Protein AF-A0A2E4W8W0-F1 (afdb_monomer)

pLDDT: mean 71.05, std 16.74, range [24.05, 95.69]

Structure (mmCIF, N/CA/C/O backbone):
data_AF-A0A2E4W8W0-F1
#
_entry.id   AF-A0A2E4W8W0-F1
#
loop_
_atom_site.group_PDB
_atom_site.id
_atom_site.type_symbol
_atom_site.label_atom_id
_atom_site.label_alt_id
_atom_site.label_comp_id
_atom_site.label_asym_id
_atom_site.label_entity_id
_atom_site.label_seq_id
_atom_site.pdbx_PDB_ins_code
_atom_site.Cartn_x
_atom_site.Cartn_y
_atom_site.Cartn_z
_atom_site.occupancy
_atom_site.B_iso_or_equiv
_atom_site.auth_seq_id
_atom_site.auth_comp_id
_atom_site.auth_asym_id
_atom_site.auth_atom_id
_atom_site.pdbx_PDB_model_num
ATOM 1 N N . MET A 1 1 ? -0.096 -7.786 -18.614 1.00 46.97 1 MET A N 1
ATOM 2 C CA . MET A 1 1 ? 1.242 -7.915 -17.996 1.00 46.97 1 MET A CA 1
ATOM 3 C C . MET A 1 1 ? 1.931 -6.590 -18.145 1.00 46.97 1 MET A C 1
ATOM 5 O O . MET A 1 1 ? 2.751 -6.427 -19.021 1.00 46.97 1 MET A O 1
ATOM 9 N N . PHE A 1 2 ? 1.468 -5.578 -17.432 1.00 49.06 2 PHE A N 1
ATOM 10 C CA . PHE A 1 2 ? 1.676 -4.182 -17.789 1.00 49.06 2 PHE A CA 1
ATOM 11 C C . PHE A 1 2 ? 2.916 -3.628 -17.080 1.00 49.06 2 PHE A C 1
ATOM 13 O O . PHE A 1 2 ? 2.870 -2.870 -16.113 1.00 49.06 2 PHE A O 1
ATOM 20 N N . VAL A 1 3 ? 4.060 -4.072 -17.601 1.00 46.56 3 VAL A N 1
ATOM 21 C CA . VAL A 1 3 ? 5.422 -3.667 -17.241 1.00 46.56 3 VAL A CA 1
ATOM 22 C C . VAL A 1 3 ? 5.653 -2.237 -17.746 1.00 46.56 3 VAL A C 1
ATOM 24 O O . VAL A 1 3 ? 6.316 -2.018 -18.762 1.00 46.56 3 VAL A O 1
ATOM 27 N N . SER A 1 4 ? 5.061 -1.237 -17.088 1.00 45.69 4 SER A N 1
ATOM 28 C CA . SER A 1 4 ? 5.251 0.173 -17.447 1.00 45.69 4 SER A CA 1
ATOM 29 C C . SER A 1 4 ? 6.626 0.685 -17.039 1.00 45.69 4 SER A C 1
ATOM 31 O O . SER A 1 4 ? 6.796 1.314 -16.004 1.00 45.69 4 SER A O 1
ATOM 33 N N . SER A 1 5 ? 7.583 0.416 -17.933 1.00 43.44 5 SER A N 1
ATOM 34 C CA . SER A 1 5 ? 8.508 1.392 -18.543 1.00 43.44 5 SER A CA 1
ATOM 35 C C . SER A 1 5 ? 7.770 2.614 -19.111 1.00 43.44 5 SER A C 1
ATOM 37 O O . SER A 1 5 ? 6.557 2.664 -19.046 1.00 43.44 5 SER A O 1
ATOM 39 N N . HIS A 1 6 ? 8.318 3.696 -19.677 1.00 42.53 6 HIS A N 1
ATOM 40 C CA . HIS A 1 6 ? 9.520 4.096 -20.430 1.00 42.53 6 HIS A CA 1
ATOM 41 C C . HIS A 1 6 ? 9.611 4.302 -21.962 1.00 42.53 6 HIS A C 1
ATOM 43 O O . HIS A 1 6 ? 10.684 4.536 -22.514 1.00 42.53 6 HIS A O 1
ATOM 49 N N . GLY A 1 7 ? 8.467 4.452 -22.626 1.00 45.16 7 GLY A N 1
ATOM 50 C CA . GLY A 1 7 ? 8.227 5.573 -23.546 1.00 45.16 7 GLY A CA 1
ATOM 51 C C . GLY A 1 7 ? 8.330 5.403 -25.052 1.00 45.16 7 GLY A C 1
ATOM 52 O O . GLY A 1 7 ? 9.437 5.512 -25.553 1.00 45.16 7 GLY A O 1
ATOM 53 N N . SER A 1 8 ? 7.268 5.229 -25.848 1.00 58.78 8 SER A N 1
ATOM 54 C CA . SER A 1 8 ? 5.848 5.087 -25.452 1.00 58.78 8 SER A CA 1
ATOM 55 C C . SER A 1 8 ? 5.108 3.959 -26.203 1.00 58.78 8 SER A C 1
ATOM 57 O O . SER A 1 8 ? 3.986 3.619 -25.847 1.00 58.78 8 SER A O 1
ATOM 59 N N . ARG A 1 9 ? 5.737 3.323 -27.206 1.00 58.31 9 ARG A N 1
ATOM 60 C CA . ARG A 1 9 ? 5.248 2.094 -27.881 1.00 58.31 9 ARG A CA 1
ATOM 61 C C . ARG A 1 9 ? 5.373 0.851 -26.986 1.00 58.31 9 ARG A C 1
ATOM 63 O O . ARG A 1 9 ? 6.233 0.840 -26.110 1.00 58.31 9 ARG A O 1
ATOM 70 N N . VAL A 1 10 ? 4.548 -0.173 -27.208 1.00 56.25 10 VAL A N 1
ATOM 71 C CA . VAL A 1 10 ? 4.419 -1.384 -26.360 1.00 56.25 10 VAL A CA 1
ATOM 72 C C . VAL A 1 10 ? 4.770 -2.673 -27.135 1.00 56.25 10 VAL A C 1
ATOM 74 O O . VAL A 1 10 ? 5.286 -2.596 -28.246 1.00 56.25 10 VAL A O 1
ATOM 77 N N . THR A 1 11 ? 4.597 -3.853 -26.533 1.00 60.66 11 THR A N 1
ATOM 78 C CA . THR A 1 11 ? 5.057 -5.159 -27.038 1.00 60.66 11 THR A CA 1
ATOM 79 C C . THR A 1 11 ? 4.209 -6.293 -26.432 1.00 60.66 11 THR A C 1
ATOM 81 O O . THR A 1 11 ? 4.309 -6.522 -25.230 1.00 60.66 11 THR A O 1
ATOM 84 N N . ILE A 1 12 ? 3.319 -6.908 -27.231 1.00 57.84 12 ILE A N 1
ATOM 85 C CA . ILE A 1 12 ? 2.175 -7.784 -26.864 1.00 57.84 12 ILE A CA 1
ATOM 86 C C . ILE A 1 12 ? 2.023 -8.976 -27.846 1.00 57.84 12 ILE A C 1
ATOM 88 O O . ILE A 1 12 ? 2.400 -8.884 -29.018 1.00 57.84 12 ILE A O 1
ATOM 92 N N . TYR A 1 13 ? 1.449 -10.089 -27.366 1.00 52.56 13 TYR A N 1
ATOM 93 C CA . TYR A 1 13 ? 1.499 -11.434 -27.966 1.00 52.56 13 TYR A CA 1
ATOM 94 C C . TYR A 1 13 ? 0.132 -12.146 -27.987 1.00 52.56 13 TYR A C 1
ATOM 96 O O . TYR A 1 13 ? -0.854 -11.644 -27.451 1.00 52.56 13 TYR A O 1
ATOM 104 N N . GLN A 1 14 ? 0.121 -13.361 -28.544 1.00 46.28 14 GLN A N 1
ATOM 105 C CA . GLN A 1 14 ? -0.784 -14.458 -28.172 1.00 46.28 14 GLN A CA 1
ATOM 106 C C . GLN A 1 14 ? 0.089 -15.660 -27.742 1.00 46.28 14 GLN A C 1
ATOM 108 O O . GLN A 1 14 ? 1.263 -15.695 -28.103 1.00 46.28 14 GLN A O 1
ATOM 113 N N . LEU A 1 15 ? -0.443 -16.577 -26.927 1.00 41.12 15 LEU A N 1
ATOM 114 C CA . LEU A 1 15 ? 0.358 -17.398 -25.997 1.00 41.12 15 LEU A CA 1
ATOM 115 C C . LEU A 1 15 ? 0.625 -18.851 -26.457 1.00 41.12 15 LEU A C 1
ATOM 117 O O . LEU A 1 15 ? -0.208 -19.432 -27.153 1.00 41.12 15 LEU A O 1
ATOM 121 N N . ASP A 1 16 ? 1.732 -19.449 -25.983 1.00 39.41 16 ASP A N 1
ATOM 122 C CA . ASP A 1 16 ? 2.131 -20.851 -26.237 1.00 39.41 16 ASP A CA 1
ATOM 123 C C . ASP A 1 16 ? 2.096 -21.761 -24.969 1.00 39.41 16 ASP A C 1
ATOM 125 O O . ASP A 1 16 ? 1.157 -22.538 -24.808 1.00 39.41 16 ASP A O 1
ATOM 129 N N . GLU A 1 17 ? 3.116 -21.721 -24.087 1.00 38.59 17 GLU A N 1
ATOM 130 C CA . GLU A 1 17 ? 3.307 -22.655 -22.946 1.00 38.59 17 GLU A CA 1
ATOM 131 C C . GLU A 1 17 ? 4.088 -22.116 -21.693 1.00 38.59 17 GLU A C 1
ATOM 133 O O . GLU A 1 17 ? 3.635 -21.151 -21.076 1.00 38.59 17 GLU A O 1
ATOM 138 N N . ASN A 1 18 ? 5.186 -22.737 -21.218 1.00 35.16 18 ASN A N 1
ATOM 139 C CA . ASN A 1 18 ? 5.526 -22.804 -19.774 1.00 35.16 18 ASN A CA 1
ATOM 140 C C . ASN A 1 18 ? 6.493 -21.733 -19.180 1.00 35.16 18 ASN A C 1
ATOM 142 O O . ASN A 1 18 ? 7.642 -22.023 -18.843 1.00 35.16 18 ASN A O 1
ATOM 146 N N . GLY A 1 19 ? 6.008 -20.521 -18.907 1.00 34.16 19 GLY A N 1
ATOM 147 C CA . GLY A 1 19 ? 6.559 -19.620 -17.871 1.00 34.16 19 GLY A CA 1
ATOM 148 C C . GLY A 1 19 ? 7.700 -18.622 -18.198 1.00 34.16 19 GLY A C 1
ATOM 149 O O . GLY A 1 19 ? 7.826 -17.642 -17.459 1.00 34.16 19 GLY A O 1
ATOM 150 N N . ARG A 1 20 ? 8.546 -18.789 -19.234 1.00 37.75 20 ARG A N 1
ATOM 151 C CA . ARG A 1 20 ? 9.815 -18.013 -19.411 1.00 37.75 20 ARG A CA 1
ATOM 152 C C . ARG A 1 20 ? 10.038 -17.385 -20.811 1.00 37.75 20 ARG A C 1
ATOM 154 O O . ARG A 1 20 ? 9.401 -17.770 -21.773 1.00 37.75 20 ARG A O 1
ATOM 161 N N . VAL A 1 21 ? 10.909 -16.367 -20.879 1.00 34.84 21 VAL A N 1
ATOM 162 C CA . VAL A 1 21 ? 10.878 -15.177 -21.785 1.00 34.84 21 VAL A CA 1
ATOM 163 C C . VAL A 1 21 ? 11.213 -15.440 -23.289 1.00 34.84 21 VAL A C 1
ATOM 165 O O . VAL A 1 21 ? 11.460 -16.577 -23.678 1.00 34.84 21 VAL A O 1
ATOM 168 N N . ALA A 1 22 ? 11.159 -14.428 -24.178 1.00 41.62 22 ALA A N 1
ATOM 169 C CA . ALA A 1 22 ? 10.761 -14.557 -25.591 1.00 41.62 22 ALA A CA 1
ATOM 170 C C . ALA A 1 22 ? 11.830 -14.300 -26.691 1.00 41.62 22 ALA A C 1
ATOM 172 O O . ALA A 1 22 ? 12.470 -15.243 -27.156 1.00 41.62 22 ALA A O 1
ATOM 173 N N . SER A 1 23 ? 11.970 -13.075 -27.225 1.00 39.03 23 SER A N 1
ATOM 174 C CA . SER A 1 23 ? 12.820 -12.760 -28.400 1.00 39.03 23 SER A CA 1
ATOM 175 C C . SER A 1 23 ? 13.405 -11.323 -28.388 1.00 39.03 23 SER A C 1
ATOM 177 O O . SER A 1 23 ? 13.501 -10.731 -27.325 1.00 39.03 23 SER A O 1
ATOM 179 N N . ARG A 1 24 ? 13.953 -10.774 -29.487 1.00 39.44 24 ARG A N 1
ATOM 180 C CA . ARG A 1 24 ? 15.021 -9.737 -29.450 1.00 39.44 24 ARG A CA 1
ATOM 181 C C . ARG A 1 24 ? 14.611 -8.258 -29.277 1.00 39.44 24 ARG A C 1
ATOM 183 O O . ARG A 1 24 ? 15.108 -7.622 -28.358 1.00 39.44 24 ARG A O 1
ATOM 190 N N . THR A 1 25 ? 13.821 -7.665 -30.183 1.00 44.66 25 THR A N 1
ATOM 191 C CA . THR A 1 25 ? 13.497 -6.222 -30.210 1.00 44.66 25 THR A CA 1
ATOM 192 C C . THR A 1 25 ? 12.122 -5.840 -30.838 1.00 44.66 25 THR A C 1
ATOM 194 O O . THR A 1 25 ? 12.035 -5.589 -32.039 1.00 44.66 25 THR A O 1
ATOM 197 N N . ALA A 1 26 ? 11.052 -5.608 -30.056 1.00 46.84 26 ALA A N 1
ATOM 198 C CA . ALA A 1 26 ? 9.689 -5.256 -30.563 1.00 46.84 26 ALA A CA 1
ATOM 199 C C . ALA A 1 26 ? 9.503 -3.830 -31.146 1.00 46.84 26 ALA A C 1
ATOM 201 O O . ALA A 1 26 ? 10.058 -2.893 -30.577 1.00 46.84 26 ALA A O 1
ATOM 202 N N . ASP A 1 27 ? 8.676 -3.634 -32.199 1.00 58.34 27 ASP A N 1
ATOM 203 C CA . ASP A 1 27 ? 8.344 -2.281 -32.736 1.00 58.34 27 ASP A CA 1
ATOM 204 C C . ASP A 1 27 ? 7.053 -2.088 -33.607 1.00 58.34 27 ASP A C 1
ATOM 206 O O . ASP A 1 27 ? 6.846 -0.970 -34.080 1.00 58.34 27 ASP A O 1
ATOM 210 N N . TYR A 1 28 ? 6.164 -3.073 -33.858 1.00 66.56 28 TYR A N 1
ATOM 211 C CA . TYR A 1 28 ? 4.897 -2.822 -34.611 1.00 66.56 28 TYR A CA 1
ATOM 212 C C . TYR A 1 28 ? 3.767 -2.331 -33.690 1.00 66.56 28 TYR A C 1
ATOM 214 O O . TYR A 1 28 ? 3.421 -3.036 -32.745 1.00 66.56 28 TYR A O 1
ATOM 222 N N . VAL A 1 29 ? 3.209 -1.129 -33.937 1.00 61.28 29 VAL A N 1
ATOM 223 C CA . VAL A 1 29 ? 2.542 -0.357 -32.866 1.00 61.28 29 VAL A CA 1
ATOM 224 C C . VAL A 1 29 ? 1.621 0.819 -33.325 1.00 61.28 29 VAL A C 1
ATOM 226 O O . VAL A 1 29 ? 1.416 1.033 -34.523 1.00 61.28 29 VAL A O 1
ATOM 229 N N . ILE A 1 30 ? 0.934 1.498 -32.379 1.00 61.44 30 ILE A N 1
ATOM 230 C CA . ILE A 1 30 ? -0.332 2.245 -32.576 1.00 61.44 30 ILE A CA 1
ATOM 231 C C . ILE A 1 30 ? -0.438 3.633 -31.845 1.00 61.44 30 ILE A C 1
ATOM 233 O O . ILE A 1 30 ? -0.811 3.658 -30.678 1.00 61.44 30 ILE A O 1
ATOM 237 N N . GLY A 1 31 ? -0.175 4.774 -32.519 1.00 65.81 31 GLY A N 1
ATOM 238 C CA . GLY A 1 31 ? -0.330 6.189 -32.065 1.00 65.81 31 GLY A CA 1
ATOM 239 C C . GLY A 1 31 ? 0.333 7.245 -33.007 1.00 65.81 31 GLY A C 1
ATOM 240 O O . GLY A 1 31 ? 0.542 6.936 -34.165 1.00 65.81 31 GLY A O 1
ATOM 241 N N . GLU A 1 32 ? 0.730 8.456 -32.588 1.00 66.62 32 GLU A N 1
ATOM 242 C CA . GLU A 1 32 ? 1.565 9.449 -33.358 1.00 66.62 32 GLU A CA 1
ATOM 243 C C . GLU A 1 32 ? 1.131 9.906 -34.787 1.00 66.62 32 GLU A C 1
ATOM 245 O O . GLU A 1 32 ? 0.021 9.653 -35.253 1.00 66.62 32 GLU A O 1
ATOM 250 N N . THR A 1 33 ? 2.027 10.619 -35.503 1.00 61.56 33 THR A N 1
ATOM 251 C CA . THR A 1 33 ? 1.889 11.052 -36.912 1.00 61.56 33 THR A CA 1
ATOM 252 C C . THR A 1 33 ? 3.223 11.214 -37.684 1.00 61.56 33 THR A C 1
ATOM 254 O O . THR A 1 33 ? 3.227 10.999 -38.896 1.00 61.56 33 THR A O 1
ATOM 257 N N . SER A 1 34 ? 4.346 11.584 -37.051 1.00 55.53 34 SER A N 1
ATOM 258 C CA . SER A 1 34 ? 5.595 11.992 -37.740 1.00 55.53 34 SER A CA 1
ATOM 259 C C . SER A 1 34 ? 6.809 11.098 -37.436 1.00 55.53 34 SER A C 1
ATOM 261 O O . SER A 1 34 ? 7.151 10.863 -36.287 1.00 55.53 34 SER A O 1
ATOM 263 N N . LEU A 1 35 ? 7.538 10.633 -38.454 1.00 49.81 35 LEU A N 1
ATOM 264 C CA . LEU A 1 35 ? 8.519 9.553 -38.272 1.00 49.81 35 LEU A CA 1
ATOM 265 C C . LEU A 1 35 ? 9.831 9.965 -37.538 1.00 49.81 35 LEU A C 1
ATOM 267 O O . LEU A 1 35 ? 10.713 10.583 -38.133 1.00 49.81 35 LEU A O 1
ATOM 271 N N . TYR A 1 36 ? 9.970 9.475 -36.295 1.00 41.25 36 TYR A N 1
ATOM 272 C CA . TYR A 1 36 ? 11.149 9.402 -35.395 1.00 41.25 36 TYR A CA 1
ATOM 273 C C . TYR A 1 36 ? 11.545 10.637 -34.548 1.00 41.25 36 TYR A C 1
ATOM 275 O O . TYR A 1 36 ? 11.975 11.668 -35.066 1.00 41.25 36 TYR A O 1
ATOM 283 N N . GLY A 1 37 ? 11.508 10.466 -33.216 1.00 40.81 37 GLY A N 1
ATOM 284 C CA . GLY A 1 37 ? 12.068 11.351 -32.189 1.00 40.81 37 GLY A CA 1
ATOM 285 C C . GLY A 1 37 ? 11.488 11.121 -30.777 1.00 40.81 37 GLY A C 1
ATOM 286 O O . GLY A 1 37 ? 11.029 10.033 -30.439 1.00 40.81 37 GLY A O 1
ATOM 287 N N . ARG A 1 38 ? 11.516 12.179 -29.954 1.00 46.62 38 ARG A N 1
ATOM 288 C CA . ARG A 1 38 ? 10.657 12.415 -28.772 1.00 46.62 38 ARG A CA 1
ATOM 289 C C . ARG A 1 38 ? 10.456 13.926 -28.585 1.00 46.62 38 ARG A C 1
ATOM 291 O O . ARG A 1 38 ? 11.214 14.723 -29.148 1.00 46.62 38 ARG A O 1
ATOM 298 N N . ARG A 1 39 ? 9.424 14.332 -27.835 1.00 46.06 39 ARG A N 1
ATOM 299 C CA . ARG A 1 39 ? 8.827 15.685 -27.916 1.00 46.06 39 ARG A CA 1
ATOM 300 C C . ARG A 1 39 ? 8.251 16.246 -26.591 1.00 46.06 39 ARG A C 1
ATOM 302 O O . ARG A 1 39 ? 7.351 17.087 -26.632 1.00 46.06 39 ARG A O 1
ATOM 309 N N . ASN A 1 40 ? 8.776 15.790 -25.444 1.00 48.94 40 ASN A N 1
ATOM 310 C CA . ASN A 1 40 ? 8.223 15.948 -24.086 1.00 48.94 40 ASN A CA 1
ATOM 311 C C . ASN A 1 40 ? 7.510 17.281 -23.808 1.00 48.94 40 ASN A C 1
ATOM 313 O O . ASN A 1 40 ? 8.135 18.342 -23.736 1.00 48.94 40 ASN A O 1
ATOM 317 N N . SER A 1 41 ? 6.193 17.205 -23.613 1.00 53.25 41 SER A N 1
ATOM 318 C CA . SER A 1 41 ? 5.313 18.368 -23.436 1.00 53.25 41 SER A CA 1
ATOM 319 C C . SER A 1 41 ? 4.531 18.276 -22.105 1.00 53.25 41 SER A C 1
ATOM 321 O O . SER A 1 41 ? 3.393 17.815 -22.096 1.00 53.25 41 SER A O 1
ATOM 323 N N . PRO A 1 42 ? 5.136 18.652 -20.954 1.00 56.69 42 PRO A N 1
ATOM 324 C CA . PRO A 1 42 ? 4.716 18.242 -19.599 1.00 56.69 42 PRO A CA 1
ATOM 325 C C . PRO A 1 42 ? 3.381 18.820 -19.075 1.00 56.69 42 PRO A C 1
ATOM 327 O O . PRO A 1 42 ? 3.371 19.684 -18.198 1.00 56.69 42 PRO A O 1
ATOM 330 N N . GLY A 1 43 ? 2.257 18.263 -19.544 1.00 54.22 43 GLY A N 1
ATOM 331 C CA . GLY A 1 43 ? 0.934 18.330 -18.901 1.00 54.22 43 GLY A CA 1
ATOM 332 C C . GLY A 1 43 ? -0.227 18.394 -19.900 1.00 54.22 43 GLY A C 1
ATOM 333 O O . GLY A 1 43 ? -0.582 19.479 -20.356 1.00 54.22 43 GLY A O 1
ATOM 334 N N . ILE A 1 44 ? -0.813 17.243 -20.254 1.00 64.75 44 ILE A N 1
ATOM 335 C CA . ILE A 1 44 ? -1.698 17.071 -21.428 1.00 64.75 44 ILE A CA 1
ATOM 336 C C . ILE A 1 44 ? -3.051 16.448 -21.062 1.00 64.75 44 ILE A C 1
ATOM 338 O O . ILE A 1 44 ? -3.221 15.914 -19.962 1.00 64.75 44 ILE A O 1
ATOM 342 N N . ALA A 1 45 ? -4.021 16.574 -21.982 1.00 71.44 45 ALA A N 1
ATOM 343 C CA . ALA A 1 45 ? -5.366 16.010 -21.906 1.00 71.44 45 ALA A CA 1
ATOM 344 C C . ALA A 1 45 ? -5.926 15.561 -23.287 1.00 71.44 45 ALA A C 1
ATOM 346 O O . ALA A 1 45 ? -6.300 16.413 -24.092 1.00 71.44 45 ALA A O 1
ATOM 347 N N . THR A 1 46 ? -5.980 14.249 -23.569 1.00 76.75 46 THR A N 1
ATOM 348 C CA . THR A 1 46 ? -6.467 13.605 -24.817 1.00 76.75 46 THR A CA 1
ATOM 349 C C . THR A 1 46 ? -6.862 12.131 -24.617 1.00 76.75 46 THR A C 1
ATOM 351 O O . THR A 1 46 ? -6.168 11.454 -23.875 1.00 76.75 46 THR A O 1
ATOM 354 N N . ARG A 1 47 ? -7.865 11.592 -25.340 1.00 77.50 47 ARG A N 1
ATOM 355 C CA . ARG A 1 47 ? -8.453 10.239 -25.161 1.00 77.50 47 ARG A CA 1
ATOM 356 C C . ARG A 1 47 ? -7.581 8.982 -25.463 1.00 77.50 47 ARG A C 1
ATOM 358 O O . ARG A 1 47 ? -7.931 7.916 -24.958 1.00 77.50 47 ARG A O 1
ATOM 365 N N . SER A 1 48 ? -6.502 8.952 -26.256 1.00 68.88 48 SER A N 1
ATOM 366 C CA . SER A 1 48 ? -5.770 9.966 -27.042 1.00 68.88 48 SER A CA 1
ATOM 367 C C . SER A 1 48 ? -4.345 9.469 -27.333 1.00 68.88 48 SER A C 1
ATOM 369 O O . SER A 1 48 ? -4.183 8.274 -27.560 1.00 68.88 48 SER A O 1
ATOM 371 N N . GLU A 1 49 ? -3.334 10.347 -27.432 1.00 72.50 49 GLU A N 1
ATOM 372 C CA . GLU A 1 49 ? -2.081 10.046 -28.169 1.00 72.50 49 GLU A CA 1
ATOM 373 C C . GLU A 1 49 ? -0.769 10.106 -27.342 1.00 72.50 49 GLU A C 1
ATOM 375 O O . GLU A 1 49 ? -0.752 10.623 -26.228 1.00 72.50 49 GLU A O 1
ATOM 380 N N . GLY A 1 50 ? 0.283 9.409 -27.806 1.00 66.00 50 GLY A N 1
ATOM 381 C CA . GLY A 1 50 ? 1.258 8.709 -26.946 1.00 66.00 50 GLY A CA 1
ATOM 382 C C . GLY A 1 50 ? 2.184 9.539 -26.062 1.00 66.00 50 GLY A C 1
ATOM 383 O O . GLY A 1 50 ? 2.668 10.595 -26.443 1.00 66.00 50 GLY A O 1
ATOM 384 N N . SER A 1 51 ? 2.435 9.019 -24.858 1.00 61.41 51 SER A N 1
ATOM 385 C CA . SER A 1 51 ? 2.374 9.801 -23.614 1.00 61.41 51 SER A CA 1
ATOM 386 C C . SER A 1 51 ? 3.392 9.322 -22.554 1.00 61.41 51 SER A C 1
ATOM 388 O O . SER A 1 51 ? 4.398 8.713 -22.910 1.00 61.41 51 SER A O 1
ATOM 390 N N . LEU A 1 52 ? 3.138 9.569 -21.259 1.00 64.50 52 LEU A N 1
ATOM 391 C CA . LEU A 1 52 ? 3.960 9.175 -20.105 1.00 64.50 52 LEU A CA 1
ATOM 392 C C . LEU A 1 52 ? 3.488 7.888 -19.392 1.00 64.50 52 LEU A C 1
ATOM 394 O O . LEU A 1 52 ? 3.402 7.831 -18.165 1.00 64.50 52 LEU A O 1
ATOM 398 N N . ILE A 1 53 ? 3.233 6.837 -20.164 1.00 61.38 53 ILE A N 1
ATOM 399 C CA . ILE A 1 53 ? 2.380 5.681 -19.840 1.00 61.38 53 ILE A CA 1
ATOM 400 C C . ILE A 1 53 ? 2.719 4.837 -18.563 1.00 61.38 53 ILE A C 1
ATOM 402 O O . ILE A 1 53 ? 3.850 4.413 -18.362 1.00 61.38 53 ILE A O 1
ATOM 406 N N . SER A 1 54 ? 1.699 4.534 -17.744 1.00 55.59 54 SER A N 1
ATOM 407 C CA . SER A 1 54 ? 1.658 3.714 -16.506 1.00 55.59 54 SER A CA 1
ATOM 408 C C . SER A 1 54 ? 0.293 2.994 -16.343 1.00 55.59 54 SER A C 1
ATOM 410 O O . SER A 1 54 ? -0.572 3.199 -17.183 1.00 55.59 54 SER A O 1
ATOM 412 N N . GLY A 1 55 ? 0.025 2.230 -15.265 1.00 52.00 55 GLY A N 1
ATOM 413 C CA . GLY A 1 55 ? -1.357 1.995 -14.761 1.00 52.00 55 GLY A CA 1
ATOM 414 C C . GLY A 1 55 ? -1.982 0.588 -14.840 1.00 52.00 55 GLY A C 1
ATOM 415 O O . GLY A 1 55 ? -1.996 0.011 -15.918 1.00 52.00 55 GLY A O 1
ATOM 416 N N . ILE A 1 56 ? -2.569 0.120 -13.718 1.00 57.25 56 ILE A N 1
ATOM 417 C CA . ILE A 1 56 ? -3.451 -1.065 -13.522 1.00 57.25 56 ILE A CA 1
ATOM 418 C C . ILE A 1 56 ? -4.302 -0.990 -12.211 1.00 57.25 56 ILE A C 1
ATOM 420 O O . ILE A 1 56 ? -4.070 -0.120 -11.374 1.00 57.25 56 ILE A O 1
ATOM 424 N N . ALA A 1 57 ? -5.266 -1.914 -12.097 1.00 50.69 57 ALA A N 1
ATOM 425 C CA . ALA A 1 57 ? -5.985 -2.661 -11.010 1.00 50.69 57 ALA A CA 1
ATOM 426 C C . ALA A 1 57 ? -6.514 -3.934 -11.743 1.00 50.69 57 ALA A C 1
ATOM 428 O O . ALA A 1 57 ? -5.988 -4.133 -12.828 1.00 50.69 57 ALA A O 1
ATOM 429 N N . TYR A 1 58 ? -7.449 -4.812 -11.344 1.00 57.91 58 TYR A N 1
ATOM 430 C CA . TYR A 1 58 ? -7.902 -5.903 -12.274 1.00 57.91 58 TYR A CA 1
ATOM 431 C C . TYR A 1 58 ? -9.281 -6.535 -11.911 1.00 57.91 58 TYR A C 1
ATOM 433 O O . TYR A 1 58 ? -9.907 -6.000 -11.017 1.00 57.91 58 TYR A O 1
ATOM 441 N N . ASP A 1 59 ? -9.780 -7.599 -12.586 1.00 65.44 59 ASP A N 1
ATOM 442 C CA . ASP A 1 59 ? -11.198 -8.072 -12.542 1.00 65.44 59 ASP A CA 1
ATOM 443 C C . ASP A 1 59 ? -11.487 -9.513 -13.040 1.00 65.44 59 ASP A C 1
ATOM 445 O O . ASP A 1 59 ? -10.801 -9.992 -13.949 1.00 65.44 59 ASP A O 1
ATOM 449 N N . ASN A 1 60 ? -12.603 -10.104 -12.556 1.00 50.84 60 ASN A N 1
ATOM 450 C CA . ASN A 1 60 ? -13.159 -11.423 -12.937 1.00 50.84 60 ASN A CA 1
ATOM 451 C C . ASN A 1 60 ? -14.625 -11.505 -13.359 1.00 50.84 60 ASN A C 1
ATOM 453 O O . ASN A 1 60 ? -15.034 -12.531 -13.918 1.00 50.84 60 ASN A O 1
ATOM 457 N N . VAL A 1 61 ? -15.406 -10.442 -13.202 1.00 62.84 61 VAL A N 1
ATOM 458 C CA . VAL A 1 61 ? -16.831 -10.459 -13.564 1.00 62.84 61 VAL A CA 1
ATOM 459 C C . VAL A 1 61 ? -17.025 -9.837 -14.947 1.00 62.84 61 VAL A C 1
ATOM 461 O O . VAL A 1 61 ? -17.692 -10.387 -15.822 1.00 62.84 61 VAL A O 1
ATOM 464 N N . ASN A 1 62 ? -16.314 -8.744 -15.213 1.00 68.94 62 ASN A N 1
ATOM 465 C CA . ASN A 1 62 ? -16.786 -7.663 -16.075 1.00 68.94 62 ASN A CA 1
ATOM 466 C C . ASN A 1 62 ? -15.972 -7.476 -17.393 1.00 68.94 62 ASN A C 1
ATOM 468 O O . ASN A 1 62 ? -16.483 -7.008 -18.410 1.00 68.94 62 ASN A O 1
ATOM 472 N N . HIS A 1 63 ? -14.748 -7.991 -17.454 1.00 69.06 63 HIS A N 1
ATOM 473 C CA . HIS A 1 63 ? -14.071 -8.511 -18.650 1.00 69.06 63 HIS A CA 1
ATOM 474 C C . HIS A 1 63 ? -13.589 -7.507 -19.726 1.00 69.06 63 HIS A C 1
ATOM 476 O O . HIS A 1 63 ? -13.716 -7.789 -20.922 1.00 69.06 63 HIS A O 1
ATOM 482 N N . ARG A 1 64 ? -13.072 -6.312 -19.360 1.00 77.25 64 ARG A N 1
ATOM 483 C CA . ARG A 1 64 ? -12.584 -5.318 -20.365 1.00 77.25 64 ARG A CA 1
ATOM 484 C C . ARG A 1 64 ? -11.294 -4.520 -20.083 1.00 77.25 64 ARG A C 1
ATOM 486 O O . ARG A 1 64 ? -10.710 -4.079 -21.066 1.00 77.25 64 ARG A O 1
ATOM 493 N N . LEU A 1 65 ? -10.825 -4.381 -18.833 1.00 65.81 65 LEU A N 1
ATOM 494 C CA . LEU A 1 65 ? -9.736 -3.521 -18.291 1.00 65.81 65 LEU A CA 1
ATOM 495 C C . LEU A 1 65 ? -10.131 -2.020 -17.991 1.00 65.81 65 LEU A C 1
ATOM 497 O O . LEU A 1 65 ? -11.112 -1.636 -18.565 1.00 65.81 65 LEU A O 1
ATOM 501 N N . PHE A 1 66 ? -9.505 -1.141 -17.168 1.00 71.75 66 PHE A N 1
ATOM 502 C CA . PHE A 1 66 ? -9.879 0.285 -16.777 1.00 71.75 66 PHE A CA 1
ATOM 503 C C . PHE A 1 66 ? -8.556 1.050 -16.279 1.00 71.75 66 PHE A C 1
ATOM 505 O O . PHE A 1 66 ? -7.668 0.344 -15.823 1.00 71.75 66 PHE A O 1
ATOM 512 N N . ALA A 1 67 ? -8.293 2.402 -16.333 1.00 66.00 67 ALA A N 1
ATOM 513 C CA . ALA A 1 67 ? -6.875 2.961 -16.442 1.00 66.00 67 ALA A CA 1
ATOM 514 C C . ALA A 1 67 ? -6.390 4.369 -15.824 1.00 66.00 67 ALA A C 1
ATOM 516 O O . ALA A 1 67 ? -7.086 4.970 -15.012 1.00 66.00 67 ALA A O 1
ATOM 517 N N . ARG A 1 68 ? -5.150 4.908 -16.119 1.00 76.56 68 ARG A N 1
ATOM 518 C CA . ARG A 1 68 ? -4.399 6.033 -15.392 1.00 76.56 68 ARG A CA 1
ATOM 519 C C . ARG A 1 68 ? -3.635 7.228 -16.071 1.00 76.56 68 ARG A C 1
ATOM 521 O O . ARG A 1 68 ? -3.142 7.137 -17.183 1.00 76.56 68 ARG A O 1
ATOM 528 N N . ASP A 1 69 ? -3.395 8.314 -15.301 1.00 71.12 69 ASP A N 1
ATOM 529 C CA . ASP A 1 69 ? -2.476 9.480 -15.533 1.00 71.12 69 ASP A CA 1
ATOM 530 C C . ASP A 1 69 ? -1.923 10.084 -14.205 1.00 71.12 69 ASP A C 1
ATOM 532 O O . ASP A 1 69 ? -2.459 9.750 -13.146 1.00 71.12 69 ASP A O 1
ATOM 536 N N . SER A 1 70 ? -0.974 11.043 -14.280 1.00 61.34 70 SER A N 1
ATOM 537 C CA . SER A 1 70 ? -0.712 12.113 -13.290 1.00 61.34 70 SER A CA 1
ATOM 538 C C . SER A 1 70 ? -0.215 13.432 -13.900 1.00 61.34 70 SER A C 1
ATOM 540 O O . SER A 1 70 ? 0.846 13.457 -14.522 1.00 61.34 70 SER A O 1
ATOM 542 N N . SER A 1 71 ? -0.869 14.571 -13.617 1.00 53.34 71 SER A N 1
ATOM 543 C CA . SER A 1 71 ? -0.344 15.911 -13.968 1.00 53.34 71 SER A CA 1
ATOM 544 C C . SER A 1 71 ? -0.627 16.987 -12.910 1.00 53.34 71 SER A C 1
ATOM 546 O O . SER A 1 71 ? -1.454 16.778 -12.041 1.00 53.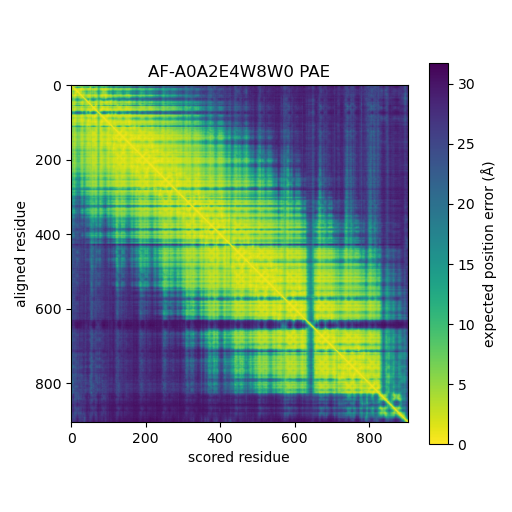34 71 SER A O 1
ATOM 548 N N . VAL A 1 72 ? -0.000 18.164 -13.025 1.00 50.25 72 VAL A N 1
ATOM 549 C CA . VAL A 1 72 ? -0.339 19.447 -12.366 1.00 50.25 72 VAL A CA 1
ATOM 550 C C . VAL A 1 72 ? -1.080 20.350 -13.367 1.00 50.25 72 VAL A C 1
ATOM 552 O O . VAL A 1 72 ? -0.856 20.217 -14.571 1.00 50.25 72 VAL A O 1
ATOM 555 N N . ILE A 1 73 ? -1.882 21.312 -12.887 1.00 42.22 73 ILE A N 1
ATOM 556 C CA . ILE A 1 73 ? -2.199 22.573 -13.590 1.00 42.22 73 ILE A CA 1
ATOM 557 C C . ILE A 1 73 ? -2.117 23.739 -12.586 1.00 42.22 73 ILE A C 1
ATOM 559 O O . ILE A 1 73 ? -2.563 23.615 -11.449 1.00 42.22 73 ILE A O 1
ATOM 563 N N . ALA A 1 74 ? -1.565 24.883 -13.018 1.00 31.83 74 ALA A N 1
ATOM 564 C CA . ALA A 1 74 ? -1.606 26.180 -12.320 1.00 31.83 74 ALA A CA 1
ATOM 565 C C . ALA A 1 74 ? -1.361 26.115 -10.794 1.00 31.83 74 ALA A C 1
ATOM 567 O O . ALA A 1 74 ? -2.237 26.451 -10.003 1.00 31.83 74 ALA A O 1
ATOM 568 N N . TRP A 1 75 ? -0.154 25.681 -10.409 1.00 38.94 75 TRP A N 1
ATOM 569 C CA . TRP A 1 75 ? 0.348 25.597 -9.025 1.00 38.94 75 TRP A CA 1
ATOM 570 C C . TRP A 1 75 ? -0.435 24.675 -8.056 1.00 38.94 75 TRP A C 1
ATOM 572 O O . TRP A 1 75 ? -0.147 24.720 -6.861 1.00 38.94 75 TRP A O 1
ATOM 582 N N . HIS A 1 76 ? -1.401 23.853 -8.492 1.00 37.00 76 HIS A N 1
ATOM 583 C CA . HIS A 1 76 ? -2.338 23.157 -7.582 1.00 37.00 76 HIS A CA 1
ATOM 584 C C . HIS A 1 76 ? -2.477 21.631 -7.833 1.00 37.00 76 HIS A C 1
ATOM 586 O O . HIS A 1 76 ? -2.117 21.157 -8.918 1.00 37.00 76 HIS A O 1
ATOM 592 N N . PRO A 1 77 ? -2.989 20.860 -6.841 1.00 43.22 77 PRO A N 1
ATOM 593 C CA . PRO A 1 77 ? -3.498 19.488 -7.022 1.00 43.22 77 PRO A CA 1
ATOM 594 C C . PRO A 1 77 ? -4.644 19.414 -8.048 1.00 43.22 77 PRO A C 1
ATOM 596 O O . PRO A 1 77 ? -5.247 20.434 -8.380 1.00 43.22 77 PRO A O 1
ATOM 599 N N . ASN A 1 78 ? -4.864 18.234 -8.648 1.00 54.69 78 ASN A N 1
ATOM 600 C CA . ASN A 1 78 ? -5.271 18.183 -10.064 1.00 54.69 78 ASN A CA 1
ATOM 601 C C . ASN A 1 78 ? -5.970 16.865 -10.515 1.00 54.69 78 ASN A C 1
ATOM 603 O O . ASN A 1 78 ? -5.890 16.475 -11.689 1.00 54.69 78 ASN A O 1
ATOM 607 N N . GLY A 1 79 ? -6.650 16.170 -9.602 1.00 64.19 79 GLY A N 1
ATOM 608 C CA . GLY A 1 79 ? -7.109 14.784 -9.748 1.00 64.19 79 GLY A CA 1
ATOM 609 C C . GLY A 1 79 ? -8.395 14.474 -10.522 1.00 64.19 79 GLY A C 1
ATOM 610 O O . GLY A 1 79 ? -9.490 14.606 -9.996 1.00 64.19 79 GLY A O 1
ATOM 611 N N . ARG A 1 80 ? -8.253 13.899 -11.718 1.00 76.56 80 ARG A N 1
ATOM 612 C CA . ARG A 1 80 ? -9.271 13.140 -12.492 1.00 76.56 80 ARG A CA 1
ATOM 613 C C . ARG A 1 80 ? -8.844 11.673 -12.690 1.00 76.56 80 ARG A C 1
ATOM 615 O O . ARG A 1 80 ? -7.662 11.420 -12.466 1.00 76.56 80 ARG A O 1
ATOM 622 N N . LEU A 1 81 ? -9.724 10.740 -13.111 1.00 81.88 81 LEU A N 1
ATOM 623 C CA . LEU A 1 81 ? -9.380 9.313 -13.374 1.00 81.88 81 LEU A CA 1
ATOM 624 C C . LEU A 1 81 ? -9.268 8.952 -14.879 1.00 81.88 81 LEU A C 1
ATOM 626 O O . LEU A 1 81 ? -9.254 9.889 -15.665 1.00 81.88 81 LEU A O 1
ATOM 630 N N . LEU A 1 82 ? -8.987 7.692 -15.281 1.00 84.19 82 LEU A N 1
ATOM 631 C CA . LEU A 1 82 ? -8.718 7.252 -16.675 1.00 84.19 82 LEU A CA 1
ATOM 632 C C . LEU A 1 82 ? -9.247 5.792 -16.992 1.00 84.19 82 LEU A C 1
ATOM 634 O O . LEU A 1 82 ? -9.642 5.084 -16.077 1.00 84.19 82 LEU A O 1
ATOM 638 N N . VAL A 1 83 ? -9.267 5.340 -18.268 1.00 88.81 83 VAL A N 1
ATOM 639 C CA . VAL A 1 83 ? -9.789 4.077 -18.895 1.00 88.81 83 VAL A CA 1
ATOM 640 C C . VAL A 1 83 ? -9.514 3.995 -20.438 1.00 88.81 83 VAL A C 1
ATOM 642 O O . VAL A 1 83 ? -9.731 4.972 -21.103 1.00 88.81 83 VAL A O 1
ATOM 645 N N . PHE A 1 84 ? -9.203 2.870 -21.095 1.00 80.31 84 PHE A N 1
ATOM 646 C CA . PHE A 1 84 ? -9.113 2.643 -22.597 1.00 80.31 84 PHE A CA 1
ATOM 647 C C . PHE A 1 84 ? -10.140 1.633 -23.280 1.00 80.31 84 PHE A C 1
ATOM 649 O O . PHE A 1 84 ? -11.272 1.656 -22.821 1.00 80.31 84 PHE A O 1
ATOM 656 N N . ASP A 1 85 ? -9.810 0.764 -24.291 1.00 81.50 85 ASP A N 1
ATOM 657 C CA . ASP A 1 85 ? -10.720 -0.099 -25.157 1.00 81.50 85 ASP A CA 1
ATOM 658 C C . ASP A 1 85 ? -10.464 -1.651 -25.124 1.00 81.50 85 ASP A C 1
ATOM 660 O O . ASP A 1 85 ? -9.376 -2.073 -24.781 1.00 81.50 85 ASP A O 1
ATOM 664 N N . VAL A 1 86 ? -11.402 -2.535 -25.534 1.00 64.81 86 VAL A N 1
ATOM 665 C CA . VAL A 1 86 ? -11.572 -3.979 -25.127 1.00 64.81 86 VAL A CA 1
ATOM 666 C C . VAL A 1 86 ? -10.796 -5.052 -25.935 1.00 64.81 86 VAL A C 1
ATOM 668 O O . VAL A 1 86 ? -10.606 -4.838 -27.129 1.00 64.81 86 VAL A O 1
ATOM 671 N N . HIS A 1 87 ? -10.458 -6.222 -25.342 1.00 78.81 87 HIS A N 1
ATOM 672 C CA . HIS A 1 87 ? -9.969 -7.509 -25.946 1.00 78.81 87 HIS A CA 1
ATOM 673 C C . HIS A 1 87 ? -8.561 -7.506 -26.614 1.00 78.81 87 HIS A C 1
ATOM 675 O O . HIS A 1 87 ? -8.241 -6.522 -27.260 1.00 78.81 87 HIS A O 1
ATOM 681 N N . PRO A 1 88 ? -7.668 -8.521 -26.486 1.00 58.34 88 PRO A N 1
ATOM 682 C CA . PRO A 1 88 ? -6.220 -8.354 -26.652 1.00 58.34 88 PRO A CA 1
ATOM 683 C C . PRO A 1 88 ? -5.710 -8.676 -28.049 1.00 58.34 88 PRO A C 1
ATOM 685 O O . PRO A 1 88 ? -5.252 -7.778 -28.766 1.00 58.34 88 PRO A O 1
ATOM 688 N N . ASP A 1 89 ? -5.825 -9.947 -28.425 1.00 70.44 89 ASP A N 1
ATOM 689 C CA . ASP A 1 89 ? -6.585 -10.420 -29.584 1.00 70.44 89 ASP A CA 1
ATOM 690 C C . ASP A 1 89 ? -7.424 -9.299 -30.270 1.00 70.44 89 ASP A C 1
ATOM 692 O O . ASP A 1 89 ? -8.636 -9.214 -30.070 1.00 70.44 89 ASP A O 1
ATOM 696 N N . ARG A 1 90 ? -6.829 -8.353 -31.034 1.00 71.25 90 ARG A N 1
ATOM 697 C CA . ARG A 1 90 ? -7.614 -7.192 -31.548 1.00 71.25 90 ARG A CA 1
ATOM 698 C C . ARG A 1 90 ? -7.007 -6.330 -32.657 1.00 71.25 90 ARG A C 1
ATOM 700 O O . ARG A 1 90 ? -7.605 -6.225 -33.725 1.00 71.25 90 ARG A O 1
ATOM 707 N N . MET A 1 91 ? -5.978 -5.535 -32.342 1.00 77.19 91 MET A N 1
ATOM 708 C CA . MET A 1 91 ? -6.111 -4.101 -32.660 1.00 77.19 91 MET A CA 1
ATOM 709 C C . MET A 1 91 ? -5.404 -3.605 -33.929 1.00 77.19 91 MET A C 1
ATOM 711 O O . MET A 1 91 ? -4.263 -3.953 -34.216 1.00 77.19 91 MET A O 1
ATOM 715 N N . VAL A 1 92 ? -6.094 -2.705 -34.635 1.00 73.38 92 VAL A N 1
ATOM 716 C CA . VAL A 1 92 ? -5.570 -1.826 -35.696 1.00 73.38 92 VAL A CA 1
ATOM 717 C C . VAL A 1 92 ? -5.477 -0.387 -35.173 1.00 73.38 92 VAL A C 1
ATOM 719 O O . VAL A 1 92 ? -5.991 -0.088 -34.101 1.00 73.38 92 VAL A O 1
ATOM 722 N N . ASN A 1 93 ? -4.786 0.507 -35.881 1.00 70.44 93 ASN A N 1
ATOM 723 C CA . ASN A 1 93 ? -3.985 1.565 -35.249 1.00 70.44 93 ASN A CA 1
ATOM 724 C C . ASN A 1 93 ? -4.711 2.777 -34.577 1.00 70.44 93 ASN A C 1
ATOM 726 O O . ASN A 1 93 ? -4.302 3.917 -34.807 1.00 70.44 93 ASN A O 1
ATOM 730 N N . GLY A 1 94 ? -5.657 2.564 -33.648 1.00 69.56 94 GLY A N 1
ATOM 731 C CA . GLY A 1 94 ? -6.046 3.550 -32.618 1.00 69.56 94 GLY A CA 1
ATOM 732 C C . GLY A 1 94 ? -7.126 3.097 -31.607 1.00 69.56 94 GLY A C 1
ATOM 733 O O . GLY A 1 94 ? -8.305 3.265 -31.908 1.00 69.56 94 GLY A O 1
ATOM 734 N N . PRO A 1 95 ? -6.762 2.550 -30.425 1.00 75.00 95 PRO A N 1
ATOM 735 C CA . PRO A 1 95 ? -7.624 2.420 -29.245 1.00 75.00 95 PRO A CA 1
ATOM 736 C C . PRO A 1 95 ? -7.568 3.667 -28.341 1.00 75.00 95 PRO A C 1
ATOM 738 O O . PRO A 1 95 ? -6.674 4.506 -28.480 1.00 75.00 95 PRO A O 1
ATOM 741 N N . GLU A 1 96 ? -8.542 3.775 -27.436 1.00 86.69 96 GLU A N 1
ATOM 742 C CA . GLU A 1 96 ? -8.941 4.962 -26.662 1.00 86.69 96 GLU A CA 1
ATOM 743 C C . GLU A 1 96 ? -9.855 4.540 -25.496 1.00 86.69 96 GLU A C 1
ATOM 745 O O . GLU A 1 96 ? -10.256 3.389 -25.426 1.00 86.69 96 GLU A O 1
ATOM 750 N N . ALA A 1 97 ? -10.272 5.460 -24.631 1.00 84.56 97 ALA A N 1
ATOM 751 C CA . ALA A 1 97 ? -11.264 5.244 -23.566 1.00 84.56 97 ALA A CA 1
ATOM 752 C C . ALA A 1 97 ? -12.699 4.878 -23.911 1.00 84.56 97 ALA A C 1
ATOM 754 O O . ALA A 1 97 ? -13.302 5.550 -24.748 1.00 84.56 97 ALA A O 1
ATOM 755 N N . LEU A 1 98 ? -13.299 3.973 -23.111 1.00 88.75 98 LEU A N 1
ATOM 756 C CA . LEU A 1 98 ? -14.767 3.840 -23.016 1.00 88.75 98 LEU A CA 1
ATOM 757 C C . LEU A 1 98 ? -15.426 4.650 -21.880 1.00 88.75 98 LEU A C 1
ATOM 759 O O . LEU A 1 98 ? -16.628 4.871 -21.930 1.00 88.75 98 LEU A O 1
ATOM 763 N N . ALA A 1 99 ? -14.685 5.066 -20.858 1.00 88.88 99 ALA A N 1
ATOM 764 C CA . ALA A 1 99 ? -15.174 5.818 -19.705 1.00 88.88 99 ALA A CA 1
ATOM 765 C C . ALA A 1 99 ? -14.196 6.976 -19.493 1.00 88.88 99 ALA A C 1
ATOM 767 O O . ALA A 1 99 ? -12.985 6.788 -19.523 1.00 88.88 99 ALA A O 1
ATOM 768 N N . VAL A 1 100 ? -14.734 8.187 -19.552 1.00 89.00 100 VAL A N 1
ATOM 769 C CA . VAL A 1 100 ? -14.120 9.381 -20.143 1.00 89.00 100 VAL A CA 1
ATOM 770 C C . VAL A 1 100 ? -15.013 10.599 -19.859 1.00 89.00 100 VAL A C 1
ATOM 772 O O . VAL A 1 100 ? -15.698 11.148 -20.721 1.00 89.00 100 VAL A O 1
ATOM 775 N N . PHE A 1 101 ? -15.088 10.926 -18.572 1.00 89.00 101 PHE A N 1
ATOM 776 C CA . PHE A 1 101 ? -16.279 11.489 -17.945 1.00 89.00 101 PHE A CA 1
ATOM 777 C C . PHE A 1 101 ? -16.377 13.034 -18.033 1.00 89.00 101 PHE A C 1
ATOM 779 O O . PHE A 1 101 ? -16.065 13.636 -19.047 1.00 89.00 101 PHE A O 1
ATOM 786 N N . GLY A 1 102 ? -16.780 13.729 -16.967 1.00 81.94 102 GLY A N 1
ATOM 787 C CA . GLY A 1 102 ? -16.175 14.990 -16.534 1.00 81.94 102 GLY A CA 1
ATOM 788 C C . GLY A 1 102 ? -17.049 16.230 -16.532 1.00 81.94 102 GLY A C 1
ATOM 789 O O . GLY A 1 102 ? -16.882 17.108 -15.686 1.00 81.94 102 GLY A O 1
ATOM 790 N N . GLN A 1 103 ? -17.926 16.367 -17.516 1.00 84.31 103 GLN A N 1
ATOM 791 C CA . GLN A 1 103 ? -18.653 17.609 -17.780 1.00 84.31 103 GLN A CA 1
ATOM 792 C C . GLN A 1 103 ? -19.981 17.441 -18.540 1.00 84.31 103 GLN A C 1
ATOM 794 O O . GLN A 1 103 ? -20.916 18.140 -18.143 1.00 84.31 103 GLN A O 1
ATOM 799 N N . PRO A 1 104 ? -20.152 16.558 -19.550 1.00 83.19 104 PRO A N 1
ATOM 800 C CA . PRO A 1 104 ? -19.237 15.534 -20.091 1.00 83.19 104 PRO A CA 1
ATOM 801 C C . PRO A 1 104 ? -18.076 16.093 -20.938 1.00 83.19 104 PRO A C 1
ATOM 803 O O . PRO A 1 104 ? -18.360 16.781 -21.914 1.00 83.19 104 PRO A O 1
ATOM 806 N N . ASP A 1 105 ? -16.809 15.753 -20.624 1.00 84.19 105 ASP A N 1
ATOM 807 C CA . ASP A 1 105 ? -15.743 15.573 -21.632 1.00 84.19 105 ASP A CA 1
ATOM 808 C C . ASP A 1 105 ? -14.387 15.018 -21.140 1.00 84.19 105 ASP A C 1
ATOM 810 O O . ASP A 1 105 ? -13.806 15.450 -20.144 1.00 84.19 105 ASP A O 1
ATOM 814 N N . PHE A 1 106 ? -13.808 14.247 -22.063 1.00 85.06 106 PHE A N 1
ATOM 815 C CA . PHE A 1 106 ? -12.477 13.636 -22.158 1.00 85.06 106 PHE A CA 1
ATOM 816 C C . PHE A 1 106 ? -11.258 14.502 -21.777 1.00 85.06 106 PHE A C 1
ATOM 818 O O . PHE A 1 106 ? -10.136 13.991 -21.717 1.00 85.06 106 PHE A O 1
ATOM 825 N N . THR A 1 107 ? -11.399 15.813 -21.598 1.00 79.62 107 THR A N 1
ATOM 826 C CA . THR A 1 107 ? -10.290 16.783 -21.673 1.00 79.62 107 THR A CA 1
ATOM 827 C C . THR A 1 107 ? -10.237 17.791 -20.522 1.00 79.62 107 THR A C 1
ATOM 829 O O . THR A 1 107 ? -9.192 18.401 -20.302 1.00 79.62 107 THR A O 1
ATOM 832 N N . THR A 1 108 ? -11.299 17.910 -19.730 1.00 73.88 108 THR A N 1
ATOM 833 C CA . THR A 1 108 ? -11.419 18.893 -18.643 1.00 73.88 108 THR A CA 1
ATOM 834 C C . THR A 1 108 ? -10.442 18.647 -17.474 1.00 73.88 108 THR A C 1
ATOM 836 O O . THR A 1 108 ? -9.910 17.546 -17.319 1.00 73.88 108 THR A O 1
ATOM 839 N N . ARG A 1 109 ? -10.117 19.718 -16.720 1.00 69.81 109 ARG A N 1
ATOM 840 C CA . ARG A 1 109 ? -9.288 19.772 -15.489 1.00 69.81 109 ARG A CA 1
ATOM 841 C C . ARG A 1 109 ? -9.442 21.154 -14.773 1.00 69.81 109 ARG A C 1
ATOM 843 O O . ARG A 1 109 ? -8.569 22.013 -14.902 1.00 69.81 109 ARG A O 1
ATOM 850 N N . SER A 1 110 ? -10.542 21.433 -14.067 1.00 66.88 110 SER A N 1
ATOM 851 C CA . SER A 1 110 ? -11.040 22.788 -13.722 1.00 66.88 110 SER A CA 1
ATOM 852 C C . SER A 1 110 ? -11.115 23.214 -12.227 1.00 66.88 110 SER A C 1
ATOM 854 O O . SER A 1 110 ? -11.552 24.343 -11.983 1.00 66.88 110 SER A O 1
ATOM 856 N N . LEU A 1 111 ? -10.697 22.404 -11.238 1.00 64.31 111 LEU A N 1
ATOM 857 C CA . LEU A 1 111 ? -10.758 22.679 -9.769 1.00 64.31 111 LEU A CA 1
ATOM 858 C C . LEU A 1 111 ? -12.114 23.202 -9.180 1.00 64.31 111 LEU A C 1
ATOM 860 O O . LEU A 1 111 ? -12.306 24.407 -9.056 1.00 64.31 111 LEU A O 1
ATOM 864 N N . GLY A 1 112 ? -13.077 22.352 -8.799 1.00 64.44 112 GLY A N 1
ATOM 865 C CA . GLY A 1 112 ? -14.219 22.621 -7.902 1.00 64.44 112 GLY A CA 1
ATOM 866 C C . GLY A 1 112 ? -15.644 22.324 -8.422 1.00 64.44 112 GLY A C 1
ATOM 867 O O . GLY A 1 112 ? -15.936 22.555 -9.594 1.00 64.44 112 GLY A O 1
ATOM 868 N N . GLY A 1 113 ? -16.583 21.904 -7.555 1.00 72.75 113 GLY A N 1
ATOM 869 C CA . GLY A 1 113 ? -18.030 21.865 -7.874 1.00 72.75 113 GLY A CA 1
ATOM 870 C C . GLY A 1 113 ? -18.977 21.290 -6.793 1.00 72.75 113 GLY A C 1
ATOM 871 O O . GLY A 1 113 ? -18.565 21.060 -5.655 1.00 72.75 113 GLY A O 1
ATOM 872 N N . VAL A 1 114 ? -20.255 21.059 -7.153 1.00 78.00 114 VAL A N 1
ATOM 873 C CA . VAL A 1 114 ? -21.307 20.422 -6.311 1.00 78.00 114 VAL A CA 1
ATOM 874 C C . VAL A 1 114 ? -22.187 19.408 -7.068 1.00 78.00 114 VAL A C 1
ATOM 876 O O . VAL A 1 114 ? -22.465 19.614 -8.248 1.00 78.00 114 VAL A O 1
ATOM 879 N N . GLY A 1 115 ? -22.656 18.349 -6.387 1.00 83.12 115 GLY A N 1
ATOM 880 C CA . GLY A 1 115 ? -23.670 17.395 -6.876 1.00 83.12 115 GLY A CA 1
ATOM 881 C C . GLY A 1 115 ? -23.182 15.971 -7.173 1.00 83.12 115 GLY A C 1
ATOM 882 O O . GLY A 1 115 ? -21.992 15.700 -7.013 1.00 83.12 115 GLY A O 1
ATOM 883 N N . PRO A 1 116 ? -24.063 15.075 -7.687 1.00 83.06 116 PRO A N 1
ATOM 884 C CA . PRO A 1 116 ? -23.756 13.680 -8.070 1.00 83.06 116 PRO A CA 1
ATOM 885 C C . PRO A 1 116 ? -22.838 13.582 -9.299 1.00 83.06 116 PRO A C 1
ATOM 887 O O . PRO A 1 116 ? -22.727 12.536 -9.926 1.00 83.06 116 PRO A O 1
ATOM 890 N N . GLN A 1 117 ? -22.228 14.716 -9.643 1.00 82.12 117 GLN A N 1
ATOM 891 C CA . GLN A 1 117 ? -21.322 14.935 -10.744 1.00 82.12 117 GLN A CA 1
ATOM 892 C C . GLN A 1 117 ? -20.060 15.715 -10.291 1.00 82.12 117 GLN A C 1
ATOM 894 O O . GLN A 1 117 ? -19.236 16.067 -11.130 1.00 82.12 1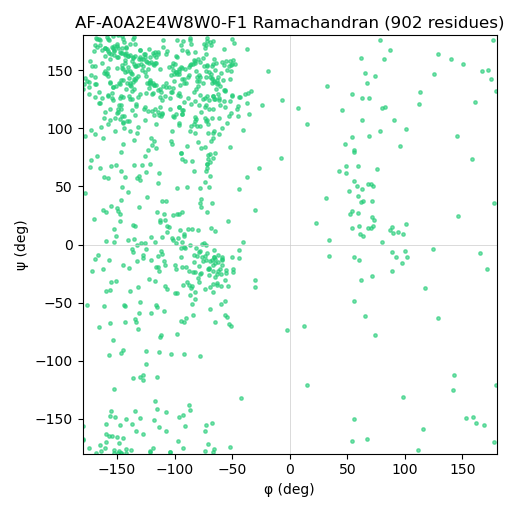17 GLN A O 1
ATOM 899 N N . LYS A 1 118 ? -19.894 16.121 -9.007 1.00 79.81 118 LYS A N 1
ATOM 900 C CA . LYS A 1 118 ? -18.749 16.971 -8.572 1.00 79.81 118 LYS A CA 1
ATOM 901 C C . LYS A 1 118 ? -18.231 16.707 -7.126 1.00 79.81 118 LYS A C 1
ATOM 903 O O . LYS A 1 118 ? -18.916 17.011 -6.152 1.00 79.81 118 LYS A O 1
ATOM 908 N N . LEU A 1 119 ? -16.972 16.249 -7.017 1.00 78.94 119 LEU A N 1
ATOM 909 C CA . LEU A 1 119 ? -16.133 16.003 -5.816 1.00 78.94 119 LEU A CA 1
ATOM 910 C C . LEU A 1 119 ? -14.988 17.047 -5.649 1.00 78.94 119 LEU A C 1
ATOM 912 O O . LEU A 1 119 ? -15.163 18.211 -6.021 1.00 78.94 119 LEU A O 1
ATOM 916 N N . ALA A 1 120 ? -13.801 16.628 -5.161 1.00 70.19 120 ALA A N 1
ATOM 917 C CA . ALA A 1 120 ? -12.496 17.258 -5.355 1.00 70.19 120 ALA A CA 1
ATOM 918 C C . ALA A 1 120 ? -11.460 16.378 -6.139 1.00 70.19 120 ALA A C 1
ATOM 920 O O . ALA A 1 120 ? -11.018 16.866 -7.168 1.00 70.19 120 ALA A O 1
ATOM 921 N N . SER A 1 121 ? -11.138 15.114 -5.825 1.00 68.94 121 SER A N 1
ATOM 922 C CA . SER A 1 121 ? -10.091 14.290 -6.500 1.00 68.94 121 SER A CA 1
ATOM 923 C C . SER A 1 121 ? -10.359 12.756 -6.453 1.00 68.94 121 SER A C 1
ATOM 925 O O . SER A 1 121 ? -11.523 12.393 -6.495 1.00 68.94 121 SER A O 1
ATOM 927 N N . ILE A 1 122 ? -9.334 11.867 -6.403 1.00 67.38 122 ILE A N 1
ATOM 928 C CA . ILE A 1 122 ? -9.405 10.379 -6.242 1.00 67.38 122 ILE A CA 1
ATOM 929 C C . ILE A 1 122 ? -8.278 9.844 -5.357 1.00 67.38 122 ILE A C 1
ATOM 931 O O . ILE A 1 122 ? -7.117 10.098 -5.684 1.00 67.38 122 ILE A O 1
ATOM 935 N N . ASN A 1 123 ? -8.577 8.966 -4.398 1.00 60.72 123 ASN A N 1
ATOM 936 C CA . ASN A 1 123 ? -7.570 8.183 -3.690 1.00 60.72 123 ASN A CA 1
ATOM 937 C C . ASN A 1 123 ? -7.294 6.855 -4.395 1.00 60.72 123 ASN A C 1
ATOM 939 O O . ASN A 1 123 ? -6.140 6.645 -4.751 1.00 60.72 123 ASN A O 1
ATOM 943 N N . GLY A 1 124 ? -8.307 5.966 -4.485 1.00 60.34 124 GLY A N 1
ATOM 944 C CA . GLY A 1 124 ? -8.144 4.521 -4.221 1.00 60.34 124 GLY A CA 1
ATOM 945 C C . GLY A 1 124 ? -8.616 3.494 -5.275 1.00 60.34 124 GLY A C 1
ATOM 946 O O . GLY A 1 124 ? -8.804 3.852 -6.430 1.00 60.34 124 GLY A O 1
ATOM 947 N N . THR A 1 125 ? -8.772 2.216 -4.879 1.00 69.06 125 THR A N 1
ATOM 948 C CA . THR A 1 125 ? -9.200 1.083 -5.747 1.00 69.06 125 THR A CA 1
ATOM 949 C C . THR A 1 125 ? -9.812 -0.100 -4.985 1.00 69.06 125 THR A C 1
ATOM 951 O O . THR A 1 125 ? -9.739 -0.110 -3.764 1.00 69.06 125 THR A O 1
ATOM 954 N N . VAL A 1 126 ? -10.295 -1.112 -5.726 1.00 64.81 126 VAL A N 1
ATOM 955 C CA . VAL A 1 126 ? -10.483 -2.557 -5.402 1.00 64.81 126 VAL A CA 1
ATOM 956 C C . VAL A 1 126 ? -10.950 -3.271 -6.718 1.00 64.81 126 VAL A C 1
ATOM 958 O O . VAL A 1 126 ? -10.959 -2.554 -7.721 1.00 64.81 126 VAL A O 1
ATOM 961 N N . LEU A 1 127 ? -11.307 -4.578 -6.766 1.00 74.44 127 LEU A N 1
ATOM 962 C CA . LEU A 1 127 ? -12.420 -5.183 -7.572 1.00 74.44 127 LEU A CA 1
ATOM 963 C C . LEU A 1 127 ? -12.710 -6.661 -7.160 1.00 74.44 127 LEU A C 1
ATOM 965 O O . LEU A 1 127 ? -12.140 -7.130 -6.173 1.00 74.44 127 LEU A O 1
ATOM 969 N N . ASP A 1 128 ? -13.675 -7.330 -7.818 1.00 76.62 128 ASP A N 1
ATOM 970 C CA . ASP A 1 128 ? -14.799 -8.033 -7.155 1.00 76.62 128 ASP A CA 1
ATOM 971 C C . ASP A 1 128 ? -15.073 -9.525 -7.450 1.00 76.62 128 ASP A C 1
ATOM 973 O O . ASP A 1 128 ? -14.735 -10.015 -8.528 1.00 76.62 128 ASP A O 1
ATOM 977 N N . GLU A 1 129 ? -15.833 -10.173 -6.531 1.00 71.50 129 GLU A N 1
ATOM 978 C CA . GLU A 1 129 ? -16.788 -11.384 -6.698 1.00 71.50 129 GLU A CA 1
ATOM 979 C C . GLU A 1 129 ? -19.781 -11.401 -6.040 1.00 71.50 129 GLU A C 1
ATOM 981 O O . GLU A 1 129 ? -20.609 -12.349 -6.120 1.00 71.50 129 GLU A O 1
ATOM 986 N N . LYS A 1 130 ? -20.631 -10.345 -5.645 1.00 79.25 130 LYS A N 1
ATOM 987 C CA . LYS A 1 130 ? -22.110 -10.287 -5.379 1.00 79.25 130 LYS A CA 1
ATOM 988 C C . LYS A 1 130 ? -22.875 -9.211 -6.196 1.00 79.25 130 LYS A C 1
ATOM 990 O O . LYS A 1 130 ? -23.204 -9.479 -7.346 1.00 79.25 130 LYS A O 1
ATOM 995 N N . HIS A 1 131 ? -23.262 -8.052 -5.630 1.00 81.25 131 HIS A N 1
ATOM 996 C CA . HIS A 1 131 ? -23.892 -6.932 -6.374 1.00 81.25 131 HIS A CA 1
ATOM 997 C C . HIS A 1 131 ? -23.745 -5.529 -5.714 1.00 81.25 131 HIS A C 1
ATOM 999 O O . HIS A 1 131 ? -23.434 -5.406 -4.545 1.00 81.25 131 HIS A O 1
ATOM 1005 N N . GLN A 1 132 ? -23.917 -4.469 -6.510 1.00 88.94 132 GLN A N 1
ATOM 1006 C CA . GLN A 1 132 ? -23.565 -3.023 -6.417 1.00 88.94 132 GLN A CA 1
ATOM 1007 C C . GLN A 1 132 ? -23.333 -2.259 -5.061 1.00 88.94 132 GLN A C 1
ATOM 1009 O O . GLN A 1 132 ? -24.299 -2.082 -4.325 1.00 88.94 132 GLN A O 1
ATOM 1014 N N . ARG A 1 133 ? -22.123 -1.662 -4.785 1.00 90.81 133 ARG A N 1
ATOM 1015 C CA . ARG A 1 133 ? -21.750 -0.931 -3.518 1.00 90.81 133 ARG A CA 1
ATOM 1016 C C . ARG A 1 133 ? -20.804 0.349 -3.453 1.00 90.81 133 ARG A C 1
ATOM 1018 O O . ARG A 1 133 ? -21.364 1.425 -3.424 1.00 90.81 133 ARG A O 1
ATOM 1025 N N . LEU A 1 134 ? -19.460 0.283 -3.289 1.00 84.00 134 LEU A N 1
ATOM 1026 C CA . LEU A 1 134 ? -18.310 1.240 -3.561 1.00 84.00 134 LEU A CA 1
ATOM 1027 C C . LEU A 1 134 ? -18.140 2.751 -3.049 1.00 84.00 134 LEU A C 1
ATOM 1029 O O . LEU A 1 134 ? -18.992 3.593 -3.318 1.00 84.00 134 LEU A O 1
ATOM 1033 N N . PHE A 1 135 ? -16.974 3.177 -2.432 1.00 85.56 135 PHE A N 1
ATOM 1034 C CA . PHE A 1 135 ? -16.758 4.506 -1.689 1.00 85.56 135 PHE A CA 1
ATOM 1035 C C . PHE A 1 135 ? -15.301 5.190 -1.588 1.00 85.56 135 PHE A C 1
ATOM 1037 O O . PHE A 1 135 ? -14.330 4.486 -1.797 1.00 85.56 135 PHE A O 1
ATOM 1044 N N . VAL A 1 136 ? -15.065 6.513 -1.242 1.00 85.38 136 VAL A N 1
ATOM 1045 C CA . VAL A 1 136 ? -13.709 7.286 -1.239 1.00 85.38 136 VAL A CA 1
ATOM 1046 C C . VAL A 1 136 ? -13.431 8.347 -0.073 1.00 85.38 136 VAL A C 1
ATOM 1048 O O . VAL A 1 136 ? -13.933 8.082 1.012 1.00 85.38 136 VAL A O 1
ATOM 1051 N N . SER A 1 137 ? -12.638 9.484 -0.213 1.00 85.12 137 SER A N 1
ATOM 1052 C CA . SER A 1 137 ? -12.421 10.730 0.668 1.00 85.12 137 SER A CA 1
ATOM 1053 C C . SER A 1 137 ? -11.285 11.774 0.285 1.00 85.12 137 SER A C 1
ATOM 1055 O O . SER A 1 137 ? -10.296 11.335 -0.247 1.00 85.12 137 SER A O 1
ATOM 1057 N N . ASP A 1 138 ? -11.313 13.123 0.556 1.00 86.06 138 ASP A N 1
ATOM 1058 C CA . ASP A 1 138 ? -10.490 14.198 -0.163 1.00 86.06 138 ASP A CA 1
ATOM 1059 C C . ASP A 1 138 ? -9.715 15.344 0.537 1.00 86.06 138 ASP A C 1
ATOM 1061 O O . ASP A 1 138 ? -10.019 15.754 1.643 1.00 86.06 138 ASP A O 1
ATOM 1065 N N . GLY A 1 139 ? -8.943 16.072 -0.291 1.00 77.50 139 GLY A N 1
ATOM 1066 C CA . GLY A 1 139 ? -9.062 17.514 -0.654 1.00 77.50 139 GLY A CA 1
ATOM 1067 C C . GLY A 1 139 ? -9.930 18.538 0.118 1.00 77.50 139 GLY A C 1
ATOM 1068 O O . GLY A 1 139 ? -9.663 18.741 1.290 1.00 77.50 139 GLY A O 1
ATOM 1069 N N . ASP A 1 140 ? -10.926 19.222 -0.513 1.00 81.19 140 ASP A N 1
ATOM 1070 C CA . ASP A 1 140 ? -11.660 20.424 0.022 1.00 81.19 140 ASP A CA 1
ATOM 1071 C C . ASP A 1 140 ? -13.199 20.565 -0.324 1.00 81.19 140 ASP A C 1
ATOM 1073 O O . ASP A 1 140 ? -13.501 20.800 -1.500 1.00 81.19 140 ASP A O 1
ATOM 1077 N N . ASN A 1 141 ? -14.152 20.422 0.653 1.00 87.00 141 ASN A N 1
ATOM 1078 C CA . ASN A 1 141 ? -15.678 20.459 0.635 1.00 87.00 141 ASN A CA 1
ATOM 1079 C C . ASN A 1 141 ? -16.324 19.595 1.805 1.00 87.00 141 ASN A C 1
ATOM 1081 O O . ASN A 1 141 ? -15.679 19.472 2.829 1.00 87.00 141 ASN A O 1
ATOM 1085 N N . ASN A 1 142 ? -17.533 18.958 1.709 1.00 89.81 142 ASN A N 1
ATOM 1086 C CA . ASN A 1 142 ? -17.956 17.740 2.491 1.00 89.81 142 ASN A CA 1
ATOM 1087 C C . ASN A 1 142 ? -19.186 16.938 1.912 1.00 89.81 142 ASN A C 1
ATOM 1089 O O . ASN A 1 142 ? -20.319 17.267 2.250 1.00 89.81 142 ASN A O 1
ATOM 1093 N N . ARG A 1 143 ? -19.003 15.897 1.054 1.00 93.31 143 ARG A N 1
ATOM 1094 C CA . ARG A 1 143 ? -19.979 14.781 0.799 1.00 93.31 143 ARG A CA 1
ATOM 1095 C C . ARG A 1 143 ? -19.431 13.502 0.099 1.00 93.31 143 ARG A C 1
ATOM 1097 O O . ARG A 1 143 ? -18.364 13.519 -0.495 1.00 93.31 143 ARG A O 1
ATOM 1104 N N . ILE A 1 144 ? -20.192 12.400 0.093 1.00 95.06 144 ILE A N 1
ATOM 1105 C CA . ILE A 1 144 ? -19.661 11.017 0.197 1.00 95.06 144 ILE A CA 1
ATOM 1106 C C . ILE A 1 144 ? -20.243 10.005 -0.840 1.00 95.06 144 ILE A C 1
ATOM 1108 O O . ILE A 1 144 ? -20.905 9.047 -0.488 1.00 95.06 144 ILE A O 1
ATOM 1112 N N . LEU A 1 145 ? -20.120 10.280 -2.136 1.00 94.31 145 LEU A N 1
ATOM 1113 C CA . LEU A 1 145 ? -20.877 9.680 -3.261 1.00 94.31 145 LEU A CA 1
ATOM 1114 C C . LEU A 1 145 ? -20.636 8.172 -3.569 1.00 94.31 145 LEU A C 1
ATOM 1116 O O . LEU A 1 145 ? -19.880 7.551 -2.834 1.00 94.31 145 LEU A O 1
ATOM 1120 N N . VAL A 1 146 ? -21.293 7.615 -4.617 1.00 94.81 146 VAL A N 1
ATOM 1121 C CA . VAL A 1 146 ? -21.387 6.182 -5.060 1.00 94.81 146 VAL A CA 1
ATOM 1122 C C . VAL A 1 146 ? -22.160 6.059 -6.417 1.00 94.81 146 VAL A C 1
ATOM 1124 O O . VAL A 1 146 ? -23.164 6.755 -6.507 1.00 94.81 146 VAL A O 1
ATOM 1127 N N . TRP A 1 147 ? -21.810 5.223 -7.427 1.00 92.44 147 TRP A N 1
ATOM 1128 C CA . TRP A 1 147 ? -22.418 5.084 -8.805 1.00 92.44 147 TRP A CA 1
ATOM 1129 C C . TRP A 1 147 ? -22.867 3.639 -9.289 1.00 92.44 147 TRP A C 1
ATOM 1131 O O . TRP A 1 147 ? -23.889 3.170 -8.824 1.00 92.44 147 TRP A O 1
ATOM 1141 N N . ASP A 1 148 ? -22.202 3.014 -10.310 1.00 89.75 148 ASP A N 1
ATOM 1142 C CA . ASP A 1 148 ? -22.268 1.661 -10.948 1.00 89.75 148 ASP A CA 1
ATOM 1143 C C . ASP A 1 148 ? -21.194 1.557 -12.070 1.00 89.75 148 ASP A C 1
ATOM 1145 O O . ASP A 1 148 ? -21.039 2.510 -12.840 1.00 89.75 148 ASP A O 1
ATOM 1149 N N . VAL A 1 149 ? -20.466 0.437 -12.203 1.00 87.62 149 VAL A N 1
ATOM 1150 C CA . VAL A 1 149 ? -19.466 0.201 -13.269 1.00 87.62 149 VAL A CA 1
ATOM 1151 C C . VAL A 1 149 ? -19.650 -1.066 -14.090 1.00 87.62 149 VAL A C 1
ATOM 1153 O O . VAL A 1 149 ? -18.832 -1.313 -14.984 1.00 87.62 149 VAL A O 1
ATOM 1156 N N . ALA A 1 150 ? -20.687 -1.867 -13.844 1.00 87.62 150 ALA A N 1
ATOM 1157 C CA . ALA A 1 150 ? -20.878 -3.100 -14.602 1.00 87.62 150 ALA A CA 1
ATOM 1158 C C . ALA A 1 150 ? -20.827 -2.813 -16.125 1.00 87.62 150 ALA A C 1
ATOM 1160 O O . ALA A 1 150 ? -21.285 -1.754 -16.569 1.00 87.62 150 ALA A O 1
ATOM 1161 N N . PRO A 1 151 ? -20.245 -3.688 -16.963 1.00 82.75 151 PRO A N 1
ATOM 1162 C CA . PRO A 1 151 ? -19.873 -3.394 -18.347 1.00 82.75 151 PRO A CA 1
ATOM 1163 C C . PRO A 1 151 ? -21.011 -2.840 -19.199 1.00 82.75 151 PRO A C 1
ATOM 1165 O O . PRO A 1 151 ? -20.785 -2.014 -20.088 1.00 82.75 151 PRO A O 1
ATOM 1168 N N . GLU A 1 152 ? -22.220 -3.327 -18.954 1.00 83.19 152 GLU A N 1
ATOM 1169 C CA . GLU A 1 152 ? -23.458 -2.964 -19.631 1.00 83.19 152 GLU A CA 1
ATOM 1170 C C . GLU A 1 152 ? -24.126 -1.694 -19.076 1.00 83.19 152 GLU A C 1
ATOM 1172 O O . GLU A 1 152 ? -25.064 -1.186 -19.693 1.00 83.19 152 GLU A O 1
ATOM 1177 N N . ARG A 1 153 ? -23.634 -1.168 -17.947 1.00 81.69 153 ARG A N 1
ATOM 1178 C CA . ARG A 1 153 ? -24.128 0.030 -17.242 1.00 81.69 153 ARG A CA 1
ATOM 1179 C C . ARG A 1 153 ? -23.112 1.183 -17.261 1.00 81.69 153 ARG A C 1
ATOM 1181 O O . ARG A 1 153 ? -23.508 2.349 -17.227 1.00 81.69 153 ARG A O 1
ATOM 1188 N N . LEU A 1 154 ? -21.825 0.880 -17.447 1.00 84.56 154 LEU A N 1
ATOM 1189 C CA . LEU A 1 154 ? -20.760 1.857 -17.661 1.00 84.56 154 LEU A CA 1
ATOM 1190 C C . LEU A 1 154 ? -20.999 2.695 -18.928 1.00 84.56 154 LEU A C 1
ATOM 1192 O O . LEU A 1 154 ? -21.017 2.188 -20.050 1.00 84.56 154 LEU A O 1
ATOM 1196 N N . THR A 1 155 ? -21.113 4.006 -18.743 1.00 87.31 155 THR A N 1
ATOM 1197 C CA . THR A 1 155 ? -21.172 5.000 -19.824 1.00 87.31 155 THR A CA 1
ATOM 1198 C C . THR A 1 155 ? -19.841 5.747 -19.962 1.00 87.31 155 THR A C 1
ATOM 1200 O O . THR A 1 155 ? -18.892 5.496 -19.221 1.00 87.31 155 THR A O 1
ATOM 1203 N N . GLU A 1 156 ? -19.765 6.708 -20.888 1.00 87.44 156 GLU A N 1
ATOM 1204 C CA . GLU A 1 156 ? -18.599 7.589 -20.972 1.00 87.44 156 GLU A CA 1
ATOM 1205 C C . GLU A 1 156 ? -18.477 8.503 -19.751 1.00 87.44 156 GLU A C 1
ATOM 1207 O O . GLU A 1 156 ? -17.378 8.714 -19.259 1.00 87.44 156 GLU A O 1
ATOM 1212 N N . THR A 1 157 ? -19.585 9.053 -19.244 1.00 88.00 157 THR A N 1
ATOM 1213 C CA . THR A 1 157 ? -19.560 9.997 -18.115 1.00 88.00 157 THR A CA 1
ATOM 1214 C C . THR A 1 157 ? -20.539 9.642 -16.976 1.00 88.00 157 THR A C 1
ATOM 1216 O O . THR A 1 157 ? -21.396 10.466 -16.649 1.00 88.00 157 THR A O 1
ATOM 1219 N N . PRO A 1 158 ? -20.481 8.423 -16.397 1.00 87.69 158 PRO A N 1
ATOM 1220 C CA . PRO A 1 158 ? -21.395 7.994 -15.345 1.00 87.69 158 PRO A CA 1
ATOM 1221 C C . PRO A 1 158 ? -21.540 8.989 -14.186 1.00 87.69 158 PRO A C 1
ATOM 1223 O O . PRO A 1 158 ? -20.621 9.757 -13.894 1.00 87.69 158 PRO A O 1
ATOM 1226 N N . ASN A 1 159 ? -22.684 8.899 -13.506 1.00 89.75 159 ASN A N 1
ATOM 1227 C CA . ASN A 1 159 ? -23.047 9.645 -12.301 1.00 89.75 159 ASN A CA 1
ATOM 1228 C C . ASN A 1 159 ? -23.246 8.708 -11.116 1.00 89.75 159 ASN A C 1
ATOM 1230 O O . ASN A 1 159 ? -23.602 7.542 -11.279 1.00 89.75 159 ASN A O 1
ATOM 1234 N N . ALA A 1 160 ? -23.186 9.315 -9.940 1.00 88.56 160 ALA A N 1
ATOM 1235 C CA . ALA A 1 160 ? -23.553 8.717 -8.678 1.00 88.56 160 ALA A CA 1
ATOM 1236 C C . ALA A 1 160 ? -25.053 8.366 -8.576 1.00 88.56 160 ALA A C 1
ATOM 1238 O O . ALA A 1 160 ? -25.879 9.125 -9.090 1.00 88.56 160 ALA A O 1
ATOM 1239 N N . MET A 1 161 ? -25.426 7.334 -7.808 1.00 92.94 161 MET A N 1
ATOM 1240 C CA . MET A 1 161 ? -26.784 7.101 -7.292 1.00 92.94 161 MET A CA 1
ATOM 1241 C C . MET A 1 161 ? -26.903 6.876 -5.765 1.00 92.94 161 MET A C 1
ATOM 1243 O O . MET A 1 161 ? -28.013 7.025 -5.250 1.00 92.94 161 MET A O 1
ATOM 1247 N N . VAL A 1 162 ? -25.810 6.665 -5.009 1.00 95.69 162 VAL A N 1
ATOM 1248 C CA . VAL A 1 162 ? -25.813 6.625 -3.518 1.00 95.69 162 VAL A CA 1
ATOM 1249 C C . VAL A 1 162 ? -24.753 7.574 -2.884 1.00 95.69 162 VAL A C 1
ATOM 1251 O O . VAL A 1 162 ? -23.835 8.020 -3.555 1.00 95.69 162 VAL A O 1
ATOM 1254 N N . VAL A 1 163 ? -24.870 7.983 -1.613 1.00 93.38 163 VAL A N 1
ATOM 1255 C CA . VAL A 1 163 ? -23.858 8.800 -0.902 1.00 93.38 163 VAL A CA 1
ATOM 1256 C C . VAL A 1 163 ? -23.889 8.537 0.607 1.00 93.38 163 VAL A C 1
ATOM 1258 O O . VAL A 1 163 ? -24.837 8.948 1.260 1.00 93.38 163 VAL A O 1
ATOM 1261 N N . ILE A 1 164 ? -22.903 7.865 1.200 1.00 95.62 164 ILE A N 1
ATOM 1262 C CA . ILE A 1 164 ? -22.996 7.373 2.594 1.00 95.62 164 ILE A CA 1
ATOM 1263 C C . ILE A 1 164 ? -22.725 8.465 3.639 1.00 95.62 164 ILE A C 1
ATOM 1265 O O . ILE A 1 164 ? -21.792 9.239 3.519 1.00 95.62 164 ILE A O 1
ATOM 1269 N N . GLY A 1 165 ? -23.509 8.555 4.718 1.00 89.31 165 GLY A N 1
ATOM 1270 C CA . GLY A 1 165 ? -23.209 9.499 5.811 1.00 89.31 165 GLY A CA 1
ATOM 1271 C C . GLY A 1 165 ? -23.172 10.996 5.429 1.00 89.31 165 GLY A C 1
ATOM 1272 O O . GLY A 1 165 ? -22.668 11.830 6.181 1.00 89.31 165 GLY A O 1
ATOM 1273 N N . GLN A 1 166 ? -23.720 11.367 4.270 1.00 92.06 166 GLN A N 1
ATOM 1274 C CA . GLN A 1 166 ? -24.304 12.688 4.051 1.00 92.06 166 GLN A CA 1
ATOM 1275 C C . GLN A 1 166 ? -25.700 12.520 3.510 1.00 92.06 166 GLN A C 1
ATOM 1277 O O . GLN A 1 166 ? -26.014 11.567 2.806 1.00 92.06 166 GLN A O 1
ATOM 1282 N N . ARG A 1 167 ? -26.521 13.527 3.775 1.00 87.62 167 ARG A N 1
ATOM 1283 C CA . ARG A 1 167 ? -27.906 13.539 3.315 1.00 87.62 167 ARG A CA 1
ATOM 1284 C C . ARG A 1 167 ? -28.060 13.554 1.792 1.00 87.62 167 ARG A C 1
ATOM 1286 O O . ARG A 1 167 ? -29.109 13.147 1.311 1.00 87.62 167 ARG A O 1
ATOM 1293 N N . ASP A 1 168 ? -27.067 14.053 1.048 1.00 88.88 168 ASP A N 1
ATOM 1294 C CA . ASP A 1 168 ? -27.074 14.078 -0.418 1.00 88.88 168 ASP A CA 1
ATOM 1295 C C . ASP A 1 168 ? -25.694 14.421 -1.027 1.00 88.88 168 ASP A C 1
ATOM 1297 O O . ASP A 1 168 ? -24.725 14.766 -0.345 1.00 88.88 168 ASP A O 1
ATOM 1301 N N . PHE A 1 169 ? -25.644 14.385 -2.361 1.00 91.50 169 PHE A N 1
ATOM 1302 C CA . PHE A 1 169 ? -24.461 14.615 -3.190 1.00 91.50 169 PHE A CA 1
ATOM 1303 C C . PHE A 1 169 ? -23.973 16.067 -3.271 1.00 91.50 169 PHE A C 1
ATOM 1305 O O . PHE A 1 169 ? -23.007 16.359 -3.979 1.00 91.50 169 PHE A O 1
ATOM 1312 N N . PHE A 1 170 ? -24.649 17.003 -2.613 1.00 91.12 170 PHE A N 1
ATOM 1313 C CA . PHE A 1 170 ? -24.406 18.443 -2.727 1.00 91.12 170 PHE A CA 1
ATOM 1314 C C . PHE A 1 170 ? -23.889 19.064 -1.426 1.00 91.12 170 PHE A C 1
ATOM 1316 O O . PHE A 1 170 ? -23.433 20.204 -1.447 1.00 91.12 170 PHE A O 1
ATOM 1323 N N . ASN A 1 171 ? -23.915 18.317 -0.320 1.00 82.69 171 ASN A N 1
ATOM 1324 C CA . ASN A 1 171 ? -23.643 18.835 1.010 1.00 82.69 171 ASN A CA 1
ATOM 1325 C C . ASN A 1 171 ? -22.216 19.272 1.367 1.00 82.69 171 ASN A C 1
ATOM 1327 O O . ASN A 1 171 ? -21.284 19.235 0.553 1.00 82.69 171 ASN A O 1
ATOM 1331 N N . ASN A 1 172 ? -22.138 19.847 2.575 1.00 85.50 172 ASN A N 1
ATOM 1332 C CA . ASN A 1 172 ? -20.997 20.570 3.131 1.00 85.50 172 ASN A CA 1
ATOM 1333 C C . ASN A 1 172 ? -20.982 20.562 4.689 1.00 85.50 172 ASN A C 1
ATOM 1335 O O . ASN A 1 172 ? -20.611 21.566 5.299 1.00 85.50 172 ASN A O 1
ATOM 1339 N N . GLU A 1 173 ? -21.450 19.495 5.353 1.00 85.19 173 GLU A N 1
ATOM 1340 C CA . GLU A 1 173 ? -21.640 19.456 6.822 1.00 85.19 173 GLU A CA 1
ATOM 1341 C C . GLU A 1 173 ? -20.773 18.376 7.527 1.00 85.19 173 GLU A C 1
ATOM 1343 O O . GLU A 1 173 ? -21.283 17.276 7.743 1.00 85.19 173 GLU A O 1
ATOM 1348 N N . PRO A 1 174 ? -19.521 18.653 7.959 1.00 86.38 174 PRO A N 1
ATOM 1349 C CA . PRO A 1 174 ? -18.819 17.809 8.931 1.00 86.38 174 PRO A CA 1
ATOM 1350 C C . PRO A 1 174 ? -19.652 17.518 10.172 1.00 86.38 174 PRO A C 1
ATOM 1352 O O . PRO A 1 174 ? -20.169 18.449 10.799 1.00 86.38 174 PRO A O 1
ATOM 1355 N N . ARG A 1 175 ? -19.794 16.242 10.547 1.00 83.69 175 ARG A N 1
ATOM 1356 C CA . ARG A 1 175 ? -20.798 15.851 11.545 1.00 83.69 175 ARG A CA 1
ATOM 1357 C C . ARG A 1 175 ? -20.397 14.628 12.369 1.00 83.69 175 ARG A C 1
ATOM 1359 O O . ARG A 1 175 ? -19.681 13.771 11.873 1.00 83.69 175 ARG A O 1
ATOM 1366 N N . ALA A 1 176 ? -20.901 14.551 13.599 1.00 83.25 176 ALA A N 1
ATOM 1367 C CA . ALA A 1 176 ? -21.001 13.311 14.372 1.00 83.25 176 ALA A CA 1
ATOM 1368 C C . ALA A 1 176 ? -22.391 12.667 14.152 1.00 83.25 176 ALA A C 1
ATOM 1370 O O . ALA A 1 176 ? -23.199 13.186 13.374 1.00 83.25 176 ALA A O 1
ATOM 1371 N N . GLY A 1 177 ? -22.700 11.576 14.851 1.00 86.31 177 GLY A N 1
ATOM 1372 C CA . GLY A 1 177 ? -23.964 10.846 14.733 1.00 86.31 177 GLY A CA 1
ATOM 1373 C C . GLY A 1 177 ? -23.955 9.786 13.627 1.00 86.31 177 GLY A C 1
ATOM 1374 O O . GLY A 1 177 ? -23.048 9.738 12.789 1.00 86.31 177 GLY A O 1
ATOM 1375 N N . ALA A 1 178 ? -24.969 8.914 13.637 1.00 90.31 178 ALA A N 1
ATOM 1376 C CA . ALA A 1 178 ? -24.948 7.611 12.960 1.00 90.31 178 ALA A CA 1
ATOM 1377 C C . ALA A 1 178 ? -24.708 7.634 11.426 1.00 90.31 178 ALA A C 1
ATOM 1379 O O . ALA A 1 178 ? -24.412 6.609 10.820 1.00 90.31 178 ALA A O 1
ATOM 1380 N N . SER A 1 179 ? -24.807 8.810 10.807 1.00 90.31 179 SER A N 1
ATOM 1381 C CA . SER A 1 179 ? -24.681 9.064 9.371 1.00 90.31 179 SER A CA 1
ATOM 1382 C C . SER A 1 179 ? -23.904 10.372 9.106 1.00 90.31 179 SER A C 1
ATOM 1384 O O . SER A 1 179 ? -24.393 11.232 8.371 1.00 90.31 179 SER A O 1
ATOM 1386 N N . GLY A 1 180 ? -22.775 10.609 9.789 1.00 86.12 180 GLY A N 1
ATOM 1387 C CA . GLY A 1 180 ? -22.095 11.918 9.801 1.00 86.12 180 GLY A CA 1
ATOM 1388 C C . GLY A 1 180 ? -20.568 11.860 9.920 1.00 86.12 180 GLY A C 1
ATOM 1389 O O . GLY A 1 180 ? -20.055 11.054 10.698 1.00 86.12 180 GLY A O 1
ATOM 1390 N N . LEU A 1 181 ? -19.864 12.709 9.141 1.00 93.50 181 LEU A N 1
ATOM 1391 C CA . LEU A 1 181 ? -18.482 12.471 8.679 1.00 93.50 181 LEU A CA 1
ATOM 1392 C C . LEU A 1 181 ? -17.613 13.773 8.488 1.00 93.50 181 LEU A C 1
ATOM 1394 O O . LEU A 1 181 ? -18.170 14.723 7.952 1.00 93.50 181 LEU A O 1
ATOM 1398 N N . ALA A 1 182 ? -16.300 13.870 8.855 1.00 86.69 182 ALA A N 1
ATOM 1399 C CA . ALA A 1 182 ? -15.446 15.118 8.772 1.00 86.69 182 ALA A CA 1
ATOM 1400 C C . ALA A 1 182 ? -13.850 15.052 8.676 1.00 86.69 182 ALA A C 1
ATOM 1402 O O . ALA A 1 182 ? -13.228 14.710 9.680 1.00 86.69 182 ALA A O 1
ATOM 1403 N N . ASP A 1 183 ? -13.190 15.525 7.576 1.00 75.69 183 ASP A N 1
ATOM 1404 C CA . ASP A 1 183 ? -11.718 15.830 7.290 1.00 75.69 183 ASP A CA 1
ATOM 1405 C C . ASP A 1 183 ? -10.600 14.734 6.937 1.00 75.69 183 ASP A C 1
ATOM 1407 O O . ASP A 1 183 ? -9.898 14.253 7.825 1.00 75.69 183 ASP A O 1
ATOM 1411 N N . PRO A 1 184 ? -10.224 14.464 5.653 1.00 73.88 184 PRO A N 1
ATOM 1412 C CA . PRO A 1 184 ? -10.439 13.148 4.972 1.00 73.88 184 PRO A CA 1
ATOM 1413 C C . PRO A 1 184 ? -9.405 12.560 3.949 1.00 73.88 184 PRO A C 1
ATOM 1415 O O . PRO A 1 184 ? -9.003 13.249 3.018 1.00 73.88 184 PRO A O 1
ATOM 1418 N N . GLY A 1 185 ? -9.093 11.257 3.865 1.00 66.00 185 GLY A N 1
ATOM 1419 C CA . GLY A 1 185 ? -8.841 10.265 4.915 1.00 66.00 185 GLY A CA 1
ATOM 1420 C C . GLY A 1 185 ? -9.396 8.839 4.709 1.00 66.00 185 GLY A C 1
ATOM 1421 O O . GLY A 1 185 ? -10.254 8.610 3.872 1.00 66.00 185 GLY A O 1
ATOM 1422 N N . SER A 1 186 ? -8.839 7.847 5.427 1.00 70.56 186 SER A N 1
ATOM 1423 C CA . SER A 1 186 ? -9.107 6.403 5.187 1.00 70.56 186 SER A CA 1
ATOM 1424 C C . SER A 1 186 ? -10.359 5.840 5.806 1.00 70.56 186 SER A C 1
ATOM 1426 O O . SER A 1 186 ? -10.873 6.335 6.802 1.00 70.56 186 SER A O 1
ATOM 1428 N N . ILE A 1 187 ? -10.784 4.765 5.156 1.00 67.00 187 ILE A N 1
ATOM 1429 C CA . ILE A 1 187 ? -12.084 4.123 5.183 1.00 67.00 187 ILE A CA 1
ATOM 1430 C C . ILE A 1 187 ? -11.864 2.596 5.075 1.00 67.00 187 ILE A C 1
ATOM 1432 O O . ILE A 1 187 ? -10.696 2.236 4.895 1.00 67.00 187 ILE A O 1
ATOM 1436 N N . TYR A 1 188 ? -12.897 1.740 5.196 1.00 75.56 188 TYR A N 1
ATOM 1437 C CA . TYR A 1 188 ? -12.848 0.301 4.884 1.00 75.56 188 TYR A CA 1
ATOM 1438 C C . TYR A 1 188 ? -14.189 -0.497 4.734 1.00 75.56 188 TYR A C 1
ATOM 1440 O O . TYR A 1 188 ? -15.233 0.127 4.682 1.00 75.56 188 TYR A O 1
ATOM 1448 N N . TYR A 1 189 ? -14.163 -1.846 4.595 1.00 76.94 189 TYR A N 1
ATOM 1449 C CA . TYR A 1 189 ? -15.185 -2.825 4.173 1.00 76.94 189 TYR A CA 1
ATOM 1450 C C . TYR A 1 189 ? -14.923 -4.286 4.641 1.00 76.94 189 TYR A C 1
ATOM 1452 O O . TYR A 1 189 ? -13.898 -4.517 5.261 1.00 76.94 189 TYR A O 1
ATOM 1460 N N . ASP A 1 190 ? -15.805 -5.260 4.338 1.00 70.62 190 ASP A N 1
ATOM 1461 C CA . ASP A 1 190 ? -15.715 -6.719 4.569 1.00 70.62 190 ASP A CA 1
ATOM 1462 C C . ASP A 1 190 ? -16.742 -7.522 3.730 1.00 70.62 190 ASP A C 1
ATOM 1464 O O . ASP A 1 190 ? -17.881 -7.527 4.149 1.00 70.62 190 ASP A O 1
ATOM 1468 N N . PRO A 1 191 ? -16.455 -8.197 2.588 1.00 69.62 191 PRO A N 1
ATOM 1469 C CA . PRO A 1 191 ? -17.477 -8.929 1.812 1.00 69.62 191 PRO A CA 1
ATOM 1470 C C . PRO A 1 191 ? -17.785 -10.336 2.300 1.00 69.62 191 PRO A C 1
ATOM 1472 O O . PRO A 1 191 ? -18.832 -10.864 1.931 1.00 69.62 191 PRO A O 1
ATOM 1475 N N . GLU A 1 192 ? -16.954 -10.931 3.160 1.00 73.44 192 GLU A N 1
ATOM 1476 C CA . GLU A 1 192 ? -17.409 -12.108 3.911 1.00 73.44 192 GLU A CA 1
ATOM 1477 C C . GLU A 1 192 ? -18.630 -11.753 4.785 1.00 73.44 192 GLU A C 1
ATOM 1479 O O . GLU A 1 192 ? -19.421 -12.632 5.131 1.00 73.44 192 GLU A O 1
ATOM 1484 N N . THR A 1 193 ? -18.832 -10.462 5.085 1.00 72.94 193 THR A N 1
ATOM 1485 C CA . THR A 1 193 ? -19.956 -9.931 5.876 1.00 72.94 193 THR A CA 1
ATOM 1486 C C . THR A 1 193 ? -20.638 -8.680 5.288 1.00 72.94 193 THR A C 1
ATOM 1488 O O . THR A 1 193 ? -21.350 -7.978 6.000 1.00 72.94 193 THR A O 1
ATOM 1491 N N . GLU A 1 194 ? -20.398 -8.395 4.007 1.00 85.69 194 GLU A N 1
ATOM 1492 C CA . GLU A 1 194 ? -20.686 -7.154 3.254 1.00 85.69 194 GLU A CA 1
ATOM 1493 C C . GLU A 1 194 ? -20.650 -5.800 4.000 1.00 85.69 194 GLU A C 1
ATOM 1495 O O . GLU A 1 194 ? -21.404 -4.875 3.689 1.00 85.69 194 GLU A O 1
ATOM 1500 N N . ARG A 1 195 ? -19.694 -5.600 4.910 1.00 83.88 195 ARG A N 1
ATOM 1501 C CA . ARG A 1 195 ? -19.737 -4.489 5.860 1.00 83.88 195 ARG A CA 1
ATOM 1502 C C . ARG A 1 195 ? -18.640 -3.443 5.713 1.00 83.88 195 ARG A C 1
ATOM 1504 O O . ARG A 1 195 ? -17.480 -3.682 6.012 1.00 83.88 195 ARG A O 1
ATOM 1511 N N . LEU A 1 196 ? -19.039 -2.228 5.345 1.00 84.56 196 LEU A N 1
ATOM 1512 C CA . LEU A 1 196 ? -18.236 -1.012 5.293 1.00 84.56 196 LEU A CA 1
ATOM 1513 C C . LEU A 1 196 ? -17.693 -0.635 6.669 1.00 84.56 196 LEU A C 1
ATOM 1515 O O . LEU A 1 196 ? -18.326 0.058 7.469 1.00 84.56 196 LEU A O 1
ATOM 1519 N N . PHE A 1 197 ? -16.472 -1.074 6.914 1.00 87.62 197 PHE A N 1
ATOM 1520 C CA . PHE A 1 197 ? -15.674 -0.731 8.064 1.00 87.62 197 PHE A CA 1
ATOM 1521 C C . PHE A 1 197 ? -15.186 0.717 8.028 1.00 87.62 197 PHE A C 1
ATOM 1523 O O . PHE A 1 197 ? -14.048 1.033 7.690 1.00 87.62 197 PHE A O 1
ATOM 1530 N N . VAL A 1 198 ? -16.113 1.610 8.359 1.00 85.12 198 VAL A N 1
ATOM 1531 C CA . VAL A 1 198 ? -16.015 3.075 8.444 1.00 85.12 198 VAL A CA 1
ATOM 1532 C C . VAL A 1 198 ? -14.741 3.538 9.255 1.00 85.12 198 VAL A C 1
ATOM 1534 O O . VAL A 1 198 ? -14.209 2.660 9.896 1.00 85.12 198 VAL A O 1
ATOM 1537 N N . VAL A 1 199 ? -14.242 4.798 9.451 1.00 87.19 199 VAL A N 1
ATOM 1538 C CA . VAL A 1 199 ? -13.131 5.129 10.469 1.00 87.19 199 VAL A CA 1
ATOM 1539 C C . VAL A 1 199 ? -12.936 6.641 10.974 1.00 87.19 199 VAL A C 1
ATOM 1541 O O . VAL A 1 199 ? -12.513 7.269 10.024 1.00 87.19 199 VAL A O 1
ATOM 1544 N N . ASP A 1 200 ? -13.136 7.190 12.282 1.00 89.62 200 ASP A N 1
ATOM 1545 C CA . ASP A 1 200 ? -13.824 8.454 12.995 1.00 89.62 200 ASP A CA 1
ATOM 1546 C C . ASP A 1 200 ? -13.277 9.851 13.552 1.00 89.62 200 ASP A C 1
ATOM 1548 O O . ASP A 1 200 ? -12.706 9.937 14.647 1.00 89.62 200 ASP A O 1
ATOM 1552 N N . GLY A 1 201 ? -13.634 11.007 12.939 1.00 78.12 201 GLY A N 1
ATOM 1553 C CA . GLY A 1 201 ? -12.695 12.119 12.643 1.00 78.12 201 GLY A CA 1
ATOM 1554 C C . GLY A 1 201 ? -13.062 13.551 13.009 1.00 78.12 201 GLY A C 1
ATOM 1555 O O . GLY A 1 201 ? -12.244 14.224 13.625 1.00 78.12 201 GLY A O 1
ATOM 1556 N N . GLY A 1 202 ? -14.311 13.990 12.898 1.00 79.81 202 GLY A N 1
ATOM 1557 C CA . GLY A 1 202 ? -14.749 15.067 13.807 1.00 79.81 202 GLY A CA 1
ATOM 1558 C C . GLY A 1 202 ? -14.761 14.567 15.268 1.00 79.81 202 GLY A C 1
ATOM 1559 O O . GLY A 1 202 ? -14.868 15.330 16.225 1.00 79.81 202 GLY A O 1
ATOM 1560 N N . ASN A 1 203 ? -14.609 13.249 15.461 1.00 86.00 203 ASN A N 1
ATOM 1561 C CA . ASN A 1 203 ? -15.739 12.522 16.012 1.00 86.00 203 ASN A CA 1
ATOM 1562 C C . ASN A 1 203 ? -15.400 11.363 16.964 1.00 86.00 203 ASN A C 1
ATOM 1564 O O . ASN A 1 203 ? -16.206 11.074 17.823 1.00 86.00 203 ASN A O 1
ATOM 1568 N N . HIS A 1 204 ? -14.185 10.829 16.999 1.00 87.44 204 HIS A N 1
ATOM 1569 C CA . HIS A 1 204 ? -13.680 10.113 18.183 1.00 87.44 204 HIS A CA 1
ATOM 1570 C C . HIS A 1 204 ? -14.271 8.705 18.465 1.00 87.44 204 HIS A C 1
ATOM 1572 O O . HIS A 1 204 ? -14.192 8.258 19.613 1.00 87.44 204 HIS A O 1
ATOM 1578 N N . ARG A 1 205 ? -14.849 8.012 17.472 1.00 92.56 205 ARG A N 1
ATOM 1579 C CA . ARG A 1 205 ? -15.715 6.809 17.619 1.00 92.56 205 ARG A CA 1
ATOM 1580 C C . ARG A 1 205 ? -15.494 5.730 16.499 1.00 92.56 205 ARG A C 1
ATOM 1582 O O . ARG A 1 205 ? -14.514 5.878 15.762 1.00 92.56 205 ARG A O 1
ATOM 1589 N N . ILE A 1 206 ? -16.266 4.621 16.452 1.00 94.44 206 ILE A N 1
ATOM 1590 C CA . ILE A 1 206 ? -16.126 3.391 15.599 1.00 94.44 206 ILE A CA 1
ATOM 1591 C C . ILE A 1 206 ? -17.519 2.733 15.122 1.00 94.44 206 ILE A C 1
ATOM 1593 O O . ILE A 1 206 ? -17.91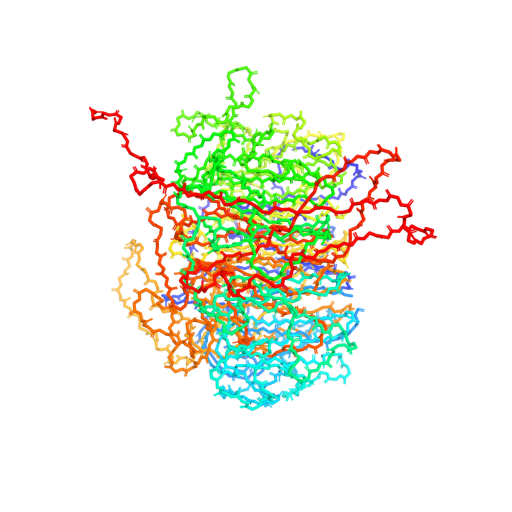1 1.810 15.814 1.00 94.44 206 ILE A O 1
ATOM 1597 N N . LEU A 1 207 ? -18.201 3.125 13.987 1.00 94.19 207 LEU A N 1
ATOM 1598 C CA . LEU A 1 207 ? -19.534 2.750 13.312 1.00 94.19 207 LEU A CA 1
ATOM 1599 C C . LEU A 1 207 ? -19.529 2.086 11.904 1.00 94.19 207 LEU A C 1
ATOM 1601 O O . LEU A 1 207 ? -19.458 2.763 10.886 1.00 94.19 207 LEU A O 1
ATOM 1605 N N . THR A 1 208 ? -19.753 0.775 11.800 1.00 93.75 208 THR A N 1
ATOM 1606 C CA . THR A 1 208 ? -19.743 0.015 10.530 1.00 93.75 208 THR A CA 1
ATOM 1607 C C . THR A 1 208 ? -21.036 0.068 9.742 1.00 93.75 208 THR A C 1
ATOM 1609 O O . THR A 1 208 ? -22.081 -0.253 10.296 1.00 93.75 208 THR A O 1
ATOM 1612 N N . PHE A 1 209 ? -20.990 0.361 8.446 1.00 93.31 209 PHE A N 1
ATOM 1613 C CA . PHE A 1 209 ? -22.184 0.321 7.601 1.00 93.31 209 PHE A CA 1
ATOM 1614 C C . PHE A 1 209 ? -22.319 -1.062 6.963 1.00 93.31 209 PHE A C 1
ATOM 1616 O O . PHE A 1 209 ? -21.420 -1.483 6.250 1.00 93.31 209 PHE A O 1
ATOM 1623 N N . ASP A 1 210 ? -23.430 -1.762 7.169 1.00 93.12 210 ASP A N 1
ATOM 1624 C CA . ASP A 1 210 ? -23.788 -2.883 6.296 1.00 93.12 210 ASP A CA 1
ATOM 1625 C C . ASP A 1 210 ? -24.127 -2.323 4.914 1.00 93.12 210 ASP A C 1
ATOM 1627 O O . ASP A 1 210 ? -25.135 -1.640 4.743 1.00 93.12 210 ASP A O 1
ATOM 1631 N N . VAL A 1 211 ? -23.246 -2.563 3.949 1.00 92.44 211 VAL A N 1
ATOM 1632 C CA . VAL A 1 211 ? -23.388 -2.042 2.592 1.00 92.44 211 VAL A CA 1
ATOM 1633 C C . VAL A 1 211 ? -23.834 -3.114 1.620 1.00 92.44 211 VAL A C 1
ATOM 1635 O O . VAL A 1 211 ? -23.741 -2.833 0.431 1.00 92.44 211 VAL A O 1
ATOM 1638 N N . ASP A 1 212 ? -24.331 -4.278 2.070 1.00 92.31 212 ASP A N 1
ATOM 1639 C CA . ASP A 1 212 ? -25.035 -5.242 1.207 1.00 92.31 212 ASP A CA 1
ATOM 1640 C C . ASP A 1 212 ? -25.868 -4.465 0.162 1.00 92.31 212 ASP A C 1
ATOM 1642 O O . ASP A 1 212 ? -26.569 -3.515 0.530 1.00 92.31 212 ASP A O 1
ATOM 1646 N N . PRO A 1 213 ? -25.789 -4.789 -1.140 1.00 86.69 213 PRO A N 1
ATOM 1647 C CA . PRO A 1 213 ? -26.578 -4.126 -2.182 1.00 86.69 213 PRO A CA 1
ATOM 1648 C C . PRO A 1 213 ? -28.084 -3.993 -1.903 1.00 86.69 213 PRO A C 1
ATOM 1650 O O . PRO A 1 213 ? -28.729 -3.157 -2.536 1.00 86.69 213 PRO A O 1
ATOM 1653 N N . GLU A 1 214 ? -28.673 -4.799 -1.012 1.00 89.19 214 GLU A N 1
ATOM 1654 C CA . GLU A 1 214 ? -30.064 -4.625 -0.566 1.00 89.19 214 GLU A CA 1
ATOM 1655 C C . GLU A 1 214 ? -30.253 -3.488 0.466 1.00 89.19 214 GLU A C 1
ATOM 1657 O O . GLU A 1 214 ? -31.346 -2.924 0.550 1.00 89.19 214 GLU A O 1
ATOM 1662 N N . ASN A 1 215 ? -29.202 -3.125 1.209 1.00 86.81 215 ASN A N 1
ATOM 1663 C CA . ASN A 1 215 ? -29.205 -2.175 2.333 1.00 86.81 215 ASN A CA 1
ATOM 1664 C C . ASN A 1 215 ? -28.504 -0.838 2.031 1.00 86.81 215 ASN A C 1
ATOM 1666 O O . ASN A 1 215 ? -28.667 0.136 2.770 1.00 86.81 215 ASN A O 1
ATOM 1670 N N . LEU A 1 216 ? -27.737 -0.763 0.945 1.00 91.62 216 LEU A N 1
ATOM 1671 C CA . LEU A 1 216 ? -26.988 0.432 0.586 1.00 91.62 216 LEU A CA 1
ATOM 1672 C C . LEU A 1 216 ? -27.877 1.600 0.115 1.00 91.62 216 LEU A C 1
ATOM 1674 O O . LEU A 1 216 ? -28.472 1.565 -0.964 1.00 91.62 216 LEU A O 1
ATOM 1678 N N . GLU A 1 217 ? -27.870 2.704 0.869 1.00 90.62 217 GLU A N 1
ATOM 1679 C CA . GLU A 1 217 ? -28.612 3.918 0.517 1.00 90.62 217 GLU A CA 1
ATOM 1680 C C . GLU A 1 217 ? -27.908 5.247 0.855 1.00 90.62 217 GLU A C 1
ATOM 1682 O O . GLU A 1 217 ? -26.960 5.342 1.637 1.00 90.62 217 GLU A O 1
ATOM 1687 N N . THR A 1 218 ? -28.394 6.325 0.228 1.00 93.50 218 THR A N 1
ATOM 1688 C CA . THR A 1 218 ? -27.911 7.694 0.463 1.00 93.50 218 THR A CA 1
ATOM 1689 C C . THR A 1 218 ? -28.209 8.127 1.893 1.00 93.50 218 THR A C 1
ATOM 1691 O O . THR A 1 218 ? -29.361 8.137 2.314 1.00 93.50 218 THR A O 1
ATOM 1694 N N . GLY A 1 219 ? -27.181 8.558 2.618 1.00 82.19 219 GLY A N 1
ATOM 1695 C CA . GLY A 1 219 ? -27.288 9.011 3.997 1.00 82.19 219 GLY A CA 1
ATOM 1696 C C . GLY A 1 219 ? -27.535 7.885 4.992 1.00 82.19 219 GLY A C 1
ATOM 1697 O O . GLY A 1 219 ? -27.917 8.186 6.123 1.00 82.19 219 GLY A O 1
ATOM 1698 N N . MET A 1 220 ? -27.308 6.625 4.596 1.00 93.44 220 MET A N 1
ATOM 1699 C CA . MET A 1 220 ? -27.450 5.475 5.484 1.00 93.44 220 MET A CA 1
ATOM 1700 C C . MET A 1 220 ? -26.673 5.666 6.790 1.00 93.44 220 MET A C 1
ATOM 1702 O O . MET A 1 220 ? -25.633 6.336 6.846 1.00 93.44 220 MET A O 1
ATOM 1706 N N . SER A 1 221 ? -27.214 5.068 7.845 1.00 92.75 221 SER A N 1
ATOM 1707 C CA . SER A 1 221 ? -26.562 4.999 9.145 1.00 92.75 221 SER A CA 1
ATOM 1708 C C . SER A 1 221 ? -25.771 3.708 9.270 1.00 92.75 221 SER A C 1
ATOM 1710 O O . SER A 1 221 ? -26.137 2.696 8.683 1.00 92.75 221 SER A O 1
ATOM 1712 N N . ALA A 1 222 ? -24.720 3.734 10.073 1.00 92.31 222 ALA A N 1
ATOM 1713 C CA . ALA A 1 222 ? -24.002 2.528 10.445 1.00 92.31 222 ALA A CA 1
ATOM 1714 C C . ALA A 1 222 ? -24.479 1.925 11.769 1.00 92.31 222 ALA A C 1
ATOM 1716 O O . ALA A 1 222 ? -25.246 2.510 12.535 1.00 92.31 222 ALA A O 1
ATOM 1717 N N . GLU A 1 223 ? -23.953 0.740 12.038 1.00 89.31 223 GLU A N 1
ATOM 1718 C CA . GLU A 1 223 ? -24.477 -0.241 12.968 1.00 89.31 223 GLU A CA 1
ATOM 1719 C C . GLU A 1 223 ? -23.786 -0.256 14.337 1.00 89.31 223 GLU A C 1
ATOM 1721 O O . GLU A 1 223 ? -24.319 -0.850 15.272 1.00 89.31 223 GLU A O 1
ATOM 1726 N N . THR A 1 224 ? -22.589 0.320 14.497 1.00 90.50 224 THR A N 1
ATOM 1727 C CA . THR A 1 224 ? -21.755 0.086 15.703 1.00 90.50 224 THR A CA 1
ATOM 1728 C C . THR A 1 224 ? -21.075 1.355 16.235 1.00 90.50 224 THR A C 1
ATOM 1730 O O . THR A 1 224 ? -21.225 2.408 15.666 1.00 90.50 224 THR A O 1
ATOM 1733 N N . VAL A 1 225 ? -20.421 1.345 17.392 1.00 89.31 225 VAL A N 1
ATOM 1734 C CA . VAL A 1 225 ? -19.585 2.462 17.886 1.00 89.31 225 VAL A CA 1
ATOM 1735 C C . VAL A 1 225 ? -18.442 1.826 18.683 1.00 89.31 225 VAL A C 1
ATOM 1737 O O . VAL A 1 225 ? -18.613 0.713 19.176 1.00 89.31 225 VAL A O 1
ATOM 1740 N N . ILE A 1 226 ? -17.363 2.539 19.001 1.00 91.69 226 ILE A N 1
ATOM 1741 C CA . ILE A 1 226 ? -16.512 2.249 20.163 1.00 91.69 226 ILE A CA 1
ATOM 1742 C C . ILE A 1 226 ? -15.860 3.538 20.660 1.00 91.69 226 ILE A C 1
ATOM 1744 O O . ILE A 1 226 ? -15.266 4.299 19.902 1.00 91.69 226 ILE A O 1
ATOM 1748 N N . GLY A 1 227 ? -15.859 3.696 21.981 1.00 87.12 227 GLY A N 1
ATOM 1749 C CA . GLY A 1 227 ? -14.910 4.500 22.732 1.00 87.12 227 GLY A CA 1
ATOM 1750 C C . GLY A 1 227 ? -14.678 5.955 22.331 1.00 87.12 227 GLY A C 1
ATOM 1751 O O . GLY A 1 227 ? -13.667 6.517 22.747 1.00 87.12 227 GLY A O 1
ATOM 1752 N N . GLN A 1 228 ? -15.629 6.640 21.709 1.00 87.62 228 GLN A N 1
ATOM 1753 C CA . GLN A 1 228 ? -16.742 7.099 22.537 1.00 87.62 228 GLN A CA 1
ATOM 1754 C C . GLN A 1 228 ? -17.871 6.090 22.735 1.00 87.62 228 GLN A C 1
ATOM 1756 O O . GLN A 1 228 ? -18.108 5.205 21.931 1.00 87.62 228 GLN A O 1
ATOM 1761 N N . ALA A 1 229 ? -18.599 6.258 23.832 1.00 85.81 229 ALA A N 1
ATOM 1762 C CA . ALA A 1 229 ? -19.667 5.348 24.226 1.00 85.81 229 ALA A CA 1
ATOM 1763 C C . ALA A 1 229 ? -20.847 5.266 23.233 1.00 85.81 229 ALA A C 1
ATOM 1765 O O . ALA A 1 229 ? -21.657 4.351 23.348 1.00 85.81 229 ALA A O 1
ATOM 1766 N N . ASP A 1 230 ? -20.954 6.213 22.299 1.00 88.88 230 ASP A N 1
ATOM 1767 C CA . ASP A 1 230 ? -22.072 6.386 21.377 1.00 88.88 230 ASP A CA 1
ATOM 1768 C C . ASP A 1 230 ? -21.652 7.182 20.130 1.00 88.88 230 ASP A C 1
ATOM 1770 O O . ASP A 1 230 ? -20.592 7.817 20.093 1.00 88.88 230 ASP A O 1
ATOM 1774 N N . PHE A 1 231 ? -22.518 7.135 19.120 1.00 91.69 231 PHE A N 1
ATOM 1775 C CA . PHE A 1 231 ? -22.347 7.793 17.831 1.00 91.69 231 PHE A CA 1
ATOM 1776 C C . PHE A 1 231 ? -22.264 9.332 17.912 1.00 91.69 231 PHE A C 1
ATOM 1778 O O . PHE A 1 231 ? -21.763 9.985 17.009 1.00 91.69 231 PHE A O 1
ATOM 1785 N N . ASP A 1 232 ? -22.784 9.972 18.954 1.00 89.75 232 ASP A N 1
ATOM 1786 C CA . ASP A 1 232 ? -22.819 11.441 19.012 1.00 89.75 232 ASP A CA 1
ATOM 1787 C C . ASP A 1 232 ? -21.562 12.030 19.669 1.00 89.75 232 ASP A C 1
ATOM 1789 O O . ASP A 1 232 ? -21.262 13.223 19.539 1.00 89.75 232 ASP A O 1
ATOM 1793 N N . SER A 1 233 ? -20.840 11.210 20.427 1.00 88.06 233 SER A N 1
ATOM 1794 C CA . SER A 1 233 ? -19.893 11.694 21.419 1.00 88.06 233 SER A CA 1
ATOM 1795 C C . SER A 1 233 ? -18.593 12.255 20.851 1.00 88.06 233 SER A C 1
ATOM 1797 O O . SER A 1 233 ? -18.119 11.903 19.777 1.00 88.06 233 SER A O 1
ATOM 1799 N N . ASN A 1 234 ? -17.995 13.160 21.633 1.00 81.94 234 ASN A N 1
ATOM 1800 C CA . ASN A 1 234 ? -16.880 14.000 21.206 1.00 81.94 234 ASN A CA 1
ATOM 1801 C C . ASN A 1 234 ? -16.014 14.471 22.399 1.00 81.94 234 ASN A C 1
ATOM 1803 O O . ASN A 1 234 ? -16.032 15.646 22.761 1.00 81.94 234 ASN A O 1
ATOM 1807 N N . GLN A 1 235 ? -15.290 13.560 23.071 1.00 88.12 235 GLN A N 1
ATOM 1808 C CA . GLN A 1 235 ? -14.434 13.882 24.231 1.00 88.12 235 GLN A CA 1
ATOM 1809 C C . GLN A 1 235 ? -13.052 13.179 24.235 1.00 88.12 235 GLN A C 1
ATOM 1811 O O . GLN A 1 235 ? -12.908 12.101 23.654 1.00 88.12 235 GLN A O 1
ATOM 1816 N N . PRO A 1 236 ? -12.042 13.714 24.962 1.00 87.81 236 PRO A N 1
ATOM 1817 C CA . PRO A 1 236 ? -10.698 13.122 25.067 1.00 87.81 236 PRO A CA 1
ATOM 1818 C C . PRO A 1 236 ? -10.695 11.687 25.621 1.00 87.81 236 PRO A C 1
ATOM 1820 O O . PRO A 1 236 ? -11.507 11.368 26.501 1.00 87.81 236 PRO A O 1
ATOM 1823 N N . GLY A 1 237 ? -9.836 10.800 25.094 1.00 78.00 237 GLY A N 1
ATOM 1824 C CA . GLY A 1 237 ? -10.007 9.348 25.248 1.00 78.00 237 GLY A CA 1
ATOM 1825 C C . GLY A 1 237 ? -8.752 8.490 25.401 1.00 78.00 237 GLY A C 1
ATOM 1826 O O . GLY A 1 237 ? -8.177 8.053 24.410 1.00 78.00 237 GLY A O 1
ATOM 1827 N N . VAL A 1 238 ? -8.433 8.117 26.646 1.00 84.44 238 VAL A N 1
ATOM 1828 C CA . VAL A 1 238 ? -7.645 6.917 27.009 1.00 84.44 238 VAL A CA 1
ATOM 1829 C C . VAL A 1 238 ? -8.471 5.918 27.831 1.00 84.44 238 VAL A C 1
ATOM 1831 O O . VAL A 1 238 ? -9.449 6.304 28.468 1.00 84.44 238 VAL A O 1
ATOM 1834 N N . GLY A 1 239 ? -8.087 4.636 27.816 1.00 84.50 239 GLY A N 1
ATOM 1835 C CA . GLY A 1 239 ? -8.808 3.472 28.364 1.00 84.50 239 GLY A CA 1
ATOM 1836 C C . GLY A 1 239 ? -8.945 2.327 27.339 1.00 84.50 239 GLY A C 1
ATOM 1837 O O . GLY A 1 239 ? -8.752 2.543 26.147 1.00 84.50 239 GLY A O 1
ATOM 1838 N N . ALA A 1 240 ? -9.273 1.101 27.772 1.00 84.81 240 ALA A N 1
ATOM 1839 C CA . ALA A 1 240 ? -9.265 -0.094 26.897 1.00 84.81 240 ALA A CA 1
ATOM 1840 C C . ALA A 1 240 ? -10.299 -0.060 25.751 1.00 84.81 240 ALA A C 1
ATOM 1842 O O . ALA A 1 240 ? -10.084 -0.644 24.699 1.00 84.81 240 ALA A O 1
ATOM 1843 N N . GLY A 1 241 ? -11.406 0.654 25.945 1.00 86.88 241 GLY A N 1
ATOM 1844 C CA . GLY A 1 241 ? -12.340 1.073 24.899 1.00 86.88 241 GLY A CA 1
ATOM 1845 C C . GLY A 1 241 ? -12.498 2.587 24.945 1.00 86.88 241 GLY A C 1
ATOM 1846 O O . GLY A 1 241 ? -13.614 3.088 24.904 1.00 86.88 241 GLY A O 1
ATOM 1847 N N . ARG A 1 242 ? -11.404 3.336 25.160 1.00 90.00 242 ARG A N 1
ATOM 1848 C CA . ARG A 1 242 ? -11.420 4.799 25.067 1.00 90.00 242 ARG A CA 1
ATOM 1849 C C . ARG A 1 242 ? -10.245 5.348 24.311 1.00 90.00 242 ARG A C 1
ATOM 1851 O O . ARG A 1 242 ? -9.076 4.987 24.460 1.00 90.00 242 ARG A O 1
ATOM 1858 N N . LEU A 1 243 ? -10.660 6.246 23.466 1.00 86.81 243 LEU A N 1
ATOM 1859 C CA . LEU A 1 243 ? -10.166 6.221 22.139 1.00 86.81 243 LEU A CA 1
ATOM 1860 C C . LEU A 1 243 ? -10.364 7.627 21.611 1.00 86.81 243 LEU A C 1
ATOM 1862 O O . LEU A 1 243 ? -11.336 8.286 21.991 1.00 86.81 243 LEU A O 1
ATOM 1866 N N . ASN A 1 244 ? -9.452 8.120 20.777 1.00 80.81 244 ASN A N 1
ATOM 1867 C CA . ASN A 1 244 ? -9.691 9.438 20.211 1.00 80.81 244 ASN A CA 1
ATOM 1868 C C . ASN A 1 244 ? -9.429 9.552 18.714 1.00 80.81 244 ASN A C 1
ATOM 1870 O O . ASN A 1 244 ? -10.351 9.917 17.985 1.00 80.81 244 ASN A O 1
ATOM 1874 N N . ARG A 1 245 ? -8.189 9.378 18.258 1.00 69.31 245 ARG A N 1
ATOM 1875 C CA . ARG A 1 245 ? -7.720 10.152 17.103 1.00 69.31 245 ARG A CA 1
ATOM 1876 C C . ARG A 1 245 ? -6.566 9.388 16.364 1.00 69.31 245 ARG A C 1
ATOM 1878 O O . ARG A 1 245 ? -5.654 8.977 17.061 1.00 69.31 245 ARG A O 1
ATOM 1885 N N . PRO A 1 246 ? -6.529 9.155 15.020 1.00 70.31 246 PRO A N 1
ATOM 1886 C CA . PRO A 1 246 ? -5.744 8.053 14.440 1.00 70.31 246 PRO A CA 1
ATOM 1887 C C . PRO A 1 246 ? -4.792 8.357 13.253 1.00 70.31 246 PRO A C 1
ATOM 1889 O O . PRO A 1 246 ? -4.292 9.459 13.066 1.00 70.31 246 PRO A O 1
ATOM 1892 N N . SER A 1 247 ? -4.625 7.346 12.382 1.00 55.03 247 SER A N 1
ATOM 1893 C CA . SER A 1 247 ? -3.915 7.405 11.115 1.00 55.03 247 SER A CA 1
ATOM 1894 C C . SER A 1 247 ? -4.329 6.345 10.057 1.00 55.03 247 SER A C 1
ATOM 1896 O O . SER A 1 247 ? -4.907 6.825 9.093 1.00 55.03 247 SER A O 1
ATOM 1898 N N . ARG A 1 248 ? -4.109 5.003 10.162 1.00 61.25 248 ARG A N 1
ATOM 1899 C CA . ARG A 1 248 ? -4.706 3.900 9.322 1.00 61.25 248 ARG A CA 1
ATOM 1900 C C . ARG A 1 248 ? -4.331 2.445 9.805 1.00 61.25 248 ARG A C 1
ATOM 1902 O O . ARG A 1 248 ? -3.182 2.149 10.063 1.00 61.25 248 ARG A O 1
ATOM 1909 N N . LEU A 1 249 ? -5.341 1.575 9.963 1.00 62.69 249 LEU A N 1
ATOM 1910 C CA . LEU A 1 249 ? -5.569 0.316 10.771 1.00 62.69 249 LEU A CA 1
ATOM 1911 C C . LEU A 1 249 ? -4.466 -0.897 10.970 1.00 62.69 249 LEU A C 1
ATOM 1913 O O . LEU A 1 249 ? -3.357 -0.577 11.349 1.00 62.69 249 LEU A O 1
ATOM 1917 N N . SER A 1 250 ? -4.677 -2.252 10.826 1.00 64.25 250 SER A N 1
ATOM 1918 C CA . SER A 1 250 ? -3.784 -3.463 10.378 1.00 64.25 250 SER A CA 1
ATOM 1919 C C . SER A 1 250 ? -3.990 -4.527 9.115 1.00 64.25 250 SER A C 1
ATOM 1921 O O . SER A 1 250 ? -3.117 -4.385 8.274 1.00 64.25 250 SER A O 1
ATOM 1923 N N . PHE A 1 251 ? -4.893 -5.474 8.614 1.00 67.12 251 PHE A N 1
ATOM 1924 C CA . PHE A 1 251 ? -6.045 -6.493 8.805 1.00 67.12 251 PHE A CA 1
ATOM 1925 C C . PHE A 1 251 ? -5.662 -7.656 7.874 1.00 67.12 251 PHE A C 1
ATOM 1927 O O . PHE A 1 251 ? -4.752 -7.549 7.093 1.00 67.12 251 PHE A O 1
ATOM 1934 N N . ASP A 1 252 ? -6.245 -8.822 8.063 1.00 67.19 252 ASP A N 1
ATOM 1935 C CA . ASP A 1 252 ? -5.750 -9.914 8.861 1.00 67.19 252 ASP A CA 1
ATOM 1936 C C . ASP A 1 252 ? -7.065 -10.725 9.066 1.00 67.19 252 ASP A C 1
ATOM 1938 O O . ASP A 1 252 ? -7.999 -10.099 9.511 1.00 67.19 252 ASP A O 1
ATOM 1942 N N . ASP A 1 253 ? -7.273 -12.001 8.729 1.00 66.19 253 ASP A N 1
ATOM 1943 C CA . ASP A 1 253 ? -8.624 -12.630 8.800 1.00 66.19 253 ASP A CA 1
ATOM 1944 C C . ASP A 1 253 ? -8.761 -13.768 9.822 1.00 66.19 253 ASP A C 1
ATOM 1946 O O . ASP A 1 253 ? -9.614 -13.734 10.702 1.00 66.19 253 ASP A O 1
ATOM 1950 N N . ALA A 1 254 ? -7.891 -14.771 9.744 1.00 69.31 254 ALA A N 1
ATOM 1951 C CA . ALA A 1 254 ? -8.033 -16.052 10.429 1.00 69.31 254 ALA A CA 1
ATOM 1952 C C . ALA A 1 254 ? -7.994 -16.073 11.989 1.00 69.31 254 ALA A C 1
ATOM 1954 O O . ALA A 1 254 ? -7.908 -17.173 12.543 1.00 69.31 254 ALA A O 1
ATOM 1955 N N . HIS A 1 255 ? -8.060 -14.954 12.746 1.00 74.00 255 HIS A N 1
ATOM 1956 C CA . HIS A 1 255 ? -8.012 -14.995 14.233 1.00 74.00 255 HIS A CA 1
ATOM 1957 C C . HIS A 1 255 ? -8.835 -13.943 15.025 1.00 74.00 255 HIS A C 1
ATOM 1959 O O . HIS A 1 255 ? -9.930 -14.264 15.489 1.00 74.00 255 HIS A O 1
ATOM 1965 N N . GLY A 1 256 ? -8.241 -12.793 15.407 1.00 78.88 256 GLY A N 1
ATOM 1966 C CA . GLY A 1 256 ? -8.920 -11.769 16.218 1.00 78.88 256 GLY A CA 1
ATOM 1967 C C . GLY A 1 256 ? -8.020 -10.796 16.995 1.00 78.88 256 GLY A C 1
ATOM 1968 O O . GLY A 1 256 ? -7.934 -10.902 18.218 1.00 78.88 256 GLY A O 1
ATOM 1969 N N . ARG A 1 257 ? -7.363 -9.830 16.330 1.00 82.81 257 ARG A N 1
ATOM 1970 C CA . ARG A 1 257 ? -6.296 -8.989 16.913 1.00 82.81 257 ARG A CA 1
ATOM 1971 C C . ARG A 1 257 ? -6.223 -7.510 16.408 1.00 82.81 257 ARG A C 1
ATOM 1973 O O . ARG A 1 257 ? -5.129 -7.030 16.154 1.00 82.81 257 ARG A O 1
ATOM 1980 N N . LEU A 1 258 ? -7.299 -6.713 16.365 1.00 76.38 258 LEU A N 1
ATOM 1981 C CA . LEU A 1 258 ? -7.369 -5.325 15.810 1.00 76.38 258 LEU A CA 1
ATOM 1982 C C . LEU A 1 258 ? -6.288 -4.324 16.342 1.00 76.38 258 LEU A C 1
ATOM 1984 O O . LEU A 1 258 ? -6.586 -3.582 17.264 1.00 76.38 258 LEU A O 1
ATOM 1988 N N . PHE A 1 259 ? -5.063 -4.270 15.792 1.00 79.38 259 PHE A N 1
ATOM 1989 C CA . PHE A 1 259 ? -3.741 -3.846 16.352 1.00 79.38 259 PHE A CA 1
ATOM 1990 C C . PHE A 1 259 ? -3.510 -2.439 17.040 1.00 79.38 259 PHE A C 1
ATOM 1992 O O . PHE A 1 259 ? -2.370 -2.019 17.189 1.00 79.38 259 PHE A O 1
ATOM 1999 N N . VAL A 1 260 ? -4.501 -1.683 17.527 1.00 74.88 260 VAL A N 1
ATOM 2000 C CA . VAL A 1 260 ? -4.637 -0.194 17.389 1.00 74.88 260 VAL A CA 1
ATOM 2001 C C . VAL A 1 260 ? -3.792 0.878 18.143 1.00 74.88 260 VAL A C 1
ATOM 2003 O O . VAL A 1 260 ? -3.984 1.102 19.331 1.00 74.88 260 VAL A O 1
ATOM 2006 N N . ALA A 1 261 ? -3.035 1.712 17.412 1.00 77.19 261 ALA A N 1
ATOM 2007 C CA . ALA A 1 261 ? -2.466 3.057 17.692 1.00 77.19 261 ALA A CA 1
ATOM 2008 C C . ALA A 1 261 ? -3.481 4.238 17.755 1.00 77.19 261 ALA A C 1
ATOM 2010 O O . ALA A 1 261 ? -4.655 3.938 17.790 1.00 77.19 261 ALA A O 1
ATOM 2011 N N . ASP A 1 262 ? -3.051 5.530 17.842 1.00 73.50 262 ASP A N 1
ATOM 2012 C CA . ASP A 1 262 ? -3.776 6.825 18.114 1.00 73.50 262 ASP A CA 1
ATOM 2013 C C . ASP A 1 262 ? -2.892 8.089 18.064 1.00 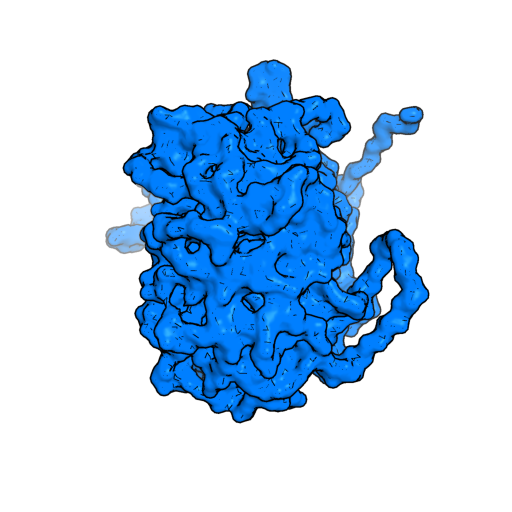73.50 262 ASP A C 1
ATOM 2015 O O . ASP A 1 262 ? -2.949 8.868 19.013 1.00 73.50 262 ASP A O 1
ATOM 2019 N N . GLY A 1 263 ? -2.010 8.237 17.060 1.00 68.62 263 GLY A N 1
ATOM 2020 C CA . GLY A 1 263 ? -1.129 9.384 16.680 1.00 68.62 263 GLY A CA 1
ATOM 2021 C C . GLY A 1 263 ? -0.500 10.331 17.725 1.00 68.62 263 GLY A C 1
ATOM 2022 O O . GLY A 1 263 ? 0.154 11.308 17.360 1.00 68.62 263 GLY A O 1
ATOM 2023 N N . GLY A 1 264 ? -0.698 10.071 19.009 1.00 63.72 264 GLY A N 1
ATOM 2024 C CA . GLY A 1 264 ? -0.189 10.798 20.144 1.00 63.72 264 GLY A CA 1
ATOM 2025 C C . GLY A 1 264 ? -0.219 10.052 21.485 1.00 63.72 264 GLY A C 1
ATOM 2026 O O . GLY A 1 264 ? 0.584 10.357 22.368 1.00 63.72 264 GLY A O 1
ATOM 2027 N N . ASN A 1 265 ? -1.057 9.018 21.638 1.00 70.75 265 ASN A N 1
ATOM 2028 C CA . ASN A 1 265 ? -1.287 8.376 22.937 1.00 70.75 265 ASN A CA 1
ATOM 2029 C C . ASN A 1 265 ? -0.581 7.030 23.250 1.00 70.75 265 ASN A C 1
ATOM 2031 O O . ASN A 1 265 ? -1.017 6.314 24.141 1.00 70.75 265 ASN A O 1
ATOM 2035 N N . GLN A 1 266 ? 0.558 6.736 22.615 1.00 68.00 266 GLN A N 1
ATOM 2036 C CA . GLN A 1 266 ? 1.584 5.730 22.978 1.00 68.00 266 GLN A CA 1
ATOM 2037 C C . GLN A 1 266 ? 1.194 4.226 22.940 1.00 68.00 266 GLN A C 1
ATOM 2039 O O . GLN A 1 266 ? 1.760 3.491 22.133 1.00 68.00 266 GLN A O 1
ATOM 2044 N N . ARG A 1 267 ? 0.216 3.782 23.747 1.00 76.56 267 ARG A N 1
ATOM 2045 C CA . ARG A 1 267 ? -0.362 2.410 23.889 1.00 76.56 267 ARG A CA 1
ATOM 2046 C C . ARG A 1 267 ? -0.847 1.705 22.597 1.00 76.56 267 ARG A C 1
ATOM 2048 O O . ARG A 1 267 ? -0.698 2.223 21.507 1.00 76.56 267 ARG A O 1
ATOM 2055 N N . VAL A 1 268 ? -1.480 0.534 22.688 1.00 83.00 268 VAL A N 1
ATOM 2056 C CA . VAL A 1 268 ? -2.239 -0.078 21.577 1.00 83.00 268 VAL A CA 1
ATOM 2057 C C . VAL A 1 268 ? -3.580 -0.629 22.108 1.00 83.00 268 VAL A C 1
ATOM 2059 O O . VAL A 1 268 ? -3.755 -0.739 23.318 1.00 83.00 268 VAL A O 1
ATOM 2062 N N . VAL A 1 269 ? -4.567 -0.880 21.247 1.00 86.12 269 VAL A N 1
ATOM 2063 C CA . VAL A 1 269 ? -5.831 -1.550 21.584 1.00 86.12 269 VAL A CA 1
ATOM 2064 C C . VAL A 1 269 ? -6.151 -2.579 20.509 1.00 86.12 269 VAL A C 1
ATOM 2066 O O . VAL A 1 269 ? -7.110 -2.410 19.776 1.00 86.12 269 VAL A O 1
ATOM 2069 N N . ILE A 1 270 ? -5.347 -3.649 20.428 1.00 91.62 270 ILE A N 1
ATOM 2070 C CA . ILE A 1 270 ? -5.713 -4.915 19.770 1.00 91.62 270 ILE A CA 1
ATOM 2071 C C . ILE A 1 270 ? -7.180 -5.233 20.133 1.00 91.62 270 ILE A C 1
ATOM 2073 O O . ILE A 1 270 ? -7.390 -5.717 21.238 1.00 91.62 270 ILE A O 1
ATOM 2077 N N . PHE A 1 271 ? -8.211 -4.969 19.327 1.00 86.94 271 PHE A N 1
ATOM 2078 C CA . PHE A 1 271 ? -9.581 -5.416 19.668 1.00 86.94 271 PHE A CA 1
ATOM 2079 C C . PHE A 1 271 ? -9.834 -6.840 19.151 1.00 86.94 271 PHE A C 1
ATOM 2081 O O . PHE A 1 271 ? -9.379 -7.205 18.072 1.00 86.94 271 PHE A O 1
ATOM 2088 N N . ASP A 1 272 ? -10.614 -7.624 19.886 1.00 86.62 272 ASP A N 1
ATOM 2089 C CA . ASP A 1 272 ? -11.463 -8.647 19.274 1.00 86.62 272 ASP A CA 1
ATOM 2090 C C . ASP A 1 272 ? -12.826 -8.014 18.984 1.00 86.62 272 ASP A C 1
ATOM 2092 O O . ASP A 1 272 ? -13.181 -7.083 19.704 1.00 86.62 272 ASP A O 1
ATOM 2096 N N . VAL A 1 273 ? -13.552 -8.479 17.967 1.00 84.25 273 VAL A N 1
ATOM 2097 C CA . VAL A 1 273 ? -14.975 -8.131 17.748 1.00 84.25 273 VAL A CA 1
ATOM 2098 C C . VAL A 1 273 ? -15.695 -9.015 16.713 1.00 84.25 273 VAL A C 1
ATOM 2100 O O . VAL A 1 273 ? -16.914 -8.934 16.721 1.00 84.25 273 VAL A O 1
ATOM 2103 N N . ARG A 1 274 ? -15.001 -9.902 15.951 1.00 84.31 274 ARG A N 1
ATOM 2104 C CA . ARG A 1 274 ? -15.522 -11.028 15.105 1.00 84.31 274 ARG A CA 1
ATOM 2105 C C . ARG A 1 274 ? -17.030 -11.233 15.278 1.00 84.31 274 ARG A C 1
ATOM 2107 O O . ARG A 1 274 ? -17.368 -11.561 16.408 1.00 84.31 274 ARG A O 1
ATOM 2114 N N . PRO A 1 275 ? -17.903 -11.218 14.254 1.00 72.69 275 PRO A N 1
ATOM 2115 C CA . PRO A 1 275 ? -19.331 -10.860 14.330 1.00 72.69 275 PRO A CA 1
ATOM 2116 C C . PRO A 1 275 ? -20.144 -11.114 15.624 1.00 72.69 275 PRO A C 1
ATOM 2118 O O . PRO A 1 275 ? -20.974 -10.283 15.974 1.00 72.69 275 PRO A O 1
ATOM 2121 N N . ASP A 1 276 ? -19.921 -12.204 16.364 1.00 73.31 276 ASP A N 1
ATOM 2122 C CA . ASP A 1 276 ? -20.490 -12.475 17.700 1.00 73.31 276 ASP A CA 1
ATOM 2123 C C . ASP A 1 276 ? -19.953 -11.585 18.849 1.00 73.31 276 ASP A C 1
ATOM 2125 O O . ASP A 1 276 ? -20.575 -11.486 19.909 1.00 73.31 276 ASP A O 1
ATOM 2129 N N . TYR A 1 277 ? -18.786 -10.965 18.676 1.00 65.25 277 TYR A N 1
ATOM 2130 C CA . TYR A 1 277 ? -18.118 -10.087 19.642 1.00 65.25 277 TYR A CA 1
ATOM 2131 C C . TYR A 1 277 ? -18.395 -8.596 19.351 1.00 65.25 277 TYR A C 1
ATOM 2133 O O . TYR A 1 277 ? -17.887 -7.722 20.058 1.00 65.25 277 TYR A O 1
ATOM 2141 N N . LEU A 1 278 ? -19.273 -8.337 18.370 1.00 74.94 278 LEU A N 1
ATOM 2142 C CA . LEU A 1 278 ? -19.932 -7.076 18.045 1.00 74.94 278 LEU A CA 1
ATOM 2143 C C . LEU A 1 278 ? -20.473 -6.398 19.304 1.00 74.94 278 LEU A C 1
ATOM 2145 O O . LEU A 1 278 ? -21.400 -6.888 19.954 1.00 74.94 278 LEU A O 1
ATOM 2149 N N . ALA A 1 279 ? -19.947 -5.212 19.609 1.00 69.25 279 ALA A N 1
ATOM 2150 C CA . ALA A 1 279 ? -20.604 -4.314 20.542 1.00 69.25 279 ALA A CA 1
ATOM 2151 C C . ALA A 1 279 ? -20.262 -2.843 20.303 1.00 69.25 279 ALA A C 1
ATOM 2153 O O . ALA A 1 279 ? -19.097 -2.448 20.242 1.00 69.25 279 ALA A O 1
ATOM 2154 N N . LEU A 1 280 ? -21.317 -2.028 20.348 1.00 70.81 280 LEU A N 1
ATOM 2155 C CA . LEU A 1 280 ? -21.272 -0.615 20.706 1.00 70.81 280 LEU A CA 1
ATOM 2156 C C . LEU A 1 280 ? -20.389 -0.434 21.965 1.00 70.81 280 LEU A C 1
ATOM 2158 O O . LEU A 1 280 ? -20.767 -0.865 23.055 1.00 70.81 280 LEU A O 1
ATOM 2162 N N . GLY A 1 281 ? -19.208 0.172 21.837 1.00 58.81 281 GLY A N 1
ATOM 2163 C CA . GLY A 1 281 ? -18.292 0.391 22.961 1.00 58.81 281 GLY A CA 1
ATOM 2164 C C . GLY A 1 281 ? -17.293 -0.738 23.248 1.00 58.81 281 GLY A C 1
ATOM 2165 O O . GLY A 1 281 ? -16.704 -0.719 24.329 1.00 58.81 281 GLY A O 1
ATOM 2166 N N . ALA A 1 282 ? -17.075 -1.688 22.329 1.00 77.62 282 ALA A N 1
ATOM 2167 C CA . ALA A 1 282 ? -16.187 -2.845 22.520 1.00 77.62 282 ALA A CA 1
ATOM 2168 C C . ALA A 1 282 ? -14.817 -2.516 23.167 1.00 77.62 282 ALA A C 1
ATOM 2170 O O . ALA A 1 282 ? -13.999 -1.750 22.655 1.00 77.62 282 ALA A O 1
ATOM 2171 N N . THR A 1 283 ? -14.548 -3.117 24.331 1.00 85.06 283 THR A N 1
ATOM 2172 C CA . THR A 1 283 ? -13.300 -2.914 25.085 1.00 85.06 283 THR A CA 1
ATOM 2173 C C . THR A 1 283 ? -12.222 -3.893 24.640 1.00 85.06 283 THR A C 1
ATOM 2175 O O . THR A 1 283 ? -12.437 -5.103 24.671 1.00 85.06 283 THR A O 1
ATOM 2178 N N . ALA A 1 284 ? -11.057 -3.371 24.271 1.00 89.44 284 ALA A N 1
ATOM 2179 C CA . ALA A 1 284 ? -10.013 -4.121 23.590 1.00 89.44 284 ALA A CA 1
ATOM 2180 C C . ALA A 1 284 ? -9.215 -5.104 24.457 1.00 89.44 284 ALA A C 1
ATOM 2182 O O . ALA A 1 284 ? -9.300 -5.131 25.686 1.00 89.44 284 ALA A O 1
ATOM 2183 N N . THR A 1 285 ? -8.385 -5.883 23.764 1.00 89.62 285 THR A N 1
ATOM 2184 C CA . THR A 1 285 ? -7.681 -7.057 24.284 1.00 89.62 285 THR A CA 1
ATOM 2185 C C . THR A 1 285 ? -6.221 -6.792 24.659 1.00 89.62 285 THR A C 1
ATOM 2187 O O . THR A 1 285 ? -5.816 -7.237 25.730 1.00 89.62 285 THR A O 1
ATOM 2190 N N . HIS A 1 286 ? -5.435 -6.038 23.871 1.00 91.81 286 HIS A N 1
ATOM 2191 C CA . HIS A 1 286 ? -4.007 -5.811 24.180 1.00 91.81 286 HIS A CA 1
ATOM 2192 C C . HIS A 1 286 ? -3.467 -4.432 23.790 1.00 91.81 286 HIS A C 1
ATOM 2194 O O . HIS A 1 286 ? -3.947 -3.801 22.851 1.00 91.81 286 HIS A O 1
ATOM 2200 N N . VAL A 1 287 ? -2.416 -4.018 24.497 1.00 86.50 287 VAL A N 1
ATOM 2201 C CA . VAL A 1 287 ? -1.656 -2.774 24.355 1.00 86.50 287 VAL A CA 1
ATOM 2202 C C . VAL A 1 287 ? -0.178 -3.074 24.140 1.00 86.50 287 VAL A C 1
ATOM 2204 O O . VAL A 1 287 ? 0.416 -3.916 24.795 1.00 86.50 287 VAL A O 1
ATOM 2207 N N . LEU A 1 288 ? 0.417 -2.312 23.237 1.00 84.69 288 LEU A N 1
ATOM 2208 C CA . LEU A 1 288 ? 1.829 -2.247 22.929 1.00 84.69 288 LEU A CA 1
ATOM 2209 C C . LEU A 1 288 ? 2.194 -0.780 22.764 1.00 84.69 288 LEU A C 1
ATOM 2211 O O . LEU A 1 288 ? 1.574 -0.070 21.972 1.00 84.69 288 LEU A O 1
ATOM 2215 N N . GLY A 1 289 ? 3.184 -0.308 23.508 1.00 80.38 289 GLY A N 1
ATOM 2216 C CA . GLY A 1 289 ? 3.543 1.107 23.479 1.00 80.38 289 GLY A CA 1
ATOM 2217 C C . GLY A 1 289 ? 2.965 1.912 24.625 1.00 80.38 289 GLY A C 1
ATOM 2218 O O . GLY A 1 289 ? 3.137 3.122 24.657 1.00 80.38 289 GLY A O 1
ATOM 2219 N N . GLN A 1 290 ? 2.360 1.276 25.622 1.00 78.81 290 GLN A N 1
ATOM 2220 C CA . GLN A 1 290 ? 2.444 1.782 26.985 1.00 78.81 290 GLN A CA 1
ATOM 2221 C C . GLN A 1 290 ? 2.105 0.677 27.966 1.00 78.81 290 GLN A C 1
ATOM 2223 O O . GLN A 1 290 ? 1.506 -0.332 27.628 1.00 78.81 290 GLN A O 1
ATOM 2228 N N . ASP A 1 291 ? 2.483 0.869 29.214 1.00 80.44 291 ASP A N 1
ATOM 2229 C CA . ASP A 1 291 ? 2.331 -0.135 30.253 1.00 80.44 291 ASP A CA 1
ATOM 2230 C C . ASP A 1 291 ? 0.851 -0.437 30.551 1.00 80.44 291 ASP A C 1
ATOM 2232 O O . ASP A 1 291 ? 0.531 -1.463 31.147 1.00 80.44 291 ASP A O 1
ATOM 2236 N N . THR A 1 292 ? -0.068 0.433 30.107 1.00 83.75 292 THR A N 1
ATOM 2237 C CA . THR A 1 292 ? -1.516 0.244 30.216 1.00 83.75 292 THR A CA 1
ATOM 2238 C C . THR A 1 292 ? -2.282 0.865 29.042 1.00 83.75 292 THR A C 1
ATOM 2240 O O . THR A 1 292 ? -1.807 1.764 28.351 1.00 83.75 292 THR A O 1
ATOM 2243 N N . PHE A 1 293 ? -3.558 0.496 28.903 1.00 84.56 293 PHE A N 1
ATOM 2244 C CA . PHE A 1 293 ? -4.506 1.204 28.037 1.00 84.56 293 PHE A CA 1
ATOM 2245 C C . PHE A 1 293 ? -4.831 2.642 28.480 1.00 84.56 293 PHE A C 1
ATOM 2247 O O . PHE A 1 293 ? -5.521 3.354 27.753 1.00 84.56 293 PHE A O 1
ATOM 2254 N N . GLY A 1 294 ? -4.431 3.058 29.682 1.00 83.81 294 GLY A N 1
ATOM 2255 C CA . GLY A 1 294 ? -4.702 4.386 30.234 1.00 83.81 294 GLY A CA 1
ATOM 2256 C C . GLY A 1 294 ? -3.577 5.396 30.012 1.00 83.81 294 GLY A C 1
ATOM 2257 O O . GLY A 1 294 ? -3.721 6.541 30.427 1.00 83.81 294 GLY A O 1
ATOM 2258 N N . THR A 1 295 ? -2.459 4.991 29.405 1.00 79.12 295 THR A N 1
ATOM 2259 C CA . THR A 1 295 ? -1.222 5.777 29.401 1.00 79.12 295 THR A CA 1
ATOM 2260 C C . THR A 1 295 ? -0.709 6.098 28.002 1.00 79.12 295 THR A C 1
ATOM 2262 O O . THR A 1 295 ? -0.910 5.354 27.047 1.00 79.12 295 THR A O 1
ATOM 2265 N N . SER A 1 296 ? -0.013 7.232 27.916 1.00 75.19 296 SER A N 1
ATOM 2266 C CA . SER A 1 296 ? 0.562 7.802 26.698 1.00 75.19 296 SER A CA 1
ATOM 2267 C C . SER A 1 296 ? 2.044 8.204 26.864 1.00 75.19 296 SER A C 1
ATOM 2269 O O . SER A 1 296 ? 2.494 9.177 26.265 1.00 75.19 296 SER A O 1
ATOM 2271 N N . ASP A 1 297 ? 2.789 7.466 27.706 1.00 73.38 297 ASP A N 1
ATOM 2272 C CA . ASP A 1 297 ? 4.023 7.902 28.392 1.00 73.38 297 ASP A CA 1
ATOM 2273 C C . ASP A 1 297 ? 5.319 7.061 28.121 1.00 73.38 297 ASP A C 1
ATOM 2275 O O . ASP A 1 297 ? 5.321 6.138 27.307 1.00 73.38 297 ASP A O 1
ATOM 2279 N N . ARG A 1 298 ? 6.454 7.398 28.767 1.00 66.69 298 ARG A N 1
ATOM 2280 C CA . ARG A 1 298 ? 7.594 8.056 28.081 1.00 66.69 298 ARG A CA 1
ATOM 2281 C C . ARG A 1 298 ? 8.892 7.276 27.769 1.00 66.69 298 ARG A C 1
ATOM 2283 O O . ARG A 1 298 ? 9.878 7.946 27.466 1.00 66.69 298 ARG A O 1
ATOM 2290 N N . ARG A 1 299 ? 8.967 5.937 27.801 1.00 72.94 299 ARG A N 1
ATOM 2291 C CA . ARG A 1 299 ? 10.066 5.123 27.185 1.00 72.94 299 ARG A CA 1
ATOM 2292 C C . ARG A 1 299 ? 11.538 5.445 27.569 1.00 72.94 299 ARG A C 1
ATOM 2294 O O . ARG A 1 299 ? 12.172 6.244 26.886 1.00 72.94 299 ARG A O 1
ATOM 2301 N N . VAL A 1 300 ? 12.147 4.795 28.580 1.00 63.59 300 VAL A N 1
ATOM 2302 C CA . VAL A 1 300 ? 13.604 4.965 28.878 1.00 63.59 300 VAL A CA 1
ATOM 2303 C C . VAL A 1 300 ? 14.527 4.113 28.013 1.00 63.59 300 VAL A C 1
ATOM 2305 O O . VAL A 1 300 ? 15.574 4.595 27.587 1.00 63.59 300 VAL A O 1
ATOM 2308 N N . ASP A 1 301 ? 14.202 2.830 27.872 1.00 76.31 301 ASP A N 1
ATOM 2309 C CA . ASP A 1 301 ? 15.140 1.824 27.372 1.00 76.31 301 ASP A CA 1
ATOM 2310 C C . ASP A 1 301 ? 15.156 1.736 25.831 1.00 76.31 301 ASP A C 1
ATOM 2312 O O . ASP A 1 301 ? 14.403 2.409 25.129 1.00 76.31 301 ASP A O 1
ATOM 2316 N N . LEU A 1 302 ? 16.091 0.956 25.298 1.00 77.44 302 LEU A N 1
ATOM 2317 C CA . LEU A 1 302 ? 16.579 1.043 23.930 1.00 77.44 302 LEU A CA 1
ATOM 2318 C C . LEU A 1 302 ? 15.941 0.014 22.972 1.00 77.44 302 LEU A C 1
ATOM 2320 O O . LEU A 1 302 ? 15.840 0.276 21.779 1.00 77.44 302 LEU A O 1
ATOM 2324 N N . ARG A 1 303 ? 15.370 -1.087 23.489 1.00 79.56 303 ARG A N 1
ATOM 2325 C CA . ARG A 1 303 ? 14.458 -1.996 22.747 1.00 79.56 303 ARG A CA 1
ATOM 2326 C C . ARG A 1 303 ? 13.037 -1.464 22.666 1.00 79.56 303 ARG A C 1
ATOM 2328 O O . ARG A 1 303 ? 12.081 -2.208 22.454 1.00 79.56 303 ARG A O 1
ATOM 2335 N N . LYS A 1 304 ? 12.887 -0.195 23.023 1.00 79.50 304 LYS A N 1
ATOM 2336 C CA . LYS A 1 304 ? 11.625 0.350 23.463 1.00 79.50 304 LYS A CA 1
ATOM 2337 C C . LYS A 1 304 ? 11.160 1.441 22.519 1.00 79.50 304 LYS A C 1
ATOM 2339 O O . LYS A 1 304 ? 11.908 1.969 21.701 1.00 79.50 304 LYS A O 1
ATOM 2344 N N . LEU A 1 305 ? 9.851 1.620 22.512 1.00 68.88 305 LEU A N 1
ATOM 2345 C CA . LEU A 1 305 ? 9.159 1.409 21.251 1.00 68.88 305 LEU A CA 1
ATOM 2346 C C . LEU A 1 305 ? 9.317 2.524 20.198 1.00 68.88 305 LEU A C 1
ATOM 2348 O O . LEU A 1 305 ? 9.301 3.712 20.535 1.00 68.88 305 LEU A O 1
ATOM 2352 N N . ALA A 1 306 ? 9.484 2.157 18.912 1.00 62.00 306 ALA A N 1
ATOM 2353 C CA . ALA A 1 306 ? 9.802 3.112 17.835 1.00 62.00 306 ALA A CA 1
ATOM 2354 C C . ALA A 1 306 ? 9.614 2.560 16.372 1.00 62.00 306 ALA A C 1
ATOM 2356 O O . ALA A 1 306 ? 10.211 1.537 16.077 1.00 62.00 306 ALA A O 1
ATOM 2357 N N . PRO A 1 307 ? 8.787 3.123 15.451 1.00 55.19 307 PRO A N 1
ATOM 2358 C CA . PRO A 1 307 ? 8.210 2.272 14.377 1.00 55.19 307 PRO A CA 1
ATOM 2359 C C . PRO A 1 307 ? 7.986 2.856 12.936 1.00 55.19 307 PRO A C 1
ATOM 2361 O O . PRO A 1 307 ? 8.171 4.045 12.711 1.00 55.19 307 PRO A O 1
ATOM 2364 N N . GLY A 1 308 ? 7.527 2.053 11.947 1.00 53.97 308 GLY A N 1
ATOM 2365 C CA . GLY A 1 308 ? 7.074 2.503 10.594 1.00 53.97 308 GLY A CA 1
ATOM 2366 C C . GLY A 1 308 ? 6.577 1.410 9.593 1.00 53.97 308 GLY A C 1
ATOM 2367 O O . GLY A 1 308 ? 6.164 0.363 10.073 1.00 53.97 308 GLY A O 1
ATOM 2368 N N . GLN A 1 309 ? 6.624 1.646 8.249 1.00 59.78 309 GLN A N 1
ATOM 2369 C CA . GLN A 1 309 ? 5.982 0.818 7.177 1.00 59.78 309 GLN A CA 1
ATOM 2370 C C . GLN A 1 309 ? 6.238 -0.718 7.260 1.00 59.78 309 GLN A C 1
ATOM 2372 O O . GLN A 1 309 ? 7.164 -1.206 7.903 1.00 59.78 309 GLN A O 1
ATOM 2377 N N . MET A 1 310 ? 5.301 -1.396 6.587 1.00 64.94 310 MET A N 1
ATOM 2378 C CA . MET A 1 310 ? 4.905 -2.757 6.342 1.00 64.94 310 MET A CA 1
ATOM 2379 C C . MET A 1 310 ? 4.911 -3.292 4.899 1.00 64.94 310 MET A C 1
ATOM 2381 O O . MET A 1 310 ? 4.576 -2.547 3.986 1.00 64.94 310 MET A O 1
ATOM 2385 N N . ILE A 1 311 ? 5.047 -4.620 4.795 1.00 70.75 311 ILE A N 1
ATOM 2386 C CA . ILE A 1 311 ? 4.381 -5.592 3.900 1.00 70.75 311 ILE A CA 1
ATOM 2387 C C . ILE A 1 311 ? 3.137 -6.194 4.559 1.00 70.75 311 ILE A C 1
ATOM 2389 O O . ILE A 1 311 ? 2.149 -6.423 3.881 1.00 70.75 311 ILE A O 1
ATOM 2393 N N . LEU A 1 312 ? 3.160 -6.397 5.885 1.00 66.56 312 LEU A N 1
ATOM 2394 C CA . LEU A 1 312 ? 2.278 -7.318 6.621 1.00 66.56 312 LEU A CA 1
ATOM 2395 C C . LEU A 1 312 ? 2.290 -8.773 6.083 1.00 66.56 312 LEU A C 1
ATOM 2397 O O . LEU A 1 312 ? 1.470 -9.577 6.517 1.00 66.56 312 LEU A O 1
ATOM 2401 N N . ASN A 1 313 ? 3.278 -9.099 5.236 1.00 72.31 313 ASN A N 1
ATOM 2402 C CA . ASN A 1 313 ? 3.768 -10.412 4.829 1.00 72.31 313 ASN A CA 1
ATOM 2403 C C . ASN A 1 313 ? 3.400 -11.539 5.749 1.00 72.31 313 ASN A C 1
ATOM 2405 O O . ASN A 1 313 ? 3.359 -11.419 6.966 1.00 72.31 313 ASN A O 1
ATOM 2409 N N . ARG A 1 314 ? 3.254 -12.696 5.137 1.00 75.81 314 ARG A N 1
ATOM 2410 C CA . ARG A 1 314 ? 2.223 -13.575 5.500 1.00 75.81 314 ARG A CA 1
ATOM 2411 C C . ARG A 1 314 ? 2.763 -15.049 5.394 1.00 75.81 314 ARG A C 1
ATOM 2413 O O . ARG A 1 314 ? 3.944 -15.217 5.115 1.00 75.81 314 ARG A O 1
ATOM 2420 N N . ARG A 1 315 ? 2.083 -16.046 5.993 1.00 76.00 315 ARG A N 1
ATOM 2421 C CA . ARG A 1 315 ? 2.505 -17.298 6.711 1.00 76.00 315 ARG A CA 1
ATOM 2422 C C . ARG A 1 315 ? 2.577 -17.353 8.275 1.00 76.00 315 ARG A C 1
ATOM 2424 O O . ARG A 1 315 ? 1.632 -16.936 8.922 1.00 76.00 315 ARG A O 1
ATOM 2431 N N . GLN A 1 316 ? 3.645 -17.827 8.949 1.00 75.69 316 GLN A N 1
ATOM 2432 C CA . GLN A 1 316 ? 3.718 -18.265 10.390 1.00 75.69 316 GLN A CA 1
ATOM 2433 C C . GLN A 1 316 ? 3.075 -17.454 11.574 1.00 75.69 316 GLN A C 1
ATOM 2435 O O . GLN A 1 316 ? 3.171 -17.924 12.715 1.00 75.69 316 GLN A O 1
ATOM 2440 N N . GLN A 1 317 ? 2.492 -16.262 11.403 1.00 85.81 317 GLN A N 1
ATOM 2441 C CA . GLN A 1 317 ? 2.110 -15.258 12.430 1.00 85.81 317 GLN A CA 1
ATOM 2442 C C . GLN A 1 317 ? 3.260 -14.504 13.189 1.00 85.81 317 GLN A C 1
ATOM 2444 O O . GLN A 1 317 ? 3.689 -14.981 14.233 1.00 85.81 317 GLN A O 1
ATOM 2449 N N . GLN A 1 318 ? 3.726 -13.304 12.752 1.00 83.00 318 GLN A N 1
ATOM 2450 C CA . GLN A 1 318 ? 4.710 -12.382 13.426 1.00 83.00 318 GLN A CA 1
ATOM 2451 C C . GLN A 1 318 ? 4.619 -10.882 12.950 1.00 83.00 318 GLN A C 1
ATOM 2453 O O . GLN A 1 318 ? 4.699 -10.668 11.759 1.00 83.00 318 GLN A O 1
ATOM 2458 N N . LEU A 1 319 ? 4.501 -9.823 13.779 1.00 73.62 319 LEU A N 1
ATOM 2459 C CA . LEU A 1 319 ? 4.367 -8.383 13.368 1.00 73.62 319 LEU A CA 1
ATOM 2460 C C . LEU A 1 319 ? 5.688 -7.609 13.364 1.00 73.62 319 LEU A C 1
ATOM 2462 O O . LEU A 1 319 ? 6.219 -7.368 14.428 1.00 73.62 319 LEU A O 1
ATOM 2466 N N . MET A 1 320 ? 6.185 -7.072 12.246 1.00 79.94 320 MET A N 1
ATOM 2467 C CA . MET A 1 320 ? 7.629 -6.747 12.179 1.00 79.94 320 MET A CA 1
ATOM 2468 C C . MET A 1 320 ? 7.992 -5.258 11.815 1.00 79.94 320 MET A C 1
ATOM 2470 O O . MET A 1 320 ? 8.573 -4.968 10.772 1.00 79.94 320 MET A O 1
ATOM 2474 N N . VAL A 1 321 ? 7.584 -4.297 12.676 1.00 63.78 321 VAL A N 1
ATOM 2475 C CA . VAL A 1 321 ? 7.422 -2.795 12.567 1.00 63.78 321 VAL A CA 1
ATOM 2476 C C . VAL A 1 321 ? 8.630 -1.825 12.390 1.00 63.78 321 VAL A C 1
ATOM 2478 O O . VAL A 1 321 ? 9.494 -1.779 13.259 1.00 63.78 321 VAL A O 1
ATOM 2481 N N . ASN A 1 322 ? 8.649 -0.910 11.382 1.00 71.62 322 ASN A N 1
ATOM 2482 C CA . ASN A 1 322 ? 9.943 -0.388 10.852 1.00 71.62 322 ASN A CA 1
ATOM 2483 C C . ASN A 1 322 ? 10.058 1.002 10.117 1.00 71.62 322 ASN A C 1
ATOM 2485 O O . ASN A 1 322 ? 9.304 1.324 9.216 1.00 71.62 322 ASN A O 1
ATOM 2489 N N . GLU A 1 323 ? 11.092 1.824 10.354 1.00 59.31 323 GLU A N 1
ATOM 2490 C CA . GLU A 1 323 ? 10.955 3.291 10.494 1.00 59.31 323 GLU A CA 1
ATOM 2491 C C . GLU A 1 323 ? 11.162 4.344 9.316 1.00 59.31 323 GLU A C 1
ATOM 2493 O O . GLU A 1 323 ? 10.877 5.474 9.657 1.00 59.31 323 GLU A O 1
ATOM 2498 N N . GLY A 1 324 ? 11.675 4.196 8.045 1.00 53.66 324 GLY A N 1
ATOM 2499 C CA . GLY A 1 324 ? 12.243 5.354 7.218 1.00 53.66 324 GLY A CA 1
ATOM 2500 C C . GLY A 1 324 ? 13.501 5.305 6.236 1.00 53.66 324 GLY A C 1
ATOM 2501 O O . GLY A 1 324 ? 13.324 4.786 5.152 1.00 53.66 324 GLY A O 1
ATOM 2502 N N . THR A 1 325 ? 14.671 5.979 6.499 1.00 47.81 325 THR A N 1
ATOM 2503 C CA . THR A 1 325 ? 16.113 6.048 5.982 1.00 47.81 325 THR A CA 1
ATOM 2504 C C . THR A 1 325 ? 17.221 6.956 6.797 1.00 47.81 325 THR A C 1
ATOM 2506 O O . THR A 1 325 ? 17.505 8.011 6.261 1.00 47.81 325 THR A O 1
ATOM 2509 N N . VAL A 1 326 ? 17.872 6.762 8.011 1.00 49.34 326 VAL A N 1
ATOM 2510 C CA . VAL A 1 326 ? 18.894 7.622 8.784 1.00 49.34 326 VAL A CA 1
ATOM 2511 C C . VAL A 1 326 ? 20.158 6.885 9.304 1.00 49.34 326 VAL A C 1
ATOM 2513 O O . VAL A 1 326 ? 21.232 7.183 8.794 1.00 49.34 326 VAL A O 1
ATOM 2516 N N . ALA A 1 327 ? 20.097 6.037 10.342 1.00 56.09 327 ALA A N 1
ATOM 2517 C CA . ALA A 1 327 ? 21.213 5.204 10.837 1.00 56.09 327 ALA A CA 1
ATOM 2518 C C . ALA A 1 327 ? 20.803 3.810 11.431 1.00 56.09 327 ALA A C 1
ATOM 2520 O O . ALA A 1 327 ? 20.705 3.608 12.628 1.00 56.09 327 ALA A O 1
ATOM 2521 N N . ASN A 1 328 ? 20.542 2.843 10.567 1.00 70.44 328 ASN A N 1
ATOM 2522 C CA . ASN A 1 328 ? 20.375 1.367 10.650 1.00 70.44 328 ASN A CA 1
ATOM 2523 C C . ASN A 1 328 ? 19.762 0.533 11.828 1.00 70.44 328 ASN A C 1
ATOM 2525 O O . ASN A 1 328 ? 19.566 -0.644 11.579 1.00 70.44 328 ASN A O 1
ATOM 2529 N N . ARG A 1 329 ? 19.442 0.999 13.047 1.00 71.81 329 ARG A N 1
ATOM 2530 C CA . ARG A 1 329 ? 18.833 0.167 14.145 1.00 71.81 329 ARG A CA 1
ATOM 2531 C C . ARG A 1 329 ? 17.543 -0.623 13.780 1.00 71.81 329 ARG A C 1
ATOM 2533 O O . ARG A 1 329 ? 16.820 -0.140 12.920 1.00 71.81 329 ARG A O 1
ATOM 2540 N N . THR A 1 330 ? 17.210 -1.758 14.449 1.00 82.31 330 THR A N 1
ATOM 2541 C CA . THR A 1 330 ? 16.301 -2.777 13.831 1.00 82.31 330 THR A CA 1
ATOM 2542 C C . THR A 1 330 ? 15.321 -3.711 14.645 1.00 82.31 330 THR A C 1
ATOM 2544 O O . THR A 1 330 ? 15.093 -4.829 14.205 1.00 82.31 330 THR A O 1
ATOM 2547 N N . LEU A 1 331 ? 14.745 -3.426 15.822 1.00 77.31 331 LEU A N 1
ATOM 2548 C CA . LEU A 1 331 ? 14.285 -4.524 16.741 1.00 77.31 331 LEU A CA 1
ATOM 2549 C C . LEU A 1 331 ? 12.826 -5.062 16.669 1.00 77.31 331 LEU A C 1
ATOM 2551 O O . LEU A 1 331 ? 11.898 -4.279 16.523 1.00 77.31 331 LEU A O 1
ATOM 2555 N N . VAL A 1 332 ? 12.697 -6.394 16.852 1.00 83.19 332 VAL A N 1
ATOM 2556 C CA . VAL A 1 332 ? 11.651 -7.433 16.585 1.00 83.19 332 VAL A CA 1
ATOM 2557 C C . VAL A 1 332 ? 11.126 -8.084 17.879 1.00 83.19 332 VAL A C 1
ATOM 2559 O O . VAL A 1 332 ? 11.886 -8.097 18.832 1.00 83.19 332 VAL A O 1
ATOM 2562 N N . PHE A 1 333 ? 9.915 -8.674 17.958 1.00 82.75 333 PHE A N 1
ATOM 2563 C CA . PHE A 1 333 ? 9.308 -9.332 19.153 1.00 82.75 333 PHE A CA 1
ATOM 2564 C C . PHE A 1 333 ? 8.562 -10.692 18.937 1.00 82.75 333 PHE A C 1
ATOM 2566 O O . PHE A 1 333 ? 8.159 -11.292 19.937 1.00 82.75 333 PHE A O 1
ATOM 2573 N N . ASP A 1 334 ? 8.402 -11.216 17.709 1.00 87.19 334 ASP A N 1
ATOM 2574 C CA . ASP A 1 334 ? 7.648 -12.451 17.344 1.00 87.19 334 ASP A CA 1
ATOM 2575 C C . ASP A 1 334 ? 6.110 -12.449 17.666 1.00 87.19 334 ASP A C 1
ATOM 2577 O O . ASP A 1 334 ? 5.637 -11.699 18.524 1.00 87.19 334 ASP A O 1
ATOM 2581 N N . VAL A 1 335 ? 5.291 -13.314 17.031 1.00 86.62 335 VAL A N 1
ATOM 2582 C CA . VAL A 1 335 ? 3.861 -13.573 17.382 1.00 86.62 335 VAL A CA 1
ATOM 2583 C C . VAL A 1 335 ? 3.581 -15.073 17.505 1.00 86.62 335 VAL A C 1
ATOM 2585 O O . VAL A 1 335 ? 4.106 -15.640 18.441 1.00 86.62 335 VAL A O 1
ATOM 2588 N N . HIS A 1 336 ? 2.777 -15.765 16.690 1.00 88.62 336 HIS A N 1
ATOM 2589 C CA . HIS A 1 336 ? 2.331 -17.154 16.950 1.00 88.62 336 HIS A CA 1
ATOM 2590 C C . HIS A 1 336 ? 1.626 -17.280 18.335 1.00 88.62 336 HIS A C 1
ATOM 2592 O O . HIS A 1 336 ? 0.954 -16.326 18.737 1.00 88.62 336 HIS A O 1
ATOM 2598 N N . PRO A 1 337 ? 1.665 -18.432 19.047 1.00 81.44 337 PRO A N 1
ATOM 2599 C CA . PRO A 1 337 ? 1.714 -18.481 20.539 1.00 81.44 337 PRO A CA 1
ATOM 2600 C C . PRO A 1 337 ? 3.070 -18.971 21.121 1.00 81.44 337 PRO A C 1
ATOM 2602 O O . PRO A 1 337 ? 3.900 -19.454 20.353 1.00 81.44 337 PRO A O 1
ATOM 2605 N N . ASP A 1 338 ? 3.415 -18.921 22.427 1.00 84.25 338 ASP A N 1
ATOM 2606 C CA . ASP A 1 338 ? 2.784 -18.431 23.674 1.00 84.25 338 ASP A CA 1
ATOM 2607 C C . ASP A 1 338 ? 3.627 -17.355 24.404 1.00 84.25 338 ASP A C 1
ATOM 2609 O O . ASP A 1 338 ? 4.858 -17.411 24.400 1.00 84.25 338 ASP A O 1
ATOM 2613 N N . ARG A 1 339 ? 3.001 -16.307 24.955 1.00 83.62 339 ARG A N 1
ATOM 2614 C CA . ARG A 1 339 ? 3.636 -15.242 25.766 1.00 83.62 339 ARG A CA 1
ATOM 2615 C C . ARG A 1 339 ? 2.563 -14.245 26.204 1.00 83.62 339 ARG A C 1
ATOM 2617 O O . ARG A 1 339 ? 1.802 -13.792 25.356 1.00 83.62 339 ARG A O 1
ATOM 2624 N N . ILE A 1 340 ? 2.536 -13.839 27.472 1.00 87.06 340 ILE A N 1
ATOM 2625 C CA . ILE A 1 340 ? 1.625 -12.775 27.917 1.00 87.06 340 ILE A CA 1
ATOM 2626 C C . ILE A 1 340 ? 2.181 -11.969 29.101 1.00 87.06 340 ILE A C 1
ATOM 2628 O O . ILE A 1 340 ? 2.258 -12.446 30.237 1.00 87.06 340 ILE A O 1
ATOM 2632 N N . GLU A 1 341 ? 2.483 -10.701 28.833 1.00 83.12 341 GLU A N 1
ATOM 2633 C CA . GLU A 1 341 ? 1.827 -9.601 29.543 1.00 83.12 341 GLU A CA 1
ATOM 2634 C C . GLU A 1 341 ? 1.047 -8.769 28.490 1.00 83.12 341 GLU A C 1
ATOM 2636 O O . GLU A 1 341 ? 0.586 -9.321 27.495 1.00 83.12 341 GLU A O 1
ATOM 2641 N N . ASN A 1 342 ? 0.875 -7.469 28.721 1.00 84.12 342 ASN A N 1
ATOM 2642 C CA . ASN A 1 342 ? 1.202 -6.462 27.712 1.00 84.12 342 ASN A CA 1
ATOM 2643 C C . ASN A 1 342 ? 2.572 -5.888 28.139 1.00 84.12 342 ASN A C 1
ATOM 2645 O O . ASN A 1 342 ? 2.801 -5.771 29.346 1.00 84.12 342 ASN A O 1
ATOM 2649 N N . ASN A 1 343 ? 3.438 -5.416 27.244 1.00 86.12 343 ASN A N 1
ATOM 2650 C CA . ASN A 1 343 ? 4.562 -4.526 27.599 1.00 86.12 343 ASN A CA 1
ATOM 2651 C C . ASN A 1 343 ? 5.803 -5.093 28.416 1.00 86.12 343 ASN A C 1
ATOM 2653 O O . ASN A 1 343 ? 6.139 -4.478 29.430 1.00 86.12 343 ASN A O 1
ATOM 2657 N N . PRO A 1 344 ? 6.513 -6.207 28.047 1.00 85.69 344 PRO A N 1
ATOM 2658 C CA . PRO A 1 344 ? 7.903 -6.580 28.504 1.00 85.69 344 PRO A CA 1
ATOM 2659 C C . PRO A 1 344 ? 9.161 -6.384 27.570 1.00 85.69 344 PRO A C 1
ATOM 2661 O O . PRO A 1 344 ? 9.755 -5.311 27.645 1.00 85.69 344 PRO A O 1
ATOM 2664 N N . ASP A 1 345 ? 9.693 -7.336 26.767 1.00 87.12 345 ASP A N 1
ATOM 2665 C CA . ASP A 1 345 ? 10.859 -7.048 25.856 1.00 87.12 345 ASP A CA 1
ATOM 2666 C C . ASP A 1 345 ? 10.955 -7.692 24.425 1.00 87.12 345 ASP A C 1
ATOM 2668 O O . ASP A 1 345 ? 10.423 -8.767 24.179 1.00 87.12 345 ASP A O 1
ATOM 2672 N N . ALA A 1 346 ? 11.708 -7.064 23.494 1.00 83.25 346 ALA A N 1
ATOM 2673 C CA . ALA A 1 346 ? 11.959 -7.444 22.076 1.00 83.25 346 ALA A CA 1
ATOM 2674 C C . ALA A 1 346 ? 12.794 -8.732 21.869 1.00 83.25 346 ALA A C 1
ATOM 2676 O O . ALA A 1 346 ? 13.810 -8.913 22.537 1.00 83.25 346 ALA A O 1
ATOM 2677 N N . VAL A 1 347 ? 12.433 -9.596 20.905 1.00 85.62 347 VAL A N 1
ATOM 2678 C CA . VAL A 1 347 ? 13.100 -10.879 20.569 1.00 85.62 347 VAL A CA 1
ATOM 2679 C C . VAL A 1 347 ? 14.294 -10.795 19.620 1.00 85.62 347 VAL A C 1
ATOM 2681 O O . VAL A 1 347 ? 15.220 -11.593 19.757 1.00 85.62 347 VAL A O 1
ATOM 2684 N N . ALA A 1 348 ? 14.293 -9.903 18.634 1.00 84.31 348 ALA A N 1
ATOM 2685 C CA . ALA A 1 348 ? 15.322 -9.890 17.592 1.00 84.31 348 ALA A CA 1
ATOM 2686 C C . ALA A 1 348 ? 15.586 -8.474 17.084 1.00 84.31 348 ALA A C 1
ATOM 2688 O O . ALA A 1 348 ? 15.047 -7.511 17.616 1.00 84.31 348 ALA A O 1
ATOM 2689 N N . LEU A 1 349 ? 16.489 -8.331 16.121 1.00 86.94 349 LEU A N 1
ATOM 2690 C CA . LEU A 1 349 ? 16.871 -7.053 15.535 1.00 86.94 349 LEU A CA 1
ATOM 2691 C C . LEU A 1 349 ? 17.540 -7.376 14.202 1.00 86.94 349 LEU A C 1
ATOM 2693 O O . LEU A 1 349 ? 18.622 -7.957 14.214 1.00 86.94 349 LEU A O 1
ATOM 2697 N N . LEU A 1 350 ? 16.881 -7.069 13.075 1.00 87.25 350 LEU A N 1
ATOM 2698 C CA . LEU A 1 350 ? 17.478 -7.258 11.735 1.00 87.25 350 LEU A CA 1
ATOM 2699 C C . LEU A 1 350 ? 18.565 -6.199 11.501 1.00 87.25 350 LEU A C 1
ATOM 2701 O O . LEU A 1 350 ? 19.087 -5.717 12.487 1.00 87.25 350 LEU A O 1
ATOM 2705 N N . PHE A 1 351 ? 18.924 -5.800 10.278 1.00 88.62 351 PHE A N 1
ATOM 2706 C CA . PHE A 1 351 ? 20.179 -5.097 9.911 1.00 88.62 351 PHE A CA 1
ATOM 2707 C C . PHE A 1 351 ? 20.866 -4.010 10.814 1.00 88.62 351 PHE A C 1
ATOM 2709 O O . PHE A 1 351 ? 21.225 -2.904 10.387 1.00 88.62 351 PHE A O 1
ATOM 2716 N N . GLN A 1 352 ? 21.207 -4.403 12.036 1.00 86.56 352 GLN A N 1
ATOM 2717 C CA . GLN A 1 352 ? 21.980 -3.769 13.085 1.00 86.56 352 GLN A CA 1
ATOM 2718 C C . GLN A 1 352 ? 22.423 -4.853 14.057 1.00 86.56 352 GLN A C 1
ATOM 2720 O O . GLN A 1 352 ? 21.694 -5.812 14.253 1.00 86.56 352 GLN A O 1
ATOM 2725 N N . GLU A 1 353 ? 23.594 -4.715 14.674 1.00 89.19 353 GLU A N 1
ATOM 2726 C CA . GLU A 1 353 ? 24.142 -5.775 15.532 1.00 89.19 353 GLU A CA 1
ATOM 2727 C C . GLU A 1 353 ? 23.515 -5.838 16.932 1.00 89.19 353 GLU A C 1
ATOM 2729 O O . GLU A 1 353 ? 23.443 -6.923 17.507 1.00 89.19 353 GLU A O 1
ATOM 2734 N N . ASP A 1 354 ? 23.091 -4.707 17.508 1.00 84.56 354 ASP A N 1
ATOM 2735 C CA . ASP A 1 354 ? 22.690 -4.650 18.916 1.00 84.56 354 ASP A CA 1
ATOM 2736 C C . ASP A 1 354 ? 21.607 -3.614 19.255 1.00 84.56 354 ASP A C 1
ATOM 2738 O O . ASP A 1 354 ? 21.101 -2.874 18.413 1.00 84.56 354 ASP A O 1
ATOM 2742 N N . PHE A 1 355 ? 21.266 -3.593 20.544 1.00 81.38 355 PHE A N 1
ATOM 2743 C CA . PHE A 1 355 ? 20.202 -2.804 21.155 1.00 81.38 355 PHE A CA 1
ATOM 2744 C C . PHE A 1 355 ? 20.640 -1.400 21.615 1.00 81.38 355 PHE A C 1
ATOM 2746 O O . PHE A 1 355 ?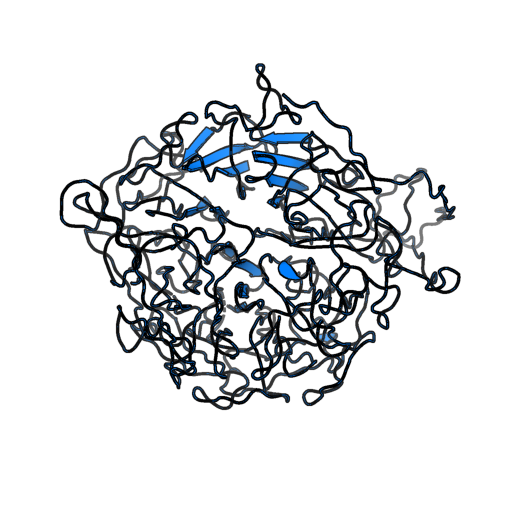 19.958 -0.799 22.439 1.00 81.38 355 PHE A O 1
ATOM 2753 N N . GLU A 1 356 ? 21.809 -0.895 21.217 1.00 79.38 356 GLU A N 1
ATOM 2754 C CA . GLU A 1 356 ? 22.435 0.257 21.887 1.00 79.38 356 GLU A CA 1
ATOM 2755 C C . GLU A 1 356 ? 22.374 1.554 21.081 1.00 79.38 356 GLU A C 1
ATOM 2757 O O . GLU A 1 356 ? 22.168 2.641 21.639 1.00 79.38 356 GLU A O 1
ATOM 2762 N N . LYS A 1 357 ? 22.547 1.473 19.760 1.00 73.50 357 LYS A N 1
ATOM 2763 C CA . LYS A 1 357 ? 22.690 2.657 18.901 1.00 73.50 357 LYS A CA 1
ATOM 2764 C C . LYS A 1 357 ? 22.352 2.395 17.435 1.00 73.50 357 LYS A C 1
ATOM 2766 O O . LYS A 1 357 ? 22.030 1.285 17.033 1.00 73.50 357 LYS A O 1
ATOM 2771 N N . SER A 1 358 ? 22.415 3.480 16.679 1.00 73.88 358 SER A N 1
ATOM 2772 C CA . SER A 1 358 ? 22.035 3.611 15.278 1.00 73.88 358 SER A CA 1
ATOM 2773 C C . SER A 1 358 ? 23.263 3.968 14.423 1.00 73.88 358 SER A C 1
ATOM 2775 O O . SER A 1 358 ? 23.820 5.054 14.610 1.00 73.88 358 SER A O 1
ATOM 2777 N N . GLU A 1 359 ? 23.698 3.118 13.482 1.00 76.69 359 GLU A N 1
ATOM 2778 C CA . GLU A 1 359 ? 24.903 3.339 12.651 1.00 76.69 359 GLU A CA 1
ATOM 2779 C C . GLU A 1 359 ? 24.674 3.267 11.133 1.00 76.69 359 GLU A C 1
ATOM 2781 O O . GLU A 1 359 ? 24.400 2.203 10.600 1.00 76.69 359 GLU A O 1
ATOM 2786 N N . ARG A 1 360 ? 24.919 4.367 10.408 1.00 77.12 360 ARG A N 1
ATOM 2787 C CA . ARG A 1 360 ? 24.675 4.531 8.955 1.00 77.12 360 ARG A CA 1
ATOM 2788 C C . ARG A 1 360 ? 25.662 3.768 8.044 1.00 77.12 360 ARG A C 1
ATOM 2790 O O . ARG A 1 360 ? 26.445 4.383 7.312 1.00 77.12 360 ARG A O 1
ATOM 2797 N N . ARG A 1 361 ? 25.682 2.434 8.099 1.00 77.88 361 ARG A N 1
ATOM 2798 C CA . ARG A 1 361 ? 26.685 1.558 7.449 1.00 77.88 361 ARG A CA 1
ATOM 2799 C C . ARG A 1 361 ? 26.064 0.599 6.412 1.00 77.88 361 ARG A C 1
ATOM 2801 O O . ARG A 1 361 ? 24.864 0.394 6.361 1.00 77.88 361 ARG A O 1
ATOM 2808 N N . THR A 1 362 ? 26.885 -0.000 5.554 1.00 80.75 362 THR A N 1
ATOM 2809 C CA . THR A 1 362 ? 26.541 -1.260 4.867 1.00 80.75 362 THR A CA 1
ATOM 2810 C C . THR A 1 362 ? 27.479 -2.370 5.343 1.00 80.75 362 THR A C 1
ATOM 2812 O O . THR A 1 362 ? 28.685 -2.142 5.444 1.00 80.75 362 THR A O 1
ATOM 2815 N N . SER A 1 363 ? 26.953 -3.540 5.684 1.00 87.44 363 SER A N 1
ATOM 2816 C CA . SER A 1 363 ? 27.685 -4.806 5.849 1.00 87.44 363 SER A CA 1
ATOM 2817 C C . SER A 1 363 ? 26.705 -5.967 5.611 1.00 87.44 363 SER A C 1
ATOM 2819 O O . SER A 1 363 ? 25.620 -5.741 5.070 1.00 87.44 363 SER A O 1
ATOM 2821 N N . GLN A 1 364 ? 27.063 -7.196 5.998 1.00 88.50 364 GLN A N 1
ATOM 2822 C CA . GLN A 1 364 ? 26.144 -8.342 6.022 1.00 88.50 364 GLN A CA 1
ATOM 2823 C C . GLN A 1 364 ? 25.082 -8.217 7.127 1.00 88.50 364 GLN A C 1
ATOM 2825 O O . GLN A 1 364 ? 24.033 -8.842 7.045 1.00 88.50 364 GLN A O 1
ATOM 2830 N N . VAL A 1 365 ? 25.357 -7.392 8.142 1.00 88.38 365 VAL A N 1
ATOM 2831 C CA . VAL A 1 365 ? 24.463 -7.091 9.267 1.00 88.38 365 VAL A CA 1
ATOM 2832 C C . VAL A 1 365 ? 24.048 -5.621 9.278 1.00 88.38 365 VAL A C 1
ATOM 2834 O O . VAL A 1 365 ? 23.050 -5.317 9.882 1.00 88.38 365 VAL A O 1
ATOM 2837 N N . TYR A 1 366 ? 24.726 -4.682 8.617 1.00 87.19 366 TYR A N 1
ATOM 2838 C CA . TYR A 1 366 ? 24.289 -3.274 8.581 1.00 87.19 366 TYR A CA 1
ATOM 2839 C C . TYR A 1 366 ? 23.609 -2.946 7.255 1.00 87.19 366 TYR A C 1
ATOM 2841 O O . TYR A 1 366 ? 24.208 -3.200 6.210 1.00 87.19 366 TYR A O 1
ATOM 2849 N N . GLU A 1 367 ? 22.434 -2.307 7.265 1.00 84.38 367 GLU A N 1
ATOM 2850 C CA . GLU A 1 367 ? 21.806 -1.866 6.018 1.00 84.38 367 GLU A CA 1
ATOM 2851 C C . GLU A 1 367 ? 21.128 -0.491 6.047 1.00 84.38 367 GLU A C 1
ATOM 2853 O O . GLU A 1 367 ? 20.550 -0.053 7.034 1.00 84.38 367 GLU A O 1
ATOM 2858 N N . ASN A 1 368 ? 21.259 0.190 4.910 1.00 75.75 368 ASN A N 1
ATOM 2859 C CA . ASN A 1 368 ? 20.993 1.594 4.697 1.00 75.75 368 ASN A CA 1
ATOM 2860 C C . ASN A 1 368 ? 19.750 1.817 3.796 1.00 75.75 368 ASN A C 1
ATOM 2862 O O . ASN A 1 368 ? 19.844 1.620 2.583 1.00 75.75 368 ASN A O 1
ATOM 2866 N N . SER A 1 369 ? 18.651 2.368 4.333 1.00 70.81 369 SER A N 1
ATOM 2867 C CA . SER A 1 369 ? 17.463 2.824 3.565 1.00 70.81 369 SER A CA 1
ATOM 2868 C C . SER A 1 369 ? 16.568 1.777 2.860 1.00 70.81 369 SER A C 1
ATOM 2870 O O . SER A 1 369 ? 15.790 2.204 1.998 1.00 70.81 369 SER A O 1
ATOM 2872 N N . PRO A 1 370 ? 16.637 0.454 3.115 1.00 73.38 370 PRO A N 1
ATOM 2873 C CA . PRO A 1 370 ? 15.873 -0.499 2.333 1.00 73.38 370 PRO A CA 1
ATOM 2874 C C . PRO A 1 370 ? 14.362 -0.435 2.469 1.00 73.38 370 PRO A C 1
ATOM 2876 O O . PRO A 1 370 ? 13.761 0.285 3.258 1.00 73.38 370 PRO A O 1
ATOM 2879 N N . ARG A 1 371 ? 13.749 -1.263 1.645 1.00 73.81 371 ARG A N 1
ATOM 2880 C CA . ARG A 1 371 ? 12.326 -1.505 1.532 1.00 73.81 371 ARG A CA 1
ATOM 2881 C C . ARG A 1 371 ? 12.132 -3.024 1.615 1.00 73.81 371 ARG A C 1
ATOM 2883 O O . ARG A 1 371 ? 11.951 -3.665 0.587 1.00 73.81 371 ARG A O 1
ATOM 2890 N N . PRO A 1 372 ? 12.384 -3.603 2.804 1.00 70.69 372 PRO A N 1
ATOM 2891 C CA . PRO A 1 372 ? 12.205 -5.023 3.112 1.00 70.69 372 PRO A CA 1
ATOM 2892 C C . PRO A 1 372 ? 10.795 -5.548 2.806 1.00 70.69 372 PRO A C 1
ATOM 2894 O O . PRO A 1 372 ? 9.874 -5.286 3.562 1.00 70.69 372 PRO A O 1
ATOM 2897 N N . PHE A 1 373 ? 10.684 -6.304 1.712 1.00 74.75 373 PHE A N 1
ATOM 2898 C CA . PHE A 1 373 ? 9.563 -7.141 1.277 1.00 74.75 373 PHE A CA 1
ATOM 2899 C C . PHE A 1 373 ? 9.826 -8.613 1.646 1.00 74.75 373 PHE A C 1
ATOM 2901 O O . PHE A 1 373 ? 10.982 -9.006 1.659 1.00 74.75 373 PHE A O 1
ATOM 2908 N N . LEU A 1 374 ? 8.833 -9.445 1.950 1.00 76.00 374 LEU A N 1
ATOM 2909 C CA . LEU A 1 374 ? 9.019 -10.821 2.444 1.00 76.00 374 LEU A CA 1
ATOM 2910 C C . LEU A 1 374 ? 8.085 -11.753 1.687 1.00 76.00 374 LEU A C 1
ATOM 2912 O O . LEU A 1 374 ? 7.066 -11.323 1.167 1.00 76.00 374 LEU A O 1
ATOM 2916 N N . ASP A 1 375 ? 8.493 -13.007 1.599 1.00 74.00 375 ASP A N 1
ATOM 2917 C CA . ASP A 1 375 ? 7.757 -14.085 0.956 1.00 74.00 375 ASP A CA 1
ATOM 2918 C C . ASP A 1 375 ? 6.820 -14.812 1.923 1.00 74.00 375 ASP A C 1
ATOM 2920 O O . ASP A 1 375 ? 7.203 -15.110 3.061 1.00 74.00 375 ASP A O 1
ATOM 2924 N N . GLU A 1 376 ? 5.628 -15.123 1.423 1.00 70.94 376 GLU A N 1
ATOM 2925 C CA . GLU A 1 376 ? 4.638 -16.007 2.023 1.00 70.94 376 GLU A CA 1
ATOM 2926 C C . GLU A 1 376 ? 5.248 -17.356 2.429 1.00 70.94 376 GLU A C 1
ATOM 2928 O O . GLU A 1 376 ? 5.435 -17.703 3.599 1.00 70.94 376 GLU A O 1
ATOM 2933 N N . GLU A 1 377 ? 5.603 -18.160 1.442 1.00 74.69 377 GLU A N 1
ATOM 2934 C CA . GLU A 1 377 ? 5.762 -19.592 1.641 1.00 74.69 377 GLU A CA 1
ATOM 2935 C C . GLU A 1 377 ? 7.121 -19.971 2.217 1.00 74.69 377 GLU A C 1
ATOM 2937 O O . GLU A 1 377 ? 7.262 -21.040 2.823 1.00 74.69 377 GLU A O 1
ATOM 2942 N N . THR A 1 378 ? 8.137 -19.133 2.032 1.00 75.94 378 THR A N 1
ATOM 2943 C CA . THR A 1 378 ? 9.534 -19.526 2.284 1.00 75.94 378 THR A CA 1
ATOM 2944 C C . THR A 1 378 ? 10.173 -18.830 3.472 1.00 75.94 378 THR A C 1
ATOM 2946 O O . THR A 1 378 ? 11.287 -19.185 3.843 1.00 75.94 378 THR A O 1
ATOM 2949 N N . ASP A 1 379 ? 9.482 -17.866 4.091 1.00 80.88 379 ASP A N 1
ATOM 2950 C CA . ASP A 1 379 ? 10.055 -17.007 5.129 1.00 80.88 379 ASP A CA 1
ATOM 2951 C C . ASP A 1 379 ? 11.290 -16.191 4.652 1.00 80.88 379 ASP A C 1
ATOM 2953 O O . ASP A 1 379 ? 12.134 -15.809 5.463 1.00 80.88 379 ASP A O 1
ATOM 2957 N N . THR A 1 380 ? 11.409 -15.872 3.353 1.00 79.81 380 THR A N 1
ATOM 2958 C CA . THR A 1 380 ? 12.560 -15.129 2.783 1.00 79.81 380 THR A CA 1
ATOM 2959 C C . THR A 1 380 ? 12.350 -13.612 2.686 1.00 79.81 380 THR A C 1
ATOM 2961 O O . THR A 1 380 ? 11.506 -13.132 1.930 1.00 79.81 380 THR A O 1
ATOM 2964 N N . LEU A 1 381 ? 13.149 -12.826 3.418 1.00 80.00 381 LEU A N 1
ATOM 2965 C CA . LEU A 1 381 ? 13.049 -11.358 3.473 1.00 80.00 381 LEU A CA 1
ATOM 2966 C C . LEU A 1 381 ? 13.983 -10.680 2.460 1.00 80.00 381 LEU A C 1
ATOM 2968 O O . LEU A 1 381 ? 15.195 -10.676 2.662 1.00 80.00 381 LEU A O 1
ATOM 2972 N N . TYR A 1 382 ? 13.426 -10.027 1.443 1.00 79.75 382 TYR A N 1
ATOM 2973 C CA . TYR A 1 382 ? 14.092 -9.254 0.388 1.00 79.75 382 TYR A CA 1
ATOM 2974 C C . TYR A 1 382 ? 14.155 -7.754 0.678 1.00 79.75 382 TYR A C 1
ATOM 2976 O O . TYR A 1 382 ? 13.153 -7.052 0.727 1.00 79.75 382 TYR A O 1
ATOM 2984 N N . VAL A 1 383 ? 15.352 -7.198 0.790 1.00 82.50 383 VAL A N 1
ATOM 2985 C CA . VAL A 1 383 ? 15.575 -5.906 1.448 1.00 82.50 383 VAL A CA 1
ATOM 2986 C C . VAL A 1 383 ? 16.175 -4.884 0.488 1.00 82.50 383 VAL A C 1
ATOM 2988 O O . VAL A 1 383 ? 17.391 -4.735 0.406 1.00 82.50 383 VAL A O 1
ATOM 2991 N N . ALA A 1 384 ? 15.308 -4.194 -0.267 1.00 81.75 384 ALA A N 1
ATOM 2992 C CA . ALA A 1 384 ? 15.681 -3.337 -1.400 1.00 81.75 384 ALA A CA 1
ATOM 2993 C C . ALA A 1 384 ? 16.130 -1.914 -1.009 1.00 81.75 384 ALA A C 1
ATOM 2995 O O . ALA A 1 384 ? 15.308 -1.049 -0.713 1.00 81.75 384 ALA A O 1
ATOM 2996 N N . SER A 1 385 ? 17.436 -1.655 -1.050 1.00 78.56 385 SER A N 1
ATOM 2997 C CA . SER A 1 385 ? 18.108 -0.410 -0.653 1.00 78.56 385 SER A CA 1
ATOM 2998 C C . SER A 1 385 ? 18.400 0.551 -1.801 1.00 78.56 385 SER A C 1
ATOM 3000 O O . SER A 1 385 ? 19.409 0.407 -2.490 1.00 78.56 385 SER A O 1
ATOM 3002 N N . GLY A 1 386 ? 17.593 1.606 -1.935 1.00 70.38 386 GLY A N 1
ATOM 3003 C CA . GLY A 1 386 ? 17.741 2.621 -2.989 1.00 70.38 386 GLY A CA 1
ATOM 3004 C C . GLY A 1 386 ? 18.520 3.858 -2.551 1.00 70.38 386 GLY A C 1
ATOM 3005 O O . GLY A 1 386 ? 18.420 4.275 -1.395 1.00 70.38 386 GLY A O 1
ATOM 3006 N N . TYR A 1 387 ? 19.282 4.471 -3.468 1.00 60.84 387 TYR A N 1
ATOM 3007 C CA . TYR A 1 387 ? 20.098 5.666 -3.198 1.00 60.84 387 TYR A CA 1
ATOM 3008 C C . TYR A 1 387 ? 19.276 6.768 -2.495 1.00 60.84 387 TYR A C 1
ATOM 3010 O O . TYR A 1 387 ? 18.208 7.135 -2.993 1.00 60.84 387 TYR A O 1
ATOM 3018 N N . PRO A 1 388 ? 19.747 7.325 -1.358 1.00 55.00 388 PRO A N 1
ATOM 3019 C CA . PRO A 1 388 ? 21.129 7.302 -0.853 1.00 55.00 388 PRO A CA 1
ATOM 3020 C C . PRO A 1 388 ? 21.529 6.057 -0.027 1.00 55.00 388 PRO A C 1
ATOM 3022 O O . PRO A 1 388 ? 22.545 6.093 0.669 1.00 55.00 388 PRO A O 1
ATOM 3025 N N . GLY A 1 389 ? 20.735 4.988 -0.050 1.00 68.50 389 GLY A N 1
ATOM 3026 C CA . GLY A 1 389 ? 20.916 3.736 0.686 1.00 68.50 389 GLY A CA 1
ATOM 3027 C C . GLY A 1 389 ? 22.100 2.842 0.289 1.00 68.50 389 GLY A C 1
ATOM 3028 O O . GLY A 1 389 ? 23.136 3.303 -0.187 1.00 68.50 389 GLY A O 1
ATOM 3029 N N . GLY A 1 390 ? 21.949 1.541 0.544 1.00 69.88 390 GLY A N 1
ATOM 3030 C CA . GLY A 1 390 ? 22.940 0.490 0.272 1.00 69.88 390 GLY A CA 1
ATOM 3031 C C . GLY A 1 390 ? 23.140 0.097 -1.201 1.00 69.88 390 GLY A C 1
ATOM 3032 O O . GLY A 1 390 ? 24.149 -0.539 -1.508 1.00 69.88 390 GLY A O 1
ATOM 3033 N N . ASN A 1 391 ? 22.242 0.506 -2.107 1.00 79.44 391 ASN A N 1
ATOM 3034 C CA . ASN A 1 391 ? 22.284 0.218 -3.550 1.00 79.44 391 ASN A CA 1
ATOM 3035 C C . ASN A 1 391 ? 22.362 -1.295 -3.842 1.00 79.44 391 ASN A C 1
ATOM 3037 O O . ASN A 1 391 ? 23.326 -1.765 -4.446 1.00 79.44 391 ASN A O 1
ATOM 3041 N N . ARG A 1 392 ? 21.408 -2.061 -3.286 1.00 83.06 392 ARG A N 1
ATOM 3042 C CA . ARG A 1 392 ? 21.387 -3.541 -3.267 1.00 83.06 392 ARG A CA 1
ATOM 3043 C C . ARG A 1 392 ? 20.062 -4.115 -2.770 1.00 83.06 392 ARG A C 1
ATOM 3045 O O . ARG A 1 392 ? 19.289 -3.380 -2.166 1.00 83.06 392 ARG A O 1
ATOM 3052 N N . VAL A 1 393 ? 19.833 -5.412 -2.960 1.00 84.56 393 VAL A N 1
ATOM 3053 C CA . VAL A 1 393 ? 18.788 -6.170 -2.246 1.00 84.56 393 VAL A CA 1
ATOM 3054 C C . VAL A 1 393 ? 19.478 -7.173 -1.328 1.00 84.56 393 VAL A C 1
ATOM 3056 O O . VAL A 1 393 ? 20.330 -7.915 -1.802 1.00 84.56 393 VAL A O 1
ATOM 3059 N N . LEU A 1 394 ? 19.164 -7.205 -0.034 1.00 86.94 394 LEU A N 1
ATOM 3060 C CA . LEU A 1 394 ? 19.652 -8.260 0.871 1.00 86.94 394 LEU A CA 1
ATOM 3061 C C . LEU A 1 394 ? 18.587 -9.337 1.071 1.00 86.94 394 LEU A C 1
ATOM 3063 O O . LEU A 1 394 ? 17.407 -9.009 1.057 1.00 86.94 394 LEU A O 1
ATOM 3067 N N . LEU A 1 395 ? 18.994 -10.588 1.277 1.00 85.19 395 LEU A N 1
ATOM 3068 C CA . LEU A 1 395 ? 18.098 -11.693 1.622 1.00 85.19 395 LEU A CA 1
ATOM 3069 C C . LEU A 1 395 ? 18.365 -12.155 3.057 1.00 85.19 395 LEU A C 1
ATOM 3071 O O . LEU A 1 395 ? 19.520 -12.394 3.429 1.00 85.19 395 LEU A O 1
ATOM 3075 N N . MET A 1 396 ? 17.309 -12.290 3.859 1.00 85.81 396 MET A N 1
ATOM 3076 C CA . MET A 1 396 ? 17.372 -12.831 5.221 1.00 85.81 396 MET A CA 1
ATOM 3077 C C . MET A 1 396 ? 16.402 -13.991 5.413 1.00 85.81 396 MET A C 1
ATOM 3079 O O . MET A 1 396 ? 15.331 -14.012 4.817 1.00 85.81 396 MET A O 1
ATOM 3083 N N . ASP A 1 397 ? 16.786 -14.931 6.270 1.00 84.50 397 ASP A N 1
ATOM 3084 C CA . ASP A 1 397 ? 15.996 -16.112 6.608 1.00 84.50 397 ASP A CA 1
ATOM 3085 C C . ASP A 1 397 ? 15.154 -15.816 7.855 1.00 84.50 397 ASP A C 1
ATOM 3087 O O . ASP A 1 397 ? 15.692 -15.612 8.948 1.00 84.50 397 ASP A O 1
ATOM 3091 N N . MET A 1 398 ? 13.834 -15.760 7.683 1.00 84.31 398 MET A N 1
ATOM 3092 C CA . MET A 1 398 ? 12.870 -15.539 8.757 1.00 84.31 398 MET A CA 1
ATOM 3093 C C . MET A 1 398 ? 12.294 -16.857 9.314 1.00 84.31 398 MET A C 1
ATOM 3095 O O . MET A 1 398 ? 11.315 -16.843 10.066 1.00 84.31 398 MET A O 1
ATOM 3099 N N . SER A 1 399 ? 12.875 -18.012 8.980 1.00 82.81 399 SER A N 1
ATOM 3100 C CA . SER A 1 399 ? 12.430 -19.319 9.475 1.00 82.81 399 SER A CA 1
ATOM 3101 C C . SER A 1 399 ? 12.434 -19.393 11.011 1.00 82.81 399 SER A C 1
ATOM 3103 O O . SER A 1 399 ? 13.220 -18.702 11.681 1.00 82.81 399 SER A O 1
ATOM 3105 N N . PRO A 1 400 ? 11.601 -20.262 11.622 1.00 78.06 400 PRO A N 1
ATOM 3106 C CA . PRO A 1 400 ? 11.513 -20.366 13.074 1.00 78.06 400 PRO A CA 1
ATOM 3107 C C . PRO A 1 400 ? 12.880 -20.681 13.700 1.00 78.06 400 PRO A C 1
ATOM 3109 O O . PRO A 1 400 ? 13.522 -21.677 13.372 1.00 78.06 400 PRO A O 1
ATOM 3112 N N . GLY A 1 401 ? 13.323 -19.830 14.628 1.00 78.69 401 GLY A N 1
ATOM 3113 C CA . GLY A 1 401 ? 14.603 -19.981 15.328 1.00 78.69 401 GLY A CA 1
ATOM 3114 C C . GLY A 1 401 ? 15.821 -19.332 14.654 1.00 78.69 401 GLY A C 1
ATOM 3115 O O . GLY A 1 401 ? 16.869 -19.285 15.294 1.00 78.69 401 GLY A O 1
ATOM 3116 N N . GLN A 1 402 ? 15.697 -18.792 13.434 1.00 80.69 402 GLN A N 1
ATOM 3117 C CA . GLN A 1 402 ? 16.753 -17.983 12.794 1.00 80.69 402 GLN A CA 1
ATOM 3118 C C . GLN A 1 402 ? 16.624 -16.489 13.127 1.00 80.69 402 GLN A C 1
ATOM 3120 O O . GLN A 1 402 ? 17.630 -15.795 13.292 1.00 80.69 402 GLN A O 1
ATOM 3125 N N . VAL A 1 403 ? 15.385 -16.016 13.311 1.00 85.12 403 VAL A N 1
ATOM 3126 C CA . VAL A 1 403 ? 15.039 -14.627 13.657 1.00 85.12 403 VAL A CA 1
ATOM 3127 C C . VAL A 1 403 ? 15.690 -14.213 14.980 1.00 85.12 403 VAL A C 1
ATOM 3129 O O . VAL A 1 403 ? 15.227 -14.575 16.062 1.00 85.12 403 VAL A O 1
ATOM 3132 N N . THR A 1 404 ? 16.796 -13.473 14.898 1.00 88.69 404 THR A N 1
ATOM 3133 C CA . THR A 1 404 ? 17.685 -13.187 16.036 1.00 88.69 404 THR A CA 1
ATOM 3134 C C . THR A 1 404 ? 18.239 -11.756 16.007 1.00 88.69 404 THR A C 1
ATOM 3136 O O . THR A 1 404 ? 18.031 -10.993 15.066 1.00 88.69 404 THR A O 1
ATOM 3139 N N . THR A 1 405 ? 18.893 -11.336 17.094 1.00 91.06 405 THR A N 1
ATOM 3140 C CA . THR A 1 405 ? 19.529 -10.008 17.189 1.00 91.06 405 THR A CA 1
ATOM 3141 C C . THR A 1 405 ? 20.826 -9.987 16.385 1.00 91.06 405 THR A C 1
ATOM 3143 O O . THR A 1 405 ? 21.699 -10.815 16.642 1.00 91.06 405 THR A O 1
ATOM 3146 N N . GLY A 1 406 ? 20.971 -9.043 15.450 1.00 84.12 406 GLY A N 1
ATOM 3147 C CA . GLY A 1 406 ? 22.175 -8.936 14.625 1.00 84.12 406 GLY A CA 1
ATOM 3148 C C . GLY A 1 406 ? 22.310 -10.041 13.591 1.00 84.12 406 GLY A C 1
ATOM 3149 O O . GLY A 1 406 ? 23.427 -10.345 13.169 1.00 84.12 406 GLY A O 1
ATOM 3150 N N . MET A 1 407 ? 21.195 -10.662 13.198 1.00 90.38 407 MET A N 1
ATOM 3151 C CA . MET A 1 407 ? 21.239 -11.776 12.262 1.00 90.38 407 MET A CA 1
ATOM 3152 C C . MET A 1 407 ? 21.762 -11.309 10.888 1.00 90.38 407 MET A C 1
ATOM 3154 O O . MET A 1 407 ? 21.339 -10.261 10.389 1.00 90.38 407 MET A O 1
ATOM 3158 N N . PRO A 1 408 ? 22.704 -12.042 10.273 1.00 89.81 408 PRO A N 1
ATOM 3159 C CA . PRO A 1 408 ? 23.254 -11.679 8.975 1.00 89.81 408 PRO A CA 1
ATOM 3160 C C . PRO A 1 408 ? 22.249 -11.937 7.848 1.00 89.81 408 PRO A C 1
ATOM 3162 O O . PRO A 1 408 ? 21.495 -12.907 7.886 1.00 89.81 408 PRO A O 1
ATOM 3165 N N . ALA A 1 409 ? 22.312 -11.129 6.787 1.00 85.25 409 ALA A N 1
ATOM 3166 C CA . ALA A 1 409 ? 21.827 -11.560 5.479 1.00 85.25 409 ALA A CA 1
ATOM 3167 C C . ALA A 1 409 ? 22.545 -12.850 5.078 1.00 85.25 409 ALA A C 1
ATOM 3169 O O . ALA A 1 409 ? 23.778 -12.908 5.141 1.00 85.25 409 ALA A O 1
ATOM 3170 N N . PHE A 1 410 ? 21.810 -13.858 4.612 1.00 85.75 410 PHE A N 1
ATOM 3171 C CA . PHE A 1 410 ? 22.450 -15.025 4.011 1.00 85.75 410 PHE A CA 1
ATOM 3172 C C . PHE A 1 410 ? 22.913 -14.725 2.578 1.00 85.75 410 PHE A C 1
ATOM 3174 O O . PHE A 1 410 ? 23.900 -15.312 2.136 1.00 85.75 410 PHE A O 1
ATOM 3181 N N . ASP A 1 411 ? 22.281 -13.764 1.885 1.00 84.38 411 ASP A N 1
ATOM 3182 C CA . ASP A 1 411 ? 22.687 -13.365 0.534 1.00 84.38 411 ASP A CA 1
ATOM 3183 C C . ASP A 1 411 ? 22.417 -11.889 0.162 1.00 84.38 411 ASP A C 1
ATOM 3185 O O . ASP A 1 411 ? 21.779 -11.137 0.900 1.00 84.38 411 ASP A O 1
ATOM 3189 N N . VAL A 1 412 ? 22.948 -11.451 -0.985 1.00 84.62 412 VAL A N 1
ATOM 3190 C CA . VAL A 1 412 ? 22.830 -10.097 -1.544 1.00 84.62 412 VAL A CA 1
ATOM 3191 C C . VAL A 1 412 ? 22.787 -10.105 -3.075 1.00 84.62 412 VAL A C 1
ATOM 3193 O O . VAL A 1 412 ? 23.550 -10.805 -3.739 1.00 84.62 412 VAL A O 1
ATOM 3196 N N . ILE A 1 413 ? 21.951 -9.228 -3.629 1.00 83.62 413 ILE A N 1
ATOM 3197 C CA . ILE A 1 413 ? 21.939 -8.789 -5.026 1.00 83.62 413 ILE A CA 1
ATOM 3198 C C . ILE A 1 413 ? 22.563 -7.401 -5.110 1.00 83.62 413 ILE A C 1
ATOM 3200 O O . ILE A 1 413 ? 22.174 -6.501 -4.366 1.00 83.62 413 ILE A O 1
ATOM 3204 N N . GLY A 1 414 ? 23.504 -7.199 -6.033 1.00 76.56 414 GLY A N 1
ATOM 3205 C CA . GLY A 1 414 ? 24.080 -5.874 -6.288 1.00 76.56 414 GLY A CA 1
ATOM 3206 C C . GLY A 1 414 ? 25.375 -5.543 -5.548 1.00 76.56 414 GLY A C 1
ATOM 3207 O O . GLY A 1 414 ? 25.785 -4.388 -5.575 1.00 76.56 414 GLY A O 1
ATOM 3208 N N . HIS A 1 415 ? 26.028 -6.521 -4.904 1.00 79.69 415 HIS A N 1
ATOM 3209 C CA . HIS A 1 415 ? 27.444 -6.423 -4.515 1.00 79.69 415 HIS A CA 1
ATOM 3210 C C . HIS A 1 415 ? 28.118 -7.792 -4.525 1.00 79.69 415 HIS A C 1
ATOM 3212 O O . HIS A 1 415 ? 27.816 -8.642 -3.686 1.00 79.69 415 HIS A O 1
ATOM 3218 N N . TYR A 1 416 ? 29.115 -7.962 -5.393 1.00 77.00 416 TYR A N 1
ATOM 3219 C CA . TYR A 1 416 ? 29.947 -9.165 -5.424 1.00 77.00 416 TYR A CA 1
ATOM 3220 C C . TYR A 1 416 ? 31.437 -8.817 -5.525 1.00 77.00 416 TYR A C 1
ATOM 3222 O O . TYR A 1 416 ? 31.797 -7.754 -6.039 1.00 77.00 416 TYR A O 1
ATOM 3230 N N . ASP A 1 417 ? 32.309 -9.701 -5.039 1.00 75.62 417 ASP A N 1
ATOM 3231 C CA . ASP A 1 417 ? 33.760 -9.608 -5.246 1.00 75.62 417 ASP A CA 1
ATOM 3232 C C . ASP A 1 417 ? 34.167 -9.980 -6.690 1.00 75.62 417 ASP A C 1
ATOM 3234 O O . ASP A 1 417 ? 33.321 -10.213 -7.565 1.00 75.62 417 ASP A O 1
ATOM 3238 N N . VAL A 1 418 ? 35.472 -9.975 -6.986 1.00 72.25 418 VAL A N 1
ATOM 3239 C CA . VAL A 1 418 ? 35.963 -10.270 -8.346 1.00 72.25 418 VAL A CA 1
ATOM 3240 C C . VAL A 1 418 ? 35.799 -11.751 -8.708 1.00 72.25 418 VAL A C 1
ATOM 3242 O O . VAL A 1 418 ? 35.694 -12.081 -9.887 1.00 72.25 418 VAL A O 1
ATOM 3245 N N . GLU A 1 419 ? 35.684 -12.619 -7.705 1.00 75.75 419 GLU A N 1
ATOM 3246 C CA . GLU A 1 419 ? 35.345 -14.037 -7.801 1.00 75.75 419 GLU A CA 1
ATOM 3247 C C . GLU A 1 419 ? 33.829 -14.296 -7.945 1.00 75.75 419 GLU A C 1
ATOM 3249 O O . GLU A 1 419 ? 33.437 -15.423 -8.241 1.00 75.75 419 GLU A O 1
ATOM 3254 N N . GLY A 1 420 ? 32.976 -13.277 -7.778 1.00 70.88 420 GLY A N 1
ATOM 3255 C CA . GLY A 1 420 ? 31.515 -13.375 -7.909 1.00 70.88 420 GLY A CA 1
ATOM 3256 C C . GLY A 1 420 ? 30.767 -13.788 -6.636 1.00 70.88 420 GLY A C 1
ATOM 3257 O O . GLY A 1 420 ? 29.582 -14.100 -6.706 1.00 70.88 420 GLY A O 1
ATOM 3258 N N . LYS A 1 421 ? 31.422 -13.783 -5.473 1.00 80.19 421 LYS A N 1
ATOM 3259 C CA . LYS A 1 421 ? 30.818 -14.092 -4.166 1.00 80.19 421 LYS A CA 1
ATOM 3260 C C . LYS A 1 421 ? 30.188 -12.846 -3.538 1.00 80.19 421 LYS A C 1
ATOM 3262 O O . LYS A 1 421 ? 30.632 -11.739 -3.843 1.00 80.19 421 LYS A O 1
ATOM 3267 N N . PRO A 1 422 ? 29.187 -12.987 -2.649 1.00 82.44 422 PRO A N 1
ATOM 3268 C CA . PRO A 1 422 ? 28.508 -11.845 -2.038 1.00 82.44 422 PRO A CA 1
ATOM 3269 C C . PRO A 1 422 ? 29.476 -10.985 -1.217 1.00 82.44 422 PRO A C 1
ATOM 3271 O O . PRO A 1 422 ? 30.154 -11.477 -0.316 1.00 82.44 422 PRO A O 1
ATOM 3274 N N . ASN A 1 423 ? 29.540 -9.688 -1.529 1.00 84.25 423 ASN A N 1
ATOM 3275 C CA . ASN A 1 423 ? 30.423 -8.730 -0.861 1.00 84.25 423 ASN A CA 1
ATOM 3276 C C . ASN A 1 423 ? 29.607 -7.671 -0.123 1.00 84.25 423 ASN A C 1
ATOM 3278 O O . ASN A 1 423 ? 29.384 -6.559 -0.600 1.00 84.25 423 ASN A O 1
ATOM 3282 N N . PHE A 1 424 ? 29.178 -8.007 1.085 1.00 86.00 424 PHE A N 1
ATOM 3283 C CA . PHE A 1 424 ? 28.289 -7.143 1.846 1.00 86.00 424 PHE A CA 1
ATOM 3284 C C . PHE A 1 424 ? 28.932 -5.832 2.346 1.00 86.00 424 PHE A C 1
ATOM 3286 O O . PHE A 1 424 ? 28.206 -4.925 2.752 1.00 86.00 424 PHE A O 1
ATOM 3293 N N . ASP A 1 425 ? 30.263 -5.698 2.322 1.00 84.31 425 ASP A N 1
ATOM 3294 C CA . ASP A 1 425 ? 30.976 -4.460 2.677 1.00 84.31 425 ASP A CA 1
ATOM 3295 C C . ASP A 1 425 ? 31.242 -3.538 1.468 1.00 84.31 425 ASP A C 1
ATOM 3297 O O . ASP A 1 425 ? 31.780 -2.441 1.646 1.00 84.31 425 ASP A O 1
ATOM 3301 N N . ALA A 1 426 ? 30.868 -3.930 0.245 1.00 74.31 426 ALA A N 1
ATOM 3302 C CA . ALA A 1 426 ? 30.956 -3.056 -0.924 1.00 74.31 426 ALA A CA 1
ATOM 3303 C C . ALA A 1 426 ? 29.849 -1.978 -0.945 1.00 74.31 426 ALA A C 1
ATOM 3305 O O . ALA A 1 426 ? 28.880 -2.004 -0.178 1.00 74.31 426 ALA A O 1
ATOM 3306 N N . ARG A 1 427 ? 30.102 -0.915 -1.728 1.00 64.81 427 ARG A N 1
ATOM 3307 C CA . ARG A 1 427 ? 29.387 0.378 -1.684 1.00 64.81 427 ARG A CA 1
ATOM 3308 C C . ARG A 1 427 ? 29.375 0.991 -3.090 1.00 64.81 427 ARG A C 1
ATOM 3310 O O . ARG A 1 427 ? 30.433 1.326 -3.623 1.00 64.81 427 ARG A O 1
ATOM 3317 N N . ALA A 1 428 ? 28.200 1.112 -3.714 1.00 58.25 428 ALA A N 1
ATOM 3318 C CA . ALA A 1 428 ? 28.070 1.353 -5.158 1.00 58.25 428 ALA A CA 1
ATOM 3319 C C . ALA A 1 428 ? 28.207 2.841 -5.543 1.00 58.25 428 ALA A C 1
ATOM 3321 O O . ALA A 1 428 ? 27.269 3.455 -6.040 1.00 58.25 428 ALA A O 1
ATOM 3322 N N . ALA A 1 429 ? 29.382 3.422 -5.287 1.00 46.31 429 ALA A N 1
ATOM 3323 C CA . ALA A 1 429 ? 29.728 4.806 -5.638 1.00 46.31 429 ALA A CA 1
ATOM 3324 C C . ALA A 1 429 ? 30.795 4.918 -6.751 1.00 46.31 429 ALA A C 1
ATOM 3326 O O . ALA A 1 429 ? 31.077 6.016 -7.223 1.00 46.31 429 ALA A O 1
ATOM 3327 N N . TYR A 1 430 ? 31.401 3.794 -7.159 1.00 47.66 430 TYR A N 1
ATOM 3328 C CA . TYR A 1 430 ? 32.590 3.762 -8.032 1.00 47.66 430 TYR A CA 1
ATOM 3329 C C . TYR A 1 430 ? 32.511 2.719 -9.167 1.00 47.66 430 TYR A C 1
ATOM 3331 O O . TYR A 1 430 ? 33.493 2.494 -9.875 1.00 47.66 430 TYR A O 1
ATOM 3339 N N . GLY A 1 431 ? 31.373 2.034 -9.315 1.00 58.56 431 GLY A N 1
ATOM 3340 C CA . GLY A 1 431 ? 31.208 0.916 -10.244 1.00 58.56 431 GLY A CA 1
ATOM 3341 C C . GLY A 1 431 ? 30.965 1.351 -11.691 1.00 58.56 431 GLY A C 1
ATOM 3342 O O . GLY A 1 431 ? 30.250 2.318 -11.948 1.00 58.56 431 GLY A O 1
ATOM 3343 N N . ARG A 1 432 ? 31.511 0.597 -12.654 1.00 64.50 432 ARG A N 1
ATOM 3344 C CA . ARG A 1 432 ? 30.977 0.598 -14.025 1.00 64.50 432 ARG A CA 1
ATOM 3345 C C . ARG A 1 432 ? 29.723 -0.258 -14.030 1.00 64.50 432 ARG A C 1
ATOM 3347 O O . ARG A 1 432 ? 29.802 -1.396 -13.588 1.00 64.50 432 ARG A O 1
ATOM 3354 N N . ILE A 1 433 ? 28.628 0.273 -14.558 1.00 74.25 433 ILE A N 1
ATOM 3355 C CA . ILE A 1 433 ? 27.340 -0.415 -14.657 1.00 74.25 433 ILE A CA 1
ATOM 3356 C C . ILE A 1 433 ? 27.471 -1.876 -15.146 1.00 74.25 433 ILE A C 1
ATOM 3358 O O . ILE A 1 433 ? 28.103 -2.186 -16.160 1.00 74.25 433 ILE A O 1
ATOM 3362 N N . ASN A 1 434 ? 26.889 -2.771 -14.360 1.00 76.75 434 ASN A N 1
ATOM 3363 C CA . ASN A 1 434 ? 26.664 -4.190 -14.614 1.00 76.75 434 ASN A CA 1
ATOM 3364 C C . ASN A 1 434 ? 25.430 -4.615 -13.780 1.00 76.75 434 ASN A C 1
ATOM 3366 O O . ASN A 1 434 ? 24.851 -3.800 -13.058 1.00 76.75 434 ASN A O 1
ATOM 3370 N N . ASP A 1 435 ? 25.034 -5.875 -13.860 1.00 71.00 435 ASP A N 1
ATOM 3371 C CA . ASP A 1 435 ? 24.063 -6.562 -12.988 1.00 71.00 435 ASP A CA 1
ATOM 3372 C C . ASP A 1 435 ? 24.421 -6.492 -11.489 1.00 71.00 435 ASP A C 1
ATOM 3374 O O . ASP A 1 435 ? 23.550 -6.527 -10.623 1.00 71.00 435 ASP A O 1
ATOM 3378 N N . ARG A 1 436 ? 25.708 -6.313 -11.179 1.00 75.12 436 ARG A N 1
ATOM 3379 C CA . ARG A 1 436 ? 26.263 -6.163 -9.825 1.00 75.12 436 ARG A CA 1
ATOM 3380 C C . ARG A 1 436 ? 26.263 -4.732 -9.276 1.00 75.12 436 ARG A C 1
ATOM 3382 O O . ARG A 1 436 ? 26.759 -4.546 -8.173 1.00 75.12 436 ARG A O 1
ATOM 3389 N N . PHE A 1 437 ? 25.788 -3.723 -10.007 1.00 76.62 437 PHE A N 1
ATOM 3390 C CA . PHE A 1 437 ? 25.734 -2.331 -9.538 1.00 76.62 437 PHE A CA 1
ATOM 3391 C C . PHE A 1 437 ? 24.359 -1.738 -9.837 1.00 76.62 437 PHE A C 1
ATOM 3393 O O . PHE A 1 437 ? 24.111 -1.263 -10.946 1.00 76.62 437 PHE A O 1
ATOM 3400 N N . ILE A 1 438 ? 23.481 -1.771 -8.834 1.00 79.50 438 ILE A N 1
ATOM 3401 C CA . ILE A 1 438 ? 22.045 -1.511 -8.978 1.00 79.50 438 ILE A CA 1
ATOM 3402 C C . ILE A 1 438 ? 21.545 -0.468 -7.973 1.00 79.50 438 ILE A C 1
ATOM 3404 O O . ILE A 1 438 ? 22.114 -0.304 -6.898 1.00 79.50 438 ILE A O 1
ATOM 3408 N N . TYR A 1 439 ? 20.451 0.217 -8.292 1.00 80.75 439 TYR A N 1
ATOM 3409 C CA . TYR A 1 439 ? 19.790 1.207 -7.439 1.00 80.75 439 TYR A CA 1
ATOM 3410 C C . TYR A 1 439 ? 18.333 0.804 -7.154 1.00 80.75 439 TYR A C 1
ATOM 3412 O O . TYR A 1 439 ? 17.410 1.443 -7.670 1.00 80.75 439 TYR A O 1
ATOM 3420 N N . PRO A 1 440 ? 18.104 -0.263 -6.368 1.00 79.31 440 PRO A N 1
ATOM 3421 C CA . PRO A 1 440 ? 16.784 -0.846 -6.208 1.00 79.31 440 PRO A CA 1
ATOM 3422 C C . PRO A 1 440 ? 15.906 -0.073 -5.245 1.00 79.31 440 PRO A C 1
ATOM 3424 O O . PRO A 1 440 ? 16.351 0.403 -4.208 1.00 79.31 440 PRO A O 1
ATOM 3427 N N . ARG A 1 441 ? 14.630 0.033 -5.592 1.00 74.31 441 ARG A N 1
ATOM 3428 C CA . ARG A 1 441 ? 13.603 0.742 -4.827 1.00 74.31 441 ARG A CA 1
ATOM 3429 C C . ARG A 1 441 ? 12.452 -0.171 -4.401 1.00 74.31 441 ARG A C 1
ATOM 3431 O O . ARG A 1 441 ? 11.682 0.206 -3.532 1.00 74.31 441 ARG A O 1
ATOM 3438 N N . GLY A 1 442 ? 12.349 -1.362 -4.964 1.00 75.94 442 GLY A N 1
ATOM 3439 C CA . GLY A 1 442 ? 11.418 -2.398 -4.549 1.00 75.94 442 GLY A CA 1
ATOM 3440 C C . GLY A 1 442 ? 11.758 -3.707 -5.244 1.00 75.94 442 GLY A C 1
ATOM 3441 O O . GLY A 1 442 ? 12.599 -3.745 -6.149 1.00 75.94 442 GLY A O 1
ATOM 3442 N N . VAL A 1 443 ? 11.090 -4.769 -4.819 1.00 82.62 443 VAL A N 1
ATOM 3443 C CA . VAL A 1 443 ? 11.096 -6.056 -5.509 1.00 82.62 443 VAL A CA 1
ATOM 3444 C C . VAL A 1 443 ? 9.666 -6.493 -5.791 1.00 82.62 443 VAL A C 1
ATOM 3446 O O . VAL A 1 443 ? 8.732 -5.963 -5.192 1.00 82.62 443 VAL A O 1
ATOM 3449 N N . ALA A 1 444 ? 9.508 -7.453 -6.691 1.00 82.62 444 ALA A N 1
ATOM 3450 C CA . ALA A 1 444 ? 8.314 -8.281 -6.772 1.00 82.62 444 ALA A CA 1
ATOM 3451 C C . ALA A 1 444 ? 8.746 -9.740 -6.944 1.00 82.62 444 ALA A C 1
ATOM 3453 O O . ALA A 1 444 ? 9.739 -10.015 -7.625 1.00 82.62 444 ALA A O 1
ATOM 3454 N N . LEU A 1 445 ? 8.026 -10.654 -6.304 1.00 81.50 445 LEU A N 1
ATOM 3455 C CA . LEU A 1 445 ? 8.342 -12.077 -6.262 1.00 81.50 445 LEU A CA 1
ATOM 3456 C C . LEU A 1 445 ? 7.355 -12.868 -7.124 1.00 81.50 445 LEU A C 1
ATOM 3458 O O . LEU A 1 445 ? 6.156 -12.615 -7.083 1.00 81.50 445 LEU A O 1
ATOM 3462 N N . ASP A 1 446 ? 7.866 -13.852 -7.858 1.00 83.31 446 ASP A N 1
ATOM 3463 C CA . ASP A 1 446 ? 7.088 -14.978 -8.364 1.00 83.31 446 ASP A CA 1
ATOM 3464 C C . ASP A 1 446 ? 7.369 -16.206 -7.487 1.00 83.31 446 ASP A C 1
ATOM 3466 O O . ASP A 1 446 ? 8.391 -16.869 -7.708 1.00 83.31 446 ASP A O 1
ATOM 3470 N N . PRO A 1 447 ? 6.506 -16.513 -6.502 1.00 74.75 447 PRO A N 1
ATOM 3471 C CA . PRO A 1 447 ? 6.757 -17.602 -5.564 1.00 74.75 447 PRO A CA 1
ATOM 3472 C C . PRO A 1 447 ? 6.637 -18.979 -6.231 1.00 74.75 447 PRO A C 1
ATOM 3474 O O . PRO A 1 447 ? 7.302 -19.919 -5.809 1.00 74.75 447 PRO A O 1
ATOM 3477 N N . VAL A 1 448 ? 5.854 -19.089 -7.314 1.00 81.06 448 VAL A N 1
ATOM 3478 C CA . VAL A 1 448 ? 5.509 -20.369 -7.959 1.00 81.06 448 VAL A CA 1
ATOM 3479 C C . VAL A 1 448 ? 6.523 -20.811 -9.020 1.00 81.06 448 VAL A C 1
ATOM 3481 O O . VAL A 1 448 ? 6.736 -22.009 -9.178 1.00 81.06 448 VAL A O 1
ATOM 3484 N N . ASP A 1 449 ? 7.137 -19.887 -9.773 1.00 83.12 449 ASP A N 1
ATOM 3485 C CA . ASP A 1 449 ? 8.262 -20.247 -10.668 1.00 83.12 449 ASP A CA 1
ATOM 3486 C C . ASP A 1 449 ? 9.633 -19.951 -10.054 1.00 83.12 449 ASP A C 1
ATOM 3488 O O . ASP A 1 449 ? 10.635 -20.169 -10.734 1.00 83.12 449 ASP A O 1
ATOM 3492 N N . HIS A 1 450 ? 9.689 -19.446 -8.820 1.00 84.06 450 HIS A N 1
ATOM 3493 C CA . HIS A 1 450 ? 10.918 -19.079 -8.123 1.00 84.06 450 HIS A CA 1
ATOM 3494 C C . HIS A 1 450 ? 11.732 -18.006 -8.872 1.00 84.06 450 HIS A C 1
ATOM 3496 O O . HIS A 1 450 ? 12.815 -18.265 -9.394 1.00 84.06 450 HIS A O 1
ATOM 3502 N N . ARG A 1 451 ? 11.210 -16.771 -8.961 1.00 88.62 451 ARG A N 1
ATOM 3503 C CA . ARG A 1 451 ? 11.902 -15.638 -9.622 1.00 88.62 451 ARG A CA 1
ATOM 3504 C C . ARG A 1 451 ? 11.755 -14.333 -8.853 1.00 88.62 451 ARG A C 1
ATOM 3506 O O . ARG A 1 451 ? 10.650 -13.984 -8.445 1.00 88.62 451 ARG A O 1
ATOM 3513 N N . LEU A 1 452 ? 12.835 -13.559 -8.739 1.00 83.56 452 LEU A N 1
ATOM 3514 C CA . LEU A 1 452 ? 12.804 -12.227 -8.127 1.00 83.56 452 LEU A CA 1
ATOM 3515 C C . LEU A 1 452 ? 13.023 -11.127 -9.164 1.00 83.56 452 LEU A C 1
ATOM 3517 O O . LEU A 1 452 ? 14.062 -11.075 -9.822 1.00 83.56 452 LEU A O 1
ATOM 3521 N N . PHE A 1 453 ? 12.086 -10.187 -9.235 1.00 89.38 453 PHE A N 1
ATOM 3522 C CA . PHE A 1 453 ? 12.214 -8.967 -10.021 1.00 89.38 453 PHE A CA 1
ATOM 3523 C C . PHE A 1 453 ? 12.681 -7.817 -9.134 1.00 89.38 453 PHE A C 1
ATOM 3525 O O . PHE A 1 453 ? 12.095 -7.535 -8.092 1.00 89.38 453 PHE A O 1
ATOM 3532 N N . VAL A 1 454 ? 13.730 -7.126 -9.567 1.00 85.06 454 VAL A N 1
ATOM 3533 C CA . VAL A 1 454 ? 14.393 -6.039 -8.845 1.00 85.06 454 VAL A CA 1
ATOM 3534 C C . VAL A 1 454 ? 14.441 -4.828 -9.765 1.00 85.06 454 VAL A C 1
ATOM 3536 O O . VAL A 1 454 ? 15.084 -4.873 -10.816 1.00 85.06 454 VAL A O 1
ATOM 3539 N N . ASN A 1 455 ? 13.774 -3.728 -9.411 1.00 86.69 455 ASN A N 1
ATOM 3540 C CA . ASN A 1 455 ? 13.928 -2.511 -10.205 1.00 86.69 455 ASN A CA 1
ATOM 3541 C C . ASN A 1 455 ? 15.315 -1.909 -9.973 1.00 86.69 455 ASN A C 1
ATOM 3543 O O . ASN A 1 455 ? 15.940 -2.116 -8.940 1.00 86.69 455 ASN A O 1
ATOM 3547 N N . ASP A 1 456 ? 15.820 -1.164 -10.943 1.00 85.00 456 ASP A N 1
ATOM 3548 C CA . ASP A 1 456 ? 17.092 -0.469 -10.829 1.00 85.00 456 ASP A CA 1
ATOM 3549 C C . ASP A 1 456 ? 16.894 0.943 -11.376 1.00 85.00 456 ASP A C 1
ATOM 3551 O O . ASP A 1 456 ? 17.004 1.211 -12.577 1.00 85.00 456 ASP A O 1
ATOM 3555 N N . GLN A 1 457 ? 16.508 1.827 -10.453 1.00 78.25 457 GLN A N 1
ATOM 3556 C CA . GLN A 1 457 ? 15.899 3.118 -10.741 1.00 78.25 457 GLN A CA 1
ATOM 3557 C C . GLN A 1 457 ? 16.769 3.952 -11.688 1.00 78.25 457 GLN A C 1
ATOM 3559 O O . GLN A 1 457 ? 16.353 4.280 -12.796 1.00 78.25 457 GLN A O 1
ATOM 3564 N N . TYR A 1 458 ? 17.986 4.297 -11.258 1.00 80.94 458 TYR A N 1
ATOM 3565 C CA . TYR A 1 458 ? 18.850 5.234 -11.985 1.00 80.94 458 TYR A CA 1
ATOM 3566 C C . TYR A 1 458 ? 19.566 4.610 -13.185 1.00 80.94 458 TYR A C 1
ATOM 3568 O O . TYR A 1 458 ? 19.988 5.345 -14.078 1.00 80.94 458 TYR A O 1
ATOM 3576 N N . ASN A 1 459 ? 19.663 3.278 -13.238 1.00 85.31 459 ASN A N 1
ATOM 3577 C CA . ASN A 1 459 ? 20.137 2.558 -14.418 1.00 85.31 459 ASN A CA 1
ATOM 3578 C C . ASN A 1 459 ? 18.996 2.146 -15.352 1.00 85.31 459 ASN A C 1
ATOM 3580 O O . ASN A 1 459 ? 19.242 1.442 -16.330 1.00 85.31 459 ASN A O 1
ATOM 3584 N N . ASN A 1 460 ? 17.776 2.630 -15.109 1.00 88.00 460 ASN A N 1
ATOM 3585 C CA . ASN A 1 460 ? 16.738 2.671 -16.124 1.00 88.00 460 ASN A CA 1
ATOM 3586 C C . ASN A 1 460 ? 16.341 1.272 -16.623 1.00 88.00 460 ASN A C 1
ATOM 3588 O O . ASN A 1 460 ? 16.320 1.047 -17.833 1.00 88.00 460 ASN A O 1
ATOM 3592 N N . ARG A 1 461 ? 16.104 0.327 -15.695 1.00 92.69 461 ARG A N 1
ATOM 3593 C CA . ARG A 1 461 ? 15.838 -1.100 -15.975 1.00 92.69 461 ARG A CA 1
ATOM 3594 C C . ARG A 1 461 ? 15.155 -1.841 -14.819 1.00 92.69 461 ARG A C 1
ATOM 3596 O O . ARG A 1 461 ? 15.110 -1.345 -13.695 1.00 92.69 461 ARG A O 1
ATOM 3603 N N . VAL A 1 462 ? 14.692 -3.057 -15.093 1.00 93.31 462 VAL A N 1
ATOM 3604 C CA . VAL A 1 462 ? 14.354 -4.086 -14.095 1.00 93.31 462 VAL A CA 1
ATOM 3605 C C . VAL A 1 462 ? 15.212 -5.315 -14.391 1.00 93.31 462 VAL A C 1
ATOM 3607 O O . VAL A 1 462 ? 15.418 -5.656 -15.554 1.00 93.31 462 VAL A O 1
ATOM 3610 N N . LEU A 1 463 ? 15.741 -5.946 -13.351 1.00 91.25 463 LEU A N 1
ATOM 3611 C CA . LEU A 1 463 ? 16.536 -7.169 -13.422 1.00 91.25 463 LEU A CA 1
ATOM 3612 C C . LEU A 1 463 ? 15.720 -8.319 -12.832 1.00 91.25 463 LEU A C 1
ATOM 3614 O O . LEU A 1 463 ? 15.096 -8.143 -11.788 1.00 91.25 463 LEU A O 1
ATOM 3618 N N . MET A 1 464 ? 15.728 -9.472 -13.489 1.00 92.38 464 MET A N 1
ATOM 3619 C CA . MET A 1 464 ? 15.174 -10.718 -12.964 1.00 92.38 464 MET A CA 1
ATOM 3620 C C . MET A 1 464 ? 16.324 -11.650 -12.592 1.00 92.38 464 MET A C 1
ATOM 3622 O O . MET A 1 464 ? 17.280 -11.771 -13.361 1.00 92.38 464 MET A O 1
ATOM 3626 N N . PHE A 1 465 ? 16.213 -12.280 -11.428 1.00 85.44 465 PHE A N 1
ATOM 3627 C CA . PHE A 1 465 ? 17.126 -13.308 -10.942 1.00 85.44 465 PHE A CA 1
ATOM 3628 C C . PHE A 1 465 ? 16.341 -14.596 -10.718 1.00 85.44 465 PHE A C 1
ATOM 3630 O O . PHE A 1 465 ? 15.307 -14.576 -10.037 1.00 85.44 465 PHE A O 1
ATOM 3637 N N . GLU A 1 466 ? 16.836 -15.700 -11.270 1.00 84.88 466 GLU A N 1
ATOM 3638 C CA . GLU A 1 466 ? 16.311 -17.029 -10.970 1.00 84.88 466 GLU A CA 1
ATOM 3639 C C . GLU A 1 466 ? 16.572 -17.392 -9.496 1.00 84.88 466 GLU A C 1
ATOM 3641 O O . GLU A 1 466 ? 17.640 -17.114 -8.930 1.00 84.88 466 GLU A O 1
ATOM 3646 N N . LEU A 1 467 ? 15.580 -18.018 -8.866 1.00 81.88 467 LEU A N 1
ATOM 3647 C CA . LEU A 1 467 ? 15.634 -18.510 -7.494 1.00 81.88 467 LEU A CA 1
ATOM 3648 C C . LEU A 1 467 ? 15.542 -20.046 -7.471 1.00 81.88 467 LEU A C 1
ATOM 3650 O O . LEU A 1 467 ? 15.174 -20.692 -8.452 1.00 81.88 467 LEU A O 1
ATOM 3654 N N . ASP A 1 468 ? 15.908 -20.647 -6.344 1.00 80.81 468 ASP A N 1
ATOM 3655 C CA . ASP A 1 468 ? 15.694 -22.067 -6.074 1.00 80.81 468 ASP A CA 1
ATOM 3656 C C . ASP A 1 468 ? 14.306 -22.341 -5.472 1.00 80.81 468 ASP A C 1
ATOM 3658 O O . ASP A 1 468 ? 13.532 -21.424 -5.215 1.00 80.81 468 ASP A O 1
ATOM 3662 N N . ALA A 1 469 ? 13.992 -23.618 -5.228 1.00 76.19 469 ALA A N 1
ATOM 3663 C CA . ALA A 1 469 ? 12.687 -24.055 -4.722 1.00 76.19 469 ALA A CA 1
ATOM 3664 C C . ALA A 1 469 ? 12.311 -23.502 -3.330 1.00 76.19 469 ALA A C 1
ATOM 3666 O O . ALA A 1 469 ? 11.173 -23.658 -2.894 1.00 76.19 469 ALA A O 1
ATOM 3667 N N . GLU A 1 470 ? 13.249 -22.854 -2.634 1.00 71.00 470 GLU A N 1
ATOM 3668 C CA . GLU A 1 470 ? 13.022 -22.149 -1.372 1.00 71.00 470 GLU A CA 1
ATOM 3669 C C . GLU A 1 470 ? 13.099 -20.614 -1.550 1.00 71.00 470 GLU A C 1
ATOM 3671 O O . GLU A 1 470 ? 13.348 -19.887 -0.591 1.00 71.00 470 GLU A O 1
ATOM 3676 N N . ASN A 1 471 ? 12.911 -20.119 -2.780 1.00 71.25 471 ASN A N 1
ATOM 3677 C CA . ASN A 1 471 ? 12.976 -18.712 -3.194 1.00 71.25 471 ASN A CA 1
ATOM 3678 C C . ASN A 1 471 ? 14.292 -17.985 -2.819 1.00 71.25 471 ASN A C 1
ATOM 3680 O O . ASN A 1 471 ? 14.347 -16.757 -2.680 1.00 71.25 471 ASN A O 1
ATOM 3684 N N . ARG A 1 472 ? 15.409 -18.719 -2.731 1.00 77.69 472 ARG A N 1
ATOM 3685 C CA . ARG A 1 472 ? 16.758 -18.151 -2.539 1.00 77.69 472 ARG A CA 1
ATOM 3686 C C . ARG A 1 472 ? 17.454 -17.958 -3.885 1.00 77.69 472 ARG A C 1
ATOM 3688 O O . ARG A 1 472 ? 17.196 -18.702 -4.817 1.00 77.69 472 ARG A O 1
ATOM 3695 N N . ILE A 1 473 ? 18.380 -17.004 -3.990 1.00 74.88 473 ILE A N 1
ATOM 3696 C CA . ILE A 1 473 ? 19.104 -16.705 -5.244 1.00 74.88 473 ILE A CA 1
ATOM 3697 C C . ILE A 1 473 ? 19.819 -17.953 -5.795 1.00 74.88 473 ILE A C 1
ATOM 3699 O O . ILE A 1 473 ? 20.746 -18.460 -5.159 1.00 74.88 473 ILE A O 1
ATOM 3703 N N . ALA A 1 474 ? 19.439 -18.395 -6.999 1.00 75.38 474 ALA A N 1
ATOM 3704 C CA . ALA A 1 474 ? 20.081 -19.513 -7.692 1.00 75.38 474 ALA A CA 1
ATOM 3705 C C . ALA A 1 474 ? 21.296 -19.059 -8.523 1.00 75.38 474 ALA A C 1
ATOM 3707 O O . ALA A 1 474 ? 22.352 -19.693 -8.445 1.00 75.38 474 ALA A O 1
ATOM 3708 N N . ASP A 1 475 ? 21.186 -17.940 -9.253 1.00 70.31 475 ASP A N 1
ATOM 3709 C CA . ASP A 1 475 ? 22.311 -17.279 -9.936 1.00 70.31 475 ASP A CA 1
ATOM 3710 C C . ASP A 1 475 ? 22.441 -15.799 -9.521 1.00 70.31 475 ASP A C 1
ATOM 3712 O O . ASP A 1 475 ? 21.479 -15.091 -9.238 1.00 70.31 475 ASP A O 1
ATOM 3716 N N . ARG A 1 476 ? 23.687 -15.334 -9.447 1.00 73.00 476 ARG A N 1
ATOM 3717 C CA . ARG A 1 476 ? 24.117 -13.974 -9.081 1.00 73.00 476 ARG A CA 1
ATOM 3718 C C . ARG A 1 476 ? 24.248 -13.058 -10.299 1.00 73.00 476 ARG A C 1
ATOM 3720 O O . ARG A 1 476 ? 24.605 -11.887 -10.151 1.00 73.00 476 ARG A O 1
ATOM 3727 N N . VAL A 1 477 ? 24.022 -13.608 -11.487 1.00 77.12 477 VAL A N 1
ATOM 3728 C CA . VAL A 1 477 ? 23.855 -12.900 -12.755 1.00 77.12 477 VAL A CA 1
ATOM 3729 C C . VAL A 1 477 ? 22.362 -12.674 -12.981 1.00 77.12 477 VAL A C 1
ATOM 3731 O O . VAL A 1 477 ? 21.554 -13.529 -12.644 1.00 77.12 477 VAL A O 1
ATOM 3734 N N . ALA A 1 478 ? 21.984 -11.521 -13.533 1.00 83.81 478 ALA A N 1
ATOM 3735 C CA . ALA A 1 478 ? 20.592 -11.286 -13.913 1.00 83.81 478 ALA A CA 1
ATOM 3736 C C . ALA A 1 478 ? 20.274 -12.014 -15.229 1.00 83.81 478 ALA A C 1
ATOM 3738 O O . ALA A 1 478 ? 20.802 -11.638 -16.280 1.00 83.81 478 ALA A O 1
ATOM 3739 N N . ASP A 1 479 ? 19.401 -13.019 -15.178 1.00 86.62 479 ASP A N 1
ATOM 3740 C CA . ASP A 1 479 ? 18.988 -13.826 -16.331 1.00 86.62 479 ASP A CA 1
ATOM 3741 C C . ASP A 1 479 ? 18.187 -13.020 -17.361 1.00 86.62 479 ASP A C 1
ATOM 3743 O O . ASP A 1 479 ? 18.311 -13.237 -18.569 1.00 86.62 479 ASP A O 1
ATOM 3747 N N . VAL A 1 480 ? 17.382 -12.056 -16.893 1.00 91.81 480 VAL A N 1
ATOM 3748 C CA . VAL A 1 480 ? 16.621 -11.153 -17.767 1.00 91.81 480 VAL A CA 1
ATOM 3749 C C . VAL A 1 480 ? 16.815 -9.693 -17.366 1.00 91.81 480 VAL A C 1
ATOM 3751 O O . VAL A 1 480 ? 16.619 -9.308 -16.212 1.00 91.81 480 VAL A O 1
ATOM 3754 N N . ILE A 1 481 ? 17.149 -8.857 -18.353 1.00 93.50 481 ILE A N 1
ATOM 3755 C CA . ILE A 1 481 ? 17.232 -7.402 -18.223 1.00 93.50 481 ILE A CA 1
ATOM 3756 C C . ILE A 1 481 ? 16.092 -6.777 -19.027 1.00 93.50 481 ILE A C 1
ATOM 3758 O O . ILE A 1 481 ? 16.053 -6.828 -20.257 1.00 93.50 481 ILE A O 1
ATOM 3762 N N . LEU A 1 482 ? 15.152 -6.148 -18.330 1.00 93.75 482 LEU A N 1
ATOM 3763 C CA . LEU A 1 482 ? 14.069 -5.394 -18.947 1.00 93.75 482 LEU A CA 1
ATOM 3764 C C . LEU A 1 482 ? 14.452 -3.921 -18.988 1.00 93.75 482 LEU A C 1
ATOM 3766 O O . LEU A 1 482 ? 14.837 -3.341 -17.974 1.00 93.75 482 LEU A O 1
ATOM 3770 N N . GLY A 1 483 ? 14.312 -3.287 -20.150 1.00 91.69 483 GLY A N 1
ATOM 3771 C CA . GLY A 1 483 ? 14.491 -1.843 -20.282 1.00 91.69 483 GLY A CA 1
ATOM 3772 C C . GLY A 1 483 ? 15.850 -1.372 -20.778 1.00 91.69 483 GLY A C 1
ATOM 3773 O O . GLY A 1 483 ? 15.980 -0.229 -21.219 1.00 91.69 483 GLY A O 1
ATOM 3774 N N . GLN A 1 484 ? 16.851 -2.244 -20.750 1.00 92.25 484 GLN A N 1
ATOM 3775 C CA . GLN A 1 484 ? 18.176 -2.017 -21.322 1.00 92.25 484 GLN A CA 1
ATOM 3776 C C . GLN A 1 484 ? 18.612 -3.286 -22.062 1.00 92.25 484 GLN A C 1
ATOM 3778 O O . GLN A 1 484 ? 18.234 -4.375 -21.638 1.00 92.25 484 GLN A O 1
ATOM 3783 N N . PRO A 1 485 ? 19.375 -3.167 -23.164 1.00 88.38 485 PRO A N 1
ATOM 3784 C CA . PRO A 1 485 ? 19.733 -4.308 -24.013 1.00 88.38 485 PRO A CA 1
ATOM 3785 C C . PRO A 1 485 ? 20.659 -5.319 -23.330 1.00 88.38 485 PRO A C 1
ATOM 3787 O O . PRO A 1 485 ? 20.807 -6.439 -23.805 1.00 88.38 485 PRO A O 1
ATOM 3790 N N . ASP A 1 486 ? 21.313 -4.905 -22.249 1.00 88.94 486 ASP A N 1
ATOM 3791 C CA . ASP A 1 486 ? 22.259 -5.700 -21.490 1.00 88.94 486 ASP A CA 1
ATOM 3792 C C . ASP A 1 486 ? 22.409 -5.137 -20.071 1.00 88.94 486 ASP A C 1
ATOM 3794 O O . ASP A 1 486 ? 22.008 -4.011 -19.753 1.00 88.94 486 ASP A O 1
ATOM 3798 N N . ALA A 1 487 ? 23.060 -5.921 -19.217 1.00 83.69 487 ALA A N 1
ATOM 3799 C CA . ALA A 1 487 ? 23.406 -5.530 -17.862 1.00 83.69 487 ALA A CA 1
ATOM 3800 C C . ALA A 1 487 ? 24.409 -4.354 -17.786 1.00 83.69 487 ALA A C 1
ATOM 3802 O O . ALA A 1 487 ? 24.582 -3.781 -16.715 1.00 83.69 487 ALA A O 1
ATOM 3803 N N . HIS A 1 488 ? 25.063 -3.947 -18.876 1.00 84.62 488 HIS A N 1
ATOM 3804 C CA . HIS A 1 488 ? 26.094 -2.897 -18.896 1.00 84.62 488 HIS A CA 1
ATOM 3805 C C . HIS A 1 488 ? 25.598 -1.547 -19.424 1.00 84.62 488 HIS A C 1
ATOM 3807 O O . HIS A 1 488 ? 26.376 -0.599 -19.563 1.00 84.62 488 HIS A O 1
ATOM 3813 N N . THR A 1 489 ? 24.300 -1.435 -19.686 1.00 80.69 489 THR A N 1
ATOM 3814 C CA . THR A 1 489 ? 23.667 -0.235 -20.214 1.00 80.69 489 THR A CA 1
ATOM 3815 C C . THR A 1 489 ? 22.633 0.281 -19.220 1.00 80.69 489 THR A C 1
ATOM 3817 O O . THR A 1 489 ? 21.895 -0.485 -18.612 1.00 80.69 489 THR A O 1
ATOM 3820 N N . GLY A 1 490 ? 22.589 1.604 -19.056 1.00 82.75 490 GLY A N 1
ATOM 3821 C CA . GLY A 1 490 ? 21.623 2.311 -18.210 1.00 82.75 490 GLY A CA 1
ATOM 3822 C C . GLY A 1 490 ? 21.268 3.666 -18.803 1.00 82.75 490 GLY A C 1
ATOM 3823 O O . GLY A 1 490 ? 21.206 4.675 -18.107 1.00 82.75 490 GLY A O 1
ATOM 3824 N N . GLN A 1 491 ? 21.148 3.714 -20.130 1.00 82.50 491 GLN A N 1
ATOM 3825 C CA . GLN A 1 491 ? 20.967 4.955 -20.874 1.00 82.50 491 GLN A CA 1
ATOM 3826 C C . GLN A 1 491 ? 19.520 5.440 -20.768 1.00 82.50 491 GLN A C 1
ATOM 3828 O O . GLN A 1 491 ? 18.587 4.640 -20.825 1.00 82.50 491 GLN A O 1
ATOM 3833 N N . LEU A 1 492 ? 19.334 6.760 -20.702 1.00 79.06 492 LEU A N 1
ATOM 3834 C CA . LEU A 1 492 ? 18.036 7.385 -20.944 1.00 79.06 492 LEU A CA 1
ATOM 3835 C C . LEU A 1 492 ? 17.689 7.148 -22.422 1.00 79.06 492 LEU A C 1
ATOM 3837 O O . LEU A 1 492 ? 18.241 7.805 -23.306 1.00 79.06 492 LEU A O 1
ATOM 3841 N N . ARG A 1 493 ? 16.869 6.131 -22.702 1.00 80.56 493 ARG A N 1
ATOM 3842 C CA . ARG A 1 493 ? 16.573 5.688 -24.069 1.00 80.56 493 ARG A CA 1
ATOM 3843 C C . ARG A 1 493 ? 15.252 6.234 -24.596 1.00 80.56 493 ARG A C 1
ATOM 3845 O O . ARG A 1 493 ? 14.380 6.709 -23.866 1.00 80.56 493 ARG A O 1
ATOM 3852 N N . GLU A 1 494 ? 15.167 6.157 -25.915 1.00 82.38 494 GLU A N 1
ATOM 3853 C CA . GLU A 1 494 ? 14.118 6.698 -26.764 1.00 82.38 494 GLU A CA 1
ATOM 3854 C C . GLU A 1 494 ? 13.060 5.623 -27.100 1.00 82.38 494 GLU A C 1
ATOM 3856 O O . GLU A 1 494 ? 12.758 4.774 -26.251 1.00 82.38 494 GLU A O 1
ATOM 3861 N N . ILE A 1 495 ? 12.426 5.688 -28.277 1.00 84.38 495 ILE A N 1
ATOM 3862 C CA . ILE A 1 495 ? 10.972 5.528 -28.289 1.00 84.38 495 ILE A CA 1
ATOM 3863 C C . ILE A 1 495 ? 10.456 4.078 -28.306 1.00 84.38 495 ILE A C 1
ATOM 3865 O O . ILE A 1 495 ? 9.344 3.825 -27.847 1.00 84.38 495 ILE A O 1
ATOM 3869 N N . SER A 1 496 ? 11.246 3.111 -28.780 1.00 90.31 496 SER A N 1
ATOM 3870 C CA . SER A 1 496 ? 10.848 1.700 -28.983 1.00 90.31 496 SER A CA 1
ATOM 3871 C C . SER A 1 496 ? 10.591 0.888 -27.705 1.00 90.31 496 SER A C 1
ATOM 3873 O O . SER A 1 496 ? 11.357 1.029 -26.757 1.00 90.31 496 SER A O 1
ATOM 3875 N N . ALA A 1 497 ? 9.605 -0.026 -27.719 1.00 87.12 497 ALA A N 1
ATOM 3876 C CA . ALA A 1 497 ? 9.001 -0.760 -26.583 1.00 87.12 497 ALA A CA 1
ATOM 3877 C C . ALA A 1 497 ? 9.926 -1.475 -25.585 1.00 87.12 497 ALA A C 1
ATOM 3879 O O . ALA A 1 497 ? 9.484 -1.892 -24.521 1.00 87.12 497 ALA A O 1
ATOM 3880 N N . ARG A 1 498 ? 11.212 -1.580 -25.907 1.00 90.38 498 ARG A N 1
ATOM 3881 C CA . ARG A 1 498 ? 12.231 -2.296 -25.146 1.00 90.38 498 ARG A CA 1
ATOM 3882 C C . ARG A 1 498 ? 12.774 -1.547 -23.912 1.00 90.38 498 ARG A C 1
ATOM 3884 O O . ARG A 1 498 ? 13.573 -2.130 -23.190 1.00 90.38 498 ARG A O 1
ATOM 3891 N N . THR A 1 499 ? 12.414 -0.275 -23.660 1.00 89.25 499 THR A N 1
ATOM 3892 C CA . THR A 1 499 ? 13.200 0.616 -22.759 1.00 89.25 499 THR A CA 1
ATOM 3893 C C . THR A 1 499 ? 12.493 1.094 -21.477 1.00 89.25 499 THR A C 1
ATOM 3895 O O . THR A 1 499 ? 11.333 1.478 -21.574 1.00 89.25 499 THR A O 1
ATOM 3898 N N . LEU A 1 500 ? 13.201 1.096 -20.325 1.00 90.69 500 LEU A N 1
ATOM 3899 C CA . LEU A 1 500 ? 12.835 1.602 -18.966 1.00 90.69 500 LEU A CA 1
ATOM 3900 C C . LEU A 1 500 ? 13.633 2.922 -18.674 1.00 90.69 500 LEU A C 1
ATOM 3902 O O . LEU A 1 500 ? 14.602 3.182 -19.394 1.00 90.69 500 LEU A O 1
ATOM 3906 N N . GLN A 1 501 ? 13.264 3.764 -17.678 1.00 87.94 501 GLN A N 1
ATOM 3907 C CA . GLN A 1 501 ? 14.035 4.938 -17.169 1.00 87.94 501 GLN A CA 1
ATOM 3908 C C . GLN A 1 501 ? 13.466 5.644 -15.901 1.00 87.94 501 GLN A C 1
ATOM 3910 O O . GLN A 1 501 ? 12.650 6.552 -15.972 1.00 87.94 501 GLN A O 1
ATOM 3915 N N . ILE A 1 502 ? 13.991 5.340 -14.708 1.00 82.56 502 ILE A N 1
ATOM 3916 C CA . ILE A 1 502 ? 13.368 5.649 -13.398 1.00 82.56 502 ILE A CA 1
ATOM 3917 C C . ILE A 1 502 ? 12.133 4.762 -13.072 1.00 82.56 502 ILE A C 1
ATOM 3919 O O . ILE A 1 502 ? 11.103 5.283 -12.637 1.00 82.56 502 ILE A O 1
ATOM 3923 N N . PRO A 1 503 ? 12.216 3.414 -13.180 1.00 87.38 503 PRO A N 1
ATOM 3924 C CA . PRO A 1 503 ? 11.227 2.534 -12.561 1.00 87.38 503 PRO A CA 1
ATOM 3925 C C . PRO A 1 503 ? 11.307 2.646 -11.041 1.00 87.38 503 PRO A C 1
ATOM 3927 O O . PRO A 1 503 ? 12.369 2.457 -10.448 1.00 87.38 503 PRO A O 1
ATOM 3930 N N . LEU A 1 504 ? 10.181 2.953 -10.403 1.00 76.75 504 LEU A N 1
ATOM 3931 C CA . LEU A 1 504 ? 10.088 3.183 -8.966 1.00 76.75 504 LEU A CA 1
ATOM 3932 C C . LEU A 1 504 ? 9.362 2.061 -8.209 1.00 76.75 504 LEU A C 1
ATOM 3934 O O . LEU A 1 504 ? 9.781 1.762 -7.090 1.00 76.75 504 LEU A O 1
ATOM 3938 N N . ALA A 1 505 ? 8.331 1.439 -8.796 1.00 80.19 505 ALA A N 1
ATOM 3939 C CA . ALA A 1 505 ? 7.568 0.339 -8.185 1.00 80.19 505 ALA A CA 1
ATOM 3940 C C . ALA A 1 505 ? 7.431 -0.872 -9.112 1.00 80.19 505 ALA A C 1
ATOM 3942 O O . ALA A 1 505 ? 7.565 -0.749 -10.331 1.00 80.19 505 ALA A O 1
ATOM 3943 N N . LEU A 1 506 ? 7.145 -2.014 -8.492 1.00 85.94 506 LEU A N 1
ATOM 3944 C CA . LEU A 1 506 ? 6.875 -3.312 -9.095 1.00 85.94 506 LEU A CA 1
ATOM 3945 C C . LEU A 1 506 ? 5.659 -3.929 -8.399 1.00 85.94 506 LEU A C 1
ATOM 3947 O O . LEU A 1 506 ? 5.410 -3.610 -7.239 1.00 85.94 506 LEU A O 1
ATOM 3951 N N . ALA A 1 507 ? 4.958 -4.827 -9.083 1.00 83.94 507 ALA A N 1
ATOM 3952 C CA . ALA A 1 507 ? 4.078 -5.819 -8.466 1.00 83.94 507 ALA A CA 1
ATOM 3953 C C . ALA A 1 507 ? 3.938 -7.029 -9.403 1.00 83.94 507 ALA A C 1
ATOM 3955 O O . ALA A 1 507 ? 4.315 -6.944 -10.582 1.00 83.94 507 ALA A O 1
ATOM 3956 N N . TYR A 1 508 ? 3.452 -8.156 -8.875 1.00 85.38 508 TYR A N 1
ATOM 3957 C CA . TYR A 1 508 ? 3.403 -9.422 -9.600 1.00 85.38 508 TYR A CA 1
ATOM 3958 C C . TYR A 1 508 ? 2.099 -10.195 -9.362 1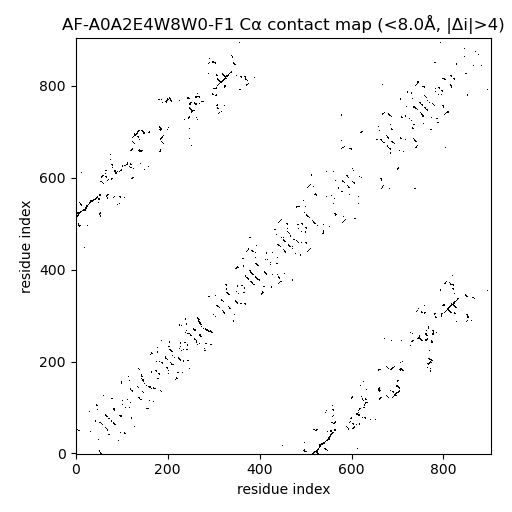.00 85.38 508 TYR A C 1
ATOM 3960 O O . TYR A 1 508 ? 1.771 -10.485 -8.220 1.00 85.38 508 TYR A O 1
ATOM 3968 N N . ASP A 1 509 ? 1.374 -10.565 -10.424 1.00 82.50 509 ASP A N 1
ATOM 3969 C CA . ASP A 1 509 ? 0.264 -11.527 -10.316 1.00 82.50 509 ASP A CA 1
ATOM 3970 C C . ASP A 1 509 ? 0.760 -12.951 -10.594 1.00 82.50 509 ASP A C 1
ATOM 3972 O O . ASP A 1 509 ? 1.142 -13.295 -11.718 1.00 82.50 509 ASP A O 1
ATOM 3976 N N . VAL A 1 510 ? 0.684 -13.790 -9.565 1.00 77.62 510 VAL A N 1
ATOM 3977 C CA . VAL A 1 510 ? 1.099 -15.196 -9.589 1.00 77.62 510 VAL A CA 1
ATOM 3978 C C . VAL A 1 510 ? 0.269 -16.024 -10.574 1.00 77.62 510 VAL A C 1
ATOM 3980 O O . VAL A 1 510 ? 0.799 -16.935 -11.214 1.00 77.62 510 VAL A O 1
ATOM 3983 N N . THR A 1 511 ? -1.012 -15.693 -10.754 1.00 78.81 511 THR A N 1
ATOM 3984 C CA . THR A 1 511 ? -1.961 -16.570 -11.455 1.00 78.81 511 THR A CA 1
ATOM 3985 C C . THR A 1 511 ? -1.870 -16.430 -12.974 1.00 78.81 511 THR A C 1
ATOM 3987 O O . THR A 1 511 ? -1.915 -17.428 -13.689 1.00 78.81 511 THR A O 1
ATOM 3990 N N . SER A 1 512 ? -1.718 -15.209 -13.503 1.00 76.75 512 SER A N 1
ATOM 3991 C CA . SER A 1 512 ? -1.494 -14.984 -14.944 1.00 76.75 512 SER A CA 1
ATOM 3992 C C . SER A 1 512 ? -0.010 -14.890 -15.334 1.00 76.75 512 SER A C 1
ATOM 3994 O O . SER A 1 512 ? 0.289 -14.676 -16.511 1.00 76.75 512 SER A O 1
ATOM 3996 N N . LYS A 1 513 ? 0.910 -15.065 -14.369 1.00 86.69 513 LYS A N 1
ATOM 3997 C CA . LYS A 1 513 ? 2.374 -14.867 -14.489 1.00 86.69 513 LYS A CA 1
ATOM 3998 C C . LYS A 1 513 ? 2.771 -13.442 -14.901 1.00 86.69 513 LYS A C 1
ATOM 4000 O O . LYS A 1 513 ? 3.645 -13.170 -15.719 1.00 86.69 513 LYS A O 1
ATOM 4005 N N . GLN A 1 514 ? 2.043 -12.539 -14.268 1.00 88.19 514 GLN A N 1
ATOM 4006 C CA . GLN A 1 514 ? 1.965 -11.095 -14.326 1.00 88.19 514 GLN A CA 1
ATOM 4007 C C . GLN A 1 514 ? 3.107 -10.211 -13.837 1.00 88.19 514 GLN A C 1
ATOM 4009 O O . GLN A 1 514 ? 2.978 -9.757 -12.716 1.00 88.19 514 GLN A O 1
ATOM 4014 N N . LEU A 1 515 ? 4.120 -9.811 -14.610 1.00 91.38 515 LEU A N 1
ATOM 4015 C CA . LEU A 1 515 ? 4.976 -8.681 -14.177 1.00 91.38 515 LEU A CA 1
ATOM 4016 C C . LEU A 1 515 ? 4.348 -7.300 -14.459 1.00 91.38 515 LEU A C 1
ATOM 4018 O O . LEU A 1 515 ? 3.783 -7.069 -15.534 1.00 91.38 515 LEU A O 1
ATOM 4022 N N . PHE A 1 516 ? 4.518 -6.360 -13.519 1.00 93.94 516 PHE A N 1
ATOM 4023 C CA . PHE A 1 516 ? 4.062 -4.969 -13.616 1.00 93.94 516 PHE A CA 1
ATOM 4024 C C . PHE A 1 516 ? 5.067 -3.981 -13.018 1.00 93.94 516 PHE A C 1
ATOM 4026 O O . PHE A 1 516 ? 5.807 -4.314 -12.093 1.00 93.94 516 PHE A O 1
ATOM 4033 N N . VAL A 1 517 ? 5.121 -2.761 -13.565 1.00 93.62 517 VAL A N 1
ATOM 4034 C CA . VAL A 1 517 ? 6.130 -1.737 -13.222 1.00 93.62 517 VAL A CA 1
ATOM 4035 C C . VAL A 1 517 ? 5.495 -0.346 -13.236 1.00 93.62 517 VAL A C 1
ATOM 4037 O O . VAL A 1 517 ? 4.593 -0.099 -14.031 1.00 93.62 517 VAL A O 1
ATOM 4040 N N . GLY A 1 518 ? 5.974 0.568 -12.389 1.00 90.75 518 GLY A N 1
ATOM 4041 C CA . GLY A 1 518 ? 5.698 2.005 -12.490 1.00 90.75 518 GLY A CA 1
ATOM 4042 C C . GLY A 1 518 ? 6.980 2.812 -12.721 1.00 90.75 518 GLY A C 1
ATOM 4043 O O . GLY A 1 518 ? 7.806 2.903 -11.814 1.00 90.75 518 GLY A O 1
ATOM 4044 N N . ASP A 1 519 ? 7.136 3.398 -13.910 1.00 88.88 519 ASP A N 1
ATOM 4045 C CA . ASP A 1 519 ? 8.324 4.105 -14.417 1.00 88.88 519 ASP A CA 1
ATOM 4046 C C . ASP A 1 519 ? 7.945 5.471 -15.041 1.00 88.88 519 ASP A C 1
ATOM 4048 O O . ASP A 1 519 ? 6.858 5.594 -15.598 1.00 88.88 519 ASP A O 1
ATOM 4052 N N . GLY A 1 520 ? 8.781 6.517 -14.908 1.00 80.38 520 GLY A N 1
ATOM 4053 C CA . GLY A 1 520 ? 8.264 7.848 -14.535 1.00 80.38 520 GLY A CA 1
ATOM 4054 C C . GLY A 1 520 ? 8.528 9.122 -15.374 1.00 80.38 520 GLY A C 1
ATOM 4055 O O . GLY A 1 520 ? 7.975 10.158 -14.998 1.00 80.38 520 GLY A O 1
ATOM 4056 N N . TRP A 1 521 ? 9.313 9.140 -16.464 1.00 83.50 521 TRP A N 1
ATOM 4057 C CA . TRP A 1 521 ? 9.655 10.379 -17.227 1.00 83.50 521 TRP A CA 1
ATOM 4058 C C . TRP A 1 521 ? 9.191 10.500 -18.704 1.00 83.50 521 TRP A C 1
ATOM 4060 O O . TRP A 1 521 ? 8.948 11.634 -19.111 1.00 83.50 521 TRP A O 1
ATOM 4070 N N . ASN A 1 522 ? 9.078 9.427 -19.510 1.00 82.38 522 ASN A N 1
ATOM 4071 C CA . ASN A 1 522 ? 8.785 9.487 -20.972 1.00 82.38 522 ASN A CA 1
ATOM 4072 C C . ASN A 1 522 ? 7.731 8.437 -21.467 1.00 82.38 522 ASN A C 1
ATOM 4074 O O . ASN A 1 522 ? 7.704 8.148 -22.649 1.00 82.38 522 ASN A O 1
ATOM 4078 N N . ASN A 1 523 ? 6.937 7.812 -20.583 1.00 79.06 523 ASN A N 1
ATOM 4079 C CA . ASN A 1 523 ? 6.659 6.355 -20.424 1.00 79.06 523 ASN A CA 1
ATOM 4080 C C . ASN A 1 523 ? 5.767 5.508 -21.407 1.00 79.06 523 ASN A C 1
ATOM 4082 O O . ASN A 1 523 ? 5.152 6.035 -22.322 1.00 79.06 523 ASN A O 1
ATOM 4086 N N . ARG A 1 524 ? 5.775 4.153 -21.286 1.00 88.88 524 ARG A N 1
ATOM 4087 C CA . ARG A 1 524 ? 5.181 3.105 -22.187 1.00 88.88 524 ARG A CA 1
ATOM 4088 C C . ARG A 1 524 ? 4.400 2.028 -21.393 1.00 88.88 524 ARG A C 1
ATOM 4090 O O . ARG A 1 524 ? 4.075 2.202 -20.231 1.00 88.88 524 ARG A O 1
ATOM 4097 N N . VAL A 1 525 ? 4.176 0.870 -22.009 1.00 93.50 525 VAL A N 1
ATOM 4098 C CA . VAL A 1 525 ? 4.156 -0.426 -21.319 1.00 93.50 525 VAL A CA 1
ATOM 4099 C C . VAL A 1 525 ? 5.044 -1.447 -22.054 1.00 93.50 525 VAL A C 1
ATOM 4101 O O . VAL A 1 525 ? 5.425 -1.222 -23.202 1.00 93.50 525 VAL A O 1
ATOM 4104 N N . MET A 1 526 ? 5.352 -2.583 -21.434 1.00 94.38 526 MET A N 1
ATOM 4105 C CA . MET A 1 526 ? 5.705 -3.848 -22.098 1.00 94.38 526 MET A CA 1
ATOM 4106 C C . MET A 1 526 ? 4.763 -4.942 -21.604 1.00 94.38 526 MET A C 1
ATOM 4108 O O . MET A 1 526 ? 4.225 -4.789 -20.516 1.00 94.38 526 MET A O 1
ATOM 4112 N N . VAL A 1 527 ? 4.576 -6.024 -22.366 1.00 94.62 527 VAL A N 1
ATOM 4113 C CA . VAL A 1 527 ? 3.712 -7.168 -22.012 1.00 94.62 527 VAL A CA 1
ATOM 4114 C C . VAL A 1 527 ? 4.359 -8.470 -22.489 1.00 94.62 527 VAL A C 1
ATOM 4116 O O . VAL A 1 527 ? 3.806 -9.182 -23.317 1.00 94.62 527 VAL A O 1
ATOM 4119 N N . PHE A 1 528 ? 5.578 -8.732 -22.014 1.00 94.12 528 PHE A N 1
ATOM 4120 C CA . PHE A 1 528 ? 6.367 -9.914 -22.380 1.00 94.12 528 PHE A CA 1
ATOM 4121 C C . PHE A 1 528 ? 5.659 -11.215 -21.999 1.00 94.12 528 PHE A C 1
ATOM 4123 O O . PHE A 1 528 ? 5.093 -11.303 -20.917 1.00 94.12 528 PHE A O 1
ATOM 4130 N N . ASP A 1 529 ? 5.672 -12.202 -22.889 1.00 90.75 529 ASP A N 1
ATOM 4131 C CA . ASP A 1 529 ? 5.008 -13.491 -22.701 1.00 90.75 529 ASP A CA 1
ATOM 4132 C C . ASP A 1 529 ? 5.978 -14.585 -22.210 1.00 90.75 529 ASP A C 1
ATOM 4134 O O . ASP A 1 529 ? 7.183 -14.385 -22.034 1.00 90.75 529 ASP A O 1
ATOM 4138 N N . ALA A 1 530 ? 5.418 -15.761 -21.933 1.00 88.31 530 ALA A N 1
ATOM 4139 C CA . ALA A 1 530 ? 6.008 -16.763 -21.048 1.00 88.31 530 ALA A CA 1
ATOM 4140 C C . ALA A 1 530 ? 6.529 -18.010 -21.797 1.00 88.31 530 ALA A C 1
ATOM 4142 O O . ALA A 1 530 ? 6.505 -19.111 -21.261 1.00 88.31 530 ALA A O 1
ATOM 4143 N N . HIS A 1 531 ? 6.886 -17.861 -23.073 1.00 89.06 531 HIS A N 1
ATOM 4144 C CA . HIS A 1 531 ? 7.148 -18.943 -24.037 1.00 89.06 531 HIS A CA 1
ATOM 4145 C C . HIS A 1 531 ? 8.581 -19.561 -24.102 1.00 89.06 531 HIS A C 1
ATOM 4147 O O . HIS A 1 531 ? 9.390 -18.962 -24.824 1.00 89.06 531 HIS A O 1
ATOM 4153 N N . PRO A 1 532 ? 8.960 -20.704 -23.477 1.00 81.94 532 PRO A N 1
ATOM 4154 C CA . PRO A 1 532 ? 10.378 -21.004 -23.189 1.00 81.94 532 PRO A CA 1
ATOM 4155 C C . PRO A 1 532 ? 11.335 -21.315 -24.350 1.00 81.94 532 PRO A C 1
ATOM 4157 O O . PRO A 1 532 ? 12.496 -20.917 -24.263 1.00 81.94 532 PRO A O 1
ATOM 4160 N N . ASP A 1 533 ? 10.920 -22.015 -25.418 1.00 83.88 533 ASP A N 1
ATOM 4161 C CA . ASP A 1 533 ? 11.819 -22.464 -26.518 1.00 83.88 533 ASP A CA 1
ATOM 4162 C C . ASP A 1 533 ? 12.181 -21.321 -27.497 1.00 83.88 533 ASP A C 1
ATOM 4164 O O . ASP A 1 533 ? 12.164 -21.451 -28.723 1.00 83.88 533 ASP A O 1
ATOM 4168 N N . ARG A 1 534 ? 12.406 -20.130 -26.932 1.00 83.81 534 ARG A N 1
ATOM 4169 C CA . ARG A 1 534 ? 12.566 -18.845 -27.619 1.00 83.81 534 ARG A CA 1
ATOM 4170 C C . ARG A 1 534 ? 13.628 -17.999 -26.895 1.00 83.81 534 ARG A C 1
ATOM 4172 O O . ARG A 1 534 ? 14.600 -17.615 -27.545 1.00 83.81 534 ARG A O 1
ATOM 4179 N N . LEU A 1 535 ? 13.476 -17.803 -25.575 1.00 89.44 535 LEU A N 1
ATOM 4180 C CA . LEU A 1 535 ? 14.421 -17.274 -24.565 1.00 89.44 535 LEU A CA 1
ATOM 4181 C C . LEU A 1 535 ? 15.229 -16.010 -24.935 1.00 89.44 535 LEU A C 1
ATOM 4183 O O . LEU A 1 535 ? 16.091 -16.036 -25.818 1.00 89.44 535 LEU A O 1
ATOM 4187 N N . SER A 1 536 ? 15.016 -14.895 -24.222 1.00 91.88 536 SER A N 1
ATOM 4188 C CA . SER A 1 536 ? 15.658 -13.605 -24.536 1.00 91.88 536 SER A CA 1
ATOM 4189 C C . SER A 1 536 ? 15.704 -12.591 -23.375 1.00 91.88 536 SER A C 1
ATOM 4191 O O . SER A 1 536 ? 15.456 -12.922 -22.218 1.00 91.88 536 SER A O 1
ATOM 4193 N N . THR A 1 537 ? 16.090 -11.359 -23.714 1.00 92.88 537 THR A N 1
ATOM 4194 C CA . THR A 1 537 ? 16.123 -10.140 -22.897 1.00 92.88 537 THR A CA 1
ATOM 4195 C C . THR A 1 537 ? 15.725 -8.946 -23.785 1.00 92.88 537 THR A C 1
ATOM 4197 O O . THR A 1 537 ? 15.903 -9.018 -25.004 1.00 92.88 537 THR A O 1
ATOM 4200 N N . PHE A 1 538 ? 15.269 -7.828 -23.188 1.00 92.06 538 PHE A N 1
ATOM 4201 C CA . PHE A 1 538 ? 14.977 -6.558 -23.892 1.00 92.06 538 PHE A CA 1
ATOM 4202 C C . PHE A 1 538 ? 13.855 -6.642 -24.968 1.00 92.06 538 PHE A C 1
ATOM 4204 O O . PHE A 1 538 ? 13.899 -5.964 -25.988 1.00 92.06 538 PHE A O 1
ATOM 4211 N N . ASP A 1 539 ? 12.823 -7.443 -24.698 1.00 90.31 539 ASP A N 1
ATOM 4212 C CA . ASP A 1 539 ? 12.137 -8.348 -25.638 1.00 90.31 539 ASP A CA 1
ATOM 4213 C C . ASP A 1 539 ? 11.315 -7.864 -26.880 1.00 90.31 539 ASP A C 1
ATOM 4215 O O . ASP A 1 539 ? 11.262 -6.691 -27.271 1.00 90.31 539 ASP A O 1
ATOM 4219 N N . GLU A 1 540 ? 10.700 -8.844 -27.570 1.00 91.50 540 GLU A N 1
ATOM 4220 C CA . GLU A 1 540 ? 10.146 -8.786 -28.938 1.00 91.50 540 GLU A CA 1
ATOM 4221 C C . GLU A 1 540 ? 8.785 -9.460 -29.112 1.00 91.50 540 GLU A C 1
ATOM 4223 O O . GLU A 1 540 ? 8.644 -10.620 -28.736 1.00 91.50 540 GLU A O 1
ATOM 4228 N N . ALA A 1 541 ? 7.833 -8.779 -29.761 1.00 90.12 541 ALA A N 1
ATOM 4229 C CA . ALA A 1 541 ? 6.452 -9.235 -29.926 1.00 90.12 541 ALA A CA 1
ATOM 4230 C C . ALA A 1 541 ? 5.814 -8.801 -31.260 1.00 90.12 541 ALA A C 1
ATOM 4232 O O . ALA A 1 541 ? 6.440 -8.115 -32.072 1.00 90.12 541 ALA A O 1
ATOM 4233 N N . VAL A 1 542 ? 4.546 -9.181 -31.460 1.00 89.88 542 VAL A N 1
ATOM 4234 C CA . VAL A 1 542 ? 3.808 -9.043 -32.733 1.00 89.88 542 VAL A CA 1
ATOM 4235 C C . VAL A 1 542 ? 2.718 -7.963 -32.746 1.00 89.88 542 VAL A C 1
ATOM 4237 O O . VAL A 1 542 ? 2.312 -7.540 -33.827 1.00 89.88 542 VAL A O 1
ATOM 4240 N N . ALA A 1 543 ? 2.255 -7.494 -31.586 1.00 87.69 543 ALA A N 1
ATOM 4241 C CA . ALA A 1 543 ? 1.228 -6.457 -31.438 1.00 87.69 543 ALA A CA 1
ATOM 4242 C C . ALA A 1 543 ? 1.638 -5.414 -30.383 1.00 87.69 543 ALA A C 1
ATOM 4244 O O . ALA A 1 543 ? 2.509 -5.684 -29.558 1.00 87.69 543 ALA A O 1
ATOM 4245 N N . ALA A 1 544 ? 1.013 -4.228 -30.376 1.00 88.62 544 ALA A N 1
ATOM 4246 C CA . ALA A 1 544 ? 1.242 -3.207 -29.347 1.00 88.62 544 ALA A CA 1
ATOM 4247 C C . ALA A 1 544 ? 0.238 -2.040 -29.367 1.00 88.62 544 ALA A C 1
ATOM 4249 O O . ALA A 1 544 ? -0.233 -1.644 -30.430 1.00 88.62 544 ALA A O 1
ATOM 4250 N N . LEU A 1 545 ? 0.026 -1.397 -28.213 1.00 90.12 545 LEU A N 1
ATOM 4251 C CA . LEU A 1 545 ? -0.488 -0.018 -28.129 1.00 90.12 545 LEU A CA 1
ATOM 4252 C C . LEU A 1 545 ? 0.646 1.021 -28.153 1.00 90.12 545 LEU A C 1
ATOM 4254 O O . LEU A 1 545 ? 1.810 0.686 -27.931 1.00 90.12 545 LEU A O 1
ATOM 4258 N N . GLY A 1 546 ? 0.315 2.294 -28.364 1.00 83.56 546 GLY A N 1
ATOM 4259 C CA . GLY A 1 546 ? 1.175 3.419 -27.999 1.00 83.56 546 GLY A CA 1
ATOM 4260 C C . GLY A 1 546 ? 1.421 4.430 -29.114 1.00 83.56 546 GLY A C 1
ATOM 4261 O O . GLY A 1 546 ? 1.066 5.580 -28.932 1.00 83.56 546 GLY A O 1
ATOM 4262 N N . GLN A 1 547 ? 2.065 4.028 -30.220 1.00 81.62 547 GLN A N 1
ATOM 4263 C CA . GLN A 1 547 ? 2.729 4.930 -31.181 1.00 81.62 547 GLN A CA 1
ATOM 4264 C C . GLN A 1 547 ? 2.831 4.370 -32.649 1.00 81.62 547 GLN A C 1
ATOM 4266 O O . GLN A 1 547 ? 3.167 3.205 -32.780 1.00 81.62 547 GLN A O 1
ATOM 4271 N N . ARG A 1 548 ? 2.559 5.100 -33.761 1.00 75.69 548 ARG A N 1
ATOM 4272 C CA . ARG A 1 548 ? 2.681 4.630 -35.189 1.00 75.69 548 ARG A CA 1
ATOM 4273 C C . ARG A 1 548 ? 4.014 5.079 -35.814 1.00 75.69 548 ARG A C 1
ATOM 4275 O O . ARG A 1 548 ? 4.923 4.265 -35.961 1.00 75.69 548 ARG A O 1
ATOM 4282 N N . ASP A 1 549 ? 4.097 6.359 -36.186 1.00 83.25 549 ASP A N 1
ATOM 4283 C CA . ASP A 1 549 ? 5.217 7.034 -36.847 1.00 83.25 549 ASP A CA 1
ATOM 4284 C C . ASP A 1 549 ? 5.971 7.909 -35.832 1.00 83.25 549 ASP A C 1
ATOM 4286 O O . ASP A 1 549 ? 5.417 8.857 -35.287 1.00 83.25 549 ASP A O 1
ATOM 4290 N N . PHE A 1 550 ? 7.242 7.564 -35.604 1.00 87.06 550 PHE A N 1
ATOM 4291 C CA . PHE A 1 550 ? 7.924 7.475 -34.301 1.00 87.06 550 PHE A CA 1
ATOM 4292 C C . PHE A 1 550 ? 8.189 8.785 -33.477 1.00 87.06 550 PHE A C 1
ATOM 4294 O O . PHE A 1 550 ? 9.245 8.877 -32.859 1.00 87.06 550 PHE A O 1
ATOM 4301 N N . GLU A 1 551 ? 7.329 9.815 -33.455 1.00 86.94 551 GLU A N 1
ATOM 4302 C CA . GLU A 1 551 ? 7.613 11.123 -32.801 1.00 86.94 551 GLU A CA 1
ATOM 4303 C C . GLU A 1 551 ? 7.326 11.327 -31.293 1.00 86.94 551 GLU A C 1
ATOM 4305 O O . GLU A 1 551 ? 8.015 12.159 -30.695 1.00 86.94 551 GLU A O 1
ATOM 4310 N N . SER A 1 552 ? 6.255 10.775 -30.700 1.00 74.38 552 SER A N 1
ATOM 4311 C CA . SER A 1 552 ? 5.513 11.548 -29.667 1.00 74.38 552 SER A CA 1
ATOM 4312 C C . SER A 1 552 ? 5.848 11.234 -28.204 1.00 74.38 552 SER A C 1
ATOM 4314 O O . SER A 1 552 ? 6.462 10.218 -27.873 1.00 74.38 552 SER A O 1
ATOM 4316 N N . ASP A 1 553 ? 5.481 12.170 -27.326 1.00 69.88 553 ASP A N 1
ATOM 4317 C CA . ASP A 1 553 ? 5.895 12.250 -25.923 1.00 69.88 553 ASP A CA 1
ATOM 4318 C C . ASP A 1 553 ? 4.952 13.239 -25.194 1.00 69.88 553 ASP A C 1
ATOM 4320 O O . ASP A 1 553 ? 5.330 14.355 -24.819 1.00 69.88 553 ASP A O 1
ATOM 4324 N N . GLU A 1 554 ? 3.672 12.849 -25.103 1.00 76.00 554 GLU A N 1
ATOM 4325 C CA . GLU A 1 554 ? 2.503 13.718 -24.876 1.00 76.00 554 GLU A CA 1
ATOM 4326 C C . GLU A 1 554 ? 1.778 13.501 -23.504 1.00 76.00 554 GLU A C 1
ATOM 4328 O O . GLU A 1 554 ? 0.603 13.161 -23.520 1.00 76.00 554 GLU A O 1
ATOM 4333 N N . PRO A 1 555 ? 2.413 13.701 -22.322 1.00 72.00 555 PRO A N 1
ATOM 4334 C CA . PRO A 1 555 ? 1.912 13.539 -20.928 1.00 72.00 555 PRO A CA 1
ATOM 4335 C C . PRO A 1 555 ? 0.398 13.682 -20.592 1.00 72.00 555 PRO A C 1
ATOM 4337 O O . PRO A 1 555 ? -0.015 14.605 -19.886 1.00 72.00 555 PRO A O 1
ATOM 4340 N N . SER A 1 556 ? -0.444 12.777 -21.082 1.00 63.34 556 SER A N 1
ATOM 4341 C CA . SER A 1 556 ? -1.893 12.931 -21.235 1.00 63.34 556 SER A CA 1
ATOM 4342 C C . SER A 1 556 ? -2.733 12.374 -20.092 1.00 63.34 556 SER A C 1
ATOM 4344 O O . SER A 1 556 ? -2.589 11.212 -19.720 1.00 63.34 556 SER A O 1
ATOM 4346 N N . VAL A 1 557 ? -3.757 13.137 -19.688 1.00 60.00 557 VAL A N 1
ATOM 4347 C CA . VAL A 1 557 ? -5.055 12.525 -19.393 1.00 60.00 557 VAL A CA 1
ATOM 4348 C C . VAL A 1 557 ? -5.872 12.310 -20.642 1.00 60.00 557 VAL A C 1
ATOM 4350 O O . VAL A 1 557 ? -6.533 13.218 -21.135 1.00 60.00 557 VAL A O 1
ATOM 4353 N N . GLY A 1 558 ? -6.033 11.067 -21.023 1.00 70.62 558 GLY A N 1
ATOM 4354 C CA . GLY A 1 558 ? -7.348 10.691 -21.494 1.00 70.62 558 GLY A CA 1
ATOM 4355 C C . GLY A 1 558 ? -7.333 9.350 -22.197 1.00 70.62 558 GLY A C 1
ATOM 4356 O O . GLY A 1 558 ? -6.286 8.906 -22.646 1.00 70.62 558 GLY A O 1
ATOM 4357 N N . PRO A 1 559 ? -8.458 8.639 -22.100 1.00 76.25 559 PRO A N 1
ATOM 4358 C CA . PRO A 1 559 ? -8.364 7.710 -20.995 1.00 76.25 559 PRO A CA 1
ATOM 4359 C C . PRO A 1 559 ? -7.527 6.403 -21.026 1.00 76.25 559 PRO A C 1
ATOM 4361 O O . PRO A 1 559 ? -7.308 6.012 -19.885 1.00 76.25 559 PRO A O 1
ATOM 4364 N N . ASP A 1 560 ? -6.989 5.808 -22.158 1.00 77.88 560 ASP A N 1
ATOM 4365 C CA . ASP A 1 560 ? -4.639 4.314 -22.963 1.00 77.88 560 ASP A CA 1
ATOM 4366 C C . ASP A 1 560 ? -3.401 4.873 -23.771 1.00 77.88 560 ASP A C 1
ATOM 4368 O O . ASP A 1 560 ? -3.382 4.912 -24.988 1.00 77.88 560 ASP A O 1
ATOM 4372 N N . ARG A 1 561 ? -2.406 5.396 -23.060 1.00 81.62 561 ARG A N 1
ATOM 4373 C CA . ARG A 1 561 ? -1.943 6.757 -23.379 1.00 81.62 561 ARG A CA 1
ATOM 4374 C C . ARG A 1 561 ? -1.498 7.480 -22.102 1.00 81.62 561 ARG A C 1
ATOM 4376 O O . ARG A 1 561 ? -1.650 8.689 -21.982 1.00 81.62 561 ARG A O 1
ATOM 4383 N N . LEU A 1 562 ? -1.122 6.685 -21.101 1.00 82.38 562 LEU A N 1
ATOM 4384 C CA . LEU A 1 562 ? -1.179 6.966 -19.663 1.00 82.38 562 LEU A CA 1
ATOM 4385 C C . LEU A 1 562 ? -0.120 8.018 -19.234 1.00 82.38 562 LEU A C 1
ATOM 4387 O O . LEU A 1 562 ? 0.672 8.436 -20.074 1.00 82.38 562 LEU A O 1
ATOM 4391 N N . ASN A 1 563 ? -0.075 8.480 -17.978 1.00 79.25 563 ASN A N 1
ATOM 4392 C CA . ASN A 1 563 ? 0.848 9.555 -17.535 1.00 79.25 563 ASN A CA 1
ATOM 4393 C C . ASN A 1 563 ? 1.280 9.431 -16.053 1.00 79.25 563 ASN A C 1
ATOM 4395 O O . ASN A 1 563 ? 0.582 8.779 -15.293 1.00 79.25 563 ASN A O 1
ATOM 4399 N N . PHE A 1 564 ? 2.378 10.093 -15.648 1.00 76.62 564 PHE A N 1
ATOM 4400 C CA . PHE A 1 564 ? 3.089 9.900 -14.366 1.00 76.62 564 PHE A CA 1
ATOM 4401 C C . PHE A 1 564 ? 3.581 11.188 -13.662 1.00 76.62 564 PHE A C 1
ATOM 4403 O O . PHE A 1 564 ? 3.571 11.289 -12.438 1.00 76.62 564 PHE A O 1
ATOM 4410 N N . GLY A 1 565 ? 4.102 12.183 -14.393 1.00 65.25 565 GLY A N 1
ATOM 4411 C CA . GLY A 1 565 ? 4.666 13.410 -13.793 1.00 65.25 565 GLY A CA 1
ATOM 4412 C C . GLY A 1 565 ? 5.909 13.251 -12.880 1.00 65.25 565 GLY A C 1
ATOM 4413 O O . GLY A 1 565 ? 6.354 14.232 -12.281 1.00 65.25 565 GLY A O 1
ATOM 4414 N N . VAL A 1 566 ? 6.528 12.066 -12.764 1.00 70.00 566 VAL A N 1
ATOM 4415 C CA . VAL A 1 566 ? 7.734 11.835 -11.924 1.00 70.00 566 VAL A CA 1
ATOM 4416 C C . VAL A 1 566 ? 8.988 12.564 -12.435 1.00 70.00 566 VAL A C 1
ATOM 4418 O O . VAL A 1 566 ? 9.943 12.779 -11.680 1.00 70.00 566 VAL A O 1
ATOM 4421 N N . SER A 1 567 ? 8.954 13.082 -13.666 1.00 60.50 567 SER A N 1
ATOM 4422 C CA . SER A 1 567 ? 9.923 14.059 -14.193 1.00 60.50 567 SER A CA 1
ATOM 4423 C C . SER A 1 567 ? 9.989 15.360 -13.377 1.00 60.50 567 SER A C 1
ATOM 4425 O O . SER A 1 567 ? 10.947 16.121 -13.505 1.00 60.50 567 SER A O 1
ATOM 4427 N N . TRP A 1 568 ? 9.033 15.599 -12.472 1.00 54.25 568 TRP A N 1
ATOM 4428 C CA . TRP A 1 568 ? 9.006 16.751 -11.561 1.00 54.25 568 TRP A CA 1
ATOM 4429 C C . TRP A 1 568 ? 9.677 16.499 -10.203 1.00 54.25 568 TRP A C 1
ATOM 4431 O O . TRP A 1 568 ? 9.603 17.338 -9.306 1.00 54.25 568 TRP A O 1
ATOM 4441 N N . GLY A 1 569 ? 10.339 15.351 -10.024 1.00 54.22 569 GLY A N 1
ATOM 4442 C CA . GLY A 1 569 ? 11.158 15.055 -8.843 1.00 54.22 569 GLY A CA 1
ATOM 4443 C C . GLY A 1 569 ? 10.388 14.597 -7.599 1.00 54.22 569 GLY A C 1
ATOM 4444 O O . GLY A 1 569 ? 11.009 14.329 -6.567 1.00 54.22 569 GLY A O 1
ATOM 4445 N N . ARG A 1 570 ? 9.057 14.455 -7.670 1.00 52.12 570 ARG A N 1
ATOM 4446 C CA . ARG A 1 570 ? 8.274 13.822 -6.596 1.00 52.12 570 ARG A CA 1
ATOM 4447 C C . ARG A 1 570 ? 8.639 12.338 -6.486 1.00 52.12 570 ARG A C 1
ATOM 4449 O O . ARG A 1 570 ? 8.953 11.693 -7.480 1.00 52.12 570 ARG A O 1
ATOM 4456 N N . GLY A 1 571 ? 8.721 11.825 -5.258 1.00 49.03 571 GLY A N 1
ATOM 4457 C CA . GLY A 1 571 ? 9.282 10.499 -4.955 1.00 49.03 571 GLY A CA 1
ATOM 4458 C C . GLY A 1 571 ? 10.802 10.381 -5.115 1.00 49.03 571 GLY A C 1
ATOM 4459 O O . GLY A 1 571 ? 11.425 9.586 -4.417 1.00 49.03 571 GLY A O 1
ATOM 4460 N N . ILE A 1 572 ? 11.440 11.180 -5.973 1.00 51.91 572 ILE A N 1
ATOM 4461 C CA . ILE A 1 572 ? 12.908 11.240 -6.114 1.00 51.91 572 ILE A CA 1
ATOM 4462 C C . ILE A 1 572 ? 13.551 11.967 -4.904 1.00 51.91 572 ILE A C 1
ATOM 4464 O O . ILE A 1 572 ? 14.762 11.915 -4.709 1.00 51.91 572 ILE A O 1
ATOM 4468 N N . GLN A 1 573 ? 12.748 12.597 -4.034 1.00 46.53 573 GLN A N 1
ATOM 4469 C CA . GLN A 1 573 ? 13.198 13.292 -2.822 1.00 46.53 573 GLN A CA 1
ATOM 4470 C C . GLN A 1 573 ? 12.380 12.913 -1.575 1.00 46.53 573 GLN A C 1
ATOM 4472 O O . GLN A 1 573 ? 11.207 12.562 -1.669 1.00 46.53 573 GLN A O 1
ATOM 4477 N N . SER A 1 574 ? 12.996 13.047 -0.392 1.00 45.00 574 SER A N 1
ATOM 4478 C CA . SER A 1 574 ? 12.377 12.754 0.916 1.00 45.00 574 SER A CA 1
ATOM 4479 C C . SER A 1 574 ? 11.180 13.658 1.251 1.00 45.00 574 SER A C 1
ATOM 4481 O O . SER A 1 574 ? 10.206 13.203 1.845 1.00 45.00 574 SER A O 1
ATOM 4483 N N . ALA A 1 575 ? 11.221 14.929 0.838 1.00 43.31 575 ALA A N 1
ATOM 4484 C CA . ALA A 1 575 ? 10.274 15.978 1.236 1.00 43.31 575 ALA A CA 1
ATOM 4485 C C . ALA A 1 575 ? 8.896 15.920 0.527 1.00 43.31 575 ALA A C 1
ATOM 4487 O O . ALA A 1 575 ? 8.286 16.956 0.273 1.00 43.31 575 ALA A O 1
ATOM 4488 N N . ALA A 1 576 ? 8.420 14.721 0.183 1.00 49.34 576 ALA A N 1
ATOM 4489 C CA . ALA A 1 576 ? 7.141 14.470 -0.476 1.00 49.34 576 ALA A CA 1
ATOM 4490 C C . ALA A 1 576 ? 6.591 13.064 -0.128 1.00 49.34 576 ALA A C 1
ATOM 4492 O O . ALA A 1 576 ? 7.345 12.217 0.371 1.00 49.34 576 ALA A O 1
ATOM 4493 N N . PRO A 1 577 ? 5.309 12.793 -0.433 1.00 52.38 577 PRO A N 1
ATOM 4494 C CA . PRO A 1 577 ? 4.795 11.450 -0.697 1.00 52.38 577 PRO A CA 1
ATOM 4495 C C . PRO A 1 577 ? 5.383 10.898 -2.000 1.00 52.38 577 PRO A C 1
ATOM 4497 O O . PRO A 1 577 ? 5.750 11.669 -2.900 1.00 52.38 577 PRO A O 1
ATOM 4500 N N . THR A 1 578 ? 5.473 9.578 -2.126 1.00 65.50 578 THR A N 1
ATOM 4501 C CA . THR A 1 578 ? 5.891 8.963 -3.384 1.00 65.50 578 THR A CA 1
ATOM 4502 C C . THR A 1 578 ? 4.696 8.956 -4.331 1.00 65.50 578 THR A C 1
ATOM 4504 O O . THR A 1 578 ? 3.672 8.377 -3.993 1.00 65.50 578 THR A O 1
ATOM 4507 N N . PRO A 1 579 ? 4.790 9.600 -5.506 1.00 66.75 579 PRO A N 1
ATOM 4508 C CA . PRO A 1 579 ? 3.752 9.586 -6.529 1.00 66.75 579 PRO A CA 1
ATOM 4509 C C . PRO A 1 579 ? 3.743 8.191 -7.174 1.00 66.75 579 PRO A C 1
ATOM 4511 O O . PRO A 1 579 ? 4.277 8.005 -8.262 1.00 66.75 579 PRO A O 1
ATOM 4514 N N . LEU A 1 580 ? 3.312 7.180 -6.412 1.00 78.62 580 LEU A N 1
ATOM 4515 C CA . LEU A 1 580 ? 3.641 5.781 -6.661 1.00 78.62 580 LEU A CA 1
ATOM 4516 C C . LEU A 1 580 ? 3.025 4.826 -5.627 1.00 78.62 580 LEU A C 1
ATOM 4518 O O . LEU A 1 580 ? 3.292 4.981 -4.433 1.00 78.62 580 LEU A O 1
ATOM 4522 N N . ALA A 1 581 ? 2.401 3.756 -6.112 1.00 81.06 581 ALA A N 1
ATOM 4523 C CA . ALA A 1 581 ? 2.413 2.410 -5.532 1.00 81.06 581 ALA A CA 1
ATOM 4524 C C . ALA A 1 581 ? 1.752 1.431 -6.501 1.00 81.06 581 ALA A C 1
ATOM 4526 O O . ALA A 1 581 ? 0.920 1.850 -7.291 1.00 81.06 581 ALA A O 1
ATOM 4527 N N . LEU A 1 582 ? 2.111 0.151 -6.455 1.00 85.81 582 LEU A N 1
ATOM 4528 C CA . LEU A 1 582 ? 1.387 -0.919 -7.145 1.00 85.81 582 LEU A CA 1
ATOM 4529 C C . LEU A 1 582 ? 0.868 -1.896 -6.081 1.00 85.81 582 LEU A C 1
ATOM 4531 O O . LEU A 1 582 ? 1.366 -1.849 -4.959 1.00 85.81 582 LEU A O 1
ATOM 4535 N N . GLU A 1 583 ? -0.092 -2.758 -6.406 1.00 83.75 583 GLU A N 1
ATOM 4536 C CA . GLU A 1 583 ? -0.604 -3.768 -5.459 1.00 83.75 583 GLU A CA 1
ATOM 4537 C C . GLU A 1 583 ? -1.161 -5.003 -6.192 1.00 83.75 583 GLU A C 1
ATOM 4539 O O . GLU A 1 583 ? -1.293 -4.933 -7.404 1.00 83.75 583 GLU A O 1
ATOM 4544 N N . VAL A 1 584 ? -1.509 -6.115 -5.534 1.00 82.19 584 VAL A N 1
ATOM 4545 C CA . VAL A 1 584 ? -2.128 -7.303 -6.167 1.00 82.19 584 VAL A CA 1
ATOM 4546 C C . VAL A 1 584 ? -3.479 -7.616 -5.524 1.00 82.19 584 VAL A C 1
ATOM 4548 O O . VAL A 1 584 ? -3.622 -7.503 -4.319 1.00 82.19 584 VAL A O 1
ATOM 4551 N N . ASP A 1 585 ? -4.462 -8.022 -6.316 1.00 81.69 585 ASP A N 1
ATOM 4552 C CA . ASP A 1 585 ? -5.733 -8.592 -5.861 1.00 81.69 585 ASP A CA 1
ATOM 4553 C C . ASP A 1 585 ? -5.832 -9.987 -6.462 1.00 81.69 585 ASP A C 1
ATOM 4555 O O . ASP A 1 585 ? -6.229 -10.178 -7.595 1.00 81.69 585 ASP A O 1
ATOM 4559 N N . THR 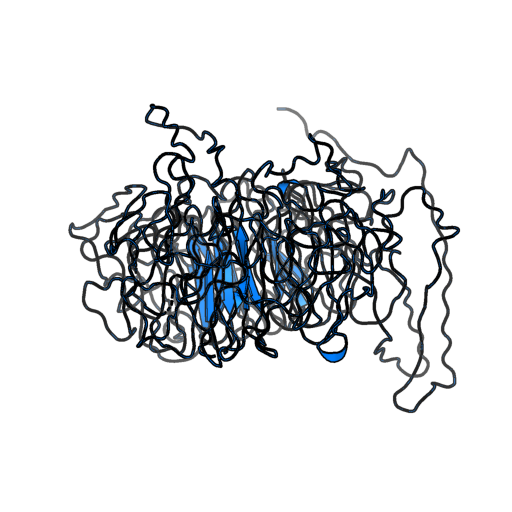A 1 586 ? -5.369 -11.016 -5.778 1.00 72.62 586 THR A N 1
ATOM 4560 C CA . THR A 1 586 ? -5.240 -12.323 -6.433 1.00 72.62 586 THR A CA 1
ATOM 4561 C C . THR A 1 586 ? -6.567 -13.052 -6.656 1.00 72.62 586 THR A C 1
ATOM 4563 O O . THR A 1 586 ? -6.516 -14.143 -7.221 1.00 72.62 586 THR A O 1
ATOM 4566 N N . ASN A 1 587 ? -7.730 -12.493 -6.290 1.00 74.62 587 ASN A N 1
ATOM 4567 C CA . ASN A 1 587 ? -8.969 -13.255 -6.067 1.00 74.62 587 ASN A CA 1
ATOM 4568 C C . ASN A 1 587 ? -9.954 -13.327 -7.244 1.00 74.62 587 ASN A C 1
ATOM 4570 O O . ASN A 1 587 ? -11.154 -13.493 -7.075 1.00 74.62 587 ASN A O 1
ATOM 4574 N N . HIS A 1 588 ? -9.451 -13.198 -8.461 1.00 79.94 588 HIS A N 1
ATOM 4575 C CA . HIS A 1 588 ? -8.831 -14.330 -9.164 1.00 79.94 588 HIS A CA 1
ATOM 4576 C C . HIS A 1 588 ? -7.916 -13.687 -10.210 1.00 79.94 588 HIS A C 1
ATOM 4578 O O . HIS A 1 588 ? -8.410 -13.167 -11.197 1.00 79.94 588 HIS A O 1
ATOM 4584 N N . GLN A 1 589 ? -6.597 -13.645 -10.035 1.00 86.81 589 GLN A N 1
ATOM 4585 C CA . GLN A 1 589 ? -5.722 -12.911 -10.970 1.00 86.81 589 GLN A CA 1
ATOM 4586 C C . GLN A 1 589 ? -6.119 -11.405 -11.131 1.00 86.81 589 GLN A C 1
ATOM 4588 O O . GLN A 1 589 ? -6.767 -11.004 -12.099 1.00 86.81 589 GLN A O 1
ATOM 4593 N N . ARG A 1 590 ? -5.748 -10.523 -10.188 1.00 90.19 590 ARG A N 1
ATOM 4594 C CA . ARG A 1 590 ? -5.974 -9.053 -10.249 1.00 90.19 590 ARG A CA 1
ATOM 4595 C C . ARG A 1 590 ? -4.807 -8.235 -9.577 1.00 90.19 590 ARG A C 1
ATOM 4597 O O . ARG A 1 590 ? -3.959 -8.861 -8.954 1.00 90.19 590 ARG A O 1
ATOM 4604 N N . LEU A 1 591 ? -4.629 -6.895 -9.772 1.00 90.38 591 LEU A N 1
ATOM 4605 C CA . LEU A 1 591 ? -3.445 -6.052 -9.367 1.00 90.38 591 LEU A CA 1
ATOM 4606 C C . LEU A 1 591 ? -3.421 -4.553 -9.822 1.00 90.38 591 LEU A C 1
ATOM 4608 O O . LEU A 1 591 ? -3.742 -4.298 -10.966 1.00 90.38 591 LEU A O 1
ATOM 4612 N N . PHE A 1 592 ? -2.931 -3.580 -9.017 1.00 91.12 592 PHE A N 1
ATOM 4613 C CA . PHE A 1 592 ? -3.104 -2.093 -9.023 1.00 91.12 592 PHE A CA 1
ATOM 4614 C C . PHE A 1 592 ? -1.869 -1.178 -9.318 1.00 91.12 592 PHE A C 1
ATOM 4616 O O . PHE A 1 592 ? -0.740 -1.640 -9.223 1.00 91.12 592 PHE A O 1
ATOM 4623 N N . VAL A 1 593 ? -2.075 0.135 -9.617 1.00 90.38 593 VAL A N 1
ATOM 4624 C CA . VAL A 1 593 ? -1.101 1.277 -9.705 1.00 90.38 593 VAL A CA 1
ATOM 4625 C C . VAL A 1 593 ? -1.708 2.645 -9.305 1.00 90.38 593 VAL A C 1
ATOM 4627 O O . VAL A 1 593 ? -2.543 3.195 -10.032 1.00 90.38 593 VAL A O 1
ATOM 4630 N N . SER A 1 594 ? -1.146 3.296 -8.280 1.00 86.44 594 SER A N 1
ATOM 4631 C CA . SER A 1 594 ? -1.195 4.737 -7.959 1.00 86.44 594 SER A CA 1
ATOM 4632 C C . SER A 1 594 ? 0.079 5.452 -8.472 1.00 86.44 594 SER A C 1
ATOM 4634 O O . SER A 1 594 ? 1.142 4.830 -8.489 1.00 86.44 594 SER A O 1
ATOM 4636 N N . ASP A 1 595 ? 0.025 6.730 -8.907 1.00 79.31 595 ASP A N 1
ATOM 4637 C CA . ASP A 1 595 ? 1.242 7.425 -9.399 1.00 79.31 595 ASP A CA 1
ATOM 4638 C C . ASP A 1 595 ? 1.385 8.972 -9.315 1.00 79.31 595 ASP A C 1
ATOM 4640 O O . ASP A 1 595 ? 2.326 9.488 -9.911 1.00 79.31 595 ASP A O 1
ATOM 4644 N N . GLY A 1 596 ? 0.568 9.755 -8.578 1.00 75.06 596 GLY A N 1
ATOM 4645 C CA . GLY A 1 596 ? 0.978 11.149 -8.259 1.00 75.06 596 GLY A CA 1
ATOM 4646 C C . GLY A 1 596 ? -0.043 12.286 -8.257 1.00 75.06 596 GLY A C 1
ATOM 4647 O O . GLY A 1 596 ? -0.994 12.301 -7.482 1.00 75.06 596 GLY A O 1
ATOM 4648 N N . ILE A 1 597 ? 0.227 13.344 -9.032 1.00 76.81 597 ILE A N 1
ATOM 4649 C CA . ILE A 1 597 ? -0.589 14.578 -8.998 1.00 76.81 597 ILE A CA 1
ATOM 4650 C C . ILE A 1 597 ? -1.930 14.416 -9.730 1.00 76.81 597 ILE A C 1
ATOM 4652 O O . ILE A 1 597 ? -2.810 15.268 -9.635 1.00 76.81 597 ILE A O 1
ATOM 4656 N N . ASN A 1 598 ? -2.158 13.219 -10.273 1.00 69.88 598 ASN A N 1
ATOM 4657 C CA . ASN A 1 598 ? -3.426 12.553 -10.046 1.00 69.88 598 ASN A CA 1
ATOM 4658 C C . ASN A 1 598 ? -3.163 11.282 -9.202 1.00 69.88 598 ASN A C 1
ATOM 4660 O O . ASN A 1 598 ? -2.516 10.332 -9.622 1.00 69.88 598 ASN A O 1
ATOM 4664 N N . HIS A 1 599 ? -3.595 11.200 -7.952 1.00 74.94 599 HIS A N 1
ATOM 4665 C CA . HIS A 1 599 ? -5.007 11.246 -7.613 1.00 74.94 599 HIS A CA 1
ATOM 4666 C C . HIS A 1 599 ? -5.759 10.278 -8.515 1.00 74.94 599 HIS A C 1
ATOM 4668 O O . HIS A 1 599 ? -6.425 10.707 -9.451 1.00 74.94 599 HIS A O 1
ATOM 4674 N N . ARG A 1 600 ? -5.497 8.980 -8.307 1.00 80.81 600 ARG A N 1
ATOM 4675 C CA . ARG A 1 600 ? -5.985 7.861 -9.116 1.00 80.81 600 ARG A CA 1
ATOM 4676 C C . ARG A 1 600 ? -5.617 6.506 -8.524 1.00 80.81 600 ARG A C 1
ATOM 4678 O O . ARG A 1 600 ? -4.414 6.270 -8.363 1.00 80.81 600 ARG A O 1
ATOM 4685 N N . VAL A 1 601 ? -6.581 5.589 -8.513 1.00 89.25 601 VAL A N 1
ATOM 4686 C CA . VAL A 1 601 ? -6.365 4.167 -8.846 1.00 89.25 601 VAL A CA 1
ATOM 4687 C C . VAL A 1 601 ? -7.589 3.619 -9.653 1.00 89.25 601 VAL A C 1
ATOM 4689 O O . VAL A 1 601 ? -8.545 4.355 -9.825 1.00 89.25 601 VAL A O 1
ATOM 4692 N N . LEU A 1 602 ? -7.511 2.456 -10.332 1.00 86.69 602 LEU A N 1
ATOM 4693 C CA . LEU A 1 602 ? -8.131 2.164 -11.665 1.00 86.69 602 LEU A CA 1
ATOM 4694 C C . LEU A 1 602 ? -7.952 0.706 -12.151 1.00 86.69 602 LEU A C 1
ATOM 4696 O O . LEU A 1 602 ? -6.839 0.257 -12.038 1.00 86.69 602 LEU A O 1
ATOM 4700 N N . VAL A 1 603 ? -8.902 -0.001 -12.785 1.00 90.75 603 VAL A N 1
ATOM 4701 C CA . VAL A 1 603 ? -8.993 -1.506 -12.801 1.00 90.75 603 VAL A CA 1
ATOM 4702 C C . VAL A 1 603 ? -8.925 -2.298 -14.127 1.00 90.75 603 VAL A C 1
ATOM 4704 O O . VAL A 1 603 ? -9.847 -2.284 -14.904 1.00 90.75 603 VAL A O 1
ATOM 4707 N N . PHE A 1 604 ? -7.912 -3.125 -14.391 1.00 88.25 604 PHE A N 1
ATOM 4708 C CA . PHE A 1 604 ? -7.806 -4.008 -15.571 1.00 88.25 604 PHE A CA 1
ATOM 4709 C C . PHE A 1 604 ? -8.757 -5.275 -15.518 1.00 88.25 604 PHE A C 1
ATOM 4711 O O . PHE A 1 604 ? -9.750 -5.248 -14.810 1.00 88.25 604 PHE A O 1
ATOM 4718 N N . ASP A 1 605 ? -8.531 -6.360 -16.284 1.00 86.62 605 ASP A N 1
ATOM 4719 C CA . ASP A 1 605 ? -9.107 -7.732 -16.162 1.00 86.62 605 ASP A CA 1
ATOM 4720 C C . ASP A 1 605 ? -8.067 -8.802 -16.611 1.00 86.62 605 ASP A C 1
ATOM 4722 O O . ASP A 1 605 ? -7.457 -8.656 -17.676 1.00 86.62 605 ASP A O 1
ATOM 4726 N N . ILE A 1 606 ? -7.813 -9.812 -15.758 1.00 89.44 606 ILE A N 1
ATOM 4727 C CA . ILE A 1 606 ? -7.043 -11.029 -16.078 1.00 89.44 606 ILE A CA 1
ATOM 4728 C C . ILE A 1 606 ? -7.793 -12.292 -15.627 1.00 89.44 606 ILE A C 1
ATOM 4730 O O . ILE A 1 606 ? -7.203 -13.220 -15.093 1.00 89.44 606 ILE A O 1
ATOM 4734 N N . ARG A 1 607 ? -9.005 -12.473 -16.163 1.00 85.56 607 ARG A N 1
ATOM 4735 C CA . ARG A 1 607 ? -9.084 -13.635 -17.061 1.00 85.56 607 ARG A CA 1
ATOM 4736 C C . ARG A 1 607 ? -8.197 -13.289 -18.259 1.00 85.56 607 ARG A C 1
ATOM 4738 O O . ARG A 1 607 ? -8.460 -12.307 -18.964 1.00 85.56 607 ARG A O 1
ATOM 4745 N N . PRO A 1 608 ? -7.106 -14.031 -18.508 1.00 76.62 608 PRO A N 1
ATOM 4746 C CA . PRO A 1 608 ? -6.379 -13.924 -19.765 1.00 76.62 608 PRO A CA 1
ATOM 4747 C C . PRO A 1 608 ? -7.343 -13.964 -20.967 1.00 76.62 608 PRO A C 1
ATOM 4749 O O . PRO A 1 608 ? -8.446 -14.493 -20.872 1.00 76.62 608 PRO A O 1
ATOM 4752 N N . GLY A 1 609 ? -6.957 -13.400 -22.114 1.00 73.62 609 GLY A N 1
ATOM 4753 C CA . GLY A 1 609 ? -7.910 -13.181 -23.216 1.00 73.62 609 GLY A CA 1
ATOM 4754 C C . GLY A 1 609 ? -8.638 -11.830 -23.167 1.00 73.62 609 GLY A C 1
ATOM 4755 O O . GLY A 1 609 ? -9.507 -11.586 -24.000 1.00 73.62 609 GLY A O 1
ATOM 4756 N N . MET A 1 610 ? -8.216 -10.910 -22.282 1.00 79.00 610 MET A N 1
ATOM 4757 C CA . MET A 1 610 ? -8.420 -9.451 -22.424 1.00 79.00 610 MET A CA 1
ATOM 4758 C C . MET A 1 610 ? -7.142 -8.588 -22.258 1.00 79.00 610 MET A C 1
ATOM 4760 O O . MET A 1 610 ? -7.195 -7.374 -22.424 1.00 79.00 610 MET A O 1
ATOM 4764 N N . VAL A 1 611 ? -5.967 -9.194 -22.026 1.00 83.00 611 VAL A N 1
ATOM 4765 C CA . VAL A 1 611 ? -4.657 -8.561 -21.697 1.00 83.00 611 VAL A CA 1
ATOM 4766 C C . VAL A 1 611 ? -4.045 -7.709 -22.833 1.00 83.00 611 VAL A C 1
ATOM 4768 O O . VAL A 1 611 ? -3.123 -8.126 -23.533 1.00 83.00 611 VAL A O 1
ATOM 4771 N N . LYS A 1 612 ? -4.594 -6.518 -23.083 1.00 86.00 612 LYS A N 1
ATOM 4772 C CA . LYS A 1 612 ? -4.649 -5.966 -24.444 1.00 86.00 612 LYS A CA 1
ATOM 4773 C C . LYS A 1 612 ? -3.582 -4.970 -24.939 1.00 86.00 612 LYS A C 1
ATOM 4775 O O . LYS A 1 612 ? -3.109 -4.074 -24.249 1.00 86.00 612 LYS A O 1
ATOM 4780 N N . THR A 1 613 ? -3.408 -5.046 -26.264 1.00 89.12 613 THR A N 1
ATOM 4781 C CA . THR A 1 613 ? -3.104 -4.029 -27.303 1.00 89.12 613 THR A CA 1
ATOM 4782 C C . THR A 1 613 ? -3.899 -2.686 -27.237 1.00 89.12 613 THR A C 1
ATOM 4784 O O . THR A 1 613 ? -4.473 -2.258 -28.237 1.00 89.12 613 THR A O 1
ATOM 4787 N N . GLY A 1 614 ? -3.997 -2.041 -26.064 1.00 72.56 614 GLY A N 1
ATOM 4788 C CA . GLY A 1 614 ? -4.667 -0.742 -25.815 1.00 72.56 614 GLY A CA 1
ATOM 4789 C C . GLY A 1 614 ? -6.159 -0.797 -25.418 1.00 72.56 614 GLY A C 1
ATOM 4790 O O . GLY A 1 614 ? -6.996 -1.063 -26.272 1.00 72.56 614 GLY A O 1
ATOM 4791 N N . VAL A 1 615 ? -6.514 -0.534 -24.148 1.00 83.69 615 VAL A N 1
ATOM 4792 C CA . VAL A 1 615 ? -6.561 -1.599 -23.111 1.00 83.69 615 VAL A CA 1
ATOM 4793 C C . VAL A 1 615 ? -7.588 -1.385 -21.950 1.00 83.69 615 VAL A C 1
ATOM 4795 O O . VAL A 1 615 ? -7.153 -1.123 -20.834 1.00 83.69 615 VAL A O 1
ATOM 4798 N N . SER A 1 616 ? -8.928 -1.432 -22.167 1.00 83.56 616 SER A N 1
ATOM 4799 C CA . SER A 1 616 ? -10.030 -1.197 -21.163 1.00 83.56 616 SER A CA 1
ATOM 4800 C C . SER A 1 616 ? -11.524 -1.315 -21.669 1.00 83.56 616 SER A C 1
ATOM 4802 O O . SER A 1 616 ? -11.732 -1.843 -22.747 1.00 83.56 616 SER A O 1
ATOM 4804 N N . ALA A 1 617 ? -12.681 -0.941 -21.064 1.00 84.38 617 ALA A N 1
ATOM 4805 C CA . ALA A 1 617 ? -13.093 -0.233 -19.829 1.00 84.38 617 ALA A CA 1
ATOM 4806 C C . ALA A 1 617 ? -14.035 -1.032 -18.905 1.00 84.38 617 ALA A C 1
ATOM 4808 O O . ALA A 1 617 ? -15.203 -1.235 -19.243 1.00 84.38 617 ALA A O 1
ATOM 4809 N N . ILE A 1 618 ? -13.549 -1.362 -17.716 1.00 85.81 618 ILE A N 1
ATOM 4810 C CA . ILE A 1 618 ? -14.230 -1.584 -16.385 1.00 85.81 618 ILE A CA 1
ATOM 4811 C C . ILE A 1 618 ? -13.920 0.176 -13.941 1.00 85.81 618 ILE A C 1
ATOM 4813 O O . ILE A 1 618 ? -14.219 -0.067 -12.742 1.00 85.81 618 ILE A O 1
ATOM 4817 N N . GLY A 1 619 ? -13.469 1.484 -13.833 1.00 81.62 619 GLY A N 1
ATOM 4818 C CA . GLY A 1 619 ? -14.171 2.508 -13.037 1.00 81.62 619 GLY A CA 1
ATOM 4819 C C . GLY A 1 619 ? -13.593 3.911 -13.186 1.00 81.62 619 GLY A C 1
ATOM 4820 O O . GLY A 1 619 ? -12.419 4.074 -13.519 1.00 81.62 619 GLY A O 1
ATOM 4821 N N . VAL A 1 620 ? -14.394 4.931 -12.883 1.00 79.38 620 VAL A N 1
ATOM 4822 C CA . VAL A 1 620 ? -13.981 6.082 -12.072 1.00 79.38 620 VAL A CA 1
ATOM 4823 C C . VAL A 1 620 ? -13.825 5.701 -10.602 1.00 79.38 620 VAL A C 1
ATOM 4825 O O . VAL A 1 620 ? -14.515 6.183 -9.710 1.00 79.38 620 VAL A O 1
ATOM 4828 N N . LEU A 1 621 ? -12.799 4.901 -10.342 1.00 79.62 621 LEU A N 1
ATOM 4829 C CA . LEU A 1 621 ? -12.332 4.551 -9.011 1.00 79.62 621 LEU A CA 1
ATOM 4830 C C . LEU A 1 621 ? -11.686 5.742 -8.270 1.00 79.62 621 LEU A C 1
ATOM 4832 O O . LEU A 1 621 ? -10.525 5.731 -7.882 1.00 79.62 621 LEU A O 1
ATOM 4836 N N . GLY A 1 622 ? -12.469 6.808 -8.095 1.00 73.00 622 GLY A N 1
ATOM 4837 C CA . GLY A 1 622 ? -12.315 7.768 -7.013 1.00 73.00 622 GLY A CA 1
ATOM 4838 C C . GLY A 1 622 ? -13.052 9.096 -7.160 1.00 73.00 622 GLY A C 1
ATOM 4839 O O . GLY A 1 622 ? -12.935 9.932 -6.271 1.00 73.00 622 GLY A O 1
ATOM 4840 N N . GLN A 1 623 ? -13.660 9.354 -8.323 1.00 68.81 623 GLN A N 1
ATOM 4841 C CA . GLN A 1 623 ? -14.045 10.693 -8.796 1.00 68.81 623 GLN A CA 1
ATOM 4842 C C . GLN A 1 623 ? -15.511 10.798 -9.231 1.00 68.81 623 GLN A C 1
ATOM 4844 O O . GLN A 1 623 ? -16.083 9.947 -9.891 1.00 68.81 623 GLN A O 1
ATOM 4849 N N . ARG A 1 624 ? -16.015 12.004 -9.061 1.00 60.97 624 ARG A N 1
ATOM 4850 C CA . ARG A 1 624 ? -17.295 12.599 -9.437 1.00 60.97 624 ARG A CA 1
ATOM 4851 C C . ARG A 1 624 ? -17.974 12.333 -10.786 1.00 60.97 624 ARG A C 1
ATOM 4853 O O . ARG A 1 624 ? -18.929 13.054 -11.043 1.00 60.97 624 ARG A O 1
ATOM 4860 N N . ASP A 1 625 ? -17.446 11.500 -11.672 1.00 66.81 625 ASP A N 1
ATOM 4861 C CA . ASP A 1 625 ? -17.304 11.720 -13.122 1.00 66.81 625 ASP A CA 1
ATOM 4862 C C . ASP A 1 625 ? -15.902 12.263 -13.499 1.00 66.81 625 ASP A C 1
ATOM 4864 O O . ASP A 1 625 ? -15.714 13.465 -13.603 1.00 66.81 625 ASP A O 1
ATOM 4868 N N . PHE A 1 626 ? -14.895 11.375 -13.681 1.00 79.31 626 PHE A N 1
ATOM 4869 C CA . PHE A 1 626 ? -13.444 11.658 -13.891 1.00 79.31 626 PHE A CA 1
ATOM 4870 C C . PHE A 1 626 ? -13.057 13.155 -13.960 1.00 79.31 626 PHE A C 1
ATOM 4872 O O . PHE A 1 626 ? -12.358 13.635 -13.076 1.00 79.31 626 PHE A O 1
ATOM 4879 N N . GLU A 1 627 ? -13.389 13.821 -15.081 1.00 72.44 627 GLU A N 1
ATOM 4880 C CA . GLU A 1 627 ? -12.531 14.793 -15.773 1.00 72.44 627 GLU A CA 1
ATOM 4881 C C . GLU A 1 627 ? -12.664 16.226 -15.253 1.00 72.44 627 GLU A C 1
ATOM 4883 O O . GLU A 1 627 ? -11.701 16.981 -15.347 1.00 72.44 627 GLU A O 1
ATOM 4888 N N . HIS A 1 628 ? -13.778 16.607 -14.615 1.00 66.88 628 HIS A N 1
ATOM 4889 C CA . HIS A 1 628 ? -13.677 17.697 -13.640 1.00 66.88 628 HIS A CA 1
ATOM 4890 C C . HIS A 1 628 ? -12.712 17.162 -12.563 1.00 66.88 628 HIS A C 1
ATOM 4892 O O . HIS A 1 628 ? -13.020 16.224 -11.839 1.00 66.88 628 HIS A O 1
ATOM 4898 N N . ASN A 1 629 ? -11.503 17.703 -12.498 1.00 61.69 629 ASN A N 1
ATOM 4899 C CA . ASN A 1 629 ? -10.363 17.126 -11.808 1.00 61.69 629 ASN A CA 1
ATOM 4900 C C . ASN A 1 629 ? -10.169 17.596 -10.362 1.00 61.69 629 ASN A C 1
ATOM 4902 O O . ASN A 1 629 ? -9.046 17.635 -9.878 1.00 61.69 629 ASN A O 1
ATOM 4906 N N . ASP A 1 630 ? -11.211 17.981 -9.645 1.00 57.75 630 ASP A N 1
ATOM 4907 C CA . ASP A 1 630 ? -11.613 19.381 -9.529 1.00 57.75 630 ASP A CA 1
ATOM 4908 C C . ASP A 1 630 ? -11.695 19.761 -8.008 1.00 57.75 630 ASP A C 1
ATOM 4910 O O . ASP A 1 630 ? -12.814 19.832 -7.492 1.00 57.75 630 ASP A O 1
ATOM 4914 N N . PRO A 1 631 ? -10.588 19.993 -7.260 1.00 59.47 631 PRO A N 1
ATOM 4915 C CA . PRO A 1 631 ? -10.575 20.554 -5.897 1.00 59.47 631 PRO A CA 1
ATOM 4916 C C . PRO A 1 631 ? -11.515 21.742 -5.656 1.00 59.47 631 PRO A C 1
ATOM 4918 O O . PRO A 1 631 ? -11.451 22.712 -6.406 1.00 59.47 631 PRO A O 1
ATOM 4921 N N . THR A 1 632 ? -12.378 21.692 -4.626 1.00 48.16 632 THR A N 1
ATOM 4922 C CA . THR A 1 632 ? -13.402 22.736 -4.404 1.00 48.16 632 THR A CA 1
ATOM 4923 C C . THR A 1 632 ? -12.930 23.862 -3.465 1.00 48.16 632 THR A C 1
ATOM 4925 O O . THR A 1 632 ? -11.885 24.444 -3.753 1.00 48.16 632 THR A O 1
ATOM 4928 N N . PRO A 1 633 ? -13.819 24.457 -2.653 1.00 44.97 633 PRO A N 1
ATOM 4929 C CA . PRO A 1 633 ? -14.035 25.905 -2.622 1.00 44.97 633 PRO A CA 1
ATOM 4930 C C . PRO A 1 633 ? -14.401 26.538 -3.987 1.00 44.97 633 PRO A C 1
ATOM 4932 O O . PRO A 1 633 ? -15.341 27.324 -4.088 1.00 44.97 633 PRO A O 1
ATOM 4935 N N . LYS A 1 634 ? -13.639 26.222 -5.052 1.00 35.41 634 LYS A N 1
ATOM 4936 C CA . LYS A 1 634 ? -13.587 26.843 -6.402 1.00 35.41 634 LYS A CA 1
ATOM 4937 C C . LYS A 1 634 ? -13.155 28.318 -6.406 1.00 35.41 634 LYS A C 1
ATOM 4939 O O . LYS A 1 634 ? -12.457 28.744 -7.317 1.00 35.41 634 LYS A O 1
ATOM 4944 N N . GLU A 1 635 ? -13.471 29.037 -5.333 1.00 32.44 635 GLU A N 1
ATOM 4945 C CA . GLU A 1 635 ? -12.660 30.116 -4.753 1.00 32.44 635 GLU A CA 1
ATOM 4946 C C . GLU A 1 635 ? -12.083 29.696 -3.378 1.00 32.44 635 GLU A C 1
ATOM 4948 O O . GLU A 1 635 ? -11.917 30.515 -2.475 1.00 32.44 635 GLU A O 1
ATOM 4953 N N . SER A 1 636 ? -11.694 28.415 -3.235 1.00 34.59 636 SER A N 1
ATOM 4954 C CA . SER A 1 636 ? -10.439 28.132 -2.518 1.00 34.59 636 SER A CA 1
ATOM 4955 C C . SER A 1 636 ? -9.360 28.707 -3.429 1.00 34.59 636 SER A C 1
ATOM 4957 O O . SER A 1 636 ? -9.091 28.181 -4.510 1.00 34.59 636 SER A O 1
ATOM 4959 N N . SER A 1 637 ? -8.967 29.940 -3.121 1.00 30.31 637 SER A N 1
ATOM 4960 C CA . SER A 1 637 ? -8.644 30.919 -4.155 1.00 30.31 637 SER A CA 1
ATOM 4961 C C . SER A 1 637 ? -7.339 30.618 -4.886 1.00 30.31 637 SER A C 1
ATOM 4963 O O . SER A 1 637 ? -6.269 30.484 -4.288 1.00 30.31 637 SER A O 1
ATOM 4965 N N . ARG A 1 638 ? -7.417 30.590 -6.223 1.00 28.22 638 ARG A N 1
ATOM 4966 C CA . ARG A 1 638 ? -6.246 30.473 -7.102 1.00 28.22 638 ARG A CA 1
ATOM 4967 C C . ARG A 1 638 ? -5.385 31.734 -7.002 1.00 28.22 638 ARG A C 1
ATOM 4969 O O . ARG A 1 638 ? -5.549 32.680 -7.773 1.00 28.22 638 ARG A O 1
ATOM 4976 N N . VAL A 1 639 ? -4.409 31.736 -6.097 1.00 28.50 639 VAL A N 1
ATOM 4977 C CA . VAL A 1 639 ? -3.318 32.720 -6.122 1.00 28.50 639 VAL A CA 1
ATOM 4978 C C . VAL A 1 639 ? -2.294 32.287 -7.169 1.00 28.50 639 VAL A C 1
ATOM 4980 O O . VAL A 1 639 ? -1.326 31.588 -6.878 1.00 28.50 639 VAL A O 1
ATOM 4983 N N . THR A 1 640 ? -2.500 32.718 -8.412 1.00 27.22 640 THR A N 1
ATOM 4984 C CA . THR A 1 640 ? -1.442 32.687 -9.426 1.00 27.22 640 THR A CA 1
ATOM 4985 C C . THR A 1 640 ? -0.412 33.769 -9.114 1.00 27.22 640 THR A C 1
ATOM 4987 O O . THR A 1 640 ? -0.755 34.955 -9.153 1.00 27.22 640 THR A O 1
ATOM 4990 N N . ASP A 1 641 ? 0.850 33.400 -8.895 1.00 24.36 641 ASP A N 1
ATOM 4991 C CA . ASP A 1 641 ? 1.965 34.329 -9.079 1.00 24.36 641 ASP A CA 1
ATOM 4992 C C . ASP A 1 641 ? 2.667 34.074 -10.420 1.00 24.36 641 ASP A C 1
ATOM 4994 O O . ASP A 1 641 ? 2.651 32.984 -10.990 1.00 24.36 641 ASP A O 1
ATOM 4998 N N . SER A 1 642 ? 3.171 35.155 -11.009 1.00 29.02 642 SER A N 1
ATOM 4999 C CA . SER A 1 642 ? 3.678 35.164 -12.379 1.00 29.02 642 SER A CA 1
ATOM 5000 C C . SER A 1 642 ? 5.196 35.075 -12.377 1.00 29.02 642 SER A C 1
ATOM 5002 O O . SER A 1 642 ? 5.832 36.069 -12.045 1.00 29.02 642 SER A O 1
ATOM 5004 N N . LEU A 1 643 ? 5.771 33.948 -12.808 1.00 24.95 643 LEU A N 1
ATOM 5005 C CA . LEU A 1 643 ? 7.126 33.867 -13.379 1.00 24.95 643 LEU A CA 1
ATOM 5006 C C . LEU A 1 643 ? 7.356 32.487 -14.012 1.00 24.95 643 LEU A C 1
ATOM 5008 O O . LEU A 1 643 ? 7.167 31.455 -13.376 1.00 24.95 643 LEU A O 1
ATOM 5012 N N . GLY A 1 644 ? 7.771 32.468 -15.278 1.00 31.27 644 GLY A N 1
ATOM 5013 C CA . GLY A 1 644 ? 8.163 31.234 -15.956 1.00 31.27 644 GLY A CA 1
ATOM 5014 C C . GLY A 1 644 ? 9.618 30.848 -15.678 1.00 31.27 644 GLY A C 1
ATOM 5015 O O . GLY A 1 644 ? 10.464 31.720 -15.501 1.00 31.27 644 GLY A O 1
ATOM 5016 N N . VAL A 1 645 ? 9.891 29.543 -15.805 1.00 27.55 645 VAL A N 1
ATOM 5017 C CA . VAL A 1 645 ? 11.219 28.907 -15.937 1.00 27.55 645 VAL A CA 1
ATOM 5018 C C . VAL A 1 645 ? 12.032 28.703 -14.638 1.00 27.55 645 VAL A C 1
ATOM 5020 O O . VAL A 1 645 ? 12.541 29.639 -14.036 1.00 27.55 645 VAL A O 1
ATOM 5023 N N . LEU A 1 646 ? 12.272 27.411 -14.351 1.00 26.02 646 LEU A N 1
ATOM 5024 C CA . LEU A 1 646 ? 13.282 26.797 -13.464 1.00 26.02 646 LEU A CA 1
ATOM 5025 C C . LEU A 1 646 ? 13.180 26.975 -11.933 1.00 26.02 646 LEU A C 1
ATOM 5027 O O . LEU A 1 646 ? 13.309 28.063 -11.384 1.00 26.02 646 LEU A O 1
ATOM 5031 N N . GLY A 1 647 ? 13.195 25.825 -11.247 1.00 25.75 647 GLY A N 1
ATOM 5032 C CA . GLY A 1 647 ? 13.637 25.694 -9.854 1.00 25.75 647 GLY A CA 1
ATOM 5033 C C . GLY A 1 647 ? 12.519 25.350 -8.874 1.00 25.75 647 GLY A C 1
ATOM 5034 O O . GLY A 1 647 ? 11.563 26.100 -8.720 1.00 25.75 647 GLY A O 1
ATOM 5035 N N . ALA A 1 648 ? 12.666 24.218 -8.179 1.00 35.09 648 ALA A N 1
ATOM 5036 C CA . ALA A 1 648 ? 11.698 23.716 -7.210 1.00 35.09 648 ALA A CA 1
ATOM 5037 C C . ALA A 1 648 ? 11.298 24.775 -6.162 1.00 35.09 648 ALA A C 1
ATOM 5039 O O . ALA A 1 648 ? 12.093 25.150 -5.297 1.00 35.09 648 ALA A O 1
ATOM 5040 N N . ARG A 1 649 ? 10.031 25.200 -6.202 1.00 24.05 649 ARG A N 1
ATOM 5041 C CA . ARG A 1 649 ? 9.371 25.939 -5.125 1.00 24.05 649 ARG A CA 1
ATOM 5042 C C . ARG A 1 649 ? 8.018 25.312 -4.820 1.00 24.05 649 ARG A C 1
ATOM 5044 O O . ARG A 1 649 ? 7.056 25.494 -5.549 1.00 24.05 649 ARG A O 1
ATOM 5051 N N . VAL A 1 650 ? 8.030 24.540 -3.735 1.00 40.06 650 VAL A N 1
ATOM 5052 C CA . VAL A 1 650 ? 6.948 24.305 -2.769 1.00 40.06 650 VAL A CA 1
ATOM 5053 C C . VAL A 1 650 ? 5.551 24.738 -3.237 1.00 40.06 650 VAL A C 1
ATOM 5055 O O . VAL A 1 650 ? 5.187 25.906 -3.134 1.00 40.06 650 VAL A O 1
ATOM 5058 N N . VAL A 1 651 ? 4.729 23.757 -3.621 1.00 33.59 651 VAL A N 1
ATOM 5059 C CA . VAL A 1 651 ? 3.267 23.902 -3.603 1.00 33.59 651 VAL A CA 1
ATOM 5060 C C . VAL A 1 651 ? 2.815 23.764 -2.148 1.00 33.59 651 VAL A C 1
ATOM 5062 O O . VAL A 1 651 ? 2.460 22.682 -1.688 1.00 33.59 651 VAL A O 1
ATOM 5065 N N . SER A 1 652 ? 2.897 24.853 -1.382 1.00 35.94 652 SER A N 1
ATOM 5066 C CA . SER A 1 652 ? 2.303 24.941 -0.041 1.00 35.94 652 SER A CA 1
ATOM 5067 C C . SER A 1 652 ? 0.841 25.349 -0.174 1.00 35.94 652 SER A C 1
ATOM 5069 O O . SER A 1 652 ? 0.461 26.481 0.117 1.00 35.94 652 SER A O 1
ATOM 5071 N N . GLY A 1 653 ? 0.056 24.399 -0.664 1.00 39.62 653 GLY A N 1
ATOM 5072 C CA . GLY A 1 653 ? -1.386 24.460 -0.812 1.00 39.62 653 GLY A CA 1
ATOM 5073 C C . GLY A 1 653 ? -1.859 23.055 -1.146 1.00 39.62 653 GLY A C 1
ATOM 5074 O O . GLY A 1 653 ? -1.788 22.646 -2.301 1.00 39.62 653 GLY A O 1
ATOM 5075 N N . ARG A 1 654 ? -2.281 22.308 -0.120 1.00 49.88 654 ARG A N 1
ATOM 5076 C CA . ARG A 1 654 ? -3.143 21.132 -0.297 1.00 49.88 654 ARG A CA 1
ATOM 5077 C C . ARG A 1 654 ? -4.423 21.555 -1.026 1.00 49.88 654 ARG A C 1
ATOM 5079 O O . ARG A 1 654 ? -4.754 22.741 -1.034 1.00 49.88 654 ARG A O 1
ATOM 5086 N N . ALA A 1 655 ? -5.211 20.594 -1.486 1.00 47.50 655 ALA A N 1
ATOM 5087 C CA . ALA A 1 655 ? -6.661 20.762 -1.452 1.00 47.50 655 ALA A CA 1
ATOM 5088 C C . ALA A 1 655 ? -7.077 20.622 0.040 1.00 47.50 655 ALA A C 1
ATOM 5090 O O . ALA A 1 655 ? -6.910 19.532 0.577 1.00 47.50 655 ALA A O 1
ATOM 5091 N N . PRO A 1 656 ? -7.446 21.694 0.779 1.00 51.94 656 PRO A N 1
ATOM 5092 C CA . PRO A 1 656 ? -7.250 21.690 2.237 1.00 51.94 656 PRO A CA 1
ATOM 5093 C C . PRO A 1 656 ? -8.038 20.666 3.075 1.00 51.94 656 PRO A C 1
ATOM 5095 O O . PRO A 1 656 ? -7.405 19.813 3.713 1.00 51.94 656 PRO A O 1
ATOM 5098 N N . VAL A 1 657 ? -9.369 20.771 3.166 1.00 61.44 657 VAL A N 1
ATOM 5099 C CA . VAL A 1 657 ? -10.192 19.982 4.111 1.00 61.44 657 VAL A CA 1
ATOM 5100 C C . VAL A 1 657 ? -11.583 19.604 3.540 1.00 61.44 657 VAL A C 1
ATOM 5102 O O . VAL A 1 657 ? -12.433 20.470 3.339 1.00 61.44 657 VAL A O 1
ATOM 5105 N N . ASN A 1 658 ? -11.830 18.314 3.239 1.00 59.62 658 ASN A N 1
ATOM 5106 C CA . ASN A 1 658 ? -13.089 17.831 2.623 1.00 59.62 658 ASN A CA 1
ATOM 5107 C C . ASN A 1 658 ? -14.010 17.048 3.582 1.00 59.62 658 ASN A C 1
ATOM 5109 O O . ASN A 1 658 ? -13.877 17.155 4.791 1.00 59.62 658 ASN A O 1
ATOM 5113 N N . ASN A 1 659 ? -14.961 16.235 3.102 1.00 60.56 659 ASN A N 1
ATOM 5114 C CA . ASN A 1 659 ? -14.725 14.875 2.568 1.00 60.56 659 ASN A CA 1
ATOM 5115 C C . ASN A 1 659 ? -15.257 14.610 1.123 1.00 60.56 659 ASN A C 1
ATOM 5117 O O . ASN A 1 659 ? -16.389 14.964 0.840 1.00 60.56 659 ASN A O 1
ATOM 5121 N N . HIS A 1 660 ? -14.438 14.046 0.202 1.00 66.50 660 HIS A N 1
ATOM 5122 C CA . HIS A 1 660 ? -14.765 13.607 -1.190 1.00 66.50 660 HIS A CA 1
ATOM 5123 C C . HIS A 1 660 ? -13.853 12.454 -1.759 1.00 66.50 660 HIS A C 1
ATOM 5125 O O . HIS A 1 660 ? -14.262 11.309 -1.718 1.00 66.50 660 HIS A O 1
ATOM 5131 N N . GLY A 1 661 ? -12.655 12.755 -2.286 1.00 67.06 661 GLY A N 1
ATOM 5132 C CA . GLY A 1 661 ? -11.753 12.061 -3.234 1.00 67.06 661 GLY A CA 1
ATOM 5133 C C . GLY A 1 661 ? -10.207 11.913 -2.968 1.00 67.06 661 GLY A C 1
ATOM 5134 O O . GLY A 1 661 ? -9.886 10.743 -2.891 1.00 67.06 661 GLY A O 1
ATOM 5135 N N . PHE A 1 662 ? -9.264 12.926 -2.926 1.00 76.25 662 PHE A N 1
ATOM 5136 C CA . PHE A 1 662 ? -7.797 12.890 -2.463 1.00 76.25 662 PHE A CA 1
ATOM 5137 C C . PHE A 1 662 ? -6.879 14.169 -2.579 1.00 76.25 662 PHE A C 1
ATOM 5139 O O . PHE A 1 662 ? -7.211 15.127 -3.269 1.00 76.25 662 PHE A O 1
ATOM 5146 N N . ASP A 1 663 ? -5.618 14.131 -2.085 1.00 72.06 663 ASP A N 1
ATOM 5147 C CA . ASP A 1 663 ? -4.420 14.802 -2.676 1.00 72.06 663 ASP A CA 1
ATOM 5148 C C . ASP A 1 663 ? -3.101 13.959 -2.647 1.00 72.06 663 ASP A C 1
ATOM 5150 O O . ASP A 1 663 ? -2.362 13.919 -1.665 1.00 72.06 663 ASP A O 1
ATOM 5154 N N . THR A 1 664 ? -2.692 13.439 -3.813 1.00 74.69 664 THR A N 1
ATOM 5155 C CA . THR A 1 664 ? -1.408 12.748 -4.115 1.00 74.69 664 THR A CA 1
ATOM 5156 C C . THR A 1 664 ? -1.122 11.430 -3.367 1.00 74.69 664 THR A C 1
ATOM 5158 O O . THR A 1 664 ? -1.046 11.448 -2.148 1.00 74.69 664 THR A O 1
ATOM 5161 N N . PRO A 1 665 ? -0.810 10.298 -4.040 1.00 75.94 665 PRO A N 1
ATOM 5162 C CA . PRO A 1 665 ? -0.637 9.022 -3.359 1.00 75.94 665 PRO A CA 1
ATOM 5163 C C . PRO A 1 665 ? 0.574 8.893 -2.451 1.00 75.94 665 PRO A C 1
ATOM 5165 O O . PRO A 1 665 ? 1.542 9.653 -2.507 1.00 75.94 665 PRO A O 1
ATOM 5168 N N . SER A 1 666 ? 0.572 7.776 -1.738 1.00 76.50 666 SER A N 1
ATOM 5169 C CA . SER A 1 666 ? 1.702 6.848 -1.786 1.00 76.50 666 SER A CA 1
ATOM 5170 C C . SER A 1 666 ? 1.173 5.414 -1.881 1.00 76.50 666 SER A C 1
ATOM 5172 O O . SER A 1 666 ? 0.528 5.103 -2.883 1.00 76.50 666 SER A O 1
ATOM 5174 N N . GLY A 1 667 ? 1.407 4.577 -0.864 1.00 77.81 667 GLY A N 1
ATOM 5175 C CA . GLY A 1 667 ? 1.072 3.153 -0.852 1.00 77.81 667 GLY A CA 1
ATOM 5176 C C . GLY A 1 667 ? -0.376 2.804 -1.225 1.00 77.81 667 GLY A C 1
ATOM 5177 O O . GLY A 1 667 ? -1.300 3.611 -1.066 1.00 77.81 667 GLY A O 1
ATOM 5178 N N . LEU A 1 668 ? -0.537 1.550 -1.649 1.00 79.38 668 LEU A N 1
ATOM 5179 C CA . LEU A 1 668 ? -1.781 0.804 -1.856 1.00 79.38 668 LEU A CA 1
ATOM 5180 C C . LEU A 1 668 ? -1.711 -0.487 -1.037 1.00 79.38 668 LEU A C 1
ATOM 5182 O O . LEU A 1 668 ? -0.604 -0.924 -0.734 1.00 79.38 668 LEU A O 1
ATOM 5186 N N . VAL A 1 669 ? -2.855 -1.095 -0.714 1.00 81.44 669 VAL A N 1
ATOM 5187 C CA . VAL A 1 669 ? -2.893 -2.518 -0.340 1.00 81.44 669 VAL A CA 1
ATOM 5188 C C . VAL A 1 669 ? -4.265 -3.155 -0.487 1.00 81.44 669 VAL A C 1
ATOM 5190 O O . VAL A 1 669 ? -5.246 -2.471 -0.216 1.00 81.44 669 VAL A O 1
ATOM 5193 N N . TYR A 1 670 ? -4.348 -4.430 -0.841 1.00 81.56 670 TYR A N 1
ATOM 5194 C CA . TYR A 1 670 ? -5.591 -5.185 -0.945 1.00 81.56 670 TYR A CA 1
ATOM 5195 C C . TYR A 1 670 ? -5.780 -6.158 0.231 1.00 81.56 670 TYR A C 1
ATOM 5197 O O . TYR A 1 670 ? -4.822 -6.625 0.839 1.00 81.56 670 TYR A O 1
ATOM 5205 N N . ASP A 1 671 ? -7.033 -6.457 0.547 1.00 78.56 671 ASP A N 1
ATOM 5206 C CA . ASP A 1 671 ? -7.469 -7.606 1.327 1.00 78.56 671 ASP A CA 1
ATOM 5207 C C . ASP A 1 671 ? -8.054 -8.630 0.374 1.00 78.56 671 ASP A C 1
ATOM 5209 O O . ASP A 1 671 ? -8.943 -8.300 -0.410 1.00 78.56 671 ASP A O 1
ATOM 5213 N N . VAL A 1 672 ? -7.532 -9.849 0.449 1.00 74.50 672 VAL A N 1
ATOM 5214 C CA . VAL A 1 672 ? -7.720 -10.860 -0.577 1.00 74.50 672 VAL A CA 1
ATOM 5215 C C . VAL A 1 672 ? -8.909 -11.770 -0.362 1.00 74.50 672 VAL A C 1
ATOM 5217 O O . VAL A 1 672 ? -9.817 -11.695 -1.179 1.00 74.50 672 VAL A O 1
ATOM 5220 N N . ASN A 1 673 ? -8.911 -12.625 0.676 1.00 76.69 673 ASN A N 1
ATOM 5221 C CA . ASN A 1 673 ? -9.871 -13.741 0.859 1.00 76.69 673 ASN A CA 1
ATOM 5222 C C . ASN A 1 673 ? -11.345 -13.311 0.677 1.00 76.69 673 ASN A C 1
ATOM 5224 O O . ASN A 1 673 ? -12.219 -14.110 0.357 1.00 76.69 673 ASN A O 1
ATOM 5228 N N . HIS A 1 674 ? -11.535 -12.018 0.895 1.00 77.88 674 HIS A N 1
ATOM 5229 C CA . HIS A 1 674 ? -12.689 -11.160 0.933 1.00 77.88 674 HIS A CA 1
ATOM 5230 C C . HIS A 1 674 ? -12.149 -9.746 0.581 1.00 77.88 674 HIS A C 1
ATOM 5232 O O . HIS A 1 674 ? -11.209 -9.277 1.219 1.00 77.88 674 HIS A O 1
ATOM 5238 N N . ASP A 1 675 ? -12.746 -9.100 -0.420 1.00 80.00 675 ASP A N 1
ATOM 5239 C CA . ASP A 1 675 ? -12.195 -8.250 -1.498 1.00 80.00 675 ASP A CA 1
ATOM 5240 C C . ASP A 1 675 ? -12.204 -6.716 -1.289 1.00 80.00 675 ASP A C 1
ATOM 5242 O O . ASP A 1 675 ? -13.262 -6.067 -1.317 1.00 80.00 675 ASP A O 1
ATOM 5246 N N . ARG A 1 676 ? -11.063 -6.084 -0.990 1.00 86.75 676 ARG A N 1
ATOM 5247 C CA . ARG A 1 676 ? -11.086 -4.724 -0.388 1.00 86.75 676 ARG A CA 1
ATOM 5248 C C . ARG A 1 676 ? -9.742 -3.985 -0.564 1.00 86.75 676 ARG A C 1
ATOM 5250 O O . ARG A 1 676 ? -8.732 -4.665 -0.585 1.00 86.75 676 ARG A O 1
ATOM 5257 N N . LEU A 1 677 ? -9.634 -2.645 -0.686 1.00 84.88 677 LEU A N 1
ATOM 5258 C CA . LEU A 1 677 ? -8.297 -1.989 -0.807 1.00 84.88 677 LEU A CA 1
ATOM 5259 C C . LEU A 1 677 ? -8.144 -0.531 -0.396 1.00 84.88 677 LEU A C 1
ATOM 5261 O O . LEU A 1 677 ? -8.891 0.353 -0.779 1.00 84.88 677 LEU A O 1
ATOM 5265 N N . PHE A 1 678 ? -7.021 -0.242 0.251 1.00 87.31 678 PHE A N 1
ATOM 5266 C CA . PHE A 1 678 ? -6.769 0.952 1.033 1.00 87.31 678 PHE A CA 1
ATOM 5267 C C . PHE A 1 678 ? -5.576 1.769 0.540 1.00 87.31 678 PHE A C 1
ATOM 5269 O O . PHE A 1 678 ? -4.550 1.191 0.204 1.00 87.31 678 PHE A O 1
ATOM 5276 N N . VAL A 1 679 ? -5.655 3.110 0.534 1.00 82.25 679 VAL A N 1
ATOM 5277 C CA . VAL A 1 679 ? -4.787 3.946 -0.341 1.00 82.25 679 VAL A CA 1
ATOM 5278 C C . VAL A 1 679 ? -4.375 5.294 0.240 1.00 82.25 679 VAL A C 1
ATOM 5280 O O . VAL A 1 679 ? -5.223 6.131 0.530 1.00 82.25 679 VAL A O 1
ATOM 5283 N N . VAL A 1 680 ? -3.077 5.545 0.399 1.00 85.50 680 VAL A N 1
ATOM 5284 C CA . VAL A 1 680 ? -2.564 6.709 1.148 1.00 85.50 680 VAL A CA 1
ATOM 5285 C C . VAL A 1 680 ? -2.790 8.047 0.451 1.00 85.50 680 VAL A C 1
ATOM 5287 O O . VAL A 1 680 ? -2.263 8.243 -0.637 1.00 85.50 680 VAL A O 1
ATOM 5290 N N . ASP A 1 681 ? -3.444 8.994 1.136 1.00 73.94 681 ASP A N 1
ATOM 5291 C CA . ASP A 1 681 ? -3.443 10.430 0.833 1.00 73.94 681 ASP A CA 1
ATOM 5292 C C . ASP A 1 681 ? -2.182 11.073 1.415 1.00 73.94 681 ASP A C 1
ATOM 5294 O O . ASP A 1 681 ? -2.062 11.420 2.595 1.00 73.94 681 ASP A O 1
ATOM 5298 N N . GLY A 1 682 ? -1.196 11.198 0.548 1.00 72.88 682 GLY A N 1
ATOM 5299 C CA . GLY A 1 682 ? 0.129 11.652 0.885 1.00 72.88 682 GLY A CA 1
ATOM 5300 C C . GLY A 1 682 ? 0.186 13.125 1.271 1.00 72.88 682 GLY A C 1
ATOM 5301 O O . GLY A 1 682 ? 0.699 13.456 2.346 1.00 72.88 682 GLY A O 1
ATOM 5302 N N . ASN A 1 683 ? -0.287 14.038 0.411 1.00 71.00 683 ASN A N 1
ATOM 5303 C CA . ASN A 1 683 ? -0.153 15.474 0.694 1.00 71.00 683 ASN A CA 1
ATOM 5304 C C . ASN A 1 683 ? -1.128 15.888 1.797 1.00 71.00 683 ASN A C 1
ATOM 5306 O O . ASN A 1 683 ? -0.748 16.667 2.683 1.00 71.00 683 ASN A O 1
ATOM 5310 N N . ASN A 1 684 ? -2.347 15.343 1.812 1.00 67.75 684 ASN A N 1
ATOM 5311 C CA . ASN A 1 684 ? -3.259 15.614 2.909 1.00 67.75 684 ASN A CA 1
ATOM 5312 C C . ASN A 1 684 ? -2.955 14.814 4.169 1.00 67.75 684 ASN A C 1
ATOM 5314 O O . ASN A 1 684 ? -3.518 15.109 5.218 1.00 67.75 684 ASN A O 1
ATOM 5318 N N . SER A 1 685 ? -1.996 13.888 4.112 1.00 75.75 685 SER A N 1
ATOM 5319 C CA . SER A 1 685 ? -1.521 13.165 5.291 1.00 75.75 685 SER A CA 1
ATOM 5320 C C . SER A 1 685 ? -2.667 12.408 5.970 1.00 75.75 685 SER A C 1
ATOM 5322 O O . SER A 1 685 ? -2.922 12.554 7.158 1.00 75.75 685 SER A O 1
ATOM 5324 N N . ARG A 1 686 ? -3.399 11.645 5.167 1.00 78.06 686 ARG A N 1
ATOM 5325 C CA . ARG A 1 686 ? -4.600 10.873 5.513 1.00 78.06 686 ARG A CA 1
ATOM 5326 C C . ARG A 1 686 ? -4.663 9.679 4.518 1.00 78.06 686 ARG A C 1
ATOM 5328 O O . ARG A 1 686 ? -3.660 9.454 3.850 1.00 78.06 686 ARG A O 1
ATOM 5335 N N . VAL A 1 687 ? -5.654 8.779 4.473 1.00 87.25 687 VAL A N 1
ATOM 5336 C CA . VAL A 1 687 ? -5.572 7.528 3.635 1.00 87.25 687 VAL A CA 1
ATOM 5337 C C . VAL A 1 687 ? -6.903 7.227 2.865 1.00 87.25 687 VAL A C 1
ATOM 5339 O O . VAL A 1 687 ? -7.594 8.198 2.605 1.00 87.25 687 VAL A O 1
ATOM 5342 N N . MET A 1 688 ? -7.265 5.979 2.478 1.00 85.56 688 MET A N 1
ATOM 5343 C CA . MET A 1 688 ? -8.522 5.508 1.822 1.00 85.56 688 MET A CA 1
ATOM 5344 C C . MET A 1 688 ? -8.850 4.038 2.104 1.00 85.56 688 MET A C 1
ATOM 5346 O O . MET A 1 688 ? -7.877 3.382 2.463 1.00 85.56 688 MET A O 1
ATOM 5350 N N . ALA A 1 689 ? -10.064 3.523 1.769 1.00 82.94 689 ALA A N 1
ATOM 5351 C CA . ALA A 1 689 ? -10.226 2.182 1.134 1.00 82.94 689 ALA A CA 1
ATOM 5352 C C . ALA A 1 689 ? -11.555 1.689 0.505 1.00 82.94 689 ALA A C 1
ATOM 5354 O O . ALA A 1 689 ? -12.608 1.743 1.118 1.00 82.94 689 ALA A O 1
ATOM 5355 N N . PHE A 1 690 ? -11.495 1.031 -0.649 1.00 84.44 690 PHE A N 1
ATOM 5356 C CA . PHE A 1 690 ? -12.677 0.475 -1.298 1.00 84.44 690 PHE A CA 1
ATOM 5357 C C . PHE A 1 690 ? -12.859 -1.022 -0.996 1.00 84.44 690 PHE A C 1
ATOM 5359 O O . PHE A 1 690 ? -12.230 -1.589 -0.100 1.00 84.44 690 PHE A O 1
ATOM 5366 N N . ASP A 1 691 ? -13.772 -1.634 -1.741 1.00 81.81 691 ASP A N 1
ATOM 5367 C CA . ASP A 1 691 ? -14.690 -2.649 -1.263 1.00 81.81 691 ASP A CA 1
ATOM 5368 C C . ASP A 1 691 ? -15.392 -3.416 -2.414 1.00 81.81 691 ASP A C 1
ATOM 5370 O O . ASP A 1 691 ? -15.927 -2.750 -3.299 1.00 81.81 691 ASP A O 1
ATOM 5374 N N . ALA A 1 692 ? -15.430 -4.765 -2.419 1.00 81.88 692 ALA A N 1
ATOM 5375 C CA . ALA A 1 692 ? -15.678 -5.532 -3.656 1.00 81.88 692 ALA A CA 1
ATOM 5376 C C . ALA A 1 692 ? -16.223 -7.006 -3.605 1.00 81.88 692 ALA A C 1
ATOM 5378 O O . ALA A 1 692 ? -15.628 -7.894 -4.202 1.00 81.88 692 ALA A O 1
ATOM 5379 N N . ALA A 1 693 ? -17.370 -7.369 -3.014 1.00 82.44 693 ALA A N 1
ATOM 5380 C CA . ALA A 1 693 ? -17.942 -8.695 -3.365 1.00 82.44 693 ALA A CA 1
ATOM 5381 C C . ALA A 1 693 ? -18.312 -8.762 -4.881 1.00 82.44 693 ALA A C 1
ATOM 5383 O O . ALA A 1 693 ? -18.915 -7.848 -5.419 1.00 82.44 693 ALA A O 1
ATOM 5384 N N . PRO A 1 694 ? -18.153 -9.890 -5.591 1.00 74.06 694 PRO A N 1
ATOM 5385 C CA . PRO A 1 694 ? -18.562 -10.164 -7.506 1.00 74.06 694 PRO A CA 1
ATOM 5386 C C . PRO A 1 694 ? -19.682 -9.426 -8.292 1.00 74.06 694 PRO A C 1
ATOM 5388 O O . PRO A 1 694 ? -20.184 -9.995 -9.253 1.00 74.06 694 PRO A O 1
ATOM 5391 N N . ASP A 1 695 ? -20.040 -8.191 -7.928 1.00 70.50 695 ASP A N 1
ATOM 5392 C CA . ASP A 1 695 ? -20.444 -7.052 -8.799 1.00 70.50 695 ASP A CA 1
ATOM 5393 C C . ASP A 1 695 ? -20.833 -5.856 -7.900 1.00 70.50 695 ASP A C 1
ATOM 5395 O O . ASP A 1 695 ? -21.787 -5.130 -8.172 1.00 70.50 695 ASP A O 1
ATOM 5399 N N . THR A 1 696 ? -20.163 -5.655 -6.764 1.00 59.41 696 THR A N 1
ATOM 5400 C CA . THR A 1 696 ? -20.462 -4.623 -5.758 1.00 59.41 696 THR A CA 1
ATOM 5401 C C . THR A 1 696 ? -19.971 -3.233 -6.142 1.00 59.41 696 THR A C 1
ATOM 5403 O O . THR A 1 696 ? -19.430 -2.454 -5.360 1.00 59.41 696 THR A O 1
ATOM 5406 N N . TRP A 1 697 ? -20.295 -2.846 -7.364 1.00 75.06 697 TRP A N 1
ATOM 5407 C CA . TRP A 1 697 ? -19.391 -2.066 -8.166 1.00 75.06 697 TRP A CA 1
ATOM 5408 C C . TRP A 1 697 ? -19.860 -0.644 -8.491 1.00 75.06 697 TRP A C 1
ATOM 5410 O O . TRP A 1 697 ? -19.898 -0.240 -9.645 1.00 75.06 697 TRP A O 1
ATOM 5420 N N . GLN A 1 698 ? -20.230 0.144 -7.473 1.00 73.31 698 GLN A N 1
ATOM 5421 C CA . GLN A 1 698 ? -20.831 1.473 -7.673 1.00 73.31 698 GLN A CA 1
ATOM 5422 C C . GLN A 1 698 ? -19.839 2.653 -7.775 1.00 73.31 698 GLN A C 1
ATOM 5424 O O . GLN A 1 698 ? -19.592 3.356 -6.801 1.00 73.31 698 GLN A O 1
ATOM 5429 N N . ASP A 1 699 ? -19.308 2.893 -8.980 1.00 76.12 699 ASP A N 1
ATOM 5430 C CA . ASP A 1 699 ? -18.271 3.891 -9.347 1.00 76.12 699 ASP A CA 1
ATOM 5431 C C . ASP A 1 699 ? -18.276 5.264 -8.650 1.00 76.12 699 ASP A C 1
ATOM 5433 O O . ASP A 1 699 ? -19.260 5.688 -8.075 1.00 76.12 699 ASP A O 1
ATOM 5437 N N . GLY A 1 700 ? -17.217 6.056 -8.810 1.00 62.69 700 GLY A N 1
ATOM 5438 C CA . GLY A 1 700 ? -17.173 7.528 -8.645 1.00 62.69 700 GLY A CA 1
ATOM 5439 C C . GLY A 1 700 ? -17.521 8.174 -7.305 1.00 62.69 700 GLY A C 1
ATOM 5440 O O . GLY A 1 700 ? -17.273 9.366 -7.116 1.00 62.69 700 GLY A O 1
ATOM 5441 N N . GLN A 1 701 ? -18.110 7.391 -6.408 1.00 70.69 701 GLN A N 1
ATOM 5442 C CA . GLN A 1 701 ? -17.694 7.079 -5.061 1.00 70.69 701 GLN A CA 1
ATOM 5443 C C . GLN A 1 701 ? -16.953 8.174 -4.294 1.00 70.69 701 GLN A C 1
ATOM 5445 O O . GLN A 1 701 ? -16.046 8.835 -4.790 1.00 70.69 701 GLN A O 1
ATOM 5450 N N . ALA A 1 702 ? -17.311 8.354 -3.027 1.00 72.12 702 ALA A N 1
ATOM 5451 C CA . ALA A 1 702 ? -16.686 9.351 -2.187 1.00 72.12 702 ALA A CA 1
ATOM 5452 C C . ALA A 1 702 ? -16.734 9.047 -0.686 1.00 72.12 702 ALA A C 1
ATOM 5454 O O . ALA A 1 702 ? -17.332 8.090 -0.218 1.00 72.12 702 ALA A O 1
ATOM 5455 N N . ALA A 1 703 ? -15.965 9.868 0.005 1.00 76.81 703 ALA A N 1
ATOM 5456 C CA . ALA A 1 703 ? -15.809 10.257 1.401 1.00 76.81 703 ALA A CA 1
ATOM 5457 C C . ALA A 1 703 ? -16.205 9.494 2.673 1.00 76.81 703 ALA A C 1
ATOM 5459 O O . ALA A 1 703 ? -16.269 10.121 3.740 1.00 76.81 703 ALA A O 1
ATOM 5460 N N . VAL A 1 704 ? -16.435 8.188 2.622 1.00 74.81 704 VAL A N 1
ATOM 5461 C CA . VAL A 1 704 ? -17.047 7.489 3.757 1.00 74.81 704 VAL A CA 1
ATOM 5462 C C . VAL A 1 704 ? -16.243 7.585 5.031 1.00 74.81 704 VAL A C 1
ATOM 5464 O O . VAL A 1 704 ? -16.861 7.755 6.074 1.00 74.81 704 VAL A O 1
ATOM 5467 N N . ALA A 1 705 ? -14.907 7.572 4.994 1.00 74.75 705 ALA A N 1
ATOM 5468 C CA . ALA A 1 705 ? -14.102 7.863 6.178 1.00 74.75 705 ALA A CA 1
ATOM 5469 C C . ALA A 1 705 ? -12.879 8.747 5.962 1.00 74.75 705 ALA A C 1
ATOM 5471 O O . ALA A 1 705 ? -12.754 9.364 4.914 1.00 74.75 705 ALA A O 1
ATOM 5472 N N . ILE A 1 706 ? -12.099 8.970 7.026 1.00 79.50 706 ILE A N 1
ATOM 5473 C CA . ILE A 1 706 ? -11.380 10.234 7.246 1.00 79.50 706 ILE A CA 1
ATOM 5474 C C . ILE A 1 706 ? -10.071 10.085 8.049 1.00 79.50 706 ILE A C 1
ATOM 5476 O O . ILE A 1 706 ? -9.379 11.058 8.337 1.00 79.50 706 ILE A O 1
ATOM 5480 N N . LEU A 1 707 ? -9.658 8.847 8.330 1.00 82.50 707 LEU A N 1
ATOM 5481 C CA . LEU A 1 707 ? -8.385 8.482 8.971 1.00 82.50 707 LEU A CA 1
ATOM 5482 C C . LEU A 1 707 ? -7.196 9.355 8.564 1.00 82.50 707 LEU A C 1
ATOM 5484 O O . LEU A 1 707 ? -6.824 9.391 7.386 1.00 82.50 707 LEU A O 1
ATOM 5488 N N . GLY A 1 708 ? -6.580 9.973 9.570 1.00 73.19 708 GLY A N 1
ATOM 5489 C CA . GLY A 1 708 ? -5.395 10.806 9.431 1.00 73.19 708 GLY A CA 1
ATOM 5490 C C . GLY A 1 708 ? -5.646 12.318 9.429 1.00 73.19 708 GLY A C 1
ATOM 5491 O O . GLY A 1 708 ? -4.649 13.027 9.474 1.00 73.19 708 GLY A O 1
ATOM 5492 N N . GLN A 1 709 ? -6.890 12.837 9.445 1.00 69.56 709 GLN A N 1
ATOM 5493 C CA . GLN A 1 709 ? -7.231 14.059 10.215 1.00 69.56 709 GLN A CA 1
ATOM 5494 C C . GLN A 1 709 ? -8.730 14.181 10.605 1.00 69.56 709 GLN A C 1
ATOM 5496 O O . GLN A 1 709 ? -9.276 13.203 11.114 1.00 69.56 709 GLN A O 1
ATOM 5501 N N . MET A 1 710 ? -9.290 15.404 10.687 1.00 60.06 710 MET A N 1
ATOM 5502 C CA . MET A 1 710 ? -10.040 15.824 11.888 1.00 60.06 710 MET A CA 1
ATOM 5503 C C . MET A 1 710 ? -11.056 16.987 11.844 1.00 60.06 710 MET A C 1
ATOM 5505 O O . MET A 1 710 ? -12.008 16.960 12.621 1.00 60.06 710 MET A O 1
ATOM 5509 N N . ASN A 1 711 ? -10.800 18.089 11.131 1.00 56.09 711 ASN A N 1
ATOM 5510 C CA . ASN A 1 711 ? -11.685 19.260 11.148 1.00 56.09 711 ASN A CA 1
ATOM 5511 C C . ASN A 1 711 ? -11.448 20.241 9.982 1.00 56.09 711 ASN A C 1
ATOM 5513 O O . ASN A 1 711 ? -10.375 20.844 9.866 1.00 56.09 711 ASN A O 1
ATOM 5517 N N . GLU A 1 712 ? -12.526 20.540 9.255 1.00 52.59 712 GLU A N 1
ATOM 5518 C CA . GLU A 1 712 ? -12.668 21.589 8.238 1.00 52.59 712 GLU A CA 1
ATOM 5519 C C . GLU A 1 712 ? -12.665 23.023 8.824 1.00 52.59 712 GLU A C 1
ATOM 5521 O O . GLU A 1 712 ? -13.551 23.843 8.580 1.00 52.59 712 GLU A O 1
ATOM 5526 N N . THR A 1 713 ? -11.687 23.351 9.674 1.00 45.84 713 THR A N 1
ATOM 5527 C CA . THR A 1 713 ? -11.475 24.715 10.211 1.00 45.84 713 THR A CA 1
ATOM 5528 C C . THR A 1 713 ? -10.021 24.964 10.632 1.00 45.84 713 THR A C 1
ATOM 5530 O O . THR A 1 713 ? -9.524 26.081 10.499 1.00 45.84 713 THR A O 1
ATOM 5533 N N . GLY A 1 714 ? -9.315 23.932 11.103 1.00 51.47 714 GLY A N 1
ATOM 5534 C CA . GLY A 1 714 ? -7.907 23.988 11.513 1.00 51.47 714 GLY A CA 1
ATOM 5535 C C . GLY A 1 714 ? -7.188 22.672 11.224 1.00 51.47 714 GLY A C 1
ATOM 5536 O O . GLY A 1 714 ? -6.803 21.963 12.153 1.00 51.47 714 GLY A O 1
ATOM 5537 N N . GLY A 1 715 ? -7.091 22.310 9.943 1.00 51.38 715 GLY A N 1
ATOM 5538 C CA . GLY A 1 715 ? -6.601 21.021 9.434 1.00 51.38 715 GLY A CA 1
ATOM 5539 C C . GLY A 1 715 ? -5.090 20.930 9.182 1.00 51.38 715 GLY A C 1
ATOM 5540 O O . GLY A 1 715 ? -4.704 20.542 8.082 1.00 51.38 715 GLY A O 1
ATOM 5541 N N . ASP A 1 716 ? -4.246 21.324 10.141 1.00 60.12 716 ASP A N 1
ATOM 5542 C CA . ASP A 1 716 ? -2.776 21.354 10.025 1.00 60.12 716 ASP A CA 1
ATOM 5543 C C . ASP A 1 716 ? -2.130 20.008 9.611 1.00 60.12 716 ASP A C 1
ATOM 5545 O O . ASP A 1 716 ? -2.568 18.939 10.032 1.00 60.12 716 ASP A O 1
ATOM 5549 N N . GLU A 1 717 ? -0.980 20.069 8.920 1.00 69.62 717 GLU A N 1
ATOM 5550 C CA . GLU A 1 717 ? -0.044 18.938 8.733 1.00 69.62 717 GLU A CA 1
ATOM 5551 C C . GLU A 1 717 ? 0.656 18.583 10.060 1.00 69.62 717 GLU A C 1
ATOM 5553 O O . GLU A 1 717 ? 1.817 18.948 10.249 1.00 69.62 717 GLU A O 1
ATOM 5558 N N . VAL A 1 718 ? -0.075 18.000 11.028 1.00 66.50 718 VAL A N 1
ATOM 5559 C CA . VAL A 1 718 ? 0.158 18.330 12.447 1.00 66.50 718 VAL A CA 1
ATOM 5560 C C . VAL A 1 718 ? 1.609 18.217 12.898 1.00 66.50 718 VAL A C 1
ATOM 5562 O O . VAL A 1 718 ? 2.280 17.190 12.802 1.00 66.50 718 VAL A O 1
ATOM 5565 N N . ARG A 1 719 ? 2.058 19.359 13.419 1.00 77.75 719 ARG A N 1
ATOM 5566 C CA . ARG A 1 719 ? 3.434 19.701 13.744 1.00 77.75 719 ARG A CA 1
ATOM 5567 C C . ARG A 1 719 ? 3.763 19.318 15.179 1.00 77.75 719 ARG A C 1
ATOM 5569 O O . ARG A 1 719 ? 3.970 20.197 16.008 1.00 77.75 719 ARG A O 1
ATOM 5576 N N . LEU A 1 720 ? 3.887 18.024 15.457 1.00 75.31 720 LEU A N 1
ATOM 5577 C CA . LEU A 1 720 ? 4.216 17.510 16.801 1.00 75.31 720 LEU A CA 1
ATOM 5578 C C . LEU A 1 720 ? 5.557 18.014 17.378 1.00 75.31 720 LEU A C 1
ATOM 5580 O O . LEU A 1 720 ? 5.855 17.807 18.547 1.00 75.31 720 LEU A O 1
ATOM 5584 N N . ASP A 1 721 ? 6.382 18.673 16.558 1.00 71.38 721 ASP A N 1
ATOM 5585 C CA . ASP A 1 721 ? 7.632 19.332 16.950 1.00 71.38 721 ASP A CA 1
ATOM 5586 C C . ASP A 1 721 ? 7.556 20.876 16.976 1.00 71.38 721 ASP A C 1
ATOM 5588 O O . ASP A 1 721 ? 8.593 21.541 17.003 1.00 71.38 721 ASP A O 1
ATOM 5592 N N . ARG A 1 722 ? 6.355 21.466 16.869 1.00 70.19 722 ARG A N 1
ATOM 5593 C CA . ARG A 1 722 ? 6.149 22.920 16.665 1.00 70.19 722 ARG A CA 1
ATOM 5594 C C . ARG A 1 722 ? 4.785 23.478 17.104 1.00 70.19 722 ARG A C 1
ATOM 5596 O O . ARG A 1 722 ? 4.643 24.697 17.180 1.00 70.19 722 ARG A O 1
ATOM 5603 N N . ARG A 1 723 ? 3.806 22.616 17.375 1.00 67.94 723 ARG A N 1
ATOM 5604 C CA . ARG A 1 723 ? 2.473 22.894 17.925 1.00 67.94 723 ARG A CA 1
ATOM 5605 C C . ARG A 1 723 ? 2.209 21.807 18.964 1.00 67.94 723 ARG A C 1
ATOM 5607 O O . ARG A 1 723 ? 2.125 20.640 18.595 1.00 67.94 723 ARG A O 1
ATOM 5614 N N . ASP A 1 724 ? 2.079 22.180 20.233 1.00 73.88 724 ASP A N 1
ATOM 5615 C CA . ASP A 1 724 ? 1.643 21.238 21.265 1.00 73.88 724 ASP A CA 1
ATOM 5616 C C . ASP A 1 724 ? 0.190 20.845 20.996 1.00 73.88 724 ASP A C 1
ATOM 5618 O O . ASP A 1 724 ? -0.681 21.698 20.811 1.00 73.88 724 ASP A O 1
ATOM 5622 N N . VAL A 1 725 ? -0.066 19.543 20.948 1.00 73.75 725 VAL A N 1
ATOM 5623 C CA . VAL A 1 725 ? -1.349 18.975 20.537 1.00 73.75 725 VAL A CA 1
ATOM 5624 C C . VAL A 1 725 ? -1.774 17.897 21.515 1.00 73.75 725 VAL A C 1
ATOM 5626 O O . VAL A 1 725 ? -0.955 17.199 22.103 1.00 73.75 725 VAL A O 1
ATOM 5629 N N . GLY A 1 726 ? -3.073 17.818 21.772 1.00 73.62 726 GLY A N 1
ATOM 5630 C CA . GLY A 1 726 ? -3.522 17.227 23.020 1.00 73.62 726 GLY A CA 1
ATOM 5631 C C . GLY A 1 726 ? -3.694 15.714 23.023 1.00 73.62 726 GLY A C 1
ATOM 5632 O O . GLY A 1 726 ? -3.769 15.052 21.984 1.00 73.62 726 GLY A O 1
ATOM 5633 N N . GLU A 1 727 ? -4.032 15.278 24.240 1.00 66.31 727 GLU A N 1
ATOM 5634 C CA . GLU A 1 727 ? -5.131 14.345 24.530 1.00 66.31 727 GLU A CA 1
ATOM 5635 C C . GLU A 1 727 ? -6.294 14.456 23.520 1.00 66.31 727 GLU A C 1
ATOM 5637 O O . GLU A 1 727 ? -6.949 13.463 23.236 1.00 66.31 727 GLU A O 1
ATOM 5642 N N . ASP A 1 728 ? -6.534 15.638 22.946 1.00 71.12 728 ASP A N 1
ATOM 5643 C CA . ASP A 1 728 ? -7.553 15.876 21.930 1.00 71.12 728 ASP A CA 1
ATOM 5644 C C . ASP A 1 728 ? -7.022 16.287 20.543 1.00 71.12 728 ASP A C 1
ATOM 5646 O O . ASP A 1 728 ? -7.729 16.968 19.815 1.00 71.12 728 ASP A O 1
ATOM 5650 N N . GLU A 1 729 ? -5.805 15.910 20.113 1.00 74.38 729 GLU A N 1
ATOM 5651 C CA . GLU A 1 729 ? -5.394 16.234 18.730 1.00 74.38 729 GLU A CA 1
ATOM 5652 C C . GLU A 1 729 ? -4.245 15.456 18.105 1.00 74.38 729 GLU A C 1
ATOM 5654 O O . GLU A 1 729 ? -4.428 15.060 16.964 1.00 74.38 729 GLU A O 1
ATOM 5659 N N . GLY A 1 730 ? -3.060 15.349 18.718 1.00 69.81 730 GLY A N 1
ATOM 5660 C CA . GLY A 1 730 ? -1.848 15.062 17.918 1.00 69.81 730 GLY A CA 1
ATOM 5661 C C . GLY A 1 730 ? -1.966 13.747 17.167 1.00 69.81 730 GLY A C 1
ATOM 5662 O O . GLY A 1 730 ? -1.916 13.673 15.943 1.00 69.81 730 GLY A O 1
ATOM 5663 N N . ARG A 1 731 ? -2.332 12.767 17.975 1.00 75.25 731 ARG A N 1
ATOM 5664 C CA . ARG A 1 731 ? -3.386 11.788 17.767 1.00 75.25 731 ARG A CA 1
ATOM 5665 C C . ARG A 1 731 ? -4.013 11.667 16.370 1.00 75.25 731 ARG A C 1
ATOM 5667 O O . ARG A 1 731 ? -3.816 10.650 15.727 1.00 75.25 731 ARG A O 1
ATOM 5674 N N . ARG A 1 732 ? -4.798 12.637 15.884 1.00 75.06 732 ARG A N 1
ATOM 5675 C CA . ARG A 1 732 ? -5.760 12.422 14.780 1.00 75.06 732 ARG A CA 1
ATOM 5676 C C . ARG A 1 732 ? -5.106 12.350 13.424 1.00 75.06 732 ARG A C 1
ATOM 5678 O O . ARG A 1 732 ? -5.774 12.131 12.420 1.00 75.06 732 ARG A O 1
ATOM 5685 N N . ARG A 1 733 ? -3.836 12.709 13.414 1.00 79.00 733 ARG A N 1
ATOM 5686 C CA . ARG A 1 733 ? -3.282 13.500 12.354 1.00 79.00 733 ARG A CA 1
ATOM 5687 C C . ARG A 1 733 ? -1.986 12.869 11.940 1.00 79.00 733 ARG A C 1
ATOM 5689 O O . ARG A 1 733 ? -1.050 12.787 12.741 1.00 79.00 733 ARG A O 1
ATOM 5696 N N . MET A 1 734 ? -1.937 12.458 10.680 1.00 82.31 734 MET A N 1
ATOM 5697 C CA . MET A 1 734 ? -0.642 12.240 10.078 1.00 82.31 734 MET A CA 1
ATOM 5698 C C . MET A 1 734 ? -0.057 13.536 9.573 1.00 82.31 734 MET A C 1
ATOM 5700 O O . MET A 1 734 ? -0.706 14.569 9.393 1.00 82.31 734 MET A O 1
ATOM 5704 N N . ARG A 1 735 ? 1.225 13.432 9.290 1.00 78.38 735 ARG A N 1
ATOM 5705 C CA . ARG A 1 735 ? 1.993 14.414 8.581 1.00 78.38 735 ARG A CA 1
ATOM 5706 C C . ARG A 1 735 ? 2.807 13.634 7.560 1.00 78.38 735 ARG A C 1
ATOM 5708 O O . ARG A 1 735 ? 3.712 12.913 7.932 1.00 78.38 735 ARG A O 1
ATOM 5715 N N . MET A 1 736 ? 2.520 13.766 6.271 1.00 71.50 736 MET A N 1
ATOM 5716 C CA . MET A 1 736 ? 3.201 13.023 5.196 1.00 71.50 736 MET A CA 1
ATOM 5717 C C . MET A 1 736 ? 3.016 11.490 5.241 1.00 71.50 736 MET A C 1
ATOM 5719 O O . MET A 1 736 ? 3.955 10.770 4.907 1.00 71.50 736 MET A O 1
ATOM 5723 N N . ALA A 1 737 ? 1.831 10.992 5.620 1.00 70.44 737 ALA A N 1
ATOM 5724 C CA . ALA A 1 737 ? 1.427 9.592 5.419 1.00 70.44 737 ALA A CA 1
ATOM 5725 C C . ALA A 1 737 ? 2.019 9.020 4.117 1.00 70.44 737 ALA A C 1
ATOM 5727 O O . ALA A 1 737 ? 1.958 9.689 3.083 1.00 70.44 737 ALA A O 1
ATOM 5728 N N . SER A 1 738 ? 2.629 7.831 4.140 1.00 69.19 738 SER A N 1
ATOM 5729 C CA . SER A 1 738 ? 3.232 7.297 2.904 1.00 69.19 738 SER A CA 1
ATOM 5730 C C . SER A 1 738 ? 3.110 5.793 2.739 1.00 69.19 738 SER A C 1
ATOM 5732 O O . SER A 1 738 ? 2.647 5.318 1.704 1.00 69.19 738 SER A O 1
ATOM 5734 N N . GLY A 1 739 ? 3.517 5.040 3.746 1.00 69.56 739 GLY A N 1
ATOM 5735 C CA . GLY A 1 739 ? 3.639 3.605 3.610 1.00 69.56 739 GLY A CA 1
ATOM 5736 C C . GLY A 1 739 ? 2.543 2.829 4.275 1.00 69.56 739 GLY A C 1
ATOM 5737 O O . GLY A 1 739 ? 2.220 3.112 5.419 1.00 69.56 739 GLY A O 1
ATOM 5738 N N . ILE A 1 740 ? 2.014 1.829 3.593 1.00 65.69 740 ILE A N 1
ATOM 5739 C CA . ILE A 1 740 ? 0.912 1.011 4.070 1.00 65.69 740 ILE A CA 1
ATOM 5740 C C . ILE A 1 740 ? 1.055 -0.413 3.588 1.00 65.69 740 ILE A C 1
ATOM 5742 O O . ILE A 1 740 ? 1.551 -0.587 2.488 1.00 65.69 740 ILE A O 1
ATOM 5746 N N . THR A 1 741 ? 0.518 -1.365 4.342 1.00 74.75 741 THR A N 1
ATOM 5747 C CA . THR A 1 741 ? -0.051 -2.579 3.750 1.00 74.75 741 THR A CA 1
ATOM 5748 C C . THR A 1 741 ? -1.111 -3.193 4.682 1.00 74.75 741 THR A C 1
ATOM 5750 O O . THR A 1 741 ? -1.910 -2.441 5.256 1.00 74.75 741 THR A O 1
ATOM 5753 N N . TYR A 1 742 ? -1.181 -4.524 4.737 1.00 69.56 742 TYR A N 1
ATOM 5754 C CA . TYR A 1 742 ? -2.286 -5.363 5.143 1.00 69.56 742 TYR A CA 1
ATOM 5755 C C . TYR A 1 742 ? -1.822 -6.802 5.292 1.00 69.56 742 TYR A C 1
ATOM 5757 O O . TYR A 1 742 ? -1.038 -7.263 4.472 1.00 69.56 742 TYR A O 1
ATOM 5765 N N . ASP A 1 743 ? -2.262 -7.484 6.331 1.00 70.81 743 ASP A N 1
ATOM 5766 C CA . ASP A 1 743 ? -2.057 -8.904 6.540 1.00 70.81 743 ASP A CA 1
ATOM 5767 C C . ASP A 1 743 ? -3.029 -9.753 5.666 1.00 70.81 743 ASP A C 1
ATOM 5769 O O . ASP A 1 743 ? -2.737 -9.991 4.504 1.00 70.81 743 ASP A O 1
ATOM 5773 N N . THR A 1 744 ? -4.169 -10.193 6.212 1.00 68.00 744 THR A N 1
ATOM 5774 C CA . THR A 1 744 ? -4.940 -11.473 6.106 1.00 68.00 744 THR A CA 1
ATOM 5775 C C . THR A 1 744 ? -4.403 -12.733 6.878 1.00 68.00 744 THR A C 1
ATOM 5777 O O . THR A 1 744 ? -4.017 -13.733 6.279 1.00 68.00 744 THR A O 1
ATOM 5780 N N . ALA A 1 745 ? -4.373 -12.729 8.234 1.00 63.06 745 ALA A N 1
ATOM 5781 C CA . ALA A 1 745 ? -4.680 -13.900 9.093 1.00 63.06 745 ALA A CA 1
ATOM 5782 C C . ALA A 1 745 ? -5.237 -13.669 10.548 1.00 63.06 745 ALA A C 1
ATOM 5784 O O . ALA A 1 745 ? -5.388 -14.637 11.281 1.00 63.06 745 ALA A O 1
ATOM 5785 N N . ASN A 1 746 ? -5.501 -12.454 11.058 1.00 56.81 746 ASN A N 1
ATOM 5786 C CA . ASN A 1 746 ? -5.757 -12.145 12.488 1.00 56.81 746 ASN A CA 1
ATOM 5787 C C . ASN A 1 746 ? -6.449 -10.785 12.857 1.00 56.81 746 ASN A C 1
ATOM 5789 O O . ASN A 1 746 ? -6.211 -10.271 13.944 1.00 56.81 746 ASN A O 1
ATOM 5793 N N . ASP A 1 747 ? -7.306 -10.203 12.028 1.00 59.22 747 ASP A N 1
ATOM 5794 C CA . ASP A 1 747 ? -8.185 -9.010 12.168 1.00 59.22 747 ASP A CA 1
ATOM 5795 C C . ASP A 1 747 ? -7.571 -7.574 12.392 1.00 59.22 747 ASP A C 1
ATOM 5797 O O . ASP A 1 747 ? -7.144 -7.356 13.520 1.00 59.22 747 ASP A O 1
ATOM 5801 N N . ARG A 1 748 ? -7.545 -6.565 11.429 1.00 74.00 748 ARG A N 1
ATOM 5802 C CA . ARG A 1 748 ? -7.007 -5.104 11.525 1.00 74.00 748 ARG A CA 1
ATOM 5803 C C . ARG A 1 748 ? -6.962 -3.775 10.531 1.00 74.00 748 ARG A C 1
ATOM 5805 O O . ARG A 1 748 ? -7.257 -2.803 11.195 1.00 74.00 748 ARG A O 1
ATOM 5812 N N . LEU A 1 749 ? -6.523 -3.542 9.202 1.00 63.34 749 LEU A N 1
ATOM 5813 C CA . LEU A 1 749 ? -5.872 -2.469 8.171 1.00 63.34 749 LEU A CA 1
ATOM 5814 C C . LEU A 1 749 ? -4.457 -1.564 8.180 1.00 63.34 749 LEU A C 1
ATOM 5816 O O . LEU A 1 749 ? -4.544 -0.396 8.417 1.00 63.34 749 LEU A O 1
ATOM 5820 N N . LEU A 1 750 ? -3.130 -1.765 7.880 1.00 85.19 750 LEU A N 1
ATOM 5821 C CA . LEU A 1 750 ? -1.986 -0.896 8.490 1.00 85.19 750 LEU A CA 1
ATOM 5822 C C . LEU A 1 750 ? -1.245 0.248 7.709 1.00 85.19 750 LEU A C 1
ATOM 5824 O O . LEU A 1 750 ? -0.966 0.097 6.521 1.00 85.19 750 LEU A O 1
ATOM 5828 N N . VAL A 1 751 ? -0.819 1.362 8.375 1.00 71.19 751 VAL A N 1
ATOM 5829 C CA . VAL A 1 751 ? 0.013 2.517 7.873 1.00 71.19 751 VAL A CA 1
ATOM 5830 C C . VAL A 1 751 ? 1.246 2.972 8.697 1.00 71.19 751 VAL A C 1
ATOM 5832 O O . VAL A 1 751 ? 1.405 2.711 9.888 1.00 71.19 751 VAL A O 1
ATOM 5835 N N . ASN A 1 752 ? 2.062 3.807 8.043 1.00 79.69 752 ASN A N 1
ATOM 5836 C CA . ASN A 1 752 ? 3.114 4.678 8.556 1.00 79.69 752 ASN A CA 1
ATOM 5837 C C . ASN A 1 752 ? 2.771 6.184 8.401 1.00 79.69 752 ASN A C 1
ATOM 5839 O O . ASN A 1 752 ? 2.434 6.669 7.314 1.00 79.69 752 ASN A O 1
ATOM 5843 N N . ASP A 1 753 ? 2.993 6.930 9.482 1.00 78.69 753 ASP A N 1
ATOM 5844 C CA . ASP A 1 753 ? 2.972 8.387 9.576 1.00 78.69 753 ASP A CA 1
ATOM 5845 C C . ASP A 1 753 ? 4.396 8.966 9.600 1.00 78.69 753 ASP A C 1
ATOM 5847 O O . ASP A 1 753 ? 5.012 9.210 10.646 1.00 78.69 753 ASP A O 1
ATOM 5851 N N . LYS A 1 754 ? 4.912 9.175 8.394 1.00 72.31 754 LYS A N 1
ATOM 5852 C CA . LYS A 1 754 ? 6.294 9.538 8.097 1.00 72.31 754 LYS A CA 1
ATOM 5853 C C . LYS A 1 754 ? 6.756 10.800 8.811 1.00 72.31 754 LYS A C 1
ATOM 5855 O O . LYS A 1 754 ? 7.691 10.794 9.591 1.00 72.31 754 LYS A O 1
ATOM 5860 N N . GLY A 1 755 ? 6.106 11.920 8.548 1.00 67.38 755 GLY A N 1
ATOM 5861 C CA . GLY A 1 755 ? 6.541 13.248 8.966 1.00 67.38 755 GLY A CA 1
ATOM 5862 C C . GLY A 1 755 ? 6.395 13.522 10.460 1.00 67.38 755 GLY A C 1
ATOM 5863 O O . GLY A 1 755 ? 6.886 14.564 10.903 1.00 67.38 755 GLY A O 1
ATOM 5864 N N . ASN A 1 756 ? 5.757 12.613 11.197 1.00 75.62 756 ASN A N 1
ATOM 5865 C CA . ASN A 1 756 ? 5.732 12.534 12.657 1.00 75.62 756 ASN A CA 1
ATOM 5866 C C . ASN A 1 756 ? 6.505 11.322 13.210 1.00 75.62 756 ASN A C 1
ATOM 5868 O O . ASN A 1 756 ? 6.534 11.098 14.419 1.00 75.62 756 ASN A O 1
ATOM 5872 N N . ASP A 1 757 ? 7.187 10.603 12.321 1.00 78.62 757 ASP A N 1
ATOM 5873 C CA . ASP A 1 757 ? 8.185 9.580 12.581 1.00 78.62 757 ASP A CA 1
ATOM 5874 C C . ASP A 1 757 ? 7.634 8.288 13.236 1.00 78.62 757 ASP A C 1
ATOM 5876 O O . ASP A 1 757 ? 8.158 7.895 14.280 1.00 78.62 757 ASP A O 1
ATOM 5880 N N . ARG A 1 758 ? 6.573 7.640 12.694 1.00 82.94 758 ARG A N 1
ATOM 5881 C CA . ARG A 1 758 ? 6.023 6.379 13.271 1.00 82.94 758 ARG A CA 1
ATOM 5882 C C . ARG A 1 758 ? 5.199 5.419 12.359 1.00 82.94 758 ARG A C 1
ATOM 5884 O O . ARG A 1 758 ? 4.708 5.824 11.316 1.00 82.94 758 ARG A O 1
ATOM 5891 N N . ILE A 1 759 ? 4.970 4.161 12.789 1.00 77.88 759 ILE A N 1
ATOM 5892 C CA . ILE A 1 759 ? 3.727 3.360 12.534 1.00 77.88 759 ILE A CA 1
ATOM 5893 C C . ILE A 1 759 ? 2.537 4.156 13.018 1.00 77.88 759 ILE A C 1
ATOM 5895 O O . ILE A 1 759 ? 2.706 4.877 13.990 1.00 77.88 759 ILE A O 1
ATOM 5899 N N . LEU A 1 760 ? 1.330 3.882 12.527 1.00 72.62 760 LEU A N 1
ATOM 5900 C CA . LEU A 1 760 ? 0.152 3.945 13.395 1.00 72.62 760 LEU A CA 1
ATOM 5901 C C . LEU A 1 760 ? -0.841 2.815 13.068 1.00 72.62 760 LEU A C 1
ATOM 5903 O O . LEU A 1 760 ? -1.520 2.913 12.064 1.00 72.62 760 LEU A O 1
ATOM 5907 N N . PHE A 1 761 ? -0.958 1.775 13.906 1.00 77.12 761 PHE A N 1
ATOM 5908 C CA . PHE A 1 761 ? -1.959 0.702 13.743 1.00 77.12 761 PHE A CA 1
ATOM 5909 C C . PHE A 1 761 ? -3.392 1.121 14.082 1.00 77.12 761 PHE A C 1
ATOM 5911 O O . PHE A 1 761 ? -3.563 2.018 14.881 1.00 77.12 761 PHE A O 1
ATOM 5918 N N . PHE A 1 762 ? -4.422 0.374 13.693 1.00 71.38 762 PHE A N 1
ATOM 5919 C CA . PHE A 1 762 ? -5.825 0.448 14.159 1.00 71.38 762 PHE A CA 1
ATOM 5920 C C . PHE A 1 762 ? -6.600 -0.876 13.862 1.00 71.38 762 PHE A C 1
ATOM 5922 O O . PHE A 1 762 ? -5.993 -1.944 13.871 1.00 71.38 762 PHE A O 1
ATOM 5929 N N . ASN A 1 763 ? -7.932 -0.814 13.730 1.00 68.44 763 ASN A N 1
ATOM 5930 C CA . ASN A 1 763 ? -8.945 -1.889 13.792 1.00 68.44 763 ASN A CA 1
ATOM 5931 C C . ASN A 1 763 ? -9.719 -2.032 12.451 1.00 68.44 763 ASN A C 1
ATOM 5933 O O . ASN A 1 763 ? -10.022 -0.972 11.949 1.00 68.44 763 ASN A O 1
ATOM 5937 N N . ALA A 1 764 ? -10.040 -3.209 11.853 1.00 72.94 764 ALA A N 1
ATOM 5938 C CA . ALA A 1 764 ? -10.673 -3.266 10.499 1.00 72.94 764 ALA A CA 1
ATOM 5939 C C . ALA A 1 764 ? -11.413 -4.552 10.049 1.00 72.94 764 ALA A C 1
ATOM 5941 O O . ALA A 1 764 ? -11.022 -5.157 9.063 1.00 72.94 764 ALA A O 1
ATOM 5942 N N . ARG A 1 765 ? -12.427 -5.002 10.782 1.00 77.19 765 ARG A N 1
ATOM 5943 C CA . ARG A 1 765 ? -13.096 -6.316 10.659 1.00 77.19 765 ARG A CA 1
ATOM 5944 C C . ARG A 1 765 ? -14.321 -6.375 9.717 1.00 77.19 765 ARG A C 1
ATOM 5946 O O . ARG A 1 765 ? -14.448 -5.485 8.888 1.00 77.19 765 ARG A O 1
ATOM 5953 N N . PRO A 1 766 ? -15.259 -7.333 9.901 1.00 69.56 766 PRO A N 1
ATOM 5954 C CA . PRO A 1 766 ? -16.680 -7.109 9.716 1.00 69.56 766 PRO A CA 1
ATOM 5955 C C . PRO A 1 766 ? -17.210 -5.913 10.500 1.00 69.56 766 PRO A C 1
ATOM 5957 O O . PRO A 1 766 ? -17.604 -4.935 9.906 1.00 69.56 766 PRO A O 1
ATOM 5960 N N . GLU A 1 767 ? -17.261 -5.962 11.828 1.00 68.25 767 GLU A N 1
ATOM 5961 C CA . GLU A 1 767 ? -18.411 -5.491 12.626 1.00 68.25 767 GLU A CA 1
ATOM 5962 C C . GLU A 1 767 ? -18.283 -4.250 13.542 1.00 68.25 767 GLU A C 1
ATOM 5964 O O . GLU A 1 767 ? -19.106 -4.151 14.449 1.00 68.25 767 GLU A O 1
ATOM 5969 N N . VAL A 1 768 ? -17.332 -3.305 13.379 1.00 56.97 768 VAL A N 1
ATOM 5970 C CA . VAL A 1 768 ? -17.340 -2.073 14.213 1.00 56.97 768 VAL A CA 1
ATOM 5971 C C . VAL A 1 768 ? -17.205 -0.661 13.571 1.00 56.97 768 VAL A C 1
ATOM 5973 O O . VAL A 1 768 ? -18.081 0.129 13.843 1.00 56.97 768 VAL A O 1
ATOM 5976 N N . LEU A 1 769 ? -16.176 -0.234 12.820 1.00 78.00 769 LEU A N 1
ATOM 5977 C CA . LEU A 1 769 ? -15.666 1.187 12.733 1.00 78.00 769 LEU A CA 1
ATOM 5978 C C . LEU A 1 769 ? -16.366 2.213 11.785 1.00 78.00 769 LEU A C 1
ATOM 5980 O O . LEU A 1 769 ? -17.000 1.764 10.859 1.00 78.00 769 LEU A O 1
ATOM 5984 N N . GLU A 1 770 ? -16.223 3.553 12.025 1.00 70.19 770 GLU A N 1
ATOM 5985 C CA . GLU A 1 770 ? -16.746 4.866 11.423 1.00 70.19 770 GLU A CA 1
ATOM 5986 C C . GLU A 1 770 ? -15.725 5.985 11.587 1.00 70.19 770 GLU A C 1
ATOM 5988 O O . GLU A 1 770 ? -14.973 5.629 12.484 1.00 70.19 770 GLU A O 1
ATOM 5993 N N . THR A 1 771 ? -15.813 7.231 10.961 1.00 79.12 771 THR A N 1
ATOM 5994 C CA . THR A 1 771 ? -15.046 8.235 10.002 1.00 79.12 771 THR A CA 1
ATOM 5995 C C . THR A 1 771 ? -14.034 9.549 10.277 1.00 79.12 771 THR A C 1
ATOM 5997 O O . THR A 1 771 ? -14.556 10.660 10.262 1.00 79.12 771 THR A O 1
ATOM 6000 N N . GLY A 1 772 ? -12.693 9.801 10.625 1.00 63.94 772 GLY A N 1
ATOM 6001 C CA . GLY A 1 772 ? -11.281 9.341 11.097 1.00 63.94 772 GLY A CA 1
ATOM 6002 C C . GLY A 1 772 ? -10.803 9.156 12.595 1.00 63.94 772 GLY A C 1
ATOM 6003 O O . GLY A 1 772 ? -10.380 10.120 13.227 1.00 63.94 772 GLY A O 1
ATOM 6004 N N . MET A 1 773 ? -10.730 7.914 13.121 1.00 83.69 773 MET A N 1
ATOM 6005 C CA . MET A 1 773 ? -11.186 7.318 14.425 1.00 83.69 773 MET A CA 1
ATOM 6006 C C . MET A 1 773 ? -10.669 7.639 15.823 1.00 83.69 773 MET A C 1
ATOM 6008 O O . MET A 1 773 ? -9.498 7.916 16.056 1.00 83.69 773 MET A O 1
ATOM 6012 N N . ALA A 1 774 ? -11.555 7.284 16.768 1.00 69.56 774 ALA A N 1
ATOM 6013 C CA . ALA A 1 774 ? -11.222 6.626 18.032 1.00 69.56 774 ALA A CA 1
ATOM 6014 C C . ALA A 1 774 ? -10.124 5.566 17.890 1.00 69.56 774 ALA A C 1
ATOM 6016 O O . ALA A 1 774 ? -10.242 4.636 17.117 1.00 69.56 774 ALA A O 1
ATOM 6017 N N . ALA A 1 775 ? -9.099 5.631 18.722 1.00 71.44 775 ALA A N 1
ATOM 6018 C CA . ALA A 1 775 ? -7.877 4.872 18.587 1.00 71.44 775 ALA A CA 1
ATOM 6019 C C . ALA A 1 775 ? -7.286 4.451 19.969 1.00 71.44 775 ALA A C 1
ATOM 6021 O O . ALA A 1 775 ? -7.989 4.562 20.961 1.00 71.44 775 ALA A O 1
ATOM 6022 N N . SER A 1 776 ? -6.039 3.978 20.134 1.00 51.72 776 SER A N 1
ATOM 6023 C CA . SER A 1 776 ? -5.350 4.112 21.442 1.00 51.72 776 SER A CA 1
ATOM 6024 C C . SER A 1 776 ? -3.910 4.679 21.566 1.00 51.72 776 SER A C 1
ATOM 6026 O O . SER A 1 776 ? -3.752 5.613 22.360 1.00 51.72 776 SER A O 1
ATOM 6028 N N . GLY A 1 777 ? -2.882 4.248 20.812 1.00 53.53 777 GLY A N 1
ATOM 6029 C CA . GLY A 1 777 ? -1.535 4.864 20.907 1.00 53.53 777 GLY A CA 1
ATOM 6030 C C . GLY A 1 777 ? -0.550 4.749 19.723 1.00 53.53 777 GLY A C 1
ATOM 6031 O O . GLY A 1 777 ? -0.627 5.631 18.884 1.00 53.53 777 GLY A O 1
ATOM 6032 N N . VAL A 1 778 ? 0.397 3.794 19.632 1.00 58.69 778 VAL A N 1
ATOM 6033 C CA . VAL A 1 778 ? 1.332 3.605 18.479 1.00 58.69 778 VAL A CA 1
ATOM 6034 C C . VAL A 1 778 ? 2.231 2.374 18.426 1.00 58.69 778 VAL A C 1
ATOM 6036 O O . VAL A 1 778 ? 2.688 2.061 17.334 1.00 58.69 778 VAL A O 1
ATOM 6039 N N . ILE A 1 779 ? 2.556 1.699 19.526 1.00 59.88 779 ILE A N 1
ATOM 6040 C CA . ILE A 1 779 ? 3.927 1.208 19.768 1.00 59.88 779 ILE A CA 1
ATOM 6041 C C . ILE A 1 779 ? 4.863 2.372 20.145 1.00 59.88 779 ILE A C 1
ATOM 6043 O O . ILE A 1 779 ? 5.161 2.549 21.324 1.00 59.88 779 ILE A O 1
ATOM 6047 N N . GLY A 1 780 ? 5.335 3.185 19.195 1.00 60.16 780 GLY A N 1
ATOM 6048 C CA . GLY A 1 780 ? 6.541 4.004 19.377 1.00 60.16 780 GLY A CA 1
ATOM 6049 C C . GLY A 1 780 ? 6.614 5.422 18.794 1.00 60.16 780 GLY A C 1
ATOM 6050 O O . GLY A 1 780 ? 5.731 5.883 18.095 1.00 60.16 780 GLY A O 1
ATOM 6051 N N . GLN A 1 781 ? 7.762 6.075 19.009 1.00 68.62 781 GLN A N 1
ATOM 6052 C CA . GLN A 1 781 ? 7.856 7.422 19.611 1.00 68.62 781 GLN A CA 1
ATOM 6053 C C . GLN A 1 781 ? 7.683 7.333 21.148 1.00 68.62 781 GLN A C 1
ATOM 6055 O O . GLN A 1 781 ? 7.600 6.223 21.668 1.00 68.62 781 GLN A O 1
ATOM 6060 N N . LYS A 1 782 ? 7.827 8.454 21.875 1.00 61.28 782 LYS A N 1
ATOM 6061 C CA . LYS A 1 782 ? 8.315 8.535 23.272 1.00 61.28 782 LYS A CA 1
ATOM 6062 C C . LYS A 1 782 ? 7.199 8.479 24.335 1.00 61.28 782 LYS A C 1
ATOM 6064 O O . LYS A 1 782 ? 6.849 7.394 24.780 1.00 61.28 782 LYS A O 1
ATOM 6069 N N . ASP A 1 783 ? 6.708 9.626 24.809 1.00 59.72 783 ASP A N 1
ATOM 6070 C CA . ASP A 1 783 ? 5.310 10.009 24.562 1.00 59.72 783 ASP A CA 1
ATOM 6071 C C . ASP A 1 783 ? 5.228 10.585 23.151 1.00 59.72 783 ASP A C 1
ATOM 6073 O O . ASP A 1 783 ? 6.262 11.032 22.651 1.00 59.72 783 ASP A O 1
ATOM 6077 N N . PHE A 1 784 ? 4.062 10.641 22.500 1.00 74.31 784 PHE A N 1
ATOM 6078 C CA . PHE A 1 784 ? 4.103 11.005 21.081 1.00 74.31 784 PHE A CA 1
ATOM 6079 C C . PHE A 1 784 ? 2.965 11.797 20.451 1.00 74.31 784 PHE A C 1
ATOM 6081 O O . PHE A 1 784 ? 2.860 11.918 19.231 1.00 74.31 784 PHE A O 1
ATOM 6088 N N . VAL A 1 785 ? 2.188 12.483 21.285 1.00 69.50 785 VAL A N 1
ATOM 6089 C CA . VAL A 1 785 ? 1.816 13.860 20.936 1.00 69.50 785 VAL A CA 1
ATOM 6090 C C . VAL A 1 785 ? 3.082 14.717 20.763 1.00 69.50 785 VAL A C 1
ATOM 6092 O O . VAL A 1 785 ? 3.040 15.759 20.121 1.00 69.50 785 VAL A O 1
ATOM 6095 N N . SER A 1 786 ? 4.222 14.244 21.285 1.00 73.62 786 SER A N 1
ATOM 6096 C CA . SER A 1 786 ? 5.561 14.655 20.880 1.00 73.62 786 SER A CA 1
ATOM 6097 C C . SER A 1 786 ? 6.034 14.011 19.565 1.00 73.62 786 SER A C 1
ATOM 6099 O O . SER A 1 786 ? 5.647 12.912 19.175 1.00 73.62 786 SER A O 1
ATOM 6101 N N . ARG A 1 787 ? 6.980 14.681 18.916 1.00 80.75 787 ARG A N 1
ATOM 6102 C CA . ARG A 1 787 ? 7.888 14.082 17.937 1.00 80.75 787 ARG A CA 1
ATOM 6103 C C . ARG A 1 787 ? 9.300 14.417 18.387 1.00 80.75 787 ARG A C 1
ATOM 6105 O O . ARG A 1 787 ? 9.703 15.575 18.273 1.00 80.75 787 ARG A O 1
ATOM 6112 N N . ILE A 1 788 ? 10.049 13.438 18.903 1.00 68.62 788 ILE A N 1
ATOM 6113 C CA . ILE A 1 788 ? 11.442 13.652 19.337 1.00 68.62 788 ILE A CA 1
ATOM 6114 C C . ILE A 1 788 ? 12.422 12.897 18.417 1.00 68.62 788 ILE A C 1
ATOM 6116 O O . ILE A 1 788 ? 12.476 11.663 18.436 1.00 68.62 788 ILE A O 1
ATOM 6120 N N . PRO A 1 789 ? 13.204 13.640 17.605 1.00 55.69 789 PRO A N 1
ATOM 6121 C CA . PRO A 1 789 ? 14.186 13.085 16.679 1.00 55.69 789 PRO A CA 1
ATOM 6122 C C . PRO A 1 789 ? 15.360 12.329 17.309 1.00 55.69 789 PRO A C 1
ATOM 6124 O O . PRO A 1 789 ? 15.771 12.595 18.438 1.00 55.69 789 PRO A O 1
ATOM 6127 N N . GLY A 1 790 ? 15.958 11.436 16.518 1.00 54.22 790 GLY A N 1
ATOM 6128 C CA . GLY A 1 790 ? 17.047 10.532 16.899 1.00 54.22 790 GLY A CA 1
ATOM 6129 C C . GLY A 1 790 ? 18.283 11.160 17.550 1.00 54.22 790 GLY A C 1
ATOM 6130 O O . GLY A 1 790 ? 19.130 11.727 16.861 1.00 54.22 790 GLY A O 1
ATOM 6131 N N . ASN A 1 791 ? 18.488 10.905 18.851 1.00 55.53 791 ASN A N 1
ATOM 6132 C CA . ASN A 1 791 ? 19.802 11.048 19.493 1.00 55.53 791 ASN A CA 1
ATOM 6133 C C . ASN A 1 791 ? 20.875 10.195 18.790 1.00 55.53 791 ASN A C 1
ATOM 6135 O O . ASN A 1 791 ? 21.982 10.673 18.530 1.00 55.53 791 ASN A O 1
ATOM 6139 N N . GLY A 1 792 ? 20.572 8.918 18.537 1.00 46.72 792 GLY A N 1
ATOM 6140 C CA . GLY A 1 792 ? 21.495 7.922 17.981 1.00 46.72 792 GLY A CA 1
ATOM 6141 C C . GLY A 1 792 ? 22.090 6.951 19.011 1.00 46.72 792 GLY A C 1
ATOM 6142 O O . GLY A 1 792 ? 22.646 5.938 18.607 1.00 46.72 792 GLY A O 1
ATOM 6143 N N . GLU A 1 793 ? 21.926 7.203 20.317 1.00 45.75 793 GLU A N 1
ATOM 6144 C CA . GLU A 1 793 ? 21.609 6.102 21.247 1.00 45.75 793 GLU A CA 1
ATOM 6145 C C . GLU A 1 793 ? 20.163 5.650 20.944 1.00 45.75 793 GLU A C 1
ATOM 6147 O O . GLU A 1 793 ? 19.352 6.473 20.505 1.00 45.75 793 GLU A O 1
ATOM 6152 N N . GLN A 1 794 ? 19.841 4.367 21.139 1.00 45.53 794 GLN A N 1
ATOM 6153 C CA . GLN A 1 794 ? 18.687 3.698 20.508 1.00 45.53 794 GLN A CA 1
ATOM 6154 C C . GLN A 1 794 ? 17.271 4.074 21.009 1.00 45.53 794 GLN A C 1
ATOM 6156 O O . GLN A 1 794 ? 16.353 3.287 20.823 1.00 45.53 794 GLN A O 1
ATOM 6161 N N . GLU A 1 795 ? 17.016 5.276 21.534 1.00 43.84 795 GLU A N 1
ATOM 6162 C CA . GLU A 1 795 ? 15.649 5.707 21.902 1.00 43.84 795 GLU A CA 1
ATOM 6163 C C . GLU A 1 795 ? 14.874 6.309 20.695 1.00 43.84 795 GLU A C 1
ATOM 6165 O O . GLU A 1 795 ? 13.802 5.842 20.317 1.00 43.84 795 GLU A O 1
ATOM 6170 N N . GLU A 1 796 ? 15.436 7.280 19.967 1.00 51.25 796 GLU A N 1
ATOM 6171 C CA . GLU A 1 796 ? 14.653 8.242 19.145 1.00 51.25 796 GLU A CA 1
ATOM 6172 C C . GLU A 1 796 ? 14.766 8.097 17.594 1.00 51.25 796 GLU A C 1
ATOM 6174 O O . GLU A 1 796 ? 15.492 7.243 17.084 1.00 51.25 796 GLU A O 1
ATOM 6179 N N . LEU A 1 797 ? 14.014 8.903 16.825 1.00 53.12 797 LEU A N 1
ATOM 6180 C CA . LEU A 1 797 ? 13.385 8.500 15.541 1.00 53.12 797 LEU A CA 1
ATOM 6181 C C . LEU A 1 797 ? 13.471 9.500 14.359 1.00 53.12 797 LEU A C 1
ATOM 6183 O O . LEU A 1 797 ? 13.968 10.607 14.560 1.00 53.12 797 LEU A O 1
ATOM 6187 N N . LEU A 1 798 ? 12.966 9.111 13.167 1.00 63.06 798 LEU A N 1
ATOM 6188 C CA . LEU A 1 798 ? 12.664 9.950 11.983 1.00 63.06 798 LEU A CA 1
ATOM 6189 C C . LEU A 1 798 ? 11.843 9.177 10.885 1.00 63.06 798 LEU A C 1
ATOM 6191 O O . LEU A 1 798 ? 12.089 8.001 10.685 1.00 63.06 798 LEU A O 1
ATOM 6195 N N . ASP A 1 799 ? 10.907 9.804 10.151 1.00 63.75 799 ASP A N 1
ATOM 6196 C CA . ASP A 1 799 ? 10.498 9.635 8.712 1.00 63.75 799 ASP A CA 1
ATOM 6197 C C . ASP A 1 799 ? 10.186 8.250 8.015 1.00 63.75 799 ASP A C 1
ATOM 6199 O O . ASP A 1 799 ? 10.781 7.949 6.983 1.00 63.75 799 ASP A O 1
ATOM 6203 N N . PRO A 1 800 ? 9.189 7.427 8.407 1.00 56.41 800 PRO A N 1
ATOM 6204 C CA . PRO A 1 800 ? 8.864 6.150 7.713 1.00 56.41 800 PRO A CA 1
ATOM 6205 C C . PRO A 1 800 ? 8.458 6.109 6.215 1.00 56.41 800 PRO A C 1
ATOM 6207 O O . PRO A 1 800 ? 7.879 7.054 5.695 1.00 56.41 800 PRO A O 1
ATOM 6210 N N . ARG A 1 801 ? 8.811 5.018 5.481 1.00 63.34 801 ARG A N 1
ATOM 6211 C CA . ARG A 1 801 ? 8.796 4.872 3.980 1.00 63.34 801 ARG A CA 1
ATOM 6212 C C . ARG A 1 801 ? 7.862 3.807 3.314 1.00 63.34 801 ARG A C 1
ATOM 6214 O O . ARG A 1 801 ? 6.695 3.911 3.622 1.00 63.34 801 ARG A O 1
ATOM 6221 N N . GLU A 1 802 ? 8.280 2.968 2.325 1.00 63.44 802 GLU A N 1
ATOM 6222 C CA . GLU A 1 802 ? 7.540 2.691 1.028 1.00 63.44 802 GLU A CA 1
ATOM 6223 C C . GLU A 1 802 ? 7.583 1.223 0.369 1.00 63.44 802 GLU A C 1
ATOM 6225 O O . GLU A 1 802 ? 8.602 0.967 -0.278 1.00 63.44 802 GLU A O 1
ATOM 6230 N N . ILE A 1 803 ? 6.535 0.329 0.414 1.00 54.34 803 ILE A N 1
ATOM 6231 C CA . ILE A 1 803 ? 6.323 -1.051 -0.246 1.00 54.34 803 ILE A CA 1
ATOM 6232 C C . ILE A 1 803 ? 4.823 -1.600 -0.388 1.00 54.34 803 ILE A C 1
ATOM 6234 O O . ILE A 1 803 ? 3.924 -0.764 -0.310 1.00 54.34 803 ILE A O 1
ATOM 6238 N N . THR A 1 804 ? 4.577 -2.934 -0.633 1.00 52.56 804 THR A N 1
ATOM 6239 C CA . THR A 1 804 ? 3.349 -3.765 -1.042 1.00 52.56 804 THR A CA 1
ATOM 6240 C C . THR A 1 804 ? 3.328 -5.218 -0.390 1.00 52.56 804 THR A C 1
ATOM 6242 O O . THR A 1 804 ? 4.274 -5.416 0.365 1.00 52.56 804 THR A O 1
ATOM 6245 N N . PHE A 1 805 ? 2.342 -6.167 -0.580 1.00 48.19 805 PHE A N 1
ATOM 6246 C CA . PHE A 1 805 ? 1.935 -7.364 0.297 1.00 48.19 805 PHE A CA 1
ATOM 6247 C C . PHE A 1 805 ? 1.951 -8.868 -0.242 1.00 48.19 805 PHE A C 1
ATOM 6249 O O . PHE A 1 805 ? 2.320 -9.065 -1.398 1.00 48.19 805 PHE A O 1
ATOM 6256 N N . ASP A 1 806 ? 1.542 -9.906 0.570 1.00 54.38 806 ASP A N 1
ATOM 6257 C CA . ASP A 1 806 ? 1.444 -11.400 0.273 1.00 54.38 806 ASP A CA 1
ATOM 6258 C C . ASP A 1 806 ? 0.560 -12.316 1.276 1.00 54.38 806 ASP A C 1
ATOM 6260 O O . ASP A 1 806 ? -0.085 -11.695 2.119 1.00 54.38 806 ASP A O 1
ATOM 6264 N N . PRO A 1 807 ? 0.420 -13.703 1.169 1.00 47.75 807 PRO A N 1
ATOM 6265 C CA . PRO A 1 807 ? -0.389 -14.780 1.954 1.00 47.75 807 PRO A CA 1
ATOM 6266 C C . PRO A 1 807 ? -0.038 -15.536 3.338 1.00 47.75 807 PRO A C 1
ATOM 6268 O O . PRO A 1 807 ? 0.980 -16.199 3.448 1.00 47.75 807 PRO A O 1
ATOM 6271 N N . GLU A 1 808 ? -0.915 -15.472 4.401 1.00 52.91 808 GLU A N 1
ATOM 6272 C CA . GLU A 1 808 ? -1.031 -16.088 5.813 1.00 52.91 808 GLU A CA 1
ATOM 6273 C C . GLU A 1 808 ? -0.500 -15.495 7.222 1.00 52.91 808 GLU A C 1
ATOM 6275 O O . GLU A 1 808 ? -0.934 -16.022 8.227 1.00 52.91 808 GLU A O 1
ATOM 6280 N N . HIS A 1 809 ? 0.329 -14.432 7.421 1.00 48.00 809 HIS A N 1
ATOM 6281 C CA . HIS A 1 809 ? 0.916 -13.870 8.718 1.00 48.00 809 HIS A CA 1
ATOM 6282 C C . HIS A 1 809 ? 0.412 -12.412 9.057 1.00 48.00 809 HIS A C 1
ATOM 6284 O O . HIS A 1 809 ? -0.718 -12.237 9.489 1.00 48.00 809 HIS A O 1
ATOM 6290 N N . GLN A 1 810 ? 1.326 -11.405 9.042 1.00 50.56 810 GLN A N 1
ATOM 6291 C CA . GLN A 1 810 ? 1.541 -10.304 10.010 1.00 50.56 810 GLN A CA 1
ATOM 6292 C C . GLN A 1 810 ? 2.846 -9.431 9.784 1.00 50.56 810 GLN A C 1
ATOM 6294 O O . GLN A 1 810 ? 2.968 -8.348 10.359 1.00 50.56 810 GLN A O 1
ATOM 6299 N N . ARG A 1 811 ? 3.907 -9.881 9.084 1.00 45.38 811 ARG A N 1
ATOM 6300 C CA . ARG A 1 811 ? 5.320 -9.369 9.116 1.00 45.38 811 ARG A CA 1
ATOM 6301 C C . ARG A 1 811 ? 5.603 -8.238 8.135 1.00 45.38 811 ARG A C 1
ATOM 6303 O O . ARG A 1 811 ? 5.050 -8.260 7.062 1.00 45.38 811 ARG A O 1
ATOM 6310 N N . LEU A 1 812 ? 6.435 -7.219 8.415 1.00 43.00 812 LEU A N 1
ATOM 6311 C CA . LEU A 1 812 ? 6.147 -5.938 7.738 1.00 43.00 812 LEU A CA 1
ATOM 6312 C C . LEU A 1 812 ? 7.295 -5.014 7.251 1.00 43.00 812 LEU A C 1
ATOM 6314 O O . LEU A 1 812 ? 7.433 -4.900 6.050 1.00 43.00 812 LEU A O 1
ATOM 6318 N N . TYR A 1 813 ? 8.137 -4.383 8.057 1.00 47.69 813 TYR A N 1
ATOM 6319 C CA . TYR A 1 813 ? 9.395 -3.744 7.611 1.00 47.69 813 TYR A CA 1
ATOM 6320 C C . TYR A 1 813 ? 9.440 -2.486 6.644 1.00 47.69 813 TYR A C 1
ATOM 6322 O O . TYR A 1 813 ? 8.633 -2.292 5.745 1.00 47.69 813 TYR A O 1
ATOM 6330 N N . VAL A 1 814 ? 10.475 -1.629 6.845 1.00 44.75 814 VAL A N 1
ATOM 6331 C CA . VAL A 1 814 ? 10.950 -0.364 6.204 1.00 44.75 814 VAL A CA 1
ATOM 6332 C C . VAL A 1 814 ? 12.246 0.212 6.895 1.00 44.75 814 VAL A C 1
ATOM 6334 O O . VAL A 1 814 ? 13.204 -0.559 6.830 1.00 44.75 814 VAL A O 1
ATOM 6337 N N . THR A 1 815 ? 12.410 1.449 7.490 1.00 46.62 815 THR A N 1
ATOM 6338 C CA . THR A 1 815 ? 13.795 2.107 7.602 1.00 46.62 815 THR A CA 1
ATOM 6339 C C . THR A 1 815 ? 14.395 3.408 8.392 1.00 46.62 815 THR A C 1
ATOM 6341 O O . THR A 1 815 ? 15.431 3.848 7.926 1.00 46.62 815 THR A O 1
ATOM 6344 N N . ASP A 1 816 ? 13.921 4.071 9.494 1.00 45.06 816 ASP A N 1
ATOM 6345 C CA . ASP A 1 816 ? 13.947 5.544 10.039 1.00 45.06 816 ASP A CA 1
ATOM 6346 C C . ASP A 1 816 ? 14.499 6.732 9.210 1.00 45.06 816 ASP A C 1
ATOM 6348 O O . ASP A 1 816 ? 15.629 6.532 8.943 1.00 45.06 816 ASP A O 1
ATOM 6352 N N . SER A 1 817 ? 13.933 7.885 8.716 1.00 48.31 817 SER A N 1
ATOM 6353 C CA . SER A 1 817 ? 14.547 8.768 7.615 1.00 48.31 817 SER A CA 1
ATOM 6354 C C . SER A 1 817 ? 15.173 10.172 7.819 1.00 48.31 817 SER A C 1
ATOM 6356 O O . SER A 1 817 ? 14.528 11.132 8.219 1.00 48.31 817 SER A O 1
ATOM 6358 N N . PHE A 1 818 ? 16.419 10.313 7.314 1.00 46.56 818 PHE A N 1
ATOM 6359 C CA . PHE A 1 818 ? 16.913 11.357 6.387 1.00 46.56 818 PHE A CA 1
ATOM 6360 C C . PHE A 1 818 ? 18.334 11.081 5.803 1.00 46.56 818 PHE A C 1
ATOM 6362 O O . PHE A 1 818 ? 18.733 11.744 4.845 1.00 46.56 818 PHE A O 1
ATOM 6369 N N . TRP A 1 819 ? 19.096 10.106 6.333 1.00 43.22 819 TRP A N 1
ATOM 6370 C CA . TRP A 1 819 ? 20.298 9.487 5.720 1.00 43.22 819 TRP A CA 1
ATOM 6371 C C . TRP A 1 819 ? 20.140 7.991 5.282 1.00 43.22 819 TRP A C 1
ATOM 6373 O O . TRP A 1 819 ? 20.045 7.800 4.071 1.00 43.22 819 TRP A O 1
ATOM 6383 N N . ALA A 1 820 ? 20.177 6.954 6.162 1.00 44.09 820 ALA A N 1
ATOM 6384 C CA . ALA A 1 820 ? 19.735 5.535 5.933 1.00 44.09 820 ALA A CA 1
ATOM 6385 C C . ALA A 1 820 ? 19.511 4.566 7.194 1.00 44.09 820 ALA A C 1
ATOM 6387 O O . ALA A 1 820 ? 20.466 4.420 7.939 1.00 44.09 820 ALA A O 1
ATOM 6388 N N . ARG A 1 821 ? 18.329 3.918 7.495 1.00 40.31 821 ARG A N 1
ATOM 6389 C CA . ARG A 1 821 ? 18.054 3.030 8.707 1.00 40.31 821 ARG A CA 1
ATOM 6390 C C . ARG A 1 821 ? 17.331 1.665 8.494 1.00 40.31 821 ARG A C 1
ATOM 6392 O O . ARG A 1 821 ? 17.727 1.030 7.533 1.00 40.31 821 ARG A O 1
ATOM 6399 N N . LEU A 1 822 ? 16.442 1.205 9.418 1.00 38.59 822 LEU A N 1
ATOM 6400 C CA . LEU A 1 822 ? 15.734 -0.093 9.691 1.00 38.59 822 LEU A CA 1
ATOM 6401 C C . LEU A 1 822 ? 14.783 0.067 10.970 1.00 38.59 822 LEU A C 1
ATOM 6403 O O . LEU A 1 822 ? 14.536 1.227 11.298 1.00 38.59 822 LEU A O 1
ATOM 6407 N N . MET A 1 823 ? 14.196 -1.001 11.608 1.00 40.81 823 MET A N 1
ATOM 6408 C CA . MET A 1 823 ? 13.438 -1.205 12.931 1.00 40.81 823 MET A CA 1
ATOM 6409 C C . MET A 1 823 ? 12.389 -2.360 12.847 1.00 40.81 823 MET A C 1
ATOM 6411 O O . MET A 1 823 ? 12.072 -2.667 11.724 1.00 40.81 823 MET A O 1
ATOM 6415 N N . VAL A 1 824 ? 11.886 -3.116 13.861 1.00 42.44 824 VAL A N 1
ATOM 6416 C CA . VAL A 1 824 ? 11.018 -4.324 13.555 1.00 42.44 824 VAL A CA 1
ATOM 6417 C C . VAL A 1 824 ? 9.890 -4.771 14.574 1.00 42.44 824 VAL A C 1
ATOM 6419 O O . VAL A 1 824 ? 9.570 -5.939 14.640 1.00 42.44 824 VAL A O 1
ATOM 6422 N N . PHE A 1 825 ? 9.200 -3.946 15.373 1.00 42.53 825 PHE A N 1
ATOM 6423 C CA . PHE A 1 825 ? 8.406 -4.380 16.579 1.00 42.53 825 PHE A CA 1
ATOM 6424 C C . PHE A 1 825 ? 7.162 -5.361 16.484 1.00 42.53 825 PHE A C 1
ATOM 6426 O O . PHE A 1 825 ? 6.200 -4.979 15.822 1.00 42.53 825 PHE A O 1
ATOM 6433 N N . ASP A 1 826 ? 7.071 -6.465 17.292 1.00 44.28 826 ASP A N 1
ATOM 6434 C CA . ASP A 1 826 ? 5.886 -7.391 17.492 1.00 44.28 826 ASP A CA 1
ATOM 6435 C C . ASP A 1 826 ? 5.193 -7.394 18.920 1.00 44.28 826 ASP A C 1
ATOM 6437 O O . ASP A 1 826 ? 5.310 -6.412 19.649 1.00 44.28 826 ASP A O 1
ATOM 6441 N N . LEU A 1 827 ? 4.466 -8.480 19.340 1.00 47.56 827 LEU A N 1
ATOM 6442 C CA . LEU A 1 827 ? 3.368 -8.511 20.365 1.00 47.56 827 LEU A CA 1
ATOM 6443 C C . LEU A 1 827 ? 3.193 -9.790 21.263 1.00 47.56 827 LEU A C 1
ATOM 6445 O O . LEU A 1 827 ? 3.934 -10.767 21.103 1.00 47.56 827 LEU A O 1
ATOM 6449 N N . PRO A 1 828 ? 2.191 -9.834 22.196 1.00 43.06 828 PRO A N 1
ATOM 6450 C CA . PRO A 1 828 ? 1.808 -11.027 22.971 1.00 43.06 828 PRO A CA 1
ATOM 6451 C C . PRO A 1 828 ? 0.675 -11.903 22.374 1.00 43.06 828 PRO A C 1
ATOM 6453 O O . PRO A 1 828 ? 0.157 -11.619 21.293 1.00 43.06 828 PRO A O 1
ATOM 6456 N N . ARG A 1 829 ? 0.382 -13.055 23.019 1.00 43.78 829 ARG A N 1
ATOM 6457 C CA . ARG A 1 829 ? -0.211 -14.258 22.380 1.00 43.78 829 ARG A CA 1
ATOM 6458 C C . ARG A 1 829 ? -0.727 -15.378 23.344 1.00 43.78 829 ARG A C 1
ATOM 6460 O O . ARG A 1 829 ? -0.587 -15.274 24.556 1.00 43.78 829 ARG A O 1
ATOM 6467 N N . ALA A 1 830 ? -1.318 -16.458 22.793 1.00 39.38 830 ALA A N 1
ATOM 6468 C CA . ALA A 1 830 ? -2.094 -17.526 23.487 1.00 39.38 830 ALA A CA 1
ATOM 6469 C C . ALA A 1 830 ? -1.274 -18.724 24.077 1.00 39.38 830 ALA A C 1
ATOM 6471 O O . ALA A 1 830 ? -0.193 -18.491 24.598 1.00 39.38 830 ALA A O 1
ATOM 6472 N N . GLU A 1 831 ? -1.759 -19.987 24.026 1.00 44.75 831 GLU A N 1
ATOM 6473 C CA . GLU A 1 831 ? -1.038 -21.236 24.430 1.00 44.75 831 GLU A CA 1
ATOM 6474 C C . GLU A 1 831 ? -0.376 -21.946 23.220 1.00 44.75 831 GLU A C 1
ATOM 6476 O O . GLU A 1 831 ? -0.852 -21.835 22.092 1.00 44.75 831 GLU A O 1
ATOM 6481 N N . ARG A 1 832 ? 0.753 -22.642 23.437 1.00 49.84 832 ARG A N 1
ATOM 6482 C CA . ARG A 1 832 ? 1.759 -22.998 22.412 1.00 49.84 832 ARG A CA 1
ATOM 6483 C C . ARG A 1 832 ? 1.592 -24.399 21.795 1.00 49.84 832 ARG A C 1
ATOM 6485 O O . ARG A 1 832 ? 1.699 -25.384 22.526 1.00 49.84 832 ARG A O 1
ATOM 6492 N N . PRO A 1 833 ? 1.557 -24.545 20.454 1.00 48.88 833 PRO A N 1
ATOM 6493 C CA . PRO A 1 833 ? 1.973 -25.795 19.818 1.00 48.88 833 PRO A CA 1
ATOM 6494 C C . PRO A 1 833 ? 3.504 -25.971 19.914 1.00 48.88 833 PRO A C 1
ATOM 6496 O O . PRO A 1 833 ? 4.253 -25.425 19.100 1.00 48.88 833 PRO A O 1
ATOM 6499 N N . VAL A 1 834 ? 3.988 -26.713 20.922 1.00 53.66 834 VAL A N 1
ATOM 6500 C CA . VAL A 1 834 ? 5.396 -27.158 21.037 1.00 53.66 834 VAL A CA 1
ATOM 6501 C C . VAL A 1 834 ? 5.465 -28.676 20.890 1.00 53.66 834 VAL A C 1
ATOM 6503 O O . VAL A 1 834 ? 4.949 -29.412 21.729 1.00 53.66 834 VAL A O 1
ATOM 6506 N N . ALA A 1 835 ? 6.173 -29.162 19.873 1.00 54.72 835 ALA A N 1
ATOM 6507 C CA . ALA A 1 835 ? 6.519 -30.575 19.776 1.00 54.72 835 ALA A CA 1
ATOM 6508 C C . ALA A 1 835 ? 7.731 -30.873 20.679 1.00 54.72 835 ALA A C 1
ATOM 6510 O O . ALA A 1 835 ? 8.863 -30.564 20.314 1.00 54.72 835 ALA A O 1
ATOM 6511 N N . ILE A 1 836 ? 7.503 -31.463 21.859 1.00 57.53 836 ILE A N 1
ATOM 6512 C CA . ILE A 1 836 ? 8.569 -31.829 22.810 1.00 57.53 836 ILE A CA 1
ATOM 6513 C C . ILE A 1 836 ? 8.861 -33.338 22.706 1.00 57.53 836 ILE A C 1
ATOM 6515 O O . ILE A 1 836 ? 8.031 -34.147 23.131 1.00 57.53 836 ILE A O 1
ATOM 6519 N N . PRO A 1 837 ? 10.033 -33.761 22.192 1.00 58.22 837 PRO A N 1
ATOM 6520 C CA . PRO A 1 837 ? 10.419 -35.169 22.193 1.00 58.22 837 PRO A CA 1
ATOM 6521 C C . PRO A 1 837 ? 10.553 -35.712 23.622 1.00 58.22 837 PRO A C 1
ATOM 6523 O O . PRO A 1 837 ? 11.107 -35.051 24.506 1.00 58.22 837 PRO A O 1
ATOM 6526 N N . ALA A 1 838 ? 10.077 -36.934 23.859 1.00 58.81 838 ALA A N 1
ATOM 6527 C CA . ALA A 1 838 ? 10.012 -37.507 25.202 1.00 58.81 838 ALA A CA 1
ATOM 6528 C C . ALA A 1 838 ? 11.383 -37.530 25.912 1.00 58.81 838 ALA A C 1
ATOM 6530 O O . ALA A 1 838 ? 12.368 -38.038 25.375 1.00 58.81 838 ALA A O 1
ATOM 6531 N N . ASN A 1 839 ? 11.410 -37.068 27.168 1.00 61.78 839 ASN A N 1
ATOM 6532 C CA . ASN A 1 839 ? 12.598 -36.912 28.026 1.00 61.78 839 ASN A CA 1
ATOM 6533 C C . ASN A 1 839 ? 13.585 -35.789 27.622 1.00 61.78 839 ASN A C 1
ATOM 6535 O O . ASN A 1 839 ? 14.700 -35.760 28.142 1.00 61.78 839 ASN A O 1
ATOM 6539 N N . THR A 1 840 ? 13.207 -34.859 26.736 1.00 56.41 840 THR A N 1
ATOM 6540 C CA . THR A 1 840 ? 14.000 -33.641 26.461 1.00 56.41 840 THR A CA 1
ATOM 6541 C C . THR A 1 840 ? 13.556 -32.448 27.316 1.00 56.41 840 THR A C 1
ATOM 6543 O O . THR A 1 840 ? 12.507 -32.482 27.959 1.00 56.41 840 THR A O 1
ATOM 6546 N N . ALA A 1 841 ? 14.373 -31.392 27.338 1.00 55.44 841 ALA A N 1
ATOM 6547 C CA . ALA A 1 841 ? 14.064 -30.109 27.962 1.00 55.44 841 ALA A CA 1
ATOM 6548 C C . ALA A 1 841 ? 14.170 -28.994 26.911 1.00 55.44 841 ALA A C 1
ATOM 6550 O O . ALA A 1 841 ? 15.095 -29.002 26.098 1.00 55.44 841 ALA A O 1
ATOM 6551 N N . MET A 1 842 ? 13.236 -28.044 26.942 1.00 48.78 842 MET A N 1
ATOM 6552 C CA . MET A 1 842 ? 13.140 -26.924 26.005 1.00 48.78 842 MET A CA 1
ATOM 6553 C C . MET A 1 842 ? 12.853 -25.637 26.787 1.00 48.78 842 MET A C 1
ATOM 6555 O O . MET A 1 842 ? 12.128 -25.674 27.780 1.00 48.78 842 MET A O 1
ATOM 6559 N N . THR A 1 843 ? 13.438 -24.514 26.364 1.00 47.69 843 THR A N 1
ATOM 6560 C CA . THR A 1 843 ? 13.433 -23.251 27.122 1.00 47.69 843 THR A CA 1
ATOM 6561 C C . THR A 1 843 ? 12.811 -22.122 26.304 1.00 47.69 843 THR A C 1
ATOM 6563 O O . THR A 1 843 ? 13.178 -21.936 25.145 1.00 47.69 843 THR A O 1
ATOM 6566 N N . TYR A 1 844 ? 11.928 -21.337 26.928 1.00 42.06 844 TYR A N 1
ATOM 6567 C CA . TYR A 1 844 ? 11.380 -20.080 26.402 1.00 42.06 844 TYR A CA 1
ATOM 6568 C C . TYR A 1 844 ? 10.974 -19.143 27.568 1.00 42.06 844 TYR A C 1
ATOM 6570 O O . TYR A 1 844 ? 11.160 -19.498 28.734 1.00 42.06 844 TYR A O 1
ATOM 6578 N N . GLY A 1 845 ? 10.443 -17.951 27.283 1.00 42.78 845 GLY A N 1
ATOM 6579 C CA . GLY A 1 845 ? 9.918 -16.996 28.273 1.00 42.78 845 GLY A CA 1
ATOM 6580 C C . GLY A 1 845 ? 9.114 -15.867 27.613 1.00 42.78 845 GLY A C 1
ATOM 6581 O O . GLY A 1 845 ? 9.126 -15.752 26.390 1.00 42.78 845 GLY A O 1
ATOM 6582 N N . THR A 1 846 ? 8.405 -15.030 28.384 1.00 38.75 846 THR A N 1
ATOM 6583 C CA . THR A 1 846 ? 7.649 -13.912 27.780 1.00 38.75 846 THR A CA 1
ATOM 6584 C C . THR A 1 846 ? 8.530 -12.713 27.422 1.00 38.75 846 THR A C 1
ATOM 6586 O O . THR A 1 846 ? 9.528 -12.437 28.086 1.00 38.75 846 THR A O 1
ATOM 6589 N N . LEU A 1 847 ? 8.142 -12.057 26.326 1.00 40.28 847 LEU A N 1
ATOM 6590 C CA . LEU A 1 847 ? 8.869 -11.034 25.562 1.00 40.28 847 LEU A CA 1
ATOM 6591 C C . LEU A 1 847 ? 7.938 -9.805 25.427 1.00 40.28 847 LEU A C 1
ATOM 6593 O O . LEU A 1 847 ? 7.589 -9.332 26.494 1.00 40.28 847 LEU A O 1
ATOM 6597 N N . ASP A 1 848 ? 7.445 -9.317 24.276 1.00 37.09 848 ASP A N 1
ATOM 6598 C CA . ASP A 1 848 ? 6.415 -8.224 24.223 1.00 37.09 848 ASP A CA 1
ATOM 6599 C C . ASP A 1 848 ? 6.942 -6.827 24.739 1.00 37.09 848 ASP A C 1
ATOM 6601 O O . ASP A 1 848 ? 8.137 -6.605 24.739 1.00 37.09 848 ASP A O 1
ATOM 6605 N N . ALA A 1 849 ? 6.160 -5.779 25.009 1.00 38.41 849 ALA A N 1
ATOM 6606 C CA . ALA A 1 849 ? 6.469 -4.397 24.564 1.00 38.41 849 ALA A CA 1
ATOM 6607 C C . ALA A 1 849 ? 6.961 -3.256 25.551 1.00 38.41 849 ALA A C 1
ATOM 6609 O O . ALA A 1 849 ? 6.542 -2.119 25.362 1.00 38.41 849 ALA A O 1
ATOM 6610 N N . TRP A 1 850 ? 7.806 -3.421 26.595 1.00 40.38 850 TRP A N 1
ATOM 6611 C CA . TRP A 1 850 ? 7.961 -2.408 27.703 1.00 40.38 850 TRP A CA 1
ATOM 6612 C C . TRP A 1 850 ? 8.540 -1.009 27.366 1.00 40.38 850 TRP A C 1
ATOM 6614 O O . TRP A 1 850 ? 9.680 -0.690 27.710 1.00 40.38 850 TRP A O 1
ATOM 6624 N N . ASN A 1 851 ? 7.764 -0.087 26.803 1.00 41.41 851 ASN A N 1
ATOM 6625 C CA . ASN A 1 851 ? 8.138 1.333 26.675 1.00 41.41 851 ASN A CA 1
ATOM 6626 C C . ASN A 1 851 ? 7.986 2.162 27.964 1.00 41.41 851 ASN A C 1
ATOM 6628 O O . ASN A 1 851 ? 7.655 3.348 27.907 1.00 41.41 851 ASN A O 1
ATOM 6632 N N . GLY A 1 852 ? 8.264 1.584 29.128 1.00 41.53 852 GLY A N 1
ATOM 6633 C CA . GLY A 1 852 ? 8.155 2.303 30.394 1.00 41.53 852 GLY A CA 1
ATOM 6634 C C . GLY A 1 852 ? 9.183 3.427 30.556 1.00 41.53 852 GLY A C 1
ATOM 6635 O O . GLY A 1 852 ? 10.342 3.294 30.155 1.00 41.53 852 GLY A O 1
ATOM 6636 N N . ARG A 1 853 ? 8.759 4.533 31.184 1.00 41.72 853 ARG A N 1
ATOM 6637 C CA . ARG A 1 853 ? 9.616 5.553 31.820 1.00 41.72 853 ARG A CA 1
ATOM 6638 C C . ARG A 1 853 ? 8.989 5.996 33.130 1.00 41.72 853 ARG A C 1
ATOM 6640 O O . ARG A 1 853 ? 7.820 6.347 33.151 1.00 41.72 853 ARG A O 1
ATOM 6647 N N . ASP A 1 854 ? 9.783 5.939 34.197 1.00 43.50 854 ASP A N 1
ATOM 6648 C CA . ASP A 1 854 ? 9.521 6.401 35.571 1.00 43.50 854 ASP A CA 1
ATOM 6649 C C . ASP A 1 854 ? 8.263 5.834 36.289 1.00 43.50 854 ASP A C 1
ATOM 6651 O O . ASP A 1 854 ? 8.145 5.945 37.510 1.00 43.50 854 ASP A O 1
ATOM 6655 N N . ILE A 1 855 ? 7.381 5.135 35.567 1.00 42.94 855 ILE A N 1
ATOM 6656 C CA . ILE A 1 855 ? 6.296 4.278 36.061 1.00 42.94 855 ILE A CA 1
ATOM 6657 C C . ILE A 1 855 ? 6.888 3.090 36.857 1.00 42.94 855 ILE A C 1
ATOM 6659 O O . ILE A 1 855 ? 7.883 2.503 36.417 1.00 42.94 855 ILE A O 1
ATOM 6663 N N . PRO A 1 856 ? 6.312 2.684 38.010 1.00 44.84 856 PRO A N 1
ATOM 6664 C CA . PRO A 1 856 ? 6.913 1.643 38.843 1.00 44.84 856 PRO A CA 1
ATOM 6665 C C . PRO A 1 856 ? 6.806 0.230 38.242 1.00 44.84 856 PRO A C 1
ATOM 6667 O O . PRO A 1 856 ? 5.773 -0.429 38.336 1.00 44.84 856 PRO A O 1
ATOM 6670 N N . ASP A 1 857 ? 7.926 -0.310 37.755 1.00 42.84 857 ASP A N 1
ATOM 6671 C CA . ASP A 1 857 ? 8.058 -1.746 37.432 1.00 42.84 857 ASP A CA 1
ATOM 6672 C C . ASP A 1 857 ? 7.744 -2.644 38.650 1.00 42.84 857 ASP A C 1
ATOM 6674 O O . ASP A 1 857 ? 7.143 -3.709 38.527 1.00 42.84 857 ASP A O 1
ATOM 6678 N N . LYS A 1 858 ? 8.024 -2.141 39.866 1.00 38.94 858 LYS A N 1
ATOM 6679 C CA . LYS A 1 858 ? 7.655 -2.785 41.140 1.00 38.94 858 LYS A CA 1
ATOM 6680 C C . LYS A 1 858 ? 6.135 -2.872 41.391 1.00 38.94 858 LYS A C 1
ATOM 6682 O O . LYS A 1 858 ? 5.742 -3.463 42.394 1.00 38.94 858 LYS A O 1
ATOM 6687 N N . GLU A 1 859 ? 5.307 -2.294 40.516 1.00 41.00 859 GLU A N 1
ATOM 6688 C CA . GLU A 1 859 ? 3.839 -2.387 40.532 1.00 41.00 859 GLU A CA 1
ATOM 6689 C C . GLU A 1 859 ? 3.237 -2.953 39.226 1.00 41.00 859 GLU A C 1
ATOM 6691 O O . GLU A 1 859 ? 2.183 -3.587 39.287 1.00 41.00 859 GLU A O 1
ATOM 6696 N N . SER A 1 860 ? 3.859 -2.764 38.053 1.00 42.59 860 SER A N 1
ATOM 6697 C CA . SER A 1 860 ? 3.249 -3.111 36.751 1.00 42.59 860 SER A CA 1
ATOM 6698 C C . SER A 1 860 ? 3.303 -4.598 36.366 1.00 42.59 860 SER A C 1
ATOM 6700 O O . SER A 1 860 ? 2.414 -5.075 35.661 1.00 42.59 860 SER A O 1
ATOM 6702 N N . ARG A 1 861 ? 4.316 -5.344 36.824 1.00 44.50 861 ARG A N 1
ATOM 6703 C CA . ARG A 1 861 ? 4.569 -6.752 36.450 1.00 44.50 861 ARG A CA 1
ATOM 6704 C C . ARG A 1 861 ? 3.511 -7.683 37.076 1.00 44.50 861 ARG A C 1
ATOM 6706 O O . ARG A 1 861 ? 3.563 -7.953 38.276 1.00 44.50 861 ARG A O 1
ATOM 6713 N N . GLN A 1 862 ? 2.539 -8.168 36.293 1.00 42.12 862 GLN A N 1
ATOM 6714 C CA . GLN A 1 862 ? 1.308 -8.818 36.803 1.00 42.12 862 GLN A CA 1
ATOM 6715 C C . GLN A 1 862 ? 0.819 -10.049 35.998 1.00 42.12 862 GLN A C 1
ATOM 6717 O O . GLN A 1 862 ? -0.238 -10.623 36.299 1.00 42.12 862 GLN A O 1
ATOM 6722 N N . ALA A 1 863 ? 1.556 -10.492 34.979 1.00 42.00 863 ALA A N 1
ATOM 6723 C CA . ALA A 1 863 ? 1.236 -11.665 34.168 1.00 42.00 863 ALA A CA 1
ATOM 6724 C C . ALA A 1 863 ? 2.377 -12.702 34.116 1.00 42.00 863 ALA A C 1
ATOM 6726 O O . ALA A 1 863 ? 2.379 -13.588 34.968 1.00 42.00 863 ALA A O 1
ATOM 6727 N N . TRP A 1 864 ? 3.289 -12.649 33.136 1.00 46.28 864 TRP A N 1
ATOM 6728 C CA . TRP A 1 864 ? 4.374 -13.633 32.922 1.00 46.28 864 TRP A CA 1
ATOM 6729 C C . TRP A 1 864 ? 3.880 -15.096 32.882 1.00 46.28 864 TRP A C 1
ATOM 6731 O O . TRP A 1 864 ? 4.434 -15.974 33.544 1.00 46.28 864 TRP A O 1
ATOM 6741 N N . ARG A 1 865 ? 2.793 -15.352 32.138 1.00 50.84 865 ARG A N 1
ATOM 6742 C CA . ARG A 1 865 ? 2.036 -16.623 32.178 1.00 50.84 865 ARG A CA 1
ATOM 6743 C C . ARG A 1 865 ? 2.404 -17.560 31.017 1.00 50.84 865 ARG A C 1
ATOM 6745 O O . ARG A 1 865 ? 2.827 -17.098 29.962 1.00 50.84 865 ARG A O 1
ATOM 6752 N N . GLY A 1 866 ? 2.194 -18.861 31.228 1.00 55.69 866 GLY A N 1
ATOM 6753 C CA . GLY A 1 866 ? 2.379 -19.963 30.272 1.00 55.69 866 GLY A CA 1
ATOM 6754 C C . GLY A 1 866 ? 1.679 -21.236 30.781 1.00 55.69 866 GLY A C 1
ATOM 6755 O O . GLY A 1 866 ? 1.182 -21.242 31.911 1.00 55.69 866 GLY A O 1
ATOM 6756 N N . SER A 1 867 ? 1.598 -22.292 29.966 1.00 55.41 867 SER A N 1
ATOM 6757 C CA . SER A 1 867 ? 0.745 -23.475 30.213 1.00 55.41 867 SER A CA 1
ATOM 6758 C C . SER A 1 867 ? 1.303 -24.754 29.558 1.00 55.41 867 SER A C 1
ATOM 6760 O O . SER A 1 867 ? 2.231 -24.665 28.756 1.00 55.41 867 SER A O 1
ATOM 6762 N N . LEU A 1 868 ? 0.780 -25.939 29.919 1.00 60.03 868 LEU A N 1
ATOM 6763 C CA . LEU A 1 868 ? 1.172 -27.240 29.345 1.00 60.03 868 LEU A CA 1
ATOM 6764 C C . LEU A 1 868 ? 0.008 -28.251 29.280 1.00 60.03 868 LEU A C 1
ATOM 6766 O O . LEU A 1 868 ? -0.371 -28.861 30.286 1.00 60.03 868 LEU A O 1
ATOM 6770 N N . THR A 1 869 ? -0.481 -28.509 28.068 1.00 57.38 869 THR A N 1
ATOM 6771 C CA . THR A 1 869 ? -1.430 -29.583 27.732 1.00 57.38 869 THR A CA 1
ATOM 6772 C C . THR A 1 869 ? -0.856 -30.526 26.657 1.00 57.38 869 THR A C 1
ATOM 6774 O O . THR A 1 869 ? 0.197 -30.260 26.081 1.00 57.38 869 THR A O 1
ATOM 6777 N N . SER A 1 870 ? -1.489 -31.682 26.423 1.00 62.53 870 SER A N 1
ATOM 6778 C CA . SER A 1 870 ? -1.132 -32.618 25.341 1.00 62.53 870 SER A CA 1
ATOM 6779 C C . SER A 1 870 ? -2.390 -33.179 24.674 1.00 62.53 870 SER A C 1
ATOM 6781 O O . SER A 1 870 ? -3.461 -33.149 25.281 1.00 62.53 870 SER A O 1
ATOM 6783 N N . GLU A 1 871 ? -2.269 -33.754 23.472 1.00 58.12 871 GLU A N 1
ATOM 6784 C CA . GLU A 1 871 ? -3.403 -34.321 22.710 1.00 58.12 871 GLU A CA 1
ATOM 6785 C C . GLU A 1 871 ? -4.217 -35.384 23.479 1.00 58.12 871 GLU A C 1
ATOM 6787 O O . GLU A 1 871 ? -5.386 -35.611 23.176 1.00 58.12 871 GLU A O 1
ATOM 6792 N N . ALA A 1 872 ? -3.627 -36.019 24.500 1.00 53.59 872 ALA A N 1
ATOM 6793 C CA . ALA A 1 872 ? -4.279 -37.019 25.352 1.00 53.59 872 ALA A CA 1
ATOM 6794 C C . ALA A 1 872 ? -4.733 -36.484 26.732 1.00 53.59 872 ALA A C 1
ATOM 6796 O O . ALA A 1 872 ? -5.210 -37.262 27.561 1.00 53.59 872 ALA A O 1
ATOM 6797 N N . GLY A 1 873 ? -4.582 -35.181 27.003 1.00 56.03 873 GLY A N 1
ATOM 6798 C CA . GLY A 1 873 ? -4.923 -34.535 28.278 1.00 56.03 873 GLY A CA 1
ATOM 6799 C C . GLY A 1 873 ? -3.716 -33.946 29.033 1.00 56.03 873 GLY A C 1
ATOM 6800 O O . GLY A 1 873 ? -2.680 -33.664 28.424 1.00 56.03 873 GLY A O 1
ATOM 6801 N N . PRO A 1 874 ? -3.823 -33.723 30.360 1.00 58.66 874 PRO A N 1
ATOM 6802 C CA . PRO A 1 874 ? -2.748 -33.137 31.168 1.00 58.66 874 PRO A CA 1
ATOM 6803 C C . PRO A 1 874 ? -1.487 -34.008 31.148 1.00 58.66 874 PRO A C 1
ATOM 6805 O O . PRO A 1 874 ? -1.565 -35.187 31.482 1.00 58.66 874 PRO A O 1
ATOM 6808 N N . ALA A 1 875 ? -0.333 -33.435 30.791 1.00 61.72 875 ALA A N 1
ATOM 6809 C CA . ALA A 1 875 ? 0.923 -34.165 30.598 1.00 61.72 875 ALA A CA 1
ATOM 6810 C C . ALA A 1 875 ? 1.608 -34.520 31.943 1.00 61.72 875 ALA A C 1
ATOM 6812 O O . ALA A 1 875 ? 2.253 -33.656 32.549 1.00 61.72 875 ALA A O 1
ATOM 6813 N N . PRO A 1 876 ? 1.525 -35.769 32.451 1.00 54.31 876 PRO A N 1
ATOM 6814 C CA . PRO A 1 876 ? 2.001 -36.089 33.792 1.00 54.31 876 PRO A CA 1
ATOM 6815 C C . PRO A 1 876 ? 3.518 -36.314 33.758 1.00 54.31 876 PRO A C 1
ATOM 6817 O O . PRO A 1 876 ? 3.986 -37.344 33.277 1.00 54.31 876 PRO A O 1
ATOM 6820 N N . GLY A 1 877 ? 4.286 -35.353 34.278 1.00 59.09 877 GLY A N 1
ATOM 6821 C CA . GLY A 1 877 ? 5.752 -35.430 34.362 1.00 59.09 877 GLY A CA 1
ATOM 6822 C C . GLY A 1 877 ? 6.512 -34.268 33.716 1.00 59.09 877 GLY A C 1
ATOM 6823 O O . GLY A 1 877 ? 7.733 -34.220 33.843 1.00 59.09 877 GLY A O 1
ATOM 6824 N N . ALA A 1 878 ? 5.826 -33.324 33.066 1.00 57.91 878 ALA A N 1
ATOM 6825 C CA . ALA A 1 878 ? 6.439 -32.079 32.604 1.00 57.91 878 ALA A CA 1
ATOM 6826 C C . ALA A 1 878 ? 6.550 -31.043 33.745 1.00 57.91 878 ALA A C 1
ATOM 6828 O O . ALA A 1 878 ? 5.723 -31.023 34.658 1.00 57.91 878 ALA A O 1
ATOM 6829 N N . ILE A 1 879 ? 7.570 -30.179 33.695 1.00 59.09 879 ILE A N 1
ATOM 6830 C CA . ILE A 1 879 ? 7.814 -29.109 34.677 1.00 59.09 879 ILE A CA 1
ATOM 6831 C C . ILE A 1 879 ? 8.087 -27.805 33.920 1.00 59.09 879 ILE A C 1
ATOM 6833 O O . ILE A 1 879 ? 8.983 -27.760 33.082 1.00 59.09 879 ILE A O 1
ATOM 6837 N N . LEU A 1 880 ? 7.344 -26.746 34.251 1.00 57.81 880 LEU A N 1
ATOM 6838 C CA . LEU A 1 880 ? 7.540 -25.388 33.733 1.00 57.81 880 LEU A CA 1
ATOM 6839 C C . LE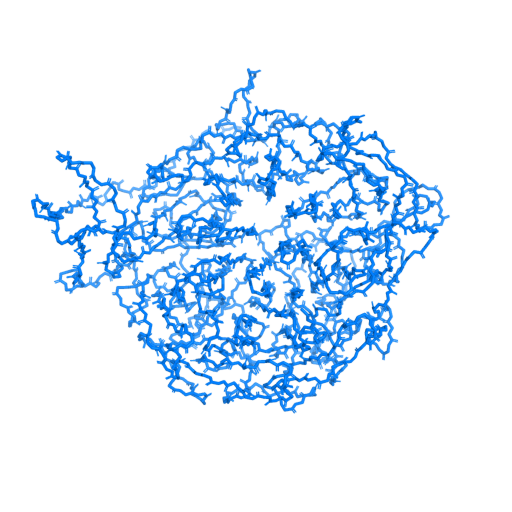U A 1 880 ? 8.279 -24.531 34.778 1.00 57.81 880 LEU A C 1
ATOM 6841 O O . LEU A 1 880 ? 7.934 -24.569 35.960 1.00 57.81 880 LEU A O 1
ATOM 6845 N N . VAL A 1 881 ? 9.295 -23.768 34.358 1.00 55.31 881 VAL A N 1
ATOM 6846 C CA . VAL A 1 881 ? 10.141 -22.933 35.235 1.00 55.31 881 VAL A CA 1
ATOM 6847 C C . VAL A 1 881 ? 10.467 -21.604 34.547 1.00 55.31 881 VAL A C 1
ATOM 6849 O O . VAL A 1 881 ? 10.813 -21.597 33.371 1.00 55.31 881 VAL A O 1
ATOM 6852 N N . TYR A 1 882 ? 10.439 -20.494 35.291 1.00 53.12 882 TYR A N 1
ATOM 6853 C CA . TYR A 1 882 ? 10.991 -19.199 34.873 1.00 53.12 882 TYR A CA 1
ATOM 6854 C C . TYR A 1 882 ? 11.592 -18.447 36.076 1.00 53.12 882 TYR A C 1
ATOM 6856 O O . TYR A 1 882 ? 11.143 -18.612 37.211 1.00 53.12 882 TYR A O 1
ATOM 6864 N N . SER A 1 883 ? 12.608 -17.615 35.827 1.00 45.38 883 SER A N 1
ATOM 6865 C CA . SER A 1 883 ? 13.215 -16.706 36.807 1.00 45.38 883 SER A CA 1
ATOM 6866 C C . SER A 1 883 ? 13.936 -15.552 36.101 1.00 45.38 883 SER A C 1
ATOM 6868 O O . SER A 1 883 ? 14.791 -15.800 35.252 1.00 45.38 883 SER A O 1
ATOM 6870 N N . ASN A 1 884 ? 13.642 -14.304 36.473 1.00 44.72 884 ASN A N 1
ATOM 6871 C CA . ASN A 1 884 ? 14.304 -13.119 35.916 1.00 44.72 884 ASN A CA 1
ATOM 6872 C C . ASN A 1 884 ? 15.647 -12.806 36.616 1.00 44.72 884 ASN A C 1
ATOM 6874 O O . ASN A 1 884 ? 15.864 -13.188 37.766 1.00 44.72 884 ASN A O 1
ATOM 6878 N N . THR A 1 885 ? 16.538 -12.063 35.952 1.00 40.47 885 THR A N 1
ATOM 6879 C CA . THR A 1 885 ? 17.647 -11.319 36.580 1.00 40.47 885 THR A CA 1
ATOM 6880 C C . THR A 1 885 ? 18.016 -10.119 35.702 1.00 40.47 885 THR A C 1
ATOM 6882 O O . THR A 1 885 ? 18.338 -10.295 34.528 1.00 40.47 885 THR A O 1
ATOM 6885 N N . HIS A 1 886 ? 17.989 -8.906 36.265 1.00 40.53 886 HIS A N 1
ATOM 6886 C CA . HIS A 1 886 ? 18.320 -7.668 35.545 1.00 40.53 886 HIS A CA 1
ATOM 6887 C C . HIS A 1 886 ? 19.828 -7.505 35.259 1.00 40.53 886 HIS A C 1
ATOM 6889 O O . HIS A 1 886 ? 20.671 -8.222 35.806 1.00 40.53 886 HIS A O 1
ATOM 6895 N N . ARG A 1 887 ? 20.178 -6.496 34.453 1.00 37.84 887 ARG A N 1
ATOM 6896 C CA . ARG A 1 887 ? 21.531 -5.925 34.378 1.00 37.84 887 ARG A CA 1
ATOM 6897 C C . ARG A 1 887 ? 21.461 -4.404 34.294 1.00 37.84 887 ARG A C 1
ATOM 6899 O O . ARG A 1 887 ? 20.705 -3.872 33.491 1.00 37.84 887 ARG A O 1
ATOM 6906 N N . GLU A 1 888 ? 22.319 -3.732 35.053 1.00 36.12 888 GLU A N 1
ATOM 6907 C CA . GLU A 1 888 ? 22.571 -2.289 34.960 1.00 36.12 888 GLU A CA 1
ATOM 6908 C C . GLU A 1 888 ? 23.995 -2.029 34.444 1.00 36.12 888 GLU A C 1
ATOM 6910 O O . GLU A 1 888 ? 24.899 -2.844 34.646 1.00 36.12 888 GLU A O 1
ATOM 6915 N N . LEU A 1 889 ? 24.195 -0.901 33.754 1.00 41.50 889 LEU A N 1
ATOM 6916 C CA . LEU A 1 889 ? 25.471 -0.493 33.156 1.00 41.50 889 LEU A CA 1
ATOM 6917 C C . LEU A 1 889 ? 25.723 1.008 33.367 1.00 41.50 889 LEU A C 1
ATOM 6919 O O . LEU A 1 889 ? 24.791 1.805 33.425 1.00 41.50 889 LEU A O 1
ATOM 6923 N N . ASP A 1 890 ? 27.002 1.374 33.473 1.00 36.88 890 ASP A N 1
ATOM 6924 C CA . ASP A 1 890 ? 27.459 2.713 33.859 1.00 36.88 890 ASP A CA 1
ATOM 6925 C C . ASP A 1 890 ? 27.157 3.809 32.811 1.00 36.88 890 ASP A C 1
ATOM 6927 O O . ASP A 1 890 ? 27.202 3.595 31.594 1.00 36.88 890 ASP A O 1
ATOM 6931 N N . VAL A 1 891 ? 26.890 5.024 33.303 1.00 39.03 891 VAL A N 1
ATOM 6932 C CA . VAL A 1 891 ? 26.515 6.219 32.524 1.00 39.03 891 VAL A CA 1
ATOM 6933 C C . VAL A 1 891 ? 27.587 6.637 31.504 1.00 39.03 891 VAL A C 1
ATOM 6935 O O . VAL A 1 891 ? 27.249 7.245 30.481 1.00 39.03 891 VAL A O 1
ATOM 6938 N N . LEU A 1 892 ? 28.857 6.295 31.734 1.00 38.00 892 LEU A N 1
ATOM 6939 C CA . LEU A 1 892 ? 29.985 6.572 30.842 1.00 38.00 892 LEU A CA 1
ATOM 6940 C C . LEU A 1 892 ? 30.116 5.565 29.671 1.00 38.00 892 LEU A C 1
ATOM 6942 O O . LEU A 1 892 ? 30.997 5.764 28.838 1.00 38.00 892 LEU A O 1
ATOM 6946 N N . ALA A 1 893 ? 29.275 4.516 29.577 1.00 44.38 893 ALA A N 1
ATOM 6947 C CA . ALA A 1 893 ? 29.508 3.363 28.684 1.00 44.38 893 ALA A CA 1
ATOM 6948 C C . ALA A 1 893 ? 28.589 3.214 27.441 1.00 44.38 893 ALA A C 1
ATOM 6950 O O . ALA A 1 893 ? 29.102 3.120 26.328 1.00 44.38 893 ALA A O 1
ATOM 6951 N N . LYS A 1 894 ? 27.256 3.140 27.599 1.00 38.16 894 LYS A N 1
ATOM 6952 C CA . LYS A 1 894 ? 26.279 2.732 26.546 1.00 38.16 894 LYS A CA 1
ATOM 6953 C C . LYS A 1 894 ? 26.079 3.776 25.416 1.00 38.16 894 LYS A C 1
ATOM 6955 O O . LYS A 1 894 ? 25.024 4.408 25.385 1.00 38.16 894 LYS A O 1
ATOM 6960 N N . ARG A 1 895 ? 27.087 4.079 24.568 1.00 34.81 895 ARG A N 1
ATOM 6961 C CA . ARG A 1 895 ? 27.065 5.294 23.702 1.00 34.81 895 ARG A CA 1
ATOM 6962 C C . ARG A 1 895 ? 27.602 5.206 22.257 1.00 34.81 895 ARG A C 1
ATOM 6964 O O . ARG A 1 895 ? 28.348 4.308 21.869 1.00 34.81 895 ARG A O 1
ATOM 6971 N N . ARG A 1 896 ? 27.193 6.211 21.467 1.00 40.25 896 ARG A N 1
ATOM 6972 C CA . ARG A 1 896 ? 27.553 6.545 20.068 1.00 40.25 896 ARG A CA 1
ATOM 6973 C C . ARG A 1 896 ? 29.065 6.607 19.780 1.00 40.25 896 ARG A C 1
ATOM 6975 O O . ARG A 1 896 ? 29.869 6.956 20.637 1.00 40.25 896 ARG A O 1
ATOM 6982 N N . SER A 1 897 ? 29.429 6.377 18.513 1.00 29.02 897 SER A N 1
ATOM 6983 C CA . SER A 1 897 ? 30.797 6.451 17.967 1.00 29.02 897 SER A CA 1
ATOM 6984 C C . SER A 1 897 ? 30.923 7.531 16.880 1.00 29.02 897 SER A C 1
ATOM 6986 O O . SER A 1 897 ? 30.064 7.631 16.005 1.00 29.02 897 SER A O 1
ATOM 6988 N N . ARG A 1 898 ? 32.010 8.317 16.901 1.00 30.47 898 ARG A N 1
ATOM 6989 C CA . ARG A 1 898 ? 32.520 9.094 15.752 1.00 30.47 898 ARG A CA 1
ATOM 6990 C C . ARG A 1 898 ? 34.049 9.120 15.808 1.00 30.47 898 ARG A C 1
ATOM 6992 O O . ARG A 1 898 ? 34.610 9.541 16.815 1.00 30.47 898 ARG A O 1
ATOM 6999 N N . MET A 1 899 ? 34.717 8.737 14.721 1.00 29.75 899 MET A N 1
ATOM 7000 C CA . MET A 1 899 ? 36.166 8.896 14.532 1.00 29.75 899 MET A CA 1
ATOM 7001 C C . MET A 1 899 ? 36.430 9.340 13.083 1.00 29.75 899 MET A C 1
ATOM 7003 O O . MET A 1 899 ? 35.737 8.884 12.176 1.00 29.75 899 MET A O 1
ATOM 7007 N N . LEU A 1 900 ? 37.362 10.276 12.865 1.00 33.44 900 LEU A N 1
ATOM 7008 C CA . LEU A 1 900 ? 37.538 10.970 11.578 1.00 33.44 900 LEU A CA 1
ATOM 7009 C C . LEU A 1 900 ? 38.549 10.260 10.661 1.00 33.44 900 LEU A C 1
ATOM 7011 O O . LEU A 1 900 ? 39.612 9.846 11.115 1.00 33.44 900 LEU A O 1
ATOM 7015 N N . LEU A 1 901 ? 38.241 10.185 9.362 1.00 28.77 901 LEU A N 1
ATOM 7016 C CA . LEU A 1 901 ? 39.010 9.444 8.347 1.00 28.77 901 LEU A CA 1
ATOM 7017 C C . LEU A 1 901 ? 39.987 10.320 7.526 1.00 28.77 901 LEU A C 1
ATOM 7019 O O . LEU A 1 901 ? 40.349 9.955 6.414 1.00 28.77 901 LEU A O 1
ATOM 7023 N N . SER A 1 902 ? 40.444 11.434 8.111 1.00 28.77 902 SER A N 1
ATOM 7024 C CA . SER A 1 902 ? 41.327 12.465 7.525 1.00 28.77 902 SER A CA 1
ATOM 7025 C C . SER A 1 902 ? 40.698 13.410 6.489 1.00 28.77 902 SER A C 1
ATOM 7027 O O . SER A 1 902 ? 39.876 13.020 5.667 1.00 28.77 902 SER A O 1
ATOM 7029 N N . GLU A 1 903 ? 41.151 14.666 6.514 1.00 30.98 903 GLU A N 1
ATOM 7030 C CA . GLU A 1 903 ? 41.062 15.599 5.385 1.00 30.98 903 GLU A CA 1
ATOM 7031 C C . GLU A 1 903 ? 42.213 15.328 4.404 1.00 30.98 903 GLU A C 1
ATOM 7033 O O . GLU A 1 903 ? 43.364 15.200 4.835 1.00 30.98 903 GLU A O 1
ATOM 7038 N N . THR A 1 904 ? 41.927 15.260 3.101 1.00 33.34 904 THR A N 1
ATOM 7039 C CA . THR A 1 904 ? 42.646 15.966 2.013 1.00 33.34 904 THR A CA 1
ATOM 7040 C C . THR A 1 904 ? 41.892 15.828 0.693 1.00 33.34 904 THR A C 1
ATOM 7042 O O . THR A 1 904 ? 41.286 14.757 0.476 1.00 33.34 904 THR A O 1
#

Solvent-accessible surface area (backbone atoms only — not comparable to full-atom values): 39140 Å² total; per-residue (Å²): 70,54,29,6,22,16,14,20,19,14,24,26,73,84,89,86,62,79,76,32,38,38,30,67,71,18,71,52,41,18,28,57,79,48,81,64,51,69,59,79,46,97,53,41,54,33,38,40,49,17,6,16,9,36,59,24,19,18,22,67,76,63,74,16,9,7,19,31,32,16,35,66,56,94,82,36,71,40,9,30,53,16,5,3,24,62,38,21,87,70,71,68,78,68,51,28,41,52,31,42,9,24,84,82,32,48,54,54,70,72,40,38,58,67,28,51,54,26,40,11,8,7,39,23,37,52,52,33,86,59,46,52,41,34,45,21,8,6,8,20,57,21,32,8,27,8,33,53,23,53,56,93,67,47,44,41,52,52,53,43,78,34,12,42,27,22,87,40,43,61,48,69,63,67,27,55,32,59,35,32,34,14,9,27,3,13,29,33,34,26,43,88,62,34,9,28,14,22,20,6,14,59,25,14,17,19,24,12,24,62,35,41,52,94,61,58,44,57,30,40,60,36,78,28,16,21,14,22,83,40,52,67,38,76,65,74,29,66,30,53,37,17,5,26,17,12,37,37,17,28,20,23,60,78,65,55,39,9,48,6,6,9,39,16,27,13,5,14,29,16,25,58,34,70,75,90,50,49,43,68,31,49,62,34,74,44,28,32,10,9,82,37,42,70,37,36,40,48,32,68,50,37,78,19,30,51,20,10,7,22,8,12,15,13,28,92,34,31,33,27,23,0,9,16,12,33,29,5,28,20,44,18,22,49,42,50,50,54,19,27,61,60,27,52,37,57,60,23,14,41,38,18,69,61,65,51,40,39,53,72,40,56,34,51,29,27,34,14,22,23,23,33,36,53,39,28,92,57,31,38,33,39,29,14,5,24,79,83,27,42,17,22,32,36,31,32,63,56,44,94,89,53,63,30,60,29,38,54,40,84,45,55,46,27,30,52,49,96,89,65,47,73,29,44,73,57,72,78,84,80,70,77,60,30,61,49,48,39,32,13,45,28,59,29,63,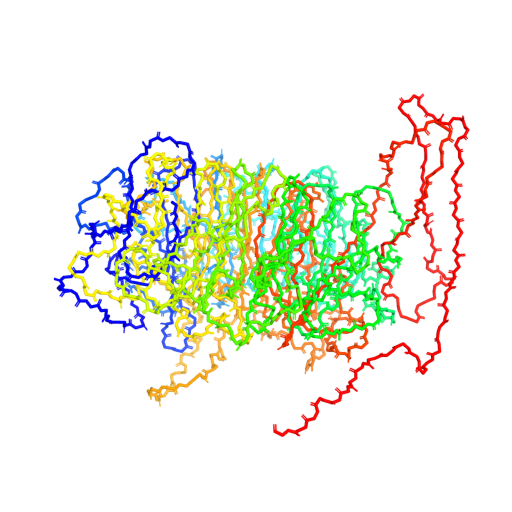34,84,88,82,16,35,42,36,36,32,16,18,81,41,6,23,36,36,28,27,48,28,35,101,63,65,42,82,64,48,91,57,56,74,30,33,41,20,24,89,42,54,65,46,44,58,90,56,59,43,52,27,28,22,16,36,42,29,55,40,39,30,47,30,77,77,75,71,24,51,31,30,38,11,27,63,48,2,9,33,28,30,84,57,34,35,50,102,54,53,44,42,17,44,40,45,78,36,21,26,20,30,52,29,46,26,57,22,34,29,7,39,14,15,43,23,9,12,23,54,38,73,73,47,53,47,77,42,83,95,52,28,32,38,35,24,26,27,53,35,63,78,55,24,19,31,35,31,29,27,9,42,4,11,22,20,14,14,25,23,41,53,77,82,22,67,36,38,29,38,3,46,61,32,33,31,14,13,22,16,15,15,42,6,8,30,20,72,54,70,55,66,84,80,80,78,90,79,84,84,87,78,98,70,81,71,89,53,66,40,70,35,9,17,13,3,20,32,29,20,8,16,25,30,44,40,52,105,44,21,25,13,33,14,25,16,3,70,64,4,16,20,18,19,17,35,14,36,32,44,12,39,7,23,24,9,6,16,50,5,3,9,5,22,36,37,76,86,75,67,64,70,47,45,38,78,81,44,94,39,44,82,77,41,27,8,13,28,16,16,43,12,22,6,17,18,20,25,43,27,30,21,2,40,24,27,9,23,6,72,56,21,8,25,16,28,16,60,46,43,46,53,33,26,14,17,2,14,31,24,31,4,26,32,22,46,39,36,26,24,43,43,65,66,48,79,32,41,34,54,47,42,28,32,15,28,61,52,37,70,43,61,48,15,31,25,18,25,18,0,19,35,85,57,9,6,24,21,12,49,32,44,60,41,59,79,59,96,71,93,75,63,90,94,66,87,86,87,81,75,65,38,16,30,38,10,51,41,96,66,59,66,96,71,67,78,81,60,79,52,86,86,77,76,46,102,92,43,76,57,89,85,74,85,90,81,88,83,88,81,90,87,86,81,61,93,93,61,83,69,74,88,87,85,86,89,74,91,131

Mean predicted aligned error: 16.34 Å

Nearest PDB structures (foldseek):
  6e29-assembly4_D  TM=3.100E-01  e=8.597E-03  Thermothelomyces thermophilus
  7plb-assembly1_A  TM=3.625E-01  e=7.320E-02  Caulobacter vibrioides CB15
  7akk-assembly1_A  TM=1.653E-01  e=6.732E+00  Homo sapiens
  7oyc-assembly1_B1  TM=1.619E-01  e=6.343E+00  Xenopus laevis

Foldseek 3Di:
DWAKFDFAWAFDADFDDDFAFFAAFADAEAFDDAFDDEDADADAFDLGGFAADAWAWADDFAAAGKTFFFHDDQLFQWAFAFWWTWWAVDDDHDIGGQAQAAPRGRGFTFAADFFQQTFGHFFFDWAAAAAAFKFKWAFAFAWWFWFFFRNVRHGRHTGTDATFLDQHRGDGDQAFAQSHFWFAFAWWAFQVQCKTFAAAFLFFKFFIQNRPVVRGHHSDGGDAIFAVLDRHDDDQFFAQRHFGAFFWAFFAAAAAFGFFAFLFQQWFFGAGQFPVNFHRHGGGDAIFRALHSRGLFFFDFQQFFFFFFWQQAADPAFAWGKFAFDFAWFFGAGFRDDFDDAAFFTFEGAQDQDRWFGHQAWAQRHWGFWDWDAHHPQQWIWTAFAPVIQQWIFIDHRPPPQRHYSRGGPAIWQAADPVRGGGRRDGQPDDQFFRNGAGFQFWEAQLPQLKIWTDGFALFWIFIFHGDNSSHGPDNHGQEIAADSHRRGSDSDDHGNLHGHGWNEWYAANQQRDTYIDGARQMYTYDTHGHPVRGGYSDYHDAIYRHHNGYYRRSYRRHQNHYAHCVVVALVDQPFAAQWDKAAAPLPGTIWMGHWSDRDIIHAYPPPRTPHRITDDRALNFASRRRNSHLDVSPCPSPRDDDDDDDDDDSPDTSAIYTWHAGGWAYKEFDYVAMKMKTDRFQLQHIYMIHYYNRNGTHRHIGFARQAHHHPPDSDLDDLPPDQADSHGSRNHARRWYHFYHHHHHFMGWTGRFQLTATGHGGHHRHIGHYNHTTRRGSDDTSRNHRDADPRGSHHFHGHDHHYYDYHYNFTWTFTDDHTYIYTYTARHDADPDDDDPPDDDDDWHHHHHSDDPPDPVPSPDDRDYDDADPVGGDPPDDDDDDDDDDDDDPVPSDDDDDDPDDD

Sequence (904 aa):
MFVSSHGSRVTIYQLDENGRVASRTADYVIGETSLYGRRNSPGIATRSEGSLISGIAYDNVNHRLFARDSSVIAWHPNGRLLVFDVHPDRMVNGPEALAVFGQPDFTTRSLGGVGPQKLASINGTVLDEKHQRLFVSDGDNNRILVWDVAPERLTETPNAMVVIGQRDFFNNEPRAGASGLADPGSIYYDPETERLFVVDGGNHRILTFDVDPENLETGMSAETVIGQADFDSNQPGVGAGRLNRPSRLSFDDAHGRLFVADGGNQRVVIFDVRPDYLALGATATHVLGQDTFGTSDRRVDLRKLAPGQMILNRRQQQLMVNEGTVANRTLVFDVHPDRIENNPDAVALLFQEDFEKSERRTSQVYENSPRPFLDEETDTLYVASGYPGGNRVLLMDMSPGQVTTGMPAFDVIGHYDVEGKPNFDARAAYGRINDRFIYPRGVALDPVDHRLFVNDQYNNRVLMFELDAENRIADRVADVILGQPDAHTGQLREISARTLQIPLALAYDVTSKQLFVGDGWNNRVMVFDAHPDRLSTFDEAVAALGQRDFESDEPSVGPDRLNFGVSWGRGIQSAAPTPLALEVDTNHQRLFVSDGINHRVLVFDIRPGMVKTGVSAIGVLGQRDFEHNDPTPKESSRVTDSLGVLGARVVSGRAPVNNHGFDTPSGLVYDVNHDRLFVVDGNNSRVMAFDAAPDTWQDGQAAVAILGQMNETGGDEVRLDRRDVGEDEGRRRMRMASGITYDTANDRLLVNDKGNDRILFFNARPEVLETGMAASGVIGQKDFVSRIPGNGEQEELLDPREITFDPEHQRLYVTDSFWARLMVFDLPRAERPVAIPANTAMTYGTLDAWNGRDIPDKESRQAWRGSLTSEAGPAPGAILVYSNTHRELDVLAKRRSRMLLSET

Radius of gyration: 25.62 Å; Cα contacts (8 Å, |Δi|>4): 3742; chains: 1; bounding box: 73×73×79 Å

Secondary structure (DSSP, 8-state):
--EE-SSS---B----SSS----S-------BSSSS-----SSEE-SSS--S-------SSS-S--B-----BTTB-----B-----STT--S----S---TTT-TT-------STT--S--------SSS-------SSSB--EE----TTT--SS----EETTSSSTT-B----STT---S--B----TTTTEE---BTTT-----EE--TTT--TTPPPS---SSSSTT------STT-----S-----SSS--EEEEEEEEE--EEE--TGGG--TT---SB-SSSSSTT------SSSS--------B-SS----B---EEE---EE---SS-BB-SS----EESSSS-SSB-----SSS---SEEEEE-TTT-EEEEEE-TTS-SEEEEEE-STTT--BTPPPSEEES-B-TTS-B-TT--SSS--SSTTS-----EEEETTTTEEEEEETTTTEEEEEEB-TTS-BS-SS-SEEEBSSSTT------SSTTB-SSEEEEEEETTTTEEEEEE-SS---------TTT--SS---SB-SS-SBS-----EESSSS----GGG-TTTSSSS--S-EEEEETTTTEEEEE-SSS--------SSS---SS---S--TTSSSTT----STTTS--------S-----------S-SSS-S-EEEEEEETTTTEEEEEETTTTB--EEE-STT---TT---S--BB---TT------TTTS---TTTGGGB-SS---B---SSSS---EEEGGGTEEE----SSS---BS----EES-SSSSSS--B--SBTT-B---------SSS-B-----EEEE----B---B--------TT-------------SSS-HHHH----B----BTTBS-TT-------------TTTS----------